Protein AF-A0A8I2K7E6-F1 (afdb_monomer_lite)

Structure (mmCIF, N/CA/C/O backbone):
data_AF-A0A8I2K7E6-F1
#
_entry.id   AF-A0A8I2K7E6-F1
#
loop_
_atom_site.group_PDB
_atom_site.id
_atom_site.type_symbol
_atom_site.label_atom_id
_atom_site.label_alt_id
_atom_site.label_comp_id
_atom_site.label_asym_id
_atom_site.label_entity_id
_atom_site.label_seq_id
_atom_site.pdbx_PDB_ins_code
_atom_site.Cartn_x
_atom_site.Cartn_y
_atom_site.Cartn_z
_atom_site.occupancy
_atom_site.B_iso_or_equiv
_atom_site.auth_seq_id
_atom_site.auth_comp_id
_atom_site.auth_asym_id
_atom_site.auth_atom_id
_atom_site.pdbx_PDB_model_num
ATOM 1 N N . MET A 1 1 ? -34.013 30.165 -33.288 1.00 30.70 1 MET A N 1
ATOM 2 C CA . MET A 1 1 ? -35.162 31.097 -33.348 1.00 30.70 1 MET A CA 1
ATOM 3 C C . MET A 1 1 ? -34.981 32.180 -32.284 1.00 30.70 1 MET A C 1
ATOM 5 O O . MET A 1 1 ? -34.385 31.911 -31.253 1.00 30.70 1 MET A O 1
ATOM 9 N N . ARG A 1 2 ? -35.395 33.404 -32.614 1.00 27.66 2 ARG A N 1
ATOM 10 C CA . ARG A 1 2 ? -35.087 34.713 -32.007 1.00 27.66 2 ARG A CA 1
ATOM 11 C C . ARG A 1 2 ? -35.423 34.908 -30.507 1.00 27.66 2 ARG A C 1
ATOM 13 O O . ARG A 1 2 ? -36.495 34.528 -30.070 1.00 27.66 2 ARG A O 1
ATOM 20 N N . ILE A 1 3 ? -34.523 35.628 -29.815 1.00 26.61 3 ILE A N 1
ATOM 21 C CA . ILE A 1 3 ? -34.698 36.870 -29.009 1.00 26.61 3 ILE A CA 1
ATOM 22 C C . ILE A 1 3 ? -35.966 37.030 -28.124 1.00 26.61 3 ILE A C 1
ATOM 24 O O . ILE A 1 3 ? -37.060 37.149 -28.662 1.00 26.61 3 ILE A O 1
ATOM 28 N N . LYS A 1 4 ? -35.770 37.262 -26.804 1.00 27.77 4 LYS A N 1
ATOM 29 C CA . LYS A 1 4 ? -36.195 38.439 -25.966 1.00 27.77 4 LYS A CA 1
ATOM 30 C C . LYS A 1 4 ? -36.322 38.024 -24.479 1.00 27.77 4 LYS A C 1
ATOM 32 O O . LYS A 1 4 ? -37.089 37.129 -24.171 1.00 27.77 4 LYS A O 1
ATOM 37 N N . LYS A 1 5 ? -35.453 38.476 -23.556 1.00 31.06 5 LYS A N 1
ATOM 38 C CA . LYS A 1 5 ? -35.364 39.779 -22.830 1.00 31.06 5 LYS A CA 1
ATOM 39 C C . LYS A 1 5 ? -36.512 40.072 -21.840 1.00 31.06 5 LYS A C 1
ATOM 41 O O . LYS A 1 5 ? -37.597 40.410 -22.298 1.00 31.06 5 LYS A O 1
ATOM 46 N N . ARG A 1 6 ? -36.177 40.124 -20.534 1.00 26.81 6 ARG A N 1
ATOM 47 C CA . ARG A 1 6 ? -36.349 41.236 -19.540 1.00 26.81 6 ARG A CA 1
ATOM 48 C C . ARG A 1 6 ? -36.473 40.654 -18.115 1.00 26.81 6 ARG A C 1
ATOM 50 O O . ARG A 1 6 ? -37.349 39.835 -17.893 1.00 26.81 6 ARG A O 1
ATOM 57 N N . ASN A 1 7 ? -35.509 40.839 -17.206 1.00 28.03 7 ASN A N 1
ATOM 58 C CA . ASN A 1 7 ? -35.075 42.034 -16.439 1.00 28.03 7 ASN A CA 1
ATOM 59 C C . ASN A 1 7 ? -36.027 42.461 -15.307 1.00 28.03 7 ASN A C 1
ATOM 61 O O . ASN A 1 7 ? -37.068 43.036 -15.600 1.00 28.03 7 ASN A O 1
ATOM 65 N N . MET A 1 8 ? -35.576 42.301 -14.053 1.00 23.89 8 MET A N 1
ATOM 66 C CA . MET A 1 8 ? -35.419 43.341 -13.003 1.00 23.89 8 MET A CA 1
ATOM 67 C C . MET A 1 8 ? -34.816 42.672 -11.744 1.00 23.89 8 MET A C 1
ATOM 69 O O . MET A 1 8 ? -35.326 41.641 -11.325 1.00 23.89 8 MET A O 1
ATOM 73 N N . LEU A 1 9 ? -33.587 43.026 -11.319 1.00 25.77 9 LEU A N 1
ATOM 74 C CA . LEU A 1 9 ? -33.227 44.086 -10.336 1.00 25.77 9 LEU A CA 1
ATOM 75 C C . LEU A 1 9 ? -33.837 43.797 -8.943 1.00 25.77 9 LEU A C 1
ATOM 77 O O . LEU A 1 9 ? -35.037 43.601 -8.866 1.00 25.77 9 LEU A O 1
ATOM 81 N N . LEU A 1 10 ? -33.145 43.814 -7.795 1.00 24.84 10 LEU A N 1
ATOM 82 C CA . LEU A 1 10 ? -31.853 44.389 -7.386 1.00 24.84 10 LEU A CA 1
ATOM 83 C C . LEU A 1 10 ? -31.610 43.958 -5.917 1.00 24.84 10 LEU A C 1
ATOM 85 O O . LEU A 1 10 ? -32.532 44.133 -5.130 1.00 24.84 10 LEU A O 1
ATOM 89 N N . LEU A 1 11 ? -30.428 43.439 -5.546 1.00 25.69 11 LEU A N 1
ATOM 90 C CA . LEU A 1 11 ? -29.626 43.850 -4.366 1.00 25.69 11 LEU A CA 1
ATOM 91 C C . LEU A 1 11 ? -28.432 42.900 -4.153 1.00 25.69 11 LEU A C 1
ATOM 93 O O . LEU A 1 11 ? -28.615 41.691 -4.046 1.00 25.69 11 LEU A O 1
ATOM 97 N N . GLY A 1 12 ? -27.225 43.466 -4.038 1.00 24.61 12 GLY A N 1
ATOM 98 C CA . GLY A 1 12 ? -26.025 42.760 -3.569 1.00 24.61 12 GLY A CA 1
ATOM 99 C C . GLY A 1 12 ? -24.781 42.953 -4.439 1.00 24.61 12 GLY A C 1
ATOM 100 O O . GLY A 1 12 ? -24.251 41.990 -4.980 1.00 24.61 12 GLY A O 1
ATOM 101 N N . VAL A 1 13 ? -24.311 44.193 -4.587 1.00 26.05 13 VAL A N 1
ATOM 102 C CA . VAL A 1 13 ? -22.968 44.504 -5.103 1.00 26.05 13 VAL A CA 1
ATOM 103 C C . VAL A 1 13 ? -21.968 44.316 -3.959 1.00 26.05 13 VAL A C 1
ATOM 105 O O . VAL A 1 13 ? -22.091 45.037 -2.975 1.00 26.05 13 VAL A O 1
ATOM 108 N N . MET A 1 14 ? -21.001 43.394 -4.079 1.00 23.30 14 MET A N 1
ATOM 109 C CA . MET A 1 14 ? -19.565 43.659 -3.845 1.00 23.30 14 MET A CA 1
ATOM 110 C C . MET A 1 14 ? -18.670 42.398 -3.904 1.00 23.30 14 MET A C 1
ATOM 112 O O . MET A 1 14 ? -18.929 41.396 -3.248 1.00 23.30 14 MET A O 1
ATOM 116 N N . ILE A 1 15 ? -17.554 42.566 -4.631 1.00 25.50 15 ILE A N 1
ATOM 117 C CA . ILE A 1 15 ? -16.279 41.816 -4.636 1.00 25.50 15 ILE A CA 1
ATOM 118 C C . ILE A 1 15 ? -16.188 40.594 -5.570 1.00 25.50 15 ILE A C 1
ATOM 120 O O . ILE A 1 15 ? -16.160 39.432 -5.176 1.00 25.50 15 ILE A O 1
ATOM 124 N N . SER A 1 16 ? -15.990 40.908 -6.849 1.00 26.14 16 SER A N 1
ATOM 125 C CA . SER A 1 16 ? -14.933 40.307 -7.668 1.00 26.14 16 SER A CA 1
ATOM 126 C C . SER A 1 16 ? -13.651 41.144 -7.513 1.00 26.14 16 SER A C 1
ATOM 128 O O . SER A 1 16 ? -13.741 42.368 -7.534 1.00 26.14 16 SER A O 1
ATOM 130 N N . ALA A 1 17 ? -12.495 40.472 -7.430 1.00 25.69 17 ALA A N 1
ATOM 131 C CA . ALA A 1 17 ? -11.117 40.992 -7.333 1.00 25.69 17 ALA A CA 1
ATOM 132 C C . ALA A 1 17 ? -10.557 41.254 -5.915 1.00 25.69 17 ALA A C 1
ATOM 134 O O . ALA A 1 17 ? -10.559 42.373 -5.415 1.00 25.69 17 ALA A O 1
ATOM 135 N N . ALA A 1 18 ? -9.977 40.200 -5.325 1.00 24.80 18 ALA A N 1
ATOM 136 C CA . ALA A 1 18 ? -8.828 40.272 -4.417 1.00 24.80 18 ALA A CA 1
ATOM 137 C C . ALA A 1 18 ? -8.108 38.905 -4.370 1.00 24.80 18 ALA A C 1
ATOM 139 O O . ALA A 1 18 ? -8.234 38.148 -3.416 1.00 24.80 18 ALA A O 1
ATOM 140 N N . PHE A 1 19 ? -7.344 38.576 -5.411 1.00 27.03 19 PHE A N 1
ATOM 141 C CA . PHE A 1 19 ? -6.052 37.922 -5.193 1.00 27.03 19 PHE A CA 1
ATOM 142 C C . PHE A 1 19 ? -5.021 38.911 -5.713 1.00 27.03 19 PHE A C 1
ATOM 144 O O . PHE A 1 19 ? -4.771 39.019 -6.911 1.00 27.03 19 PHE A O 1
ATOM 151 N N . ILE A 1 20 ? -4.532 39.731 -4.786 1.00 26.78 20 ILE A N 1
ATOM 152 C CA . ILE A 1 20 ? -3.414 40.632 -5.010 1.00 26.78 20 ILE A CA 1
ATOM 153 C C . ILE A 1 20 ? -2.214 39.737 -5.318 1.00 26.78 20 ILE A C 1
ATOM 155 O O . ILE A 1 20 ? -1.603 39.149 -4.430 1.00 26.78 20 ILE A O 1
ATOM 159 N N . PHE A 1 21 ? -1.905 39.638 -6.611 1.00 26.70 21 PHE A N 1
ATOM 160 C CA . PHE A 1 21 ? -0.532 39.706 -7.076 1.00 26.70 21 PHE A CA 1
ATOM 161 C C . PHE A 1 21 ? 0.104 40.907 -6.379 1.00 26.70 21 PHE A C 1
ATOM 163 O O . PHE A 1 21 ? -0.178 42.058 -6.713 1.00 26.70 21 PHE A O 1
ATOM 170 N N . THR A 1 22 ? 0.941 40.656 -5.380 1.00 25.19 22 THR A N 1
ATOM 171 C CA . THR A 1 22 ? 1.956 41.639 -5.024 1.00 25.19 22 THR A CA 1
ATOM 172 C C . THR A 1 22 ? 2.833 41.800 -6.256 1.00 25.19 22 THR A C 1
ATOM 174 O O . THR A 1 22 ? 3.435 40.825 -6.707 1.00 25.19 22 THR A O 1
ATOM 177 N N . LEU A 1 23 ? 2.832 43.009 -6.816 1.00 31.50 23 LEU A N 1
ATOM 178 C CA . LEU A 1 23 ? 3.746 43.476 -7.849 1.00 31.50 23 LEU A CA 1
ATOM 179 C C . LEU A 1 23 ? 5.189 43.105 -7.476 1.00 31.50 23 LEU A C 1
ATOM 181 O O . LEU A 1 23 ? 5.859 43.802 -6.724 1.00 31.50 23 LEU A O 1
ATOM 185 N N . PHE A 1 24 ? 5.636 41.987 -8.029 1.00 27.14 24 PHE A N 1
ATOM 186 C CA . PHE A 1 24 ? 7.023 41.634 -8.281 1.00 27.14 24 PHE A CA 1
ATOM 187 C C . PHE A 1 24 ? 7.072 41.208 -9.754 1.00 27.14 24 PHE A C 1
ATOM 189 O O . PHE A 1 24 ? 6.077 40.674 -10.254 1.00 27.14 24 PHE A O 1
ATOM 196 N N . PRO A 1 25 ? 8.157 41.498 -10.484 1.00 27.30 25 PRO A N 1
ATOM 197 C CA . PRO A 1 25 ? 8.184 41.354 -11.935 1.00 27.30 25 PRO A CA 1
ATOM 198 C C . PRO A 1 25 ? 7.812 39.923 -12.359 1.00 27.30 25 PRO A C 1
ATOM 200 O O . PRO A 1 25 ? 8.404 38.944 -11.899 1.00 27.30 25 PRO A O 1
ATOM 203 N N . MET A 1 26 ? 6.792 39.816 -13.219 1.00 30.50 26 MET A N 1
ATOM 204 C CA . MET A 1 26 ? 6.396 38.579 -13.890 1.00 30.50 26 MET A CA 1
ATOM 205 C C . MET A 1 26 ? 7.488 38.188 -14.887 1.00 30.50 26 MET A C 1
ATOM 207 O O . MET A 1 26 ? 7.491 38.651 -16.019 1.00 30.50 26 MET A O 1
ATOM 211 N N . ASP A 1 27 ? 8.412 37.349 -14.432 1.00 35.81 27 ASP A N 1
ATOM 212 C CA . ASP A 1 27 ? 9.318 36.569 -15.292 1.00 35.81 27 ASP A CA 1
ATOM 213 C C . ASP A 1 27 ? 9.539 35.138 -14.732 1.00 35.81 27 ASP A C 1
ATOM 215 O O . ASP A 1 27 ? 9.990 34.223 -15.414 1.00 35.81 27 ASP A O 1
ATOM 219 N N . ASN A 1 28 ? 9.149 34.889 -13.471 1.00 36.22 28 ASN A N 1
ATOM 220 C CA . ASN A 1 28 ? 9.444 33.630 -12.770 1.00 36.22 28 ASN A CA 1
ATOM 221 C C . ASN A 1 28 ? 8.414 32.499 -12.983 1.00 36.22 28 ASN A C 1
ATOM 223 O O . ASN A 1 28 ? 8.749 31.339 -12.751 1.00 36.22 28 ASN A O 1
ATOM 227 N N . GLY A 1 29 ? 7.180 32.797 -13.414 1.00 38.22 29 GLY A N 1
ATOM 228 C CA . GLY A 1 29 ? 6.112 31.790 -13.566 1.00 38.22 29 GLY A CA 1
ATOM 229 C C . GLY A 1 29 ? 6.334 30.820 -14.734 1.00 38.22 29 GLY A C 1
ATOM 230 O O . GLY A 1 29 ? 6.214 29.606 -14.566 1.00 38.22 29 GLY A O 1
ATOM 231 N N . ASP A 1 30 ? 6.741 31.343 -15.892 1.00 55.00 30 ASP A N 1
ATOM 232 C CA . ASP A 1 30 ? 7.066 30.533 -17.075 1.00 55.00 30 ASP A CA 1
ATOM 233 C C . ASP A 1 30 ? 8.397 29.787 -16.907 1.00 55.00 30 ASP A C 1
ATOM 235 O O . ASP A 1 30 ? 8.540 28.640 -17.341 1.00 55.00 30 ASP A O 1
ATOM 239 N N . LYS A 1 31 ? 9.355 30.400 -16.199 1.00 57.41 31 LYS A N 1
ATOM 240 C CA . LYS A 1 31 ? 10.655 29.796 -15.897 1.00 57.41 31 LYS A CA 1
ATOM 241 C C . LYS A 1 31 ? 10.534 28.582 -14.970 1.00 57.41 31 LYS A C 1
ATOM 243 O O . LYS A 1 31 ? 11.069 27.528 -15.304 1.00 57.41 31 LYS A O 1
ATOM 248 N N . ALA A 1 32 ? 9.784 28.691 -13.868 1.00 61.00 32 ALA A N 1
ATOM 249 C CA . ALA A 1 32 ? 9.568 27.573 -12.943 1.00 61.00 32 ALA A CA 1
ATOM 250 C C . ALA A 1 32 ? 8.847 26.390 -13.622 1.00 61.00 32 ALA A C 1
ATOM 252 O O . ALA A 1 32 ? 9.181 25.230 -13.386 1.00 61.00 32 ALA A O 1
ATOM 253 N N . SER A 1 33 ? 7.912 26.672 -14.539 1.00 81.69 33 SER A N 1
ATOM 254 C CA . SER A 1 33 ? 7.257 25.647 -15.366 1.00 81.69 33 SER A CA 1
ATOM 255 C C . SER A 1 33 ? 8.248 24.931 -16.300 1.00 81.69 33 SER A C 1
ATOM 257 O O . SER A 1 33 ? 8.209 23.703 -16.425 1.00 81.69 33 SER A O 1
ATOM 259 N N . ARG A 1 34 ? 9.192 25.662 -16.913 1.00 92.94 34 ARG A N 1
ATOM 260 C CA . ARG A 1 34 ? 10.230 25.081 -17.783 1.00 92.94 34 ARG A CA 1
ATOM 261 C C . ARG A 1 34 ? 11.241 24.231 -17.007 1.00 92.94 34 ARG A C 1
ATOM 263 O O . ARG A 1 34 ? 11.540 23.125 -17.452 1.00 92.94 34 ARG A O 1
ATOM 270 N N . GLU A 1 35 ? 11.730 24.694 -15.856 1.00 96.12 35 GLU A N 1
ATOM 271 C CA . GLU A 1 35 ? 12.685 23.939 -15.023 1.00 96.12 35 GLU A CA 1
ATOM 272 C C . GLU A 1 35 ? 12.112 22.572 -14.616 1.00 96.12 35 GLU A C 1
ATOM 274 O O . GLU A 1 35 ? 12.775 21.543 -14.767 1.00 96.12 35 GLU A O 1
ATOM 279 N N . VAL A 1 36 ? 10.846 22.538 -14.184 1.00 96.88 36 VAL A N 1
ATOM 280 C CA . VAL A 1 36 ? 10.147 21.295 -13.820 1.00 96.88 36 VAL A CA 1
ATOM 281 C C . VAL A 1 36 ? 10.002 20.355 -15.018 1.00 96.88 36 VAL A C 1
ATOM 283 O O . VAL A 1 36 ? 10.217 19.149 -14.873 1.00 96.88 36 VAL A O 1
ATOM 286 N N . GLN A 1 37 ? 9.680 20.871 -16.210 1.00 96.12 37 GLN A N 1
ATOM 287 C CA . GLN A 1 37 ? 9.601 20.059 -17.432 1.00 96.12 37 GLN A CA 1
ATOM 288 C C . GLN A 1 37 ? 10.957 19.446 -17.800 1.00 96.12 37 GLN A C 1
ATOM 290 O O . GLN A 1 37 ? 11.024 18.249 -18.083 1.00 96.12 37 GLN A O 1
ATOM 295 N N . ASN A 1 38 ? 12.029 20.240 -17.750 1.00 98.06 38 ASN A N 1
ATOM 296 C CA . ASN A 1 38 ? 13.388 19.794 -18.056 1.00 98.06 38 ASN A CA 1
ATOM 297 C C . ASN A 1 38 ? 13.840 18.680 -17.102 1.00 98.06 38 ASN A C 1
ATOM 299 O O . ASN A 1 38 ? 14.302 17.623 -17.534 1.00 98.06 38 ASN A O 1
ATOM 303 N N . LEU A 1 39 ? 13.654 18.902 -15.797 1.00 98.44 39 LEU A N 1
ATOM 304 C CA . LEU A 1 39 ? 13.997 17.936 -14.755 1.00 98.44 39 LEU A CA 1
ATOM 305 C C . LEU A 1 39 ? 13.148 16.663 -14.858 1.00 98.44 39 LEU A C 1
ATOM 307 O O . LEU A 1 39 ? 13.677 15.570 -14.676 1.00 98.44 39 LEU A O 1
ATOM 311 N N . SER A 1 40 ? 11.862 16.779 -15.205 1.00 98.19 40 SER A N 1
ATOM 312 C CA . SER A 1 40 ? 10.981 15.620 -15.408 1.00 98.19 40 SER A CA 1
ATOM 313 C C . SER A 1 40 ? 11.417 14.771 -16.605 1.00 98.19 40 SER A C 1
ATOM 315 O O . SER A 1 40 ? 11.453 13.544 -16.504 1.00 98.19 40 SER A O 1
ATOM 317 N N . ALA A 1 41 ? 11.787 15.407 -17.723 1.00 98.31 41 ALA A N 1
ATOM 318 C CA . ALA A 1 41 ? 12.285 14.710 -18.908 1.00 98.31 41 ALA A CA 1
ATOM 319 C C . ALA A 1 41 ? 13.601 13.974 -18.628 1.00 98.31 41 ALA A C 1
ATOM 321 O O . ALA A 1 41 ? 13.734 12.796 -18.965 1.00 98.31 41 ALA A O 1
ATOM 322 N N . PHE A 1 42 ? 14.535 14.635 -17.936 1.00 98.81 42 PHE A N 1
ATOM 323 C CA . PHE A 1 42 ? 15.768 14.005 -17.469 1.00 98.81 42 PHE A CA 1
ATOM 324 C C . PHE A 1 42 ? 15.490 12.828 -16.531 1.00 98.81 42 PHE A C 1
ATOM 326 O O . PHE A 1 42 ? 16.058 11.756 -16.719 1.00 98.81 42 PHE A O 1
ATOM 333 N N . ALA A 1 43 ? 14.599 13.000 -15.551 1.00 98.69 43 ALA A N 1
ATOM 334 C CA . ALA A 1 43 ? 14.277 11.963 -14.580 1.00 98.69 43 ALA A CA 1
ATOM 335 C C . ALA A 1 43 ? 13.709 10.703 -15.243 1.00 98.69 43 ALA A C 1
ATOM 337 O O . ALA A 1 43 ? 14.117 9.602 -14.887 1.00 98.69 43 ALA A O 1
ATOM 338 N N . ARG A 1 44 ? 12.808 10.846 -16.222 1.00 98.62 44 ARG A N 1
ATOM 339 C CA . ARG A 1 44 ? 12.241 9.700 -16.949 1.00 98.62 44 ARG A CA 1
ATOM 340 C C . ARG A 1 44 ? 13.303 8.971 -17.768 1.00 98.62 44 ARG A C 1
ATOM 342 O O . ARG A 1 44 ? 13.433 7.755 -17.650 1.00 98.62 44 ARG A O 1
ATOM 349 N N . LEU A 1 45 ? 14.109 9.709 -18.538 1.00 98.75 45 LEU A N 1
ATOM 350 C CA . LEU A 1 45 ? 15.180 9.103 -19.331 1.00 98.75 45 LEU A CA 1
ATOM 351 C C . LEU A 1 45 ? 16.222 8.419 -18.432 1.00 98.75 45 LEU A C 1
ATOM 353 O O . LEU A 1 45 ? 16.646 7.305 -18.726 1.00 98.75 45 LEU A O 1
ATOM 357 N N . TYR A 1 46 ? 16.560 9.031 -17.294 1.00 98.75 46 TYR A N 1
ATOM 358 C CA . TYR A 1 46 ? 17.433 8.446 -16.279 1.00 98.75 46 TYR A CA 1
ATOM 359 C C . TYR A 1 46 ? 16.972 7.045 -15.858 1.00 98.75 46 TYR A C 1
ATOM 361 O O . TYR A 1 46 ? 17.784 6.123 -15.858 1.00 98.75 46 TYR A O 1
ATOM 369 N N . GLY A 1 47 ? 15.686 6.860 -15.534 1.00 98.31 47 GLY A N 1
ATOM 370 C CA . GLY A 1 47 ? 15.147 5.560 -15.122 1.00 98.31 47 GLY A CA 1
ATOM 371 C C . GLY A 1 47 ? 15.220 4.507 -16.220 1.00 98.31 47 GLY A C 1
ATOM 372 O O . GLY A 1 47 ? 15.688 3.391 -15.980 1.00 98.31 47 GLY A O 1
ATOM 373 N N . TYR A 1 48 ? 14.835 4.884 -17.441 1.00 98.69 48 TYR A N 1
ATOM 374 C CA . TYR A 1 48 ? 14.883 3.991 -18.598 1.00 98.69 48 TYR A CA 1
ATOM 375 C C . TYR A 1 48 ? 16.303 3.504 -18.887 1.00 98.69 48 TYR A C 1
ATOM 377 O O . TYR A 1 48 ? 16.504 2.314 -19.121 1.00 98.69 48 TYR A O 1
ATOM 385 N N . ILE A 1 49 ? 17.300 4.390 -18.817 1.00 98.50 49 ILE A N 1
ATOM 386 C CA . ILE A 1 49 ? 18.681 4.001 -19.110 1.00 98.50 49 ILE A CA 1
ATOM 387 C C . ILE A 1 49 ? 19.316 3.245 -17.946 1.00 98.50 49 ILE A C 1
ATOM 389 O O . ILE A 1 49 ? 19.893 2.184 -18.168 1.00 98.50 49 ILE A O 1
ATOM 393 N N . ARG A 1 50 ? 19.176 3.740 -16.712 1.00 97.62 50 ARG A N 1
ATOM 394 C CA . ARG A 1 50 ? 19.809 3.139 -15.530 1.00 97.62 50 ARG A CA 1
ATOM 395 C C . ARG A 1 50 ? 19.416 1.688 -15.313 1.00 97.62 50 ARG A C 1
ATOM 397 O O . ARG A 1 50 ? 20.262 0.884 -14.932 1.00 97.62 50 ARG A O 1
ATOM 404 N N . PHE A 1 51 ? 18.132 1.391 -15.469 1.00 97.75 51 PHE A N 1
ATOM 405 C CA . PHE A 1 51 ? 17.598 0.088 -15.099 1.00 97.75 51 PHE A CA 1
ATOM 406 C C . PHE A 1 51 ? 17.398 -0.833 -16.301 1.00 97.75 51 PHE A C 1
ATOM 408 O O . PHE A 1 51 ? 17.454 -2.040 -16.127 1.00 97.75 51 PHE A O 1
ATOM 415 N N . PHE A 1 52 ? 17.200 -0.309 -17.514 1.00 97.94 52 PHE A N 1
ATOM 416 C CA . PHE A 1 52 ? 16.754 -1.151 -18.630 1.00 97.94 52 PHE A CA 1
ATOM 417 C C . PHE A 1 52 ? 17.659 -1.122 -19.859 1.00 97.94 52 PHE A C 1
ATOM 419 O O . PHE A 1 52 ? 17.621 -2.070 -20.641 1.00 97.94 52 PHE A O 1
ATOM 426 N N . HIS A 1 53 ? 18.511 -0.108 -20.034 1.00 97.19 53 HIS A N 1
ATOM 427 C CA . HIS A 1 53 ? 19.455 -0.114 -21.149 1.00 97.19 53 HIS A CA 1
ATOM 428 C C . HIS A 1 53 ? 20.665 -1.015 -20.829 1.00 97.19 53 HIS A C 1
ATOM 430 O O . HIS A 1 53 ? 21.282 -0.865 -19.770 1.00 97.19 53 HIS A O 1
ATOM 436 N N . PRO A 1 54 ? 21.041 -1.956 -21.713 1.00 93.88 54 PRO A N 1
ATOM 437 C CA . PRO A 1 54 ? 21.985 -3.018 -21.352 1.00 93.88 54 PRO A CA 1
ATOM 438 C C . PRO A 1 54 ? 23.463 -2.719 -21.653 1.00 93.88 54 PRO A C 1
ATOM 440 O O . PRO A 1 54 ? 24.314 -3.572 -21.390 1.00 93.88 54 PRO A O 1
ATOM 443 N N . SER A 1 55 ? 23.781 -1.540 -22.197 1.00 93.06 55 SER A N 1
ATOM 444 C CA . SER A 1 55 ? 25.149 -1.150 -22.576 1.00 93.06 55 SER A CA 1
ATOM 445 C C . SER A 1 55 ? 26.165 -1.289 -21.436 1.00 93.06 55 SER A C 1
ATOM 447 O O . SER A 1 55 ? 25.864 -1.083 -20.256 1.00 93.06 55 SER A O 1
ATOM 449 N N . ASP A 1 56 ? 27.408 -1.618 -21.790 1.00 90.25 56 ASP A N 1
ATOM 450 C CA . ASP A 1 56 ? 28.513 -1.684 -20.825 1.00 90.25 56 ASP A CA 1
ATOM 451 C C . ASP A 1 56 ? 28.904 -0.325 -20.267 1.00 90.25 56 ASP A C 1
ATOM 453 O O . ASP A 1 56 ? 29.395 -0.232 -19.143 1.00 90.25 56 ASP A O 1
ATOM 457 N N . GLU A 1 57 ? 28.704 0.734 -21.039 1.00 91.94 57 GLU A N 1
ATOM 458 C CA . GLU A 1 57 ? 28.908 2.104 -20.601 1.00 91.94 57 GLU A CA 1
ATOM 459 C C . GLU A 1 57 ? 27.920 2.456 -19.475 1.00 91.94 57 GLU A C 1
ATOM 461 O O . GLU A 1 57 ? 28.355 2.849 -18.394 1.00 91.94 57 GLU A O 1
ATOM 466 N N . ALA A 1 58 ? 26.617 2.200 -19.653 1.00 94.31 58 ALA A N 1
ATOM 467 C CA . ALA A 1 58 ? 25.595 2.434 -18.626 1.00 94.31 58 ALA A CA 1
ATOM 468 C C . ALA A 1 58 ? 25.851 1.639 -17.333 1.00 94.31 58 ALA A C 1
ATOM 470 O O . ALA A 1 58 ? 25.644 2.156 -16.234 1.00 94.31 58 ALA A O 1
ATOM 471 N N . ALA A 1 59 ? 26.342 0.401 -17.441 1.00 90.38 59 ALA A N 1
ATOM 472 C CA . ALA A 1 59 ? 26.645 -0.437 -16.280 1.00 90.38 59 ALA A CA 1
ATOM 473 C C . ALA A 1 59 ? 27.862 0.041 -15.460 1.00 90.38 59 ALA A C 1
ATOM 475 O O . ALA A 1 59 ? 27.964 -0.294 -14.280 1.00 90.38 59 ALA A O 1
ATOM 476 N N . ARG A 1 60 ? 28.779 0.816 -16.060 1.00 89.75 60 ARG A N 1
ATOM 477 C CA . ARG A 1 60 ? 29.998 1.335 -15.404 1.00 89.75 60 ARG A CA 1
ATOM 478 C C . ARG A 1 60 ? 29.818 2.718 -14.769 1.00 89.75 60 ARG A C 1
ATOM 480 O O . ARG A 1 60 ? 30.666 3.147 -13.989 1.00 89.75 60 ARG A O 1
ATOM 487 N N . VAL A 1 61 ? 28.737 3.423 -15.093 1.00 92.69 61 VAL A N 1
ATOM 488 C CA . VAL A 1 61 ? 28.485 4.795 -14.630 1.00 92.69 61 VAL A CA 1
ATOM 489 C C . VAL A 1 61 ? 28.134 4.833 -13.143 1.00 92.69 61 VAL A C 1
ATOM 491 O O . VAL A 1 61 ? 27.329 4.046 -12.644 1.00 92.69 61 VAL A O 1
ATOM 494 N N . ASN A 1 62 ? 28.677 5.824 -12.430 1.00 95.31 62 ASN A N 1
ATOM 495 C CA . ASN A 1 62 ? 28.192 6.169 -11.098 1.00 95.31 62 ASN A CA 1
ATOM 496 C C . ASN A 1 62 ? 26.864 6.936 -11.215 1.00 95.31 62 ASN A C 1
ATOM 498 O O . ASN A 1 62 ? 26.836 8.147 -11.444 1.00 95.31 62 ASN A O 1
ATOM 502 N N . TRP A 1 63 ? 25.763 6.208 -11.056 1.00 97.25 63 TRP A N 1
ATOM 503 C CA . TRP A 1 63 ? 24.406 6.716 -11.251 1.00 97.25 63 TRP A CA 1
ATOM 504 C C . TRP A 1 63 ? 23.966 7.790 -10.250 1.00 97.25 63 TRP A C 1
ATOM 506 O O . TRP A 1 63 ? 23.083 8.586 -10.582 1.00 97.25 63 TRP A O 1
ATOM 516 N N . ASP A 1 64 ? 24.578 7.854 -9.068 1.00 97.19 64 ASP A N 1
ATOM 517 C CA . ASP A 1 64 ? 24.276 8.886 -8.073 1.00 97.19 64 ASP A CA 1
ATOM 518 C C . ASP A 1 64 ? 24.929 10.213 -8.474 1.00 97.19 64 ASP A C 1
ATOM 520 O O . ASP A 1 64 ? 24.262 11.247 -8.544 1.00 97.19 64 ASP A O 1
ATOM 524 N N . LYS A 1 65 ? 26.215 10.174 -8.856 1.00 98.38 65 LYS A N 1
ATOM 525 C CA . LYS A 1 65 ? 26.921 11.335 -9.422 1.00 98.38 65 LYS A CA 1
ATOM 526 C C . LYS A 1 65 ? 26.246 11.819 -10.701 1.00 98.38 65 LYS A C 1
ATOM 528 O O . LYS A 1 65 ? 26.083 13.022 -10.886 1.00 98.38 65 LYS A O 1
ATOM 533 N N . PHE A 1 66 ? 25.815 10.893 -11.558 1.00 98.69 66 PHE A N 1
ATOM 534 C CA . PHE A 1 66 ? 25.124 11.215 -12.805 1.00 98.69 66 PHE A CA 1
ATOM 535 C C . PHE A 1 66 ? 23.784 11.924 -12.565 1.00 98.69 66 PHE A C 1
ATOM 537 O O . PHE A 1 66 ? 23.479 12.888 -13.262 1.00 98.69 66 PHE A O 1
ATOM 544 N N . ALA A 1 67 ? 23.006 11.519 -11.552 1.00 98.62 67 ALA A N 1
ATOM 545 C CA . ALA A 1 67 ? 21.765 12.211 -11.191 1.00 98.62 67 ALA A CA 1
ATOM 546 C C . ALA A 1 67 ? 22.027 13.658 -10.732 1.00 98.62 67 ALA A C 1
ATOM 548 O O . ALA A 1 67 ? 21.360 14.590 -11.187 1.00 98.62 67 ALA A O 1
ATOM 549 N N . VAL A 1 68 ? 23.024 13.860 -9.865 1.00 98.50 68 VAL A N 1
ATOM 550 C CA . VAL A 1 68 ? 23.407 15.192 -9.365 1.00 98.50 68 VAL A CA 1
ATOM 551 C C . VAL A 1 68 ? 23.934 16.083 -10.494 1.00 98.50 68 VAL A C 1
ATOM 553 O O . VAL A 1 68 ? 23.496 17.222 -10.646 1.00 98.50 68 VAL A O 1
ATOM 556 N N . TYR A 1 69 ? 24.834 15.562 -11.327 1.00 98.56 69 TYR A N 1
ATOM 557 C CA . TYR A 1 69 ? 25.394 16.295 -12.463 1.00 98.56 69 TYR A CA 1
ATOM 558 C C . TYR A 1 69 ? 24.334 16.642 -13.513 1.00 98.56 69 TYR A C 1
ATOM 560 O O . TYR A 1 69 ? 24.221 17.789 -13.950 1.00 98.56 69 TYR A O 1
ATOM 568 N N . GLY A 1 70 ? 23.534 15.651 -13.908 1.00 98.38 70 GLY A N 1
ATOM 569 C CA . GLY A 1 70 ? 22.546 15.796 -14.967 1.00 98.38 70 GLY A CA 1
ATOM 570 C C . GLY A 1 70 ? 21.433 16.771 -14.597 1.00 98.38 70 GLY A C 1
ATOM 571 O O . GLY A 1 70 ? 21.086 17.620 -15.414 1.00 98.38 70 GLY A O 1
ATOM 572 N N . THR A 1 71 ? 20.940 16.741 -13.351 1.00 98.25 71 THR A N 1
ATOM 573 C CA . THR A 1 71 ? 19.944 17.725 -12.883 1.00 98.25 71 THR A CA 1
ATOM 574 C C . THR A 1 71 ? 20.476 19.157 -12.943 1.00 98.25 71 THR A C 1
ATOM 576 O O . THR A 1 71 ? 19.763 20.042 -13.415 1.00 98.25 71 THR A O 1
ATOM 579 N N . ALA A 1 72 ? 21.739 19.390 -12.566 1.00 97.75 72 ALA A N 1
ATOM 580 C CA . ALA A 1 72 ? 22.372 20.706 -12.683 1.00 97.75 72 ALA A CA 1
ATOM 581 C C . ALA A 1 72 ? 22.495 21.183 -14.143 1.00 97.75 72 ALA A C 1
ATOM 583 O O . ALA A 1 72 ? 22.300 22.368 -14.421 1.00 97.75 72 ALA A O 1
ATOM 584 N N . LYS A 1 73 ? 22.782 20.268 -15.079 1.00 98.06 73 LYS A N 1
ATOM 585 C CA . LYS A 1 73 ? 22.919 20.559 -16.515 1.00 98.06 73 LYS A CA 1
ATOM 586 C C . LYS A 1 73 ? 21.587 20.883 -17.193 1.00 98.06 73 LYS A C 1
ATOM 588 O O . LYS A 1 73 ? 21.500 21.865 -17.922 1.00 98.06 73 LYS A O 1
ATOM 593 N N . VAL A 1 74 ? 20.548 20.079 -16.961 1.00 98.00 74 VAL A N 1
ATOM 594 C CA . VAL A 1 74 ? 19.274 20.196 -17.699 1.00 98.00 74 VAL A CA 1
ATOM 595 C C . VAL A 1 74 ? 18.374 21.314 -17.187 1.00 98.00 74 VAL A C 1
ATOM 597 O O . VAL A 1 74 ? 17.574 21.838 -17.960 1.00 98.00 74 VAL A O 1
ATOM 600 N N . LYS A 1 75 ? 18.479 21.687 -15.900 1.00 96.06 75 LYS A N 1
ATOM 601 C CA . LYS A 1 75 ? 17.524 22.592 -15.236 1.00 96.06 75 LYS A CA 1
ATOM 602 C C . LYS A 1 75 ? 17.278 23.868 -16.044 1.00 96.06 75 LYS A C 1
ATOM 604 O O . LYS A 1 75 ? 16.131 24.211 -16.312 1.00 96.06 75 LYS A O 1
ATOM 609 N N . ASN A 1 76 ? 18.357 24.511 -16.490 1.00 94.88 76 ASN A N 1
ATOM 610 C CA . ASN A 1 76 ? 18.321 25.837 -17.109 1.00 94.88 76 ASN A CA 1
ATOM 611 C C . ASN A 1 76 ? 18.141 25.829 -18.639 1.00 94.88 76 ASN A C 1
ATOM 613 O O . ASN A 1 76 ? 18.258 26.891 -19.252 1.00 94.88 76 ASN A O 1
ATOM 617 N N . ALA A 1 77 ? 17.867 24.677 -19.266 1.00 96.12 77 ALA A N 1
ATOM 618 C CA . ALA A 1 77 ? 17.612 24.619 -20.704 1.00 96.12 77 ALA A CA 1
ATOM 619 C C . ALA A 1 77 ? 16.400 25.497 -21.074 1.00 96.12 77 ALA A C 1
ATOM 621 O O . ALA A 1 77 ? 15.313 25.360 -20.503 1.00 96.12 77 ALA A O 1
ATOM 622 N N . LYS A 1 78 ? 16.565 26.412 -22.032 1.00 94.44 78 LYS A N 1
ATOM 623 C CA . LYS A 1 78 ? 15.565 27.450 -22.336 1.00 94.44 78 LYS A CA 1
ATOM 624 C C . LYS A 1 78 ? 14.394 26.896 -23.144 1.00 94.44 78 LYS A C 1
ATOM 626 O O . LYS A 1 78 ? 13.265 27.379 -23.041 1.00 94.44 78 LYS A O 1
ATOM 631 N N . ASN A 1 79 ? 14.650 25.880 -23.963 1.00 93.81 79 ASN A N 1
ATOM 632 C CA . ASN A 1 79 ? 13.659 25.267 -24.842 1.00 93.81 79 ASN A CA 1
ATOM 633 C C . ASN A 1 79 ? 13.907 23.764 -25.053 1.00 93.81 79 ASN A C 1
ATOM 635 O O . ASN A 1 79 ? 14.919 23.222 -24.613 1.00 93.81 79 ASN A O 1
ATOM 639 N N . SER A 1 80 ? 12.962 23.090 -25.718 1.00 93.44 80 SER A N 1
ATOM 640 C CA . SER A 1 80 ? 13.017 21.643 -25.967 1.00 93.44 80 SER A CA 1
ATOM 641 C C . SER A 1 80 ? 14.231 21.224 -26.798 1.00 93.44 80 SER A C 1
ATOM 643 O O . SER A 1 80 ? 14.779 20.154 -26.560 1.00 93.44 80 SER A O 1
ATOM 645 N N . GLN A 1 81 ? 14.691 22.068 -27.726 1.00 96.38 81 GLN A N 1
ATOM 646 C CA . GLN A 1 81 ? 15.844 21.771 -28.575 1.00 96.38 81 GLN A CA 1
ATOM 647 C C . GLN A 1 81 ? 17.165 21.848 -27.798 1.00 96.38 81 GLN A C 1
ATOM 649 O O . GLN A 1 81 ? 18.022 20.981 -27.952 1.00 96.38 81 GLN A O 1
ATOM 654 N N . GLU A 1 82 ? 17.318 22.855 -26.935 1.00 97.81 82 GLU A N 1
ATOM 655 C CA . GLU A 1 82 ? 18.459 22.952 -26.019 1.00 97.81 82 GLU A CA 1
ATOM 656 C C . GLU A 1 82 ? 18.455 21.791 -25.016 1.00 97.81 82 GLU A C 1
ATOM 658 O O . GLU A 1 82 ? 19.481 21.144 -24.822 1.00 97.81 82 GLU A O 1
ATOM 663 N N . LEU A 1 83 ? 17.287 21.462 -24.446 1.00 98.00 83 LEU A N 1
ATOM 664 C CA . LEU A 1 83 ? 17.133 20.305 -23.562 1.00 98.00 83 LEU A CA 1
ATOM 665 C C . LEU A 1 83 ? 17.533 19.010 -24.273 1.00 98.00 83 LEU A C 1
ATOM 667 O O . LEU A 1 83 ? 18.288 18.222 -23.713 1.00 98.00 83 LEU A O 1
ATOM 671 N N . LYS A 1 84 ? 17.064 18.799 -25.508 1.00 98.19 84 LYS A N 1
ATOM 672 C CA . LYS A 1 84 ? 17.428 17.638 -26.322 1.00 98.19 84 LYS A CA 1
ATOM 673 C C . LYS A 1 84 ? 18.942 17.535 -26.496 1.00 98.19 84 LYS A C 1
ATOM 675 O O . LYS A 1 84 ? 19.484 16.469 -26.234 1.00 98.19 84 LYS A O 1
ATOM 680 N N . GLY A 1 85 ? 19.612 18.627 -26.868 1.00 98.00 85 GLY A N 1
ATOM 681 C CA . GLY A 1 85 ? 21.070 18.645 -27.028 1.00 98.00 85 GLY A CA 1
ATOM 682 C C . GLY A 1 85 ? 21.813 18.281 -25.739 1.00 98.00 85 GLY A C 1
ATOM 683 O O . GLY A 1 85 ? 22.737 17.472 -25.772 1.00 98.00 85 GLY A O 1
ATOM 684 N N . ILE A 1 86 ? 21.366 18.797 -24.589 1.00 98.25 86 ILE A N 1
ATOM 685 C CA . ILE A 1 86 ? 21.953 18.460 -23.281 1.00 98.25 86 ILE A CA 1
ATOM 686 C C . ILE A 1 86 ? 21.687 16.991 -22.916 1.00 98.25 86 ILE A C 1
ATOM 688 O O . ILE A 1 86 ? 22.569 16.312 -22.395 1.00 98.25 86 ILE A O 1
ATOM 692 N N . LEU A 1 87 ? 20.486 16.467 -23.182 1.00 98.50 87 LEU A N 1
ATOM 693 C CA . LEU A 1 87 ? 20.186 15.053 -22.945 1.00 98.50 87 LEU A CA 1
ATOM 694 C C . LEU A 1 87 ? 21.022 14.144 -23.860 1.00 98.50 87 LEU A C 1
ATOM 696 O O . LEU A 1 87 ? 21.497 13.109 -23.404 1.00 98.50 87 LEU A O 1
ATOM 700 N N . GLU A 1 88 ? 21.251 14.526 -25.115 1.00 97.62 88 GLU A N 1
ATOM 701 C CA . GLU A 1 88 ? 22.143 13.805 -26.029 1.00 97.62 88 GLU A CA 1
ATOM 702 C C . GLU A 1 88 ? 23.601 13.828 -25.530 1.00 97.62 88 GLU A C 1
ATOM 704 O O . GLU A 1 88 ? 24.234 12.773 -25.489 1.00 97.62 88 GLU A O 1
ATOM 709 N N . GLU A 1 89 ? 24.107 14.978 -25.056 1.00 96.94 89 GLU A N 1
ATOM 710 C CA . GLU A 1 89 ? 25.435 15.110 -24.419 1.00 96.94 89 GLU A CA 1
ATOM 711 C C . GLU A 1 89 ? 25.585 14.176 -23.208 1.00 96.94 89 GLU A C 1
ATOM 713 O O . GLU A 1 89 ? 26.629 13.551 -23.032 1.00 96.94 89 GLU A O 1
ATOM 718 N N . LEU A 1 90 ? 24.542 14.058 -22.383 1.00 98.12 90 LEU A N 1
ATOM 719 C CA . LEU A 1 90 ? 24.568 13.252 -21.163 1.00 98.12 90 LEU A CA 1
ATOM 720 C C . LEU A 1 90 ? 24.390 11.750 -21.423 1.00 98.12 90 LEU A C 1
ATOM 722 O O . LEU A 1 90 ? 25.051 10.939 -20.776 1.00 98.12 90 LEU A O 1
ATOM 726 N N . PHE A 1 91 ? 23.475 11.364 -22.317 1.00 98.25 91 PHE A N 1
ATOM 727 C CA . PHE A 1 91 ? 23.026 9.974 -22.433 1.00 98.25 91 PHE A CA 1
ATOM 728 C C . PHE A 1 91 ? 23.645 9.196 -23.596 1.00 98.25 91 PHE A C 1
ATOM 730 O O . PHE A 1 91 ? 23.824 7.989 -23.452 1.00 98.25 91 PHE A O 1
ATOM 737 N N . LEU A 1 92 ? 24.022 9.827 -24.713 1.00 96.88 92 LEU A N 1
ATOM 738 C CA . LEU A 1 92 ? 24.674 9.102 -25.815 1.00 96.88 92 LEU A CA 1
ATOM 739 C C . LEU A 1 92 ? 26.032 8.482 -25.433 1.00 96.88 92 LEU A C 1
ATOM 741 O O . LEU A 1 92 ? 26.301 7.383 -25.917 1.00 96.88 92 LEU A O 1
ATOM 745 N N . PRO A 1 93 ? 26.848 9.073 -24.531 1.00 96.44 93 PRO A N 1
ATOM 746 C CA . PRO A 1 93 ? 28.064 8.414 -24.051 1.00 96.44 93 PRO A CA 1
ATOM 747 C C . PRO A 1 93 ? 27.836 7.115 -23.275 1.00 96.44 93 PRO A C 1
ATOM 749 O O . PRO A 1 93 ? 28.726 6.272 -23.205 1.00 96.44 93 PRO A O 1
ATOM 752 N N . ILE A 1 94 ? 26.661 6.955 -22.659 1.00 96.44 94 ILE A N 1
ATOM 753 C CA . ILE A 1 94 ? 26.356 5.815 -21.780 1.00 96.44 94 ILE A CA 1
ATOM 754 C C . ILE A 1 94 ? 25.375 4.830 -22.415 1.00 96.44 94 ILE A C 1
ATOM 756 O O . ILE A 1 94 ? 25.363 3.651 -22.072 1.00 96.44 94 ILE A O 1
ATOM 760 N N . ALA A 1 95 ? 24.559 5.296 -23.353 1.00 95.81 95 ALA A N 1
ATOM 761 C CA . ALA A 1 95 ? 23.543 4.535 -24.058 1.00 95.81 95 ALA A CA 1
ATOM 762 C C . ALA A 1 95 ? 23.546 4.940 -25.542 1.00 95.81 95 ALA A C 1
ATOM 764 O O . ALA A 1 95 ? 22.623 5.601 -26.014 1.00 95.81 95 ALA A O 1
ATOM 765 N N . PRO A 1 96 ? 24.592 4.566 -26.297 1.00 91.94 96 PRO A N 1
ATOM 766 C CA . PRO A 1 96 ? 24.847 5.098 -27.641 1.00 91.94 96 PRO A CA 1
ATOM 767 C C . PRO A 1 96 ? 23.781 4.726 -28.680 1.00 91.94 96 PRO A C 1
ATOM 769 O O . PRO A 1 96 ? 23.681 5.364 -29.726 1.00 91.94 96 PRO A O 1
ATOM 772 N N . THR A 1 97 ? 22.969 3.712 -28.385 1.00 92.69 97 THR A N 1
ATOM 773 C CA . THR A 1 97 ? 21.932 3.160 -29.263 1.00 92.69 97 THR A CA 1
ATOM 774 C C . THR A 1 97 ? 20.544 3.777 -29.071 1.00 92.69 97 THR A C 1
ATOM 776 O O . THR A 1 97 ? 19.601 3.365 -29.749 1.00 92.69 97 THR A O 1
ATOM 779 N N . ILE A 1 98 ? 20.379 4.738 -28.157 1.00 95.06 98 ILE A N 1
ATOM 780 C CA . ILE A 1 98 ? 19.089 5.414 -27.955 1.00 95.06 98 ILE A CA 1
ATOM 781 C C . ILE A 1 98 ? 18.847 6.484 -29.019 1.00 95.06 98 ILE A C 1
ATOM 783 O O . ILE A 1 98 ? 19.771 6.981 -29.661 1.00 95.06 98 ILE A O 1
ATOM 787 N N . GLN A 1 99 ? 17.591 6.900 -29.159 1.00 95.12 99 GLN A N 1
ATOM 788 C CA . GLN A 1 99 ? 17.237 8.100 -29.917 1.00 95.12 99 GLN A CA 1
ATOM 789 C C . GLN A 1 99 ? 16.385 9.026 -29.058 1.00 95.12 99 GLN A C 1
ATOM 791 O O . GLN A 1 99 ? 15.450 8.566 -28.403 1.00 95.12 99 GLN A O 1
ATOM 796 N N . ILE A 1 100 ? 16.664 10.327 -29.114 1.00 96.94 100 ILE A N 1
ATOM 797 C CA . ILE A 1 100 ? 15.840 11.380 -28.513 1.00 96.94 100 ILE A CA 1
ATOM 798 C C . ILE A 1 100 ? 15.270 12.225 -29.655 1.00 96.94 100 ILE A C 1
ATOM 800 O O . ILE A 1 100 ? 15.982 12.612 -30.584 1.00 96.94 100 ILE A O 1
ATOM 804 N N . TYR A 1 101 ? 13.966 12.476 -29.639 1.00 96.44 101 TYR A N 1
ATOM 805 C CA . TYR A 1 101 ? 13.265 13.134 -30.741 1.00 96.44 101 TYR A CA 1
ATOM 806 C C . TYR A 1 101 ? 12.069 13.946 -30.246 1.00 96.44 101 TYR A C 1
ATOM 808 O O . TYR A 1 101 ? 11.608 13.772 -29.118 1.00 96.44 101 TYR A O 1
ATOM 816 N N . ASP A 1 102 ? 11.578 14.852 -31.090 1.00 95.19 102 ASP A N 1
ATOM 817 C CA . ASP A 1 102 ? 10.402 15.656 -30.770 1.00 95.19 102 ASP A CA 1
ATOM 818 C C . ASP A 1 102 ? 9.143 14.787 -30.744 1.00 95.19 102 ASP A C 1
ATOM 820 O O . ASP A 1 102 ? 8.925 13.922 -31.594 1.00 95.19 102 ASP A O 1
ATOM 824 N N . THR A 1 103 ? 8.290 15.022 -29.757 1.00 92.50 103 THR A N 1
ATOM 825 C CA . THR A 1 103 ? 7.059 14.253 -29.568 1.00 92.50 103 THR A CA 1
ATOM 826 C C . THR A 1 103 ? 6.137 14.437 -30.769 1.00 92.50 103 THR A C 1
ATOM 828 O O . THR A 1 103 ? 5.896 15.553 -31.223 1.00 92.50 103 THR A O 1
ATOM 831 N N . GLY A 1 104 ? 5.628 13.325 -31.299 1.00 89.00 104 GLY A N 1
ATOM 832 C CA . GLY A 1 104 ? 4.844 13.302 -32.537 1.00 89.00 104 GLY A CA 1
ATOM 833 C C . GLY A 1 104 ? 5.675 13.091 -33.808 1.00 89.00 104 GLY A C 1
ATOM 834 O O . GLY A 1 104 ? 5.099 12.804 -34.856 1.00 89.00 104 GLY A O 1
ATOM 835 N N . VAL A 1 105 ? 7.010 13.149 -33.734 1.00 91.81 105 VAL A N 1
ATOM 836 C CA . VAL A 1 105 ? 7.891 12.753 -34.841 1.00 91.81 105 VAL A CA 1
ATOM 837 C C . VAL A 1 105 ? 8.154 11.249 -34.780 1.00 91.81 105 VAL A C 1
ATOM 839 O O . VAL A 1 105 ? 8.410 10.689 -33.717 1.00 91.81 105 VAL A O 1
ATOM 842 N N . LYS A 1 106 ? 8.101 10.567 -35.931 1.00 86.06 106 LYS A N 1
ATOM 843 C CA . LYS A 1 106 ? 8.434 9.140 -36.007 1.00 86.06 106 LYS A CA 1
ATOM 844 C C . LYS A 1 106 ? 9.956 8.961 -35.855 1.00 86.06 106 LYS A C 1
ATOM 846 O O . LYS A 1 106 ? 10.690 9.533 -36.663 1.00 86.06 106 LYS A O 1
ATOM 851 N N . PRO A 1 107 ? 10.444 8.172 -34.878 1.00 88.12 107 PRO A N 1
ATOM 852 C CA . PRO A 1 107 ? 11.875 7.918 -34.737 1.00 88.12 107 PRO A CA 1
ATOM 853 C C . PRO A 1 107 ? 12.414 7.136 -35.934 1.00 88.12 107 PRO A C 1
ATOM 855 O O . PRO A 1 107 ? 11.664 6.448 -36.638 1.00 88.12 107 PRO A O 1
ATOM 858 N N . LYS A 1 108 ? 13.732 7.203 -36.151 1.00 84.25 108 LYS A N 1
ATOM 859 C CA . LYS A 1 108 ? 14.375 6.340 -37.145 1.00 84.25 108 LYS A CA 1
ATOM 860 C C . LYS A 1 108 ? 14.213 4.889 -36.705 1.00 84.25 108 LYS A C 1
ATOM 862 O O . LYS A 1 108 ? 14.217 4.595 -35.509 1.00 84.25 108 LYS A O 1
ATOM 867 N N . THR A 1 109 ? 14.074 3.984 -37.668 1.00 79.75 109 THR A N 1
ATOM 868 C CA . THR A 1 109 ? 14.031 2.550 -37.379 1.00 79.75 109 THR A CA 1
ATOM 869 C C . THR A 1 109 ? 15.306 2.158 -36.642 1.00 79.75 109 THR A C 1
ATOM 871 O O . THR A 1 109 ? 16.400 2.422 -37.139 1.00 79.75 109 THR A O 1
ATOM 874 N N . PHE A 1 110 ? 15.164 1.553 -35.463 1.00 76.19 110 PHE A N 1
ATOM 875 C CA . PHE A 1 110 ? 16.289 0.925 -34.786 1.00 76.19 110 PHE A CA 1
ATOM 876 C C . PHE A 1 110 ? 16.801 -0.217 -35.664 1.00 76.19 110 PHE A C 1
ATOM 878 O O . PHE A 1 110 ? 16.052 -1.152 -35.957 1.00 76.19 110 PHE A O 1
ATOM 885 N N . ASP A 1 111 ? 18.045 -0.119 -36.127 1.00 68.62 111 ASP A N 1
ATOM 886 C CA . ASP A 1 111 ? 18.646 -1.191 -36.907 1.00 68.62 111 ASP A CA 1
ATOM 887 C C . ASP A 1 111 ? 19.119 -2.297 -35.962 1.00 68.62 111 ASP A C 1
ATOM 889 O O . ASP A 1 111 ? 20.192 -2.225 -35.368 1.00 68.62 111 ASP A O 1
ATOM 893 N N . SER A 1 112 ? 18.287 -3.324 -35.801 1.00 57.41 112 SER A N 1
ATOM 894 C CA . SER A 1 112 ? 18.648 -4.524 -35.047 1.00 57.41 112 SER A CA 1
ATOM 895 C C . SER A 1 112 ? 19.621 -5.436 -35.806 1.00 57.41 112 SER A C 1
ATOM 897 O O . SER A 1 112 ? 20.062 -6.441 -35.243 1.00 57.41 112 SER A O 1
ATOM 899 N N . LYS A 1 113 ? 19.967 -5.128 -37.071 1.00 55.94 113 LYS A N 1
ATOM 900 C CA . LYS A 1 113 ? 20.865 -5.942 -37.902 1.00 55.94 113 LYS A CA 1
ATOM 901 C C . LYS A 1 113 ? 22.331 -5.656 -37.576 1.00 55.94 113 LYS A C 1
ATOM 903 O O . LYS A 1 113 ? 23.043 -4.978 -38.307 1.00 55.94 113 LYS A O 1
ATOM 908 N N . LEU A 1 114 ? 22.804 -6.276 -36.508 1.00 58.31 114 LEU A N 1
ATOM 909 C CA . LEU A 1 114 ? 24.222 -6.514 -36.245 1.00 58.31 114 LEU A CA 1
ATOM 910 C C . LEU A 1 114 ? 24.403 -8.021 -36.018 1.00 58.31 114 LEU A C 1
ATOM 912 O O . LEU A 1 114 ? 23.594 -8.592 -35.287 1.00 58.31 114 LEU A O 1
ATOM 916 N N . PRO A 1 115 ? 25.527 -8.633 -36.433 1.00 55.75 115 PRO A N 1
ATOM 917 C CA . PRO A 1 115 ? 26.116 -8.912 -37.753 1.00 55.75 115 PRO A CA 1
ATOM 918 C C . PRO A 1 115 ? 25.509 -10.174 -38.423 1.00 55.75 115 PRO A C 1
ATOM 920 O O . PRO A 1 115 ? 24.639 -10.834 -37.868 1.00 55.75 115 PRO A O 1
ATOM 923 N N . LYS A 1 116 ? 25.981 -10.542 -39.629 1.00 53.81 116 LYS A N 1
ATOM 924 C CA . LYS A 1 116 ? 25.522 -11.740 -40.379 1.00 53.81 116 LYS A CA 1
ATOM 925 C C . LYS A 1 116 ? 25.885 -13.082 -39.723 1.00 53.81 116 LYS A C 1
ATOM 927 O O . LYS A 1 116 ? 25.291 -14.089 -40.091 1.00 53.81 116 LYS A O 1
ATOM 932 N N . ASN A 1 117 ? 26.856 -13.088 -38.808 1.00 57.19 117 ASN A N 1
ATOM 933 C CA . ASN A 1 117 ? 27.297 -14.268 -38.075 1.00 57.19 117 ASN A CA 1
ATOM 934 C C . ASN A 1 117 ? 27.183 -13.985 -36.568 1.00 57.19 117 ASN A C 1
ATOM 936 O O . ASN A 1 117 ? 27.787 -13.028 -36.083 1.00 57.19 117 ASN A O 1
ATOM 940 N N . VAL A 1 118 ? 26.350 -14.758 -35.869 1.00 60.78 118 VAL A N 1
ATOM 941 C CA . VAL A 1 118 ? 26.000 -14.568 -34.446 1.00 60.78 118 VAL A CA 1
ATOM 942 C C . VAL A 1 118 ? 26.630 -15.627 -33.536 1.00 60.78 118 VAL A C 1
ATOM 944 O O . VAL A 1 118 ? 26.387 -15.594 -32.337 1.00 60.78 118 VAL A O 1
ATOM 947 N N . GLU A 1 119 ? 27.431 -16.547 -34.086 1.00 60.53 119 GLU A N 1
ATOM 948 C CA . GLU A 1 119 ? 28.025 -17.668 -33.336 1.00 60.53 119 GLU A CA 1
ATOM 949 C C . GLU A 1 119 ? 28.905 -17.206 -32.158 1.00 60.53 119 GLU A C 1
ATOM 951 O O . GLU A 1 119 ? 28.865 -17.825 -31.100 1.00 60.53 119 GLU A O 1
ATOM 956 N N . ASP A 1 120 ? 29.598 -16.068 -32.295 1.00 67.56 120 ASP A N 1
ATOM 957 C CA . ASP A 1 120 ? 30.471 -15.492 -31.255 1.00 67.56 120 ASP A CA 1
ATOM 958 C C . ASP A 1 120 ? 29.816 -14.353 -30.444 1.00 67.56 120 ASP A C 1
ATOM 960 O O . ASP A 1 120 ? 30.501 -13.622 -29.721 1.00 67.56 120 ASP A O 1
ATOM 964 N N . LEU A 1 121 ? 28.503 -14.142 -30.591 1.00 75.75 121 LEU A N 1
ATOM 965 C CA . LEU A 1 121 ? 27.788 -13.052 -29.926 1.00 75.75 121 LEU A CA 1
ATOM 966 C C . LEU A 1 121 ? 26.832 -13.559 -28.865 1.00 75.75 121 LEU A C 1
ATOM 968 O O . LEU A 1 121 ? 26.101 -14.529 -29.051 1.00 75.75 121 LEU A O 1
ATOM 972 N N . HIS A 1 122 ? 26.746 -12.808 -27.775 1.00 79.19 122 HIS A N 1
ATOM 973 C CA . HIS A 1 122 ? 25.793 -13.081 -26.711 1.00 79.19 122 HIS A CA 1
ATOM 974 C C . HIS A 1 122 ? 24.873 -11.888 -26.461 1.00 79.19 122 HIS A C 1
ATOM 976 O O . HIS A 1 122 ? 25.234 -10.722 -26.640 1.00 79.19 122 HIS A O 1
ATOM 982 N N . LEU A 1 123 ? 23.644 -12.202 -26.056 1.00 86.25 123 LEU A N 1
ATOM 983 C CA . LEU A 1 123 ? 22.618 -11.225 -25.714 1.00 86.25 123 LEU A CA 1
ATOM 984 C C . LEU A 1 123 ? 22.914 -10.607 -24.347 1.00 86.25 123 LEU A C 1
ATOM 986 O O . LEU A 1 123 ? 23.191 -11.321 -23.385 1.00 86.25 123 LEU A O 1
ATOM 990 N N . VAL A 1 124 ? 22.776 -9.286 -24.255 1.00 88.50 124 VAL A N 1
ATOM 991 C CA . VAL A 1 124 ? 22.863 -8.530 -23.003 1.00 88.50 124 VAL A CA 1
ATOM 992 C C . VAL A 1 124 ? 21.546 -7.801 -22.766 1.00 88.50 124 VAL A C 1
ATOM 994 O O . VAL A 1 124 ? 21.099 -7.035 -23.619 1.00 88.50 124 VAL A O 1
ATOM 997 N N . ALA A 1 125 ? 20.927 -8.047 -21.612 1.00 93.44 125 ALA A N 1
ATOM 998 C CA . ALA A 1 125 ? 19.667 -7.440 -21.176 1.00 93.44 125 ALA A CA 1
ATOM 999 C C . ALA A 1 125 ? 19.561 -7.461 -19.642 1.00 93.44 125 ALA A C 1
ATOM 1001 O O . ALA A 1 125 ? 20.238 -8.258 -18.989 1.00 93.44 125 ALA A O 1
ATOM 1002 N N . TRP A 1 126 ? 18.714 -6.611 -19.061 1.00 94.31 126 TRP A N 1
ATOM 1003 C CA . TRP A 1 126 ? 18.486 -6.569 -17.612 1.00 94.31 126 TRP A CA 1
ATOM 1004 C C . TRP A 1 126 ? 17.317 -7.456 -17.166 1.00 94.31 126 TRP A C 1
ATOM 1006 O O . TRP A 1 126 ? 16.278 -7.527 -17.821 1.00 94.31 126 TRP A O 1
ATOM 1016 N N . GLN A 1 127 ? 17.485 -8.096 -16.007 1.00 92.94 127 GLN A N 1
ATOM 1017 C CA . GLN A 1 127 ? 16.444 -8.772 -15.239 1.00 92.94 127 GLN A CA 1
ATOM 1018 C C . GLN A 1 127 ? 16.463 -8.294 -13.791 1.00 92.94 127 GLN A C 1
ATOM 1020 O O . GLN A 1 127 ? 17.514 -8.223 -13.157 1.00 92.94 127 GLN A O 1
ATOM 1025 N N . HIS A 1 128 ? 15.285 -8.028 -13.243 1.00 95.25 128 HIS A N 1
ATOM 1026 C CA . HIS A 1 128 ? 15.121 -7.555 -11.874 1.00 95.25 128 HIS A CA 1
ATOM 1027 C C . HIS A 1 128 ? 14.137 -8.460 -11.126 1.00 95.25 128 HIS A C 1
ATOM 1029 O O . HIS A 1 128 ? 12.937 -8.450 -11.397 1.00 95.25 128 HIS A O 1
ATOM 1035 N N . TYR A 1 129 ? 14.648 -9.269 -10.199 1.00 90.81 129 TYR A N 1
ATOM 1036 C CA . TYR A 1 129 ? 13.875 -10.021 -9.211 1.00 90.81 129 TYR A CA 1
ATOM 1037 C C . TYR A 1 129 ? 13.653 -9.132 -7.982 1.00 90.81 129 TYR A C 1
ATOM 1039 O O . TYR A 1 129 ? 14.452 -9.109 -7.041 1.00 90.81 129 TYR A O 1
ATOM 1047 N N . GLY A 1 130 ? 12.626 -8.286 -8.047 1.00 93.50 130 GLY A N 1
ATOM 1048 C CA . GLY A 1 130 ? 12.663 -6.986 -7.379 1.00 93.50 130 GLY A CA 1
ATOM 1049 C C . GLY A 1 130 ? 13.904 -6.200 -7.806 1.00 93.50 130 GLY A C 1
ATOM 1050 O O . GLY A 1 130 ? 14.497 -6.491 -8.835 1.00 93.50 130 GLY A O 1
ATOM 1051 N N . VAL A 1 131 ? 14.328 -5.207 -7.029 1.00 95.19 131 VAL A N 1
ATOM 1052 C CA . VAL A 1 131 ? 15.512 -4.406 -7.379 1.00 95.19 131 VAL A CA 1
ATOM 1053 C C . VAL A 1 131 ? 16.589 -4.521 -6.315 1.00 95.19 131 VAL A C 1
ATOM 1055 O O . VAL A 1 131 ? 16.341 -4.246 -5.142 1.00 95.19 131 VAL A O 1
ATOM 1058 N N . ASP A 1 132 ? 17.796 -4.906 -6.720 1.00 91.44 132 ASP A N 1
ATOM 1059 C CA . ASP A 1 132 ? 18.972 -4.802 -5.862 1.00 91.44 132 ASP A CA 1
ATOM 1060 C C . ASP A 1 132 ? 19.616 -3.416 -5.988 1.00 91.44 132 ASP A C 1
ATOM 1062 O O . ASP A 1 132 ? 19.937 -2.956 -7.086 1.00 91.44 132 ASP A O 1
ATOM 1066 N N . LEU A 1 133 ? 19.796 -2.758 -4.843 1.00 90.19 133 LEU A N 1
ATOM 1067 C CA . LEU A 1 133 ? 20.401 -1.431 -4.703 1.00 90.19 133 LEU A CA 1
ATOM 1068 C C . LEU A 1 133 ? 21.702 -1.471 -3.881 1.00 90.19 133 LEU A C 1
ATOM 1070 O O . LEU A 1 133 ? 22.171 -0.427 -3.431 1.00 90.19 133 LEU A O 1
ATOM 1074 N N . LYS A 1 134 ? 22.282 -2.666 -3.675 1.00 80.19 134 LYS A N 1
ATOM 1075 C CA . LYS A 1 134 ? 23.620 -2.892 -3.092 1.00 80.19 134 LYS A CA 1
ATOM 1076 C C . LYS A 1 134 ? 23.851 -2.258 -1.709 1.00 80.19 134 LYS A C 1
ATOM 1078 O O . LYS A 1 134 ? 24.973 -1.916 -1.358 1.00 80.19 134 LYS A O 1
ATOM 1083 N N . TYR A 1 135 ? 22.798 -2.103 -0.904 1.00 70.69 135 TYR A N 1
ATOM 1084 C CA . TYR A 1 135 ? 22.908 -1.489 0.427 1.00 70.69 135 TYR A CA 1
ATOM 1085 C C . TYR A 1 135 ? 23.263 -2.488 1.540 1.00 70.69 135 TYR A C 1
ATOM 1087 O O . TYR A 1 135 ? 24.022 -2.182 2.454 1.00 70.69 135 TYR A O 1
ATOM 1095 N N . ARG A 1 136 ? 22.661 -3.680 1.492 1.00 69.88 136 ARG A N 1
ATOM 1096 C CA . ARG A 1 136 ? 22.839 -4.774 2.458 1.00 69.88 136 ARG A CA 1
ATOM 1097 C C . ARG A 1 136 ? 22.407 -6.088 1.820 1.00 69.88 136 ARG A C 1
ATOM 1099 O O . ARG A 1 136 ? 21.646 -6.052 0.847 1.00 69.88 136 ARG A O 1
ATOM 1106 N N . SER A 1 137 ? 22.811 -7.217 2.407 1.00 63.88 137 SER A N 1
ATOM 1107 C CA . SER A 1 137 ? 22.278 -8.526 2.013 1.00 63.88 137 SER A CA 1
ATOM 1108 C C . SER A 1 137 ? 20.750 -8.480 2.029 1.00 63.88 137 SER A C 1
ATOM 1110 O O . SER A 1 137 ? 20.121 -8.099 3.022 1.00 63.88 137 SER A O 1
ATOM 1112 N N . ASN A 1 138 ? 20.159 -8.765 0.877 1.00 78.19 138 ASN A N 1
ATOM 1113 C CA . ASN A 1 138 ? 18.729 -8.719 0.662 1.00 78.19 138 ASN A CA 1
ATOM 1114 C C . ASN A 1 138 ? 18.335 -9.806 -0.349 1.00 78.19 138 ASN A C 1
ATOM 1116 O O . ASN A 1 138 ? 19.183 -10.392 -1.025 1.00 78.19 138 ASN A O 1
ATOM 1120 N N . ILE A 1 139 ? 17.039 -10.104 -0.402 1.00 82.50 139 ILE A N 1
ATOM 1121 C CA . ILE A 1 139 ? 16.487 -11.171 -1.247 1.00 82.50 139 ILE A CA 1
ATOM 1122 C C . ILE A 1 139 ? 16.252 -10.737 -2.699 1.00 82.50 139 ILE A C 1
ATOM 1124 O O . ILE A 1 139 ? 15.943 -11.580 -3.535 1.00 82.50 139 ILE A O 1
ATOM 1128 N N . TYR A 1 140 ? 16.334 -9.437 -2.984 1.00 88.88 140 TYR A N 1
ATOM 1129 C CA . TYR A 1 140 ? 16.142 -8.884 -4.317 1.00 88.88 140 TYR A CA 1
ATOM 1130 C C . TYR A 1 140 ? 17.444 -8.974 -5.106 1.00 88.88 140 TYR A C 1
ATOM 1132 O O . TYR A 1 140 ? 18.537 -8.919 -4.541 1.00 88.88 140 TYR A O 1
ATOM 1140 N N . LYS A 1 141 ? 17.331 -9.147 -6.421 1.00 86.44 141 LYS A N 1
ATOM 1141 C CA . LYS A 1 141 ? 18.479 -9.316 -7.314 1.00 86.44 141 LYS A CA 1
ATOM 1142 C C . LYS A 1 141 ? 18.237 -8.549 -8.606 1.00 86.44 141 LYS A C 1
ATOM 1144 O O . LYS A 1 141 ? 17.171 -8.665 -9.198 1.00 86.44 141 LYS A O 1
ATOM 1149 N N . SER A 1 142 ? 19.237 -7.797 -9.049 1.00 88.94 142 SER A N 1
ATOM 1150 C CA . SER A 1 142 ? 19.290 -7.205 -10.387 1.00 88.94 142 SER A CA 1
ATOM 1151 C C . SER A 1 142 ? 20.438 -7.869 -11.132 1.00 88.94 142 SER A C 1
ATOM 1153 O O . SER A 1 142 ? 21.559 -7.873 -10.629 1.00 88.94 142 SER A O 1
ATOM 1155 N N . PHE A 1 143 ? 20.166 -8.435 -12.300 1.00 86.31 143 PHE A N 1
ATOM 1156 C CA . PHE A 1 143 ? 21.133 -9.204 -13.069 1.00 86.31 143 PHE A CA 1
ATOM 1157 C C . PHE A 1 143 ? 21.165 -8.760 -14.526 1.00 86.31 143 PHE A C 1
ATOM 1159 O O . PHE A 1 143 ? 20.129 -8.436 -15.106 1.00 86.31 143 PHE A O 1
ATOM 1166 N N . ARG A 1 144 ? 22.358 -8.776 -15.125 1.00 87.88 144 ARG A N 1
ATOM 1167 C CA . ARG A 1 144 ? 22.566 -8.435 -16.530 1.00 87.88 144 ARG A CA 1
ATOM 1168 C C . ARG A 1 144 ? 23.005 -9.677 -17.300 1.00 87.88 144 ARG A C 1
ATOM 1170 O O . ARG A 1 144 ? 24.108 -10.175 -17.098 1.00 87.88 144 ARG A O 1
ATOM 1177 N N . LEU A 1 145 ? 22.131 -10.161 -18.177 1.00 83.69 145 LEU A N 1
ATOM 1178 C CA . LEU A 1 145 ? 22.347 -11.354 -18.995 1.00 83.69 145 LEU A CA 1
ATOM 1179 C C . LEU A 1 145 ? 23.598 -11.223 -19.875 1.00 83.69 145 LEU A C 1
ATOM 1181 O O . LEU A 1 145 ? 23.996 -10.116 -20.238 1.00 83.69 145 LEU A O 1
ATOM 1185 N N . GLY A 1 146 ? 24.228 -12.356 -20.200 1.00 73.44 146 GLY A N 1
ATOM 1186 C CA . GLY A 1 146 ? 25.402 -12.399 -21.084 1.00 73.44 146 GLY A CA 1
ATOM 1187 C C . GLY A 1 146 ? 26.674 -11.779 -20.493 1.00 73.44 146 GLY A C 1
ATOM 1188 O O . GLY A 1 146 ? 27.644 -11.523 -21.203 1.00 73.44 146 GLY A O 1
ATOM 1189 N N . ARG A 1 147 ? 26.699 -11.502 -19.188 1.00 70.19 147 ARG A N 1
ATOM 1190 C CA . ARG A 1 147 ? 27.881 -11.008 -18.478 1.00 70.19 147 ARG A CA 1
ATOM 1191 C C . ARG A 1 147 ? 28.219 -12.021 -17.395 1.00 70.19 147 ARG A C 1
ATOM 1193 O O . ARG A 1 147 ? 27.400 -12.286 -16.526 1.00 70.19 147 ARG A O 1
ATOM 1200 N N . PHE A 1 148 ? 29.409 -12.615 -17.486 1.00 54.53 148 PHE A N 1
ATOM 1201 C CA . PHE A 1 148 ? 29.889 -13.717 -16.639 1.00 54.53 148 PHE A CA 1
ATOM 1202 C C . PHE A 1 148 ? 30.218 -13.286 -15.194 1.00 54.53 148 PHE A C 1
ATOM 1204 O O . PHE A 1 148 ? 31.246 -13.660 -14.630 1.00 54.53 148 PHE A O 1
ATOM 1211 N N . GLU A 1 149 ? 29.353 -12.488 -14.573 1.00 44.59 149 GLU A N 1
ATOM 1212 C CA . GLU A 1 149 ? 29.304 -12.377 -13.122 1.00 44.59 149 GLU A CA 1
ATOM 1213 C C . GLU A 1 149 ? 28.425 -13.521 -12.626 1.00 44.59 149 GLU A C 1
ATOM 1215 O O . GLU A 1 149 ? 27.205 -13.449 -12.687 1.00 44.59 149 GLU A O 1
ATOM 1220 N N . ILE A 1 150 ? 29.035 -14.619 -12.179 1.00 40.47 150 ILE A N 1
ATOM 1221 C CA . ILE A 1 150 ? 28.298 -15.653 -11.449 1.00 40.47 150 ILE A CA 1
ATOM 1222 C C . ILE A 1 150 ? 27.786 -14.980 -10.168 1.00 40.47 150 ILE A C 1
ATOM 1224 O O . ILE A 1 150 ? 28.611 -14.480 -9.396 1.00 40.47 150 ILE A O 1
ATOM 1228 N N . PRO A 1 151 ? 26.463 -14.919 -9.920 1.00 38.69 151 PRO A N 1
ATOM 1229 C CA . PRO A 1 151 ? 25.970 -14.505 -8.621 1.00 38.69 151 PRO A CA 1
ATOM 1230 C C . PRO A 1 151 ? 26.585 -15.426 -7.570 1.00 38.69 151 PRO A C 1
ATOM 1232 O O . PRO A 1 151 ? 26.506 -16.642 -7.703 1.00 38.69 151 PRO A O 1
ATOM 1235 N N . GLU A 1 152 ? 27.113 -14.859 -6.491 1.00 36.06 152 GLU A N 1
ATOM 1236 C CA . GLU A 1 152 ? 27.610 -15.587 -5.309 1.00 36.06 152 GLU A CA 1
ATOM 1237 C C . GLU A 1 152 ? 26.570 -16.584 -4.732 1.00 36.06 152 GLU A C 1
ATOM 1239 O O . GLU A 1 152 ? 26.888 -17.456 -3.933 1.00 36.06 152 GLU A O 1
ATOM 1244 N N . SER A 1 153 ? 25.306 -16.451 -5.160 1.00 38.31 153 SER A N 1
ATOM 1245 C CA . SER A 1 153 ? 24.136 -17.245 -4.790 1.00 38.31 153 SER A CA 1
ATOM 1246 C C . SER A 1 153 ? 23.554 -18.129 -5.905 1.00 38.31 153 SER A C 1
ATOM 1248 O O . SER A 1 153 ? 22.444 -18.634 -5.728 1.00 38.31 153 SER A O 1
ATOM 1250 N N . ALA A 1 154 ? 24.197 -18.269 -7.069 1.00 41.03 154 ALA A N 1
ATOM 1251 C CA . ALA A 1 154 ? 23.733 -19.234 -8.066 1.00 41.03 154 ALA A CA 1
ATOM 1252 C C . ALA A 1 154 ? 23.910 -20.640 -7.482 1.00 41.03 154 ALA A C 1
ATOM 1254 O O . ALA A 1 154 ? 25.018 -21.057 -7.165 1.00 41.03 154 ALA A O 1
ATOM 1255 N N . LEU A 1 155 ? 22.795 -21.332 -7.251 1.00 49.59 155 LEU A N 1
ATOM 1256 C CA . LEU A 1 155 ? 22.801 -22.677 -6.689 1.00 49.59 155 LEU A CA 1
ATOM 1257 C C . LEU A 1 155 ? 23.540 -23.614 -7.647 1.00 49.59 155 LEU A C 1
ATOM 1259 O O . LEU A 1 155 ? 23.196 -23.678 -8.822 1.00 49.59 155 LEU A O 1
ATOM 1263 N N . ASN A 1 156 ? 24.535 -24.332 -7.138 1.00 55.38 156 ASN A N 1
ATOM 1264 C CA . ASN A 1 156 ? 25.380 -25.217 -7.930 1.00 55.38 156 ASN A CA 1
ATOM 1265 C C . ASN A 1 156 ? 24.643 -26.499 -8.343 1.00 55.38 156 ASN A C 1
ATOM 1267 O O . ASN A 1 156 ? 23.686 -26.936 -7.686 1.00 55.38 156 ASN A O 1
ATOM 1271 N N . GLY A 1 157 ? 25.097 -27.118 -9.432 1.00 52.62 157 GLY A N 1
ATOM 1272 C CA . GLY A 1 157 ? 24.565 -28.386 -9.909 1.00 52.62 157 GLY A CA 1
ATOM 1273 C C . GLY A 1 157 ? 25.028 -29.522 -9.007 1.00 52.62 157 GLY A C 1
ATOM 1274 O O . GLY A 1 157 ? 26.091 -30.066 -9.244 1.00 52.62 157 GLY A O 1
ATOM 1275 N N . ILE A 1 158 ? 24.254 -29.857 -7.971 1.00 66.56 158 ILE A N 1
ATOM 1276 C CA . ILE A 1 158 ? 24.620 -30.858 -6.953 1.00 66.56 158 ILE A CA 1
ATOM 1277 C C . ILE A 1 158 ? 23.888 -32.200 -7.140 1.00 66.56 158 ILE A C 1
ATOM 1279 O O . ILE A 1 158 ? 22.659 -32.200 -7.247 1.00 66.56 158 ILE A O 1
ATOM 1283 N N . CYS A 1 159 ? 24.630 -33.313 -7.083 1.00 59.59 159 CYS A N 1
ATOM 1284 C CA . CYS A 1 159 ? 24.114 -34.682 -6.948 1.00 59.59 159 CYS A CA 1
ATOM 1285 C C . CYS A 1 159 ? 24.738 -35.358 -5.708 1.00 59.59 159 CYS A C 1
ATOM 1287 O O . CYS A 1 159 ? 25.948 -35.260 -5.523 1.00 59.59 159 CYS A O 1
ATOM 1289 N N . LEU A 1 160 ? 23.931 -35.992 -4.851 1.00 75.56 160 LEU A N 1
ATOM 1290 C CA . LEU A 1 160 ? 24.275 -36.370 -3.471 1.00 75.56 160 LEU A CA 1
ATOM 1291 C C . LEU A 1 160 ? 23.777 -37.756 -3.057 1.00 75.56 160 LEU A C 1
ATOM 1293 O O . LEU A 1 160 ? 22.693 -38.167 -3.470 1.00 75.56 160 LEU A O 1
ATOM 1297 N N . SER A 1 161 ? 24.503 -38.389 -2.135 1.00 61.12 161 SER A N 1
ATOM 1298 C CA . SER A 1 161 ? 24.043 -39.532 -1.332 1.00 61.12 161 SER A CA 1
ATOM 1299 C C . SER A 1 161 ? 24.080 -39.200 0.173 1.00 61.12 161 SER A C 1
ATOM 1301 O O . SER A 1 161 ? 24.887 -38.366 0.589 1.00 61.12 161 SER A O 1
ATOM 1303 N N . PHE A 1 162 ? 23.185 -39.799 0.974 1.00 57.31 162 PHE A N 1
ATOM 1304 C CA . PHE A 1 162 ? 22.991 -39.514 2.408 1.00 57.31 162 PHE A CA 1
ATOM 1305 C C . PHE A 1 162 ? 23.290 -40.734 3.281 1.00 57.31 162 PHE A C 1
ATOM 1307 O O . PHE A 1 162 ? 22.875 -41.843 2.951 1.00 57.31 162 PHE A O 1
ATOM 1314 N N . PHE A 1 163 ? 23.925 -40.510 4.437 1.00 62.59 163 PHE A N 1
ATOM 1315 C CA . PHE A 1 163 ? 24.247 -41.563 5.404 1.00 62.59 163 PHE A CA 1
ATOM 1316 C C . PHE A 1 163 ? 23.897 -41.147 6.842 1.00 62.59 163 PHE A C 1
ATOM 1318 O O . PHE A 1 163 ? 24.323 -40.084 7.300 1.00 62.59 163 PHE A O 1
ATOM 1325 N N . ASP A 1 164 ? 23.180 -42.021 7.556 1.00 55.47 164 ASP A N 1
ATOM 1326 C CA . ASP A 1 164 ? 22.939 -41.947 9.005 1.00 55.47 164 ASP A CA 1
ATOM 1327 C C . ASP A 1 164 ? 23.933 -42.859 9.728 1.00 55.47 164 ASP A C 1
ATOM 1329 O O . ASP A 1 164 ? 23.771 -44.082 9.708 1.00 55.47 164 ASP A O 1
ATOM 1333 N N . VAL A 1 165 ? 24.998 -42.314 10.333 1.00 62.62 165 VAL A N 1
ATOM 1334 C CA . VAL A 1 165 ? 26.028 -43.180 10.937 1.00 62.62 165 VAL A CA 1
ATOM 1335 C C . VAL A 1 165 ? 26.843 -42.537 12.056 1.00 62.62 165 VAL A C 1
ATOM 1337 O O . VAL A 1 165 ? 27.110 -41.340 12.061 1.00 62.62 165 VAL A O 1
ATOM 1340 N N . LYS A 1 166 ? 27.262 -43.381 13.008 1.00 69.69 166 LYS A N 1
ATOM 1341 C CA . LYS A 1 166 ? 28.139 -43.040 14.137 1.00 69.69 166 LYS A CA 1
ATOM 1342 C C . LYS A 1 166 ? 29.584 -43.396 13.790 1.00 69.69 166 LYS A C 1
ATOM 1344 O O . LYS A 1 166 ? 29.971 -44.559 13.894 1.00 69.69 166 LYS A O 1
ATOM 1349 N N . TYR A 1 167 ? 30.356 -42.414 13.335 1.00 76.69 167 TYR A N 1
ATOM 1350 C CA . TYR A 1 167 ? 31.725 -42.606 12.843 1.00 76.69 167 TYR A CA 1
ATOM 1351 C C . TYR A 1 167 ? 32.794 -41.877 13.653 1.00 76.69 167 TYR A C 1
ATOM 1353 O O . TYR A 1 167 ? 33.931 -41.772 13.196 1.00 76.69 167 TYR A O 1
ATOM 1361 N N . LYS A 1 168 ? 32.478 -41.388 14.856 1.00 79.81 168 LYS A N 1
ATOM 1362 C CA . LYS A 1 168 ? 33.463 -40.726 15.713 1.00 79.81 168 LYS A CA 1
ATOM 1363 C C . LYS A 1 168 ? 34.724 -41.585 15.893 1.00 79.81 168 LYS A C 1
ATOM 1365 O O . LYS A 1 168 ? 34.649 -42.727 16.339 1.00 79.81 168 LYS A O 1
ATOM 1370 N N . GLY A 1 169 ? 35.883 -41.005 15.585 1.00 81.81 169 GLY A N 1
ATOM 1371 C CA . GLY A 1 169 ? 37.201 -41.639 15.674 1.00 81.81 169 GLY A CA 1
ATOM 1372 C C . GLY A 1 169 ? 37.608 -42.485 14.460 1.00 81.81 169 GLY A C 1
ATOM 1373 O O . GLY A 1 169 ? 38.701 -43.049 14.469 1.00 81.81 169 GLY A O 1
ATOM 1374 N N . LYS A 1 170 ? 36.768 -42.584 13.419 1.00 88.62 170 LYS A N 1
ATOM 1375 C CA . LYS A 1 170 ? 37.116 -43.237 12.146 1.00 88.62 170 LYS A CA 1
ATOM 1376 C C . LYS A 1 170 ? 37.822 -42.250 11.213 1.00 88.62 170 LYS A C 1
ATOM 1378 O O . LYS A 1 170 ? 37.430 -41.083 11.108 1.00 88.62 170 LYS A O 1
ATOM 1383 N N . ARG A 1 171 ? 38.803 -42.749 10.462 1.00 92.38 171 ARG A N 1
ATOM 1384 C CA . ARG A 1 171 ? 39.326 -42.098 9.254 1.00 92.38 171 ARG A CA 1
ATOM 1385 C C . ARG A 1 171 ? 38.425 -42.434 8.072 1.00 92.38 171 ARG A C 1
ATOM 1387 O O . ARG A 1 171 ? 37.889 -43.538 8.008 1.00 92.38 171 ARG A O 1
ATOM 1394 N N . PHE A 1 172 ? 38.289 -41.509 7.130 1.00 92.12 172 PHE A N 1
ATOM 1395 C CA . PHE A 1 172 ? 37.544 -41.719 5.893 1.00 92.12 172 PHE A CA 1
ATOM 1396 C C . PHE A 1 172 ? 38.403 -41.431 4.663 1.00 92.12 172 PHE A C 1
ATOM 1398 O O . PHE A 1 172 ? 39.337 -40.626 4.714 1.00 92.12 172 PHE A O 1
ATOM 1405 N N . LYS A 1 173 ? 38.041 -42.065 3.548 1.00 94.00 173 LYS A N 1
ATOM 1406 C CA . LYS A 1 173 ? 38.577 -41.792 2.214 1.00 94.00 173 LYS A CA 1
ATOM 1407 C C . LYS A 1 173 ? 37.447 -41.883 1.193 1.00 94.00 173 LYS A C 1
ATOM 1409 O O . LYS A 1 173 ? 36.857 -42.941 1.029 1.00 94.00 173 LYS A O 1
ATOM 1414 N N . LEU A 1 174 ? 37.156 -40.788 0.506 1.00 93.69 174 LEU A N 1
ATOM 1415 C CA . LEU A 1 174 ? 36.221 -40.725 -0.614 1.00 93.69 174 LEU A CA 1
ATOM 1416 C C . LEU A 1 174 ? 37.023 -40.667 -1.911 1.00 93.69 174 LEU A C 1
ATOM 1418 O O . LEU A 1 174 ? 37.881 -39.796 -2.048 1.00 93.69 174 LEU A O 1
ATOM 1422 N N . THR A 1 175 ? 36.726 -41.542 -2.869 1.00 95.75 175 THR A N 1
ATOM 1423 C CA . THR A 1 175 ? 37.296 -41.459 -4.218 1.00 95.75 175 THR A CA 1
ATOM 1424 C C . THR A 1 175 ? 36.216 -41.428 -5.281 1.00 95.75 175 THR A C 1
ATOM 1426 O O . THR A 1 175 ? 35.199 -42.090 -5.121 1.00 95.75 175 THR A O 1
ATOM 1429 N N . ALA A 1 176 ? 36.451 -40.693 -6.364 1.00 95.75 176 ALA A N 1
ATOM 1430 C CA . ALA A 1 176 ? 35.601 -40.698 -7.552 1.00 95.75 176 ALA A CA 1
ATOM 1431 C C . ALA A 1 176 ? 36.431 -40.369 -8.793 1.00 95.75 176 ALA A C 1
ATOM 1433 O O . ALA A 1 176 ? 37.438 -39.657 -8.701 1.00 95.75 176 ALA A O 1
ATOM 1434 N N . GLN A 1 177 ? 36.009 -40.846 -9.957 1.00 96.75 177 GLN A N 1
ATOM 1435 C CA . GLN A 1 177 ? 36.530 -40.370 -11.230 1.00 96.75 177 GLN A CA 1
ATOM 1436 C C . GLN A 1 177 ? 35.694 -39.186 -11.708 1.00 96.75 177 GLN A C 1
ATOM 1438 O O . GLN A 1 177 ? 34.475 -39.171 -11.549 1.00 96.75 177 GLN A O 1
ATOM 1443 N N . ALA A 1 178 ? 36.336 -38.170 -12.282 1.00 96.81 178 ALA A N 1
ATOM 1444 C CA . ALA A 1 178 ? 35.624 -37.036 -12.861 1.00 96.81 178 ALA A CA 1
ATOM 1445 C C . ALA A 1 178 ? 36.404 -36.357 -13.993 1.00 96.81 178 ALA A C 1
ATOM 1447 O O . ALA A 1 178 ? 37.632 -36.434 -14.060 1.00 96.81 178 ALA A O 1
ATOM 1448 N N . LYS A 1 179 ? 35.667 -35.663 -14.865 1.00 96.25 179 LYS A N 1
ATOM 1449 C CA . LYS A 1 179 ? 36.183 -34.742 -15.891 1.00 96.25 179 LYS A CA 1
ATOM 1450 C C . LYS A 1 179 ? 35.192 -33.602 -16.126 1.00 96.25 179 LYS A C 1
ATOM 1452 O O . LYS A 1 179 ? 34.022 -33.696 -15.756 1.00 96.25 179 LYS A O 1
ATOM 1457 N N . THR A 1 180 ? 35.632 -32.521 -16.761 1.00 94.19 180 THR A N 1
ATOM 1458 C CA . THR A 1 180 ? 34.791 -31.339 -17.010 1.00 94.19 180 THR A CA 1
ATOM 1459 C C . THR A 1 180 ? 35.059 -30.692 -18.357 1.00 94.19 180 THR A C 1
ATOM 1461 O O . THR A 1 180 ? 36.198 -30.645 -18.811 1.00 94.19 180 THR A O 1
ATOM 1464 N N . GLU A 1 181 ? 34.034 -30.065 -18.916 1.00 90.88 181 GLU A N 1
ATOM 1465 C CA . GLU A 1 181 ? 34.116 -29.139 -20.042 1.00 90.88 181 GLU A CA 1
ATOM 1466 C C . GLU A 1 181 ? 33.564 -27.786 -19.576 1.00 90.88 181 GLU A C 1
ATOM 1468 O O . GLU A 1 181 ? 32.352 -27.585 -19.532 1.00 90.88 181 GLU A O 1
ATOM 1473 N N . VAL A 1 182 ? 34.441 -26.876 -19.146 1.00 79.44 182 VAL A N 1
ATOM 1474 C CA . VAL A 1 182 ? 34.076 -25.572 -18.562 1.00 79.44 182 VAL A CA 1
ATOM 1475 C C . VAL A 1 182 ? 34.966 -24.460 -19.117 1.00 79.44 182 VAL A C 1
ATOM 1477 O O . VAL A 1 182 ? 36.147 -24.679 -19.373 1.00 79.44 182 VAL A O 1
ATOM 1480 N N . ASN A 1 183 ? 34.419 -23.250 -19.262 1.00 64.06 183 ASN A N 1
ATOM 1481 C CA . ASN A 1 183 ? 35.155 -22.082 -19.766 1.00 64.06 183 ASN A CA 1
ATOM 1482 C C . ASN A 1 183 ? 35.326 -21.009 -18.686 1.00 64.06 183 ASN A C 1
ATOM 1484 O O . ASN A 1 183 ? 34.341 -20.573 -18.104 1.00 64.06 183 ASN A O 1
ATOM 1488 N N . GLY A 1 184 ? 36.544 -20.509 -18.478 1.00 60.41 184 GLY A N 1
ATOM 1489 C CA . GLY A 1 184 ? 36.830 -19.410 -17.547 1.00 60.41 184 GLY A CA 1
ATOM 1490 C C . GLY A 1 184 ? 37.170 -19.855 -16.119 1.00 60.41 184 GLY A C 1
ATOM 1491 O O . GLY A 1 184 ? 36.711 -20.880 -15.625 1.00 60.41 184 GLY A O 1
ATOM 1492 N N . GLU A 1 185 ? 37.985 -19.051 -15.433 1.00 66.00 185 GLU A N 1
ATOM 1493 C CA . GLU A 1 185 ? 38.618 -19.425 -14.157 1.00 66.00 185 GLU A CA 1
ATOM 1494 C C . GLU A 1 185 ? 37.643 -19.570 -12.980 1.00 66.00 185 GLU A C 1
ATOM 1496 O O . GLU A 1 185 ? 37.965 -20.212 -11.985 1.00 66.00 185 GLU A O 1
ATOM 1501 N N . LYS A 1 186 ? 36.437 -19.005 -13.072 1.00 65.31 186 LYS A N 1
ATOM 1502 C CA . LYS A 1 186 ? 35.418 -19.101 -12.012 1.00 65.31 186 LYS A CA 1
ATOM 1503 C C . LYS A 1 186 ? 34.529 -20.347 -12.119 1.00 65.31 186 LYS A C 1
ATOM 1505 O O . LYS A 1 186 ? 33.722 -20.570 -11.223 1.00 65.31 186 LYS A O 1
ATOM 1510 N N . ASN A 1 187 ? 34.677 -21.135 -13.187 1.00 75.38 187 ASN A N 1
ATOM 1511 C CA . ASN A 1 187 ? 33.912 -22.357 -13.419 1.00 75.38 187 ASN A CA 1
ATOM 1512 C C . ASN A 1 187 ? 34.750 -23.594 -13.060 1.00 75.38 187 ASN A C 1
ATOM 1514 O O . ASN A 1 187 ? 35.984 -23.576 -13.156 1.00 75.38 187 ASN A O 1
ATOM 1518 N N . GLY A 1 188 ? 34.081 -24.670 -12.654 1.00 86.44 188 GLY A N 1
ATOM 1519 C CA . GLY A 1 188 ? 34.744 -25.919 -12.291 1.00 86.44 188 GLY A CA 1
ATOM 1520 C C . GLY A 1 188 ? 33.774 -27.013 -11.865 1.00 86.44 188 GLY A C 1
ATOM 1521 O O . GLY A 1 188 ? 32.645 -26.737 -11.460 1.00 86.44 188 GLY A O 1
ATOM 1522 N N . GLY A 1 189 ? 34.235 -28.254 -11.963 1.00 91.12 189 GLY A N 1
ATOM 1523 C CA . GLY A 1 189 ? 33.629 -29.410 -11.312 1.00 91.12 189 GLY A CA 1
ATOM 1524 C C . GLY A 1 189 ? 34.322 -29.711 -9.987 1.00 91.12 189 GLY A C 1
ATOM 1525 O O . GLY A 1 189 ? 35.502 -29.399 -9.808 1.00 91.12 189 GLY A O 1
ATOM 1526 N N . TYR A 1 190 ? 33.597 -30.316 -9.058 1.00 92.50 190 TYR A N 1
ATOM 1527 C CA . TYR A 1 190 ? 34.074 -30.610 -7.711 1.00 92.50 190 TYR A CA 1
ATOM 1528 C C . TYR A 1 190 ? 33.535 -31.961 -7.259 1.00 92.50 190 TYR A C 1
ATOM 1530 O O . TYR A 1 190 ? 32.365 -32.269 -7.480 1.00 92.50 190 TYR A O 1
ATOM 1538 N N . ILE A 1 191 ? 34.379 -32.740 -6.590 1.00 93.50 191 ILE A N 1
ATOM 1539 C CA . ILE A 1 191 ? 33.932 -33.799 -5.685 1.00 93.50 191 ILE A CA 1
ATOM 1540 C C . ILE A 1 191 ? 33.940 -33.194 -4.284 1.00 93.50 191 ILE A C 1
ATOM 1542 O O . ILE A 1 191 ? 34.796 -32.366 -3.977 1.00 93.50 191 ILE A O 1
ATOM 1546 N N . TYR A 1 192 ? 32.974 -33.539 -3.443 1.00 90.44 192 TYR A N 1
ATOM 1547 C CA . TYR A 1 192 ? 32.907 -32.948 -2.111 1.00 90.44 192 TYR A CA 1
ATOM 1548 C C . TYR A 1 192 ? 32.347 -33.892 -1.065 1.00 90.44 192 TYR A C 1
ATOM 1550 O O . TYR A 1 192 ? 31.641 -34.847 -1.388 1.00 90.44 192 TYR A O 1
ATOM 1558 N N . ILE A 1 193 ? 32.621 -33.560 0.195 1.00 89.81 193 ILE A N 1
ATOM 1559 C CA . ILE A 1 193 ? 32.080 -34.218 1.379 1.00 89.81 193 ILE A CA 1
ATOM 1560 C C . ILE A 1 193 ? 31.766 -33.180 2.460 1.00 89.81 193 ILE A C 1
ATOM 1562 O O . ILE A 1 193 ? 32.565 -32.289 2.752 1.00 89.81 193 ILE A O 1
ATOM 1566 N N . ASN A 1 194 ? 30.581 -33.292 3.056 1.00 88.19 194 ASN A N 1
ATOM 1567 C CA . ASN A 1 194 ? 30.108 -32.421 4.122 1.00 88.19 194 ASN A CA 1
ATOM 1568 C C . ASN A 1 194 ? 29.437 -33.255 5.223 1.00 88.19 194 ASN A C 1
ATOM 1570 O O . ASN A 1 194 ? 28.537 -34.051 4.954 1.00 88.19 194 ASN A O 1
ATOM 1574 N N . ALA A 1 195 ? 29.874 -33.061 6.464 1.00 85.50 195 ALA A N 1
ATOM 1575 C CA . ALA A 1 195 ? 29.355 -33.739 7.646 1.00 85.50 195 ALA A CA 1
ATOM 1576 C C . ALA A 1 195 ? 29.056 -32.708 8.735 1.00 85.50 195 ALA A C 1
ATOM 1578 O O . ALA A 1 195 ? 29.897 -31.852 9.014 1.00 85.50 195 ALA A O 1
ATOM 1579 N N . VAL A 1 196 ? 27.886 -32.782 9.369 1.00 81.38 196 VAL A N 1
ATOM 1580 C CA . VAL A 1 196 ? 27.429 -31.772 10.342 1.00 81.38 196 VAL A CA 1
ATOM 1581 C C . VAL A 1 196 ? 27.041 -32.432 11.658 1.00 81.38 196 VAL A C 1
ATOM 1583 O O . VAL A 1 196 ? 26.374 -33.460 11.663 1.00 81.38 196 VAL A O 1
ATOM 1586 N N . ALA A 1 197 ? 27.442 -31.841 12.783 1.00 81.56 197 ALA A N 1
ATOM 1587 C CA . ALA A 1 197 ? 27.107 -32.305 14.128 1.00 81.56 197 ALA A CA 1
ATOM 1588 C C . ALA A 1 197 ? 25.641 -32.000 14.497 1.00 81.56 197 ALA A C 1
ATOM 1590 O O . ALA A 1 197 ? 25.057 -31.062 13.949 1.00 81.56 197 ALA A O 1
ATOM 1591 N N . PRO A 1 198 ? 25.054 -32.666 15.514 1.00 74.31 198 PRO A N 1
ATOM 1592 C CA . PRO A 1 198 ? 23.701 -32.349 15.999 1.00 74.31 198 PRO A CA 1
ATOM 1593 C C . PRO A 1 198 ? 23.510 -30.888 16.442 1.00 74.31 198 PRO A C 1
ATOM 1595 O O . PRO A 1 198 ? 22.397 -30.370 16.446 1.00 74.31 198 PRO A O 1
ATOM 1598 N N . SER A 1 199 ? 24.601 -30.203 16.797 1.00 72.56 199 SER A N 1
ATOM 1599 C CA . SER A 1 199 ? 24.615 -28.775 17.141 1.00 72.56 199 SER A CA 1
ATOM 1600 C C . SER A 1 199 ? 24.480 -27.833 15.933 1.00 72.56 199 SER A C 1
ATOM 1602 O O . SER A 1 199 ? 24.340 -26.625 16.121 1.00 72.56 199 SER A O 1
ATOM 1604 N N . GLY A 1 200 ? 24.554 -28.359 14.706 1.00 70.81 200 GLY A N 1
ATOM 1605 C CA . GLY A 1 200 ? 24.582 -27.592 13.459 1.00 70.81 200 GLY A CA 1
ATOM 1606 C C . GLY A 1 200 ? 25.975 -27.111 13.035 1.00 70.81 200 GLY A C 1
ATOM 1607 O O . GLY A 1 200 ? 26.087 -26.401 12.038 1.00 70.81 200 GLY A O 1
ATOM 1608 N N . LYS A 1 201 ? 27.040 -27.467 13.768 1.00 76.19 201 LYS A N 1
ATOM 1609 C CA . LYS A 1 201 ? 28.427 -27.134 13.397 1.00 76.19 201 LYS A CA 1
ATOM 1610 C C . LYS A 1 201 ? 28.996 -28.132 12.373 1.00 76.19 201 LYS A C 1
ATOM 1612 O O . LYS A 1 201 ? 28.747 -29.328 12.527 1.00 76.19 201 LYS A O 1
ATOM 1617 N N . PRO A 1 202 ? 29.777 -27.684 11.373 1.00 79.00 202 PRO A N 1
ATOM 1618 C CA . PRO A 1 202 ? 30.449 -28.588 10.442 1.00 79.00 202 PRO A CA 1
ATOM 1619 C C . PRO A 1 202 ? 31.543 -29.400 11.155 1.00 79.00 202 PRO A C 1
ATOM 1621 O O . PRO A 1 202 ? 32.335 -28.843 11.913 1.00 79.00 202 PRO A O 1
ATOM 1624 N N . ILE A 1 203 ? 31.567 -30.712 10.906 1.00 84.50 203 ILE A N 1
ATOM 1625 C CA . ILE A 1 203 ? 32.605 -31.664 11.343 1.00 84.50 203 ILE A CA 1
ATOM 1626 C C . ILE A 1 203 ? 33.628 -31.854 10.218 1.00 84.50 203 ILE A C 1
ATOM 1628 O O . ILE A 1 203 ? 34.830 -31.839 10.464 1.00 84.50 203 ILE A O 1
ATOM 1632 N N . VAL A 1 204 ? 33.140 -32.002 8.984 1.00 86.81 204 VAL A N 1
ATOM 1633 C CA . VAL A 1 204 ? 33.934 -32.085 7.751 1.00 86.81 204 VAL A CA 1
ATOM 1634 C C . VAL A 1 204 ? 33.280 -31.166 6.728 1.00 86.81 204 VAL A C 1
ATOM 1636 O O . VAL A 1 204 ? 32.061 -31.216 6.564 1.00 86.81 204 VAL A O 1
ATOM 1639 N N . ASP A 1 205 ? 34.069 -30.333 6.055 1.00 85.69 205 ASP A N 1
ATOM 1640 C CA . ASP A 1 205 ? 33.581 -29.430 5.008 1.00 85.69 205 ASP A CA 1
ATOM 1641 C C . ASP A 1 205 ? 34.648 -29.244 3.923 1.00 85.69 205 ASP A C 1
ATOM 1643 O O . ASP A 1 205 ? 35.310 -28.209 3.840 1.00 85.69 205 ASP A O 1
ATOM 1647 N N . ASP A 1 206 ? 34.869 -30.291 3.124 1.00 89.12 206 ASP A N 1
ATOM 1648 C CA . ASP A 1 206 ? 35.805 -30.240 2.002 1.00 89.12 206 ASP A CA 1
ATOM 1649 C C . ASP A 1 206 ? 35.040 -30.236 0.680 1.00 89.12 206 ASP A C 1
ATOM 1651 O O . ASP A 1 206 ? 34.470 -31.240 0.247 1.00 89.12 206 ASP A O 1
ATOM 1655 N N . LEU A 1 207 ? 35.025 -29.060 0.058 1.00 86.75 207 LEU A N 1
ATOM 1656 C CA . LEU A 1 207 ? 34.289 -28.760 -1.166 1.00 86.75 207 LEU A CA 1
ATOM 1657 C C . LEU A 1 207 ? 35.199 -28.660 -2.404 1.00 86.75 207 LEU A C 1
ATOM 1659 O O . LEU A 1 207 ? 34.771 -28.129 -3.433 1.00 86.75 207 LEU A O 1
ATOM 1663 N N . MET A 1 208 ? 36.476 -29.060 -2.288 1.00 90.31 208 MET A N 1
ATOM 1664 C CA . MET A 1 208 ? 37.512 -28.927 -3.329 1.00 90.31 208 MET A CA 1
ATOM 1665 C C . MET A 1 208 ? 37.643 -27.512 -3.938 1.00 90.31 208 MET A C 1
ATOM 1667 O O . MET A 1 208 ? 38.106 -27.349 -5.069 1.00 90.31 208 MET A O 1
ATOM 1671 N N . ARG A 1 209 ? 37.228 -26.453 -3.227 1.00 83.62 209 ARG A N 1
ATOM 1672 C CA . ARG A 1 209 ? 37.154 -25.082 -3.783 1.00 83.62 209 ARG A CA 1
ATOM 1673 C C . ARG A 1 209 ? 38.510 -24.519 -4.204 1.00 83.62 209 ARG A C 1
ATOM 1675 O O . ARG A 1 209 ? 38.573 -23.727 -5.139 1.00 83.62 209 ARG A O 1
ATOM 1682 N N . ASP A 1 210 ? 39.570 -24.945 -3.536 1.00 85.81 210 ASP A N 1
ATOM 1683 C CA . ASP A 1 210 ? 40.969 -24.616 -3.807 1.00 85.81 210 ASP A CA 1
ATOM 1684 C C . ASP A 1 210 ? 41.584 -25.439 -4.955 1.00 85.81 210 ASP A C 1
ATOM 1686 O O . ASP A 1 210 ? 42.611 -25.051 -5.511 1.00 85.81 210 ASP A O 1
ATOM 1690 N N . ARG A 1 211 ? 40.944 -26.546 -5.350 1.00 92.06 211 ARG A N 1
ATOM 1691 C CA . ARG A 1 211 ? 41.442 -27.508 -6.348 1.00 92.06 211 ARG A CA 1
ATOM 1692 C C . ARG A 1 211 ? 40.355 -27.980 -7.333 1.00 92.06 211 ARG A C 1
ATOM 1694 O O . ARG A 1 211 ? 40.078 -29.174 -7.434 1.00 92.06 211 ARG A O 1
ATOM 1701 N N . PRO A 1 212 ? 39.733 -27.053 -8.083 1.00 91.00 212 PRO A N 1
ATOM 1702 C CA . PRO A 1 212 ? 38.651 -27.361 -9.017 1.00 91.00 212 PRO A CA 1
ATOM 1703 C C . PRO A 1 212 ? 39.096 -28.238 -10.190 1.00 91.00 212 PRO A C 1
ATOM 1705 O O . PRO A 1 212 ? 40.184 -28.075 -10.749 1.00 91.00 212 PRO A O 1
ATOM 1708 N N . ILE A 1 213 ? 38.185 -29.096 -10.639 1.00 94.56 213 ILE A N 1
ATOM 1709 C CA . ILE A 1 213 ? 38.320 -29.913 -11.843 1.00 94.56 213 ILE A CA 1
ATOM 1710 C C . ILE A 1 213 ? 37.967 -29.030 -13.042 1.00 94.56 213 ILE A C 1
ATOM 1712 O O . ILE A 1 213 ? 36.864 -28.490 -13.116 1.00 94.56 213 ILE A O 1
ATOM 1716 N N . ARG A 1 214 ? 38.925 -28.828 -13.953 1.00 91.12 214 ARG A N 1
ATOM 1717 C CA . ARG A 1 214 ? 38.748 -27.989 -15.158 1.00 91.12 214 ARG A CA 1
ATOM 1718 C C . ARG A 1 214 ? 39.208 -28.658 -16.452 1.00 91.12 214 ARG A C 1
ATOM 1720 O O . ARG A 1 214 ? 39.241 -28.022 -17.498 1.00 91.12 214 ARG A O 1
ATOM 1727 N N . GLN A 1 215 ? 39.618 -29.919 -16.376 1.00 91.75 215 GLN A N 1
ATOM 1728 C CA . GLN A 1 215 ? 40.185 -30.651 -17.503 1.00 91.75 215 GLN A CA 1
ATOM 1729 C C . GLN A 1 215 ? 39.163 -31.649 -18.037 1.00 91.75 215 GLN A C 1
ATOM 1731 O O . GLN A 1 215 ? 38.460 -32.297 -17.260 1.00 91.75 215 GLN A O 1
ATOM 1736 N N . ASN A 1 216 ? 39.110 -31.795 -19.359 1.00 94.00 216 ASN A N 1
ATOM 1737 C CA . ASN A 1 216 ? 38.256 -32.775 -20.027 1.00 94.00 216 ASN A CA 1
ATOM 1738 C C . ASN A 1 216 ? 38.983 -34.123 -20.183 1.00 94.00 216 ASN A C 1
ATOM 1740 O O . ASN A 1 216 ? 39.072 -34.681 -21.271 1.00 94.00 216 ASN A O 1
ATOM 1744 N N . GLU A 1 217 ? 39.562 -34.611 -19.087 1.00 94.25 217 GLU A N 1
ATOM 1745 C CA . GLU A 1 217 ? 40.285 -35.881 -19.000 1.00 94.25 217 GLU A CA 1
ATOM 1746 C C . GLU A 1 217 ? 39.833 -36.601 -17.733 1.00 94.25 217 GLU A C 1
ATOM 1748 O O . GLU A 1 217 ? 39.814 -35.987 -16.665 1.00 94.25 217 GLU A O 1
ATOM 1753 N N . TRP A 1 218 ? 39.482 -37.886 -17.833 1.00 95.88 218 TRP A N 1
ATOM 1754 C CA . TRP A 1 218 ? 39.124 -38.680 -16.657 1.00 95.88 218 TRP A CA 1
ATOM 1755 C C . TRP A 1 218 ? 40.314 -38.810 -15.716 1.00 95.88 218 TRP A C 1
ATOM 1757 O O . TRP A 1 218 ? 41.370 -39.325 -16.091 1.00 95.88 218 TRP A O 1
ATOM 1767 N N . LYS A 1 219 ? 40.133 -38.342 -14.482 1.00 96.38 219 LYS A N 1
ATOM 1768 C CA . LYS A 1 219 ? 41.108 -38.484 -13.400 1.00 96.38 219 LYS A CA 1
ATOM 1769 C C . LYS A 1 219 ? 40.408 -38.950 -12.140 1.00 96.38 219 LYS A C 1
ATOM 1771 O O . LYS A 1 219 ? 39.259 -38.593 -11.892 1.00 96.38 219 LYS A O 1
ATOM 1776 N N . LYS A 1 220 ? 41.124 -39.744 -11.346 1.00 96.25 220 LYS A N 1
ATOM 1777 C CA . LYS A 1 220 ? 40.689 -40.148 -10.012 1.00 96.25 220 LYS A CA 1
ATOM 1778 C C . LYS A 1 220 ? 41.013 -39.033 -9.020 1.00 96.25 220 LYS A C 1
ATOM 1780 O O . LYS A 1 220 ? 42.150 -38.570 -8.957 1.00 96.25 220 LYS A O 1
ATOM 1785 N N . TYR A 1 221 ? 40.011 -38.630 -8.255 1.00 95.25 221 TYR A N 1
ATOM 1786 C CA . TYR A 1 221 ? 40.101 -37.647 -7.183 1.00 95.25 221 TYR A CA 1
ATOM 1787 C C . TYR A 1 221 ? 39.882 -38.333 -5.841 1.00 95.25 221 TYR A C 1
ATOM 1789 O O . TYR A 1 221 ? 39.132 -39.304 -5.752 1.00 95.25 221 TYR A O 1
ATOM 1797 N N . GLU A 1 222 ? 40.549 -37.825 -4.809 1.00 95.06 222 GLU A N 1
ATOM 1798 C CA . GLU A 1 222 ? 40.530 -38.390 -3.463 1.00 95.06 222 GLU A CA 1
ATOM 1799 C C . GLU A 1 222 ? 40.366 -37.280 -2.415 1.00 95.06 222 GLU A C 1
ATOM 1801 O O . GLU A 1 222 ? 40.995 -36.222 -2.510 1.00 95.06 222 GLU A O 1
ATOM 1806 N N . ILE A 1 223 ? 39.520 -37.532 -1.414 1.00 93.88 223 ILE A N 1
ATOM 1807 C CA . ILE A 1 223 ? 39.369 -36.708 -0.211 1.00 93.88 223 ILE A CA 1
ATOM 1808 C C . ILE A 1 223 ? 39.501 -37.616 1.010 1.00 93.88 223 ILE A C 1
ATOM 1810 O O . ILE A 1 223 ? 38.752 -38.581 1.149 1.00 93.88 223 ILE A O 1
ATOM 1814 N N . THR A 1 224 ? 40.418 -37.292 1.918 1.00 93.38 224 THR A N 1
ATOM 1815 C CA . THR A 1 224 ? 40.651 -38.048 3.159 1.00 93.38 224 THR A CA 1
ATOM 1816 C C . THR A 1 224 ? 40.499 -37.164 4.387 1.00 93.38 224 THR A C 1
ATOM 1818 O O . THR A 1 224 ? 40.873 -35.993 4.349 1.00 93.38 224 THR A O 1
ATOM 1821 N N . GLY A 1 225 ? 40.048 -37.731 5.501 1.00 91.44 225 GLY A N 1
ATOM 1822 C CA . GLY A 1 225 ? 39.991 -37.022 6.779 1.00 91.44 225 GLY A CA 1
ATOM 1823 C C . GLY A 1 225 ? 39.633 -37.933 7.949 1.00 91.44 225 GLY A C 1
ATOM 1824 O O . GLY A 1 225 ? 39.700 -39.155 7.840 1.00 91.44 225 GLY A O 1
ATOM 1825 N N . GLU A 1 226 ? 39.256 -37.333 9.076 1.00 90.81 226 GLU A N 1
ATOM 1826 C CA . GLU A 1 226 ? 38.861 -38.029 10.307 1.00 90.81 226 GLU A CA 1
ATOM 1827 C C . GLU A 1 226 ? 37.601 -37.383 10.898 1.00 90.81 226 GLU A C 1
ATOM 1829 O O . GLU A 1 226 ? 37.434 -36.162 10.848 1.00 90.81 226 GLU A O 1
ATOM 1834 N N . PHE A 1 227 ? 36.707 -38.196 11.463 1.00 88.12 227 PHE A N 1
ATOM 1835 C CA . PHE A 1 227 ? 35.514 -37.712 12.155 1.00 88.12 227 PHE A CA 1
ATOM 1836 C C . PHE A 1 227 ? 35.793 -37.506 13.648 1.00 88.12 227 PHE A C 1
ATOM 1838 O O . PHE A 1 227 ? 35.820 -38.454 14.430 1.00 88.12 227 PHE A O 1
ATOM 1845 N N . ASN A 1 228 ? 35.942 -36.252 14.075 1.00 84.94 228 ASN A N 1
ATOM 1846 C CA . ASN A 1 228 ? 36.205 -35.920 15.485 1.00 84.94 228 ASN A CA 1
ATOM 1847 C C . ASN A 1 228 ? 34.968 -36.078 16.397 1.00 84.94 228 ASN A C 1
ATOM 1849 O O . ASN A 1 228 ? 35.082 -36.195 17.621 1.00 84.94 228 ASN A O 1
ATOM 1853 N N . GLU A 1 229 ? 33.777 -36.090 15.804 1.00 84.69 229 GLU A N 1
ATOM 1854 C CA . GLU A 1 229 ? 32.478 -36.232 16.461 1.00 84.69 229 GLU A CA 1
ATOM 1855 C C . GLU A 1 229 ? 31.553 -37.081 15.577 1.00 84.69 229 GLU A C 1
ATOM 1857 O O . GLU A 1 229 ? 31.819 -37.245 14.385 1.00 84.69 229 GLU A O 1
ATOM 1862 N N . ASP A 1 230 ? 30.465 -37.612 16.141 1.00 83.88 230 ASP A N 1
ATOM 1863 C CA . ASP A 1 230 ? 29.465 -38.332 15.347 1.00 83.88 230 ASP A CA 1
ATOM 1864 C C . ASP A 1 230 ? 28.641 -37.339 14.508 1.00 83.88 230 ASP A C 1
ATOM 1866 O O . ASP A 1 230 ? 28.060 -36.401 15.075 1.00 83.88 230 ASP A O 1
ATOM 1870 N N . PRO A 1 231 ? 28.557 -37.520 13.177 1.00 81.06 231 PRO A N 1
ATOM 1871 C CA . PRO A 1 231 ? 27.717 -36.675 12.346 1.00 81.06 231 PRO A CA 1
ATOM 1872 C C . PRO A 1 231 ? 26.229 -36.936 12.603 1.00 81.06 231 PRO A C 1
ATOM 1874 O O . PRO A 1 231 ? 25.788 -38.070 12.753 1.00 81.06 231 PRO A O 1
ATOM 1877 N N . TYR A 1 232 ? 25.446 -35.857 12.629 1.00 76.81 232 TYR A N 1
ATOM 1878 C CA . TYR A 1 232 ? 23.986 -35.904 12.548 1.00 76.81 232 TYR A CA 1
ATOM 1879 C C . TYR A 1 232 ? 23.520 -36.256 11.133 1.00 76.81 232 TYR A C 1
ATOM 1881 O O . TYR A 1 232 ? 22.527 -36.951 10.984 1.00 76.81 232 TYR A O 1
ATOM 1889 N N . TYR A 1 233 ? 24.247 -35.797 10.110 1.00 76.25 233 TYR A N 1
ATOM 1890 C CA . TYR A 1 233 ? 24.152 -36.316 8.746 1.00 76.25 233 TYR A CA 1
ATOM 1891 C C . TYR A 1 233 ? 25.495 -36.159 8.022 1.00 76.25 233 TYR A C 1
ATOM 1893 O O . TYR A 1 233 ? 26.279 -35.248 8.322 1.00 76.25 233 TYR A O 1
ATOM 1901 N N . LEU A 1 234 ? 25.733 -37.040 7.051 1.00 82.62 234 LEU A N 1
ATOM 1902 C CA . LEU A 1 234 ? 26.864 -37.014 6.125 1.00 82.62 234 LEU A CA 1
ATOM 1903 C C . LEU A 1 234 ? 26.338 -37.011 4.686 1.00 82.62 234 LEU A C 1
ATOM 1905 O O . LEU A 1 234 ? 25.445 -37.791 4.352 1.00 82.62 234 LEU A O 1
ATOM 1909 N N . GLN A 1 235 ? 26.910 -36.154 3.842 1.00 86.19 235 GLN A N 1
ATOM 1910 C CA . GLN A 1 235 ? 26.609 -36.095 2.415 1.00 86.19 235 GLN A CA 1
ATOM 1911 C C . GLN A 1 235 ? 27.890 -35.939 1.587 1.00 86.19 235 GLN A C 1
ATOM 1913 O O . GLN A 1 235 ? 28.818 -35.236 1.991 1.00 86.19 235 GLN A O 1
ATOM 1918 N N . PHE A 1 236 ? 27.934 -36.564 0.414 1.00 89.69 236 PHE A N 1
ATOM 1919 C CA . PHE A 1 236 ? 29.004 -36.379 -0.568 1.00 89.69 236 PHE A CA 1
ATOM 1920 C C . PHE A 1 236 ? 28.480 -36.542 -1.994 1.00 89.69 236 PHE A C 1
ATOM 1922 O O . PHE A 1 236 ? 27.401 -37.102 -2.209 1.00 89.69 236 PHE A O 1
ATOM 1929 N N . GLY A 1 237 ? 29.254 -36.069 -2.969 1.00 91.69 237 GLY A N 1
ATOM 1930 C CA . GLY A 1 237 ? 28.949 -36.289 -4.378 1.00 91.69 237 GLY A CA 1
ATOM 1931 C C . GLY A 1 237 ? 29.702 -35.364 -5.323 1.00 91.69 237 GLY A C 1
ATOM 1932 O O . GLY A 1 237 ? 30.807 -34.916 -5.015 1.00 91.69 237 GLY A O 1
ATOM 1933 N N . ALA A 1 238 ? 29.092 -35.099 -6.478 1.00 92.38 238 ALA A N 1
ATOM 1934 C CA . ALA A 1 238 ? 29.631 -34.231 -7.520 1.00 92.38 238 ALA A CA 1
ATOM 1935 C C . ALA A 1 238 ? 28.873 -32.903 -7.596 1.00 92.38 238 ALA A C 1
ATOM 1937 O O . ALA A 1 238 ? 27.658 -32.829 -7.375 1.00 92.38 238 ALA A O 1
ATOM 1938 N N . GLU A 1 239 ? 29.605 -31.852 -7.948 1.00 90.25 239 GLU A N 1
ATOM 1939 C CA . GLU A 1 239 ? 29.084 -30.503 -8.076 1.00 90.25 239 GLU A CA 1
ATOM 1940 C C . GLU A 1 239 ? 29.683 -29.780 -9.283 1.00 90.25 239 GLU A C 1
ATOM 1942 O O . GLU A 1 239 ? 30.899 -29.686 -9.417 1.00 90.25 239 GLU A O 1
ATOM 1947 N N . LEU A 1 240 ? 28.829 -29.205 -10.131 1.00 88.00 240 LEU A N 1
ATOM 1948 C CA . LEU A 1 240 ? 29.239 -28.264 -11.174 1.00 88.00 240 LEU A CA 1
ATOM 1949 C C . LEU A 1 240 ? 28.941 -26.827 -10.726 1.00 88.00 240 LEU A C 1
ATOM 1951 O O . LEU A 1 240 ? 27.791 -26.487 -10.430 1.00 88.00 240 LEU A O 1
ATOM 1955 N N . VAL A 1 241 ? 29.969 -25.977 -10.721 1.00 79.44 241 VAL A N 1
ATOM 1956 C CA . VAL A 1 241 ? 29.848 -24.529 -10.500 1.00 79.44 241 VAL A CA 1
ATOM 1957 C C . VAL A 1 241 ? 30.078 -23.805 -11.820 1.00 79.44 241 VAL A C 1
ATOM 1959 O O . VAL A 1 241 ? 31.142 -23.916 -12.436 1.00 79.44 241 VAL A O 1
ATOM 1962 N N . GLY A 1 242 ? 29.087 -23.013 -12.226 1.00 69.44 242 GLY A N 1
ATOM 1963 C CA . GLY A 1 242 ? 29.184 -22.118 -13.370 1.00 69.44 242 GLY A CA 1
ATOM 1964 C C . GLY A 1 242 ? 28.642 -22.706 -14.671 1.00 69.44 242 GLY A C 1
ATOM 1965 O O . GLY A 1 242 ? 27.560 -23.291 -14.700 1.00 69.44 242 GLY A O 1
ATOM 1966 N N . VAL A 1 243 ? 29.344 -22.461 -15.780 1.00 69.88 243 VAL A N 1
ATOM 1967 C CA . VAL A 1 243 ? 28.879 -22.829 -17.126 1.00 69.88 243 VAL A CA 1
ATOM 1968 C C . VAL A 1 243 ? 29.727 -23.952 -17.697 1.00 69.88 243 VAL A C 1
ATOM 1970 O O . VAL A 1 243 ? 30.948 -23.812 -17.793 1.00 69.88 243 VAL A O 1
ATOM 1973 N N . GLY A 1 244 ? 29.069 -25.026 -18.120 1.00 78.62 244 GLY A N 1
ATOM 1974 C CA . GLY A 1 244 ? 29.704 -26.152 -18.779 1.00 78.62 244 GLY A CA 1
ATOM 1975 C C . GLY A 1 244 ? 29.051 -27.484 -18.440 1.00 78.62 244 GLY A C 1
ATOM 1976 O O . GLY A 1 244 ? 27.847 -27.567 -18.177 1.00 78.62 244 GLY A O 1
ATOM 1977 N N . LYS A 1 245 ? 29.876 -28.527 -18.465 1.00 90.94 245 LYS A N 1
ATOM 1978 C CA . LYS A 1 245 ? 29.500 -29.904 -18.159 1.00 90.94 245 LYS A CA 1
ATOM 1979 C C . LYS A 1 245 ? 30.512 -30.516 -17.203 1.00 90.94 245 LYS A C 1
ATOM 1981 O O . LYS A 1 245 ? 31.711 -30.262 -17.308 1.00 90.94 245 LYS A O 1
ATOM 1986 N N . MET A 1 246 ? 30.028 -31.346 -16.297 1.00 94.31 246 MET A N 1
ATOM 1987 C CA . MET A 1 246 ? 30.836 -32.237 -15.480 1.00 94.31 246 MET A CA 1
ATOM 1988 C C . MET A 1 246 ? 30.355 -33.660 -15.707 1.00 94.31 246 MET A C 1
ATOM 1990 O O . MET A 1 246 ? 29.149 -33.895 -15.773 1.00 94.31 246 MET A O 1
ATOM 1994 N N . TRP A 1 247 ? 31.301 -34.588 -15.780 1.00 96.69 247 TRP A N 1
ATOM 1995 C CA . TRP A 1 247 ? 31.034 -36.012 -15.693 1.00 96.69 247 TRP A CA 1
ATOM 1996 C C . TRP A 1 247 ? 31.693 -36.577 -14.442 1.00 96.69 247 TRP A C 1
ATOM 1998 O O . TRP A 1 247 ? 32.802 -36.161 -14.098 1.00 96.69 247 TRP A O 1
ATOM 2008 N N . ALA A 1 248 ? 31.008 -37.494 -13.768 1.00 96.06 248 ALA A N 1
ATOM 2009 C CA . ALA A 1 248 ? 31.521 -38.197 -12.602 1.00 96.06 248 ALA A CA 1
ATOM 2010 C C . ALA A 1 248 ? 31.081 -39.665 -12.618 1.00 96.06 248 ALA A C 1
ATOM 2012 O O . ALA A 1 248 ? 29.994 -39.981 -13.104 1.00 96.06 248 ALA A O 1
ATOM 2013 N N . ASP A 1 249 ? 31.934 -40.537 -12.096 1.00 94.81 249 ASP A N 1
ATOM 2014 C CA . ASP A 1 249 ? 31.737 -41.985 -12.077 1.00 94.81 249 ASP A CA 1
ATOM 2015 C C . ASP A 1 249 ? 32.587 -42.631 -10.962 1.00 94.81 249 ASP A C 1
ATOM 2017 O O . ASP A 1 249 ? 33.439 -41.964 -10.367 1.00 94.81 249 ASP A O 1
ATOM 2021 N N . ASP A 1 250 ? 32.379 -43.922 -10.698 1.00 93.81 250 ASP A N 1
ATOM 2022 C CA . ASP A 1 250 ? 33.244 -44.771 -9.865 1.00 93.81 250 ASP A CA 1
ATOM 2023 C C . ASP A 1 250 ? 33.450 -44.224 -8.435 1.00 93.81 250 ASP A C 1
ATOM 2025 O O . ASP A 1 250 ? 34.577 -44.051 -7.957 1.00 93.81 250 ASP A O 1
ATOM 2029 N N . PHE A 1 251 ? 32.345 -43.891 -7.753 1.00 94.31 251 PHE A N 1
ATOM 2030 C CA . PHE A 1 251 ? 32.378 -43.419 -6.365 1.00 94.31 251 PHE A CA 1
ATOM 2031 C C . PHE A 1 251 ? 32.663 -44.565 -5.384 1.00 94.31 251 PHE A C 1
ATOM 2033 O O . PHE A 1 251 ? 31.940 -45.553 -5.357 1.00 94.31 251 PHE A O 1
ATOM 2040 N N . HIS A 1 252 ? 33.639 -44.383 -4.495 1.00 93.25 252 HIS A N 1
ATOM 2041 C CA . HIS A 1 252 ? 33.927 -45.305 -3.388 1.00 93.25 252 HIS A CA 1
ATOM 2042 C C . HIS A 1 252 ? 34.137 -44.540 -2.090 1.00 93.25 252 HIS A C 1
ATOM 2044 O O . HIS A 1 252 ? 34.800 -43.498 -2.082 1.00 93.25 252 HIS A O 1
ATOM 2050 N N . PHE A 1 253 ? 33.605 -45.062 -0.987 1.00 91.56 253 PHE A N 1
ATOM 2051 C CA . PHE A 1 253 ? 33.762 -44.468 0.336 1.00 91.56 253 PHE A CA 1
ATOM 2052 C C . PHE A 1 253 ? 34.333 -45.504 1.293 1.00 91.56 253 PHE A C 1
ATOM 2054 O O . PHE A 1 253 ? 33.695 -46.503 1.587 1.00 91.56 253 PHE A O 1
ATOM 2061 N N . TYR A 1 254 ? 35.528 -45.248 1.806 1.00 91.94 254 TYR A N 1
ATOM 2062 C CA . TYR A 1 254 ? 36.223 -46.151 2.709 1.00 91.94 254 TYR A CA 1
ATOM 2063 C C . TYR A 1 254 ? 36.270 -45.584 4.122 1.00 91.94 254 TYR A C 1
ATOM 2065 O O . TYR A 1 254 ? 36.456 -44.377 4.311 1.00 91.94 254 TYR A O 1
ATOM 2073 N N . LEU A 1 255 ? 36.199 -46.471 5.109 1.00 90.62 255 LEU A N 1
ATOM 2074 C CA . LEU A 1 255 ? 36.418 -46.165 6.517 1.00 90.62 255 LEU A CA 1
ATOM 2075 C C . LEU A 1 255 ? 37.568 -46.996 7.065 1.00 90.62 255 LEU A C 1
ATOM 2077 O O . LEU A 1 255 ? 37.775 -48.129 6.655 1.00 90.62 255 LEU A O 1
ATOM 2081 N N . ALA A 1 256 ? 38.312 -46.440 8.009 1.00 90.88 256 ALA A N 1
ATOM 2082 C CA . ALA A 1 256 ? 39.331 -47.177 8.738 1.00 90.88 256 ALA A CA 1
ATOM 2083 C C . ALA A 1 256 ? 39.350 -46.731 10.198 1.00 90.88 256 ALA A C 1
ATOM 2085 O O . ALA A 1 256 ? 39.153 -45.553 10.508 1.00 90.88 256 ALA A O 1
ATOM 2086 N N . ASP A 1 257 ? 39.648 -47.657 11.104 1.00 87.19 257 ASP A N 1
ATOM 2087 C CA . ASP A 1 257 ? 40.104 -47.276 12.438 1.00 87.19 257 ASP A CA 1
ATOM 2088 C C . ASP A 1 257 ? 41.479 -46.591 12.354 1.00 87.19 257 ASP A C 1
ATOM 2090 O O . ASP A 1 257 ? 42.167 -46.630 11.324 1.00 87.19 257 ASP A O 1
ATOM 2094 N N . LYS A 1 258 ? 41.883 -45.917 13.437 1.00 76.31 258 LYS A N 1
ATOM 2095 C CA . LYS A 1 258 ? 43.106 -45.098 13.490 1.00 76.31 258 LYS A CA 1
ATOM 2096 C C . LYS A 1 258 ? 44.351 -45.823 12.947 1.00 76.31 258 LYS A C 1
ATOM 2098 O O . LYS A 1 258 ? 45.101 -45.209 12.197 1.00 76.31 258 LYS A O 1
ATOM 2103 N N . ASP A 1 259 ? 44.462 -47.126 13.213 1.00 78.31 259 ASP A N 1
ATOM 2104 C CA . ASP A 1 259 ? 45.542 -48.014 12.749 1.00 78.31 259 ASP A CA 1
ATOM 2105 C C . ASP A 1 259 ? 45.025 -49.240 11.959 1.00 78.31 259 ASP A C 1
ATOM 2107 O O . ASP A 1 259 ? 45.739 -50.226 11.796 1.00 78.31 259 ASP A O 1
ATOM 2111 N N . GLY A 1 260 ? 43.767 -49.206 11.505 1.00 80.94 260 GLY A N 1
ATOM 2112 C CA . GLY A 1 260 ? 43.128 -50.300 10.765 1.00 80.94 260 GLY A CA 1
ATOM 2113 C C . GLY A 1 260 ? 43.275 -50.191 9.245 1.00 80.94 260 GLY A C 1
ATOM 2114 O O . GLY A 1 260 ? 43.621 -49.129 8.712 1.00 80.94 260 GLY A O 1
ATOM 2115 N N . ASP A 1 261 ? 42.964 -51.290 8.558 1.00 89.00 261 ASP A N 1
ATOM 2116 C CA . ASP A 1 261 ? 42.838 -51.336 7.100 1.00 89.00 261 ASP A CA 1
ATOM 2117 C C . ASP A 1 261 ? 41.602 -50.557 6.616 1.00 89.00 261 ASP A C 1
ATOM 2119 O O . ASP A 1 261 ? 40.661 -50.305 7.371 1.00 89.00 261 ASP A O 1
ATOM 2123 N N . TRP A 1 262 ? 41.618 -50.147 5.345 1.00 91.56 262 TRP A N 1
ATOM 2124 C CA . TRP A 1 262 ? 40.476 -49.489 4.710 1.00 91.56 262 TRP A CA 1
ATOM 2125 C C . TRP A 1 262 ? 39.377 -50.505 4.399 1.00 91.56 262 TRP A C 1
ATOM 2127 O O . TRP A 1 262 ? 39.570 -51.401 3.581 1.00 91.56 262 TRP A O 1
ATOM 2137 N N . GLU A 1 263 ? 38.209 -50.310 4.995 1.00 90.00 263 GLU A N 1
ATOM 2138 C CA . GLU A 1 263 ? 36.984 -51.043 4.701 1.00 90.00 263 GLU A CA 1
ATOM 2139 C C . GLU A 1 263 ? 36.136 -50.244 3.712 1.00 90.00 263 GLU A C 1
ATOM 2141 O O . GLU A 1 263 ? 35.865 -49.062 3.933 1.00 90.00 263 GLU A O 1
ATOM 2146 N N . ASP A 1 264 ? 35.729 -50.879 2.613 1.00 88.00 264 ASP A N 1
ATOM 2147 C CA . ASP A 1 264 ? 34.845 -50.272 1.618 1.00 88.00 264 ASP A CA 1
ATOM 2148 C C . ASP A 1 264 ? 33.399 -50.275 2.117 1.00 88.00 264 ASP A C 1
ATOM 2150 O O . ASP A 1 264 ? 32.831 -51.321 2.450 1.00 88.00 264 ASP A O 1
ATOM 2154 N N . VAL A 1 265 ? 32.802 -49.092 2.189 1.00 86.25 265 VAL A N 1
ATOM 2155 C CA . VAL A 1 265 ? 31.404 -48.917 2.556 1.00 86.25 265 VAL A CA 1
ATOM 2156 C C . VAL A 1 265 ? 30.577 -49.032 1.289 1.00 86.25 265 VAL A C 1
ATOM 2158 O O . VAL A 1 265 ? 30.633 -48.173 0.412 1.00 86.25 265 VAL A O 1
ATOM 2161 N N . SER A 1 266 ? 29.755 -50.079 1.222 1.00 83.25 266 SER A N 1
ATOM 2162 C CA . SER A 1 266 ? 28.887 -50.323 0.072 1.00 83.25 266 SER A CA 1
ATOM 2163 C C . SER A 1 266 ? 27.971 -49.123 -0.201 1.00 83.25 266 SER A C 1
ATOM 2165 O O . SER A 1 266 ? 27.127 -48.756 0.621 1.00 83.25 266 SER A O 1
ATOM 2167 N N . LEU A 1 267 ? 28.153 -48.516 -1.373 1.00 84.00 267 LEU A N 1
ATOM 2168 C CA . LEU A 1 267 ? 27.336 -47.419 -1.877 1.00 84.00 267 LEU A CA 1
ATOM 2169 C C . LEU A 1 267 ? 26.238 -47.959 -2.797 1.00 84.00 267 LEU A C 1
ATOM 2171 O O . LEU A 1 267 ? 26.450 -48.913 -3.541 1.00 84.00 267 LEU A O 1
ATOM 2175 N N . SER A 1 268 ? 25.065 -47.326 -2.776 1.00 84.69 268 SER A N 1
ATOM 2176 C CA . SER A 1 268 ? 24.006 -47.616 -3.749 1.00 84.69 268 SER A CA 1
ATOM 2177 C C . SER A 1 268 ? 24.311 -46.912 -5.071 1.00 84.69 268 SER A C 1
ATOM 2179 O O . SER A 1 268 ? 24.506 -45.698 -5.095 1.00 84.69 268 SER A O 1
ATOM 2181 N N . ASN A 1 269 ? 24.353 -47.679 -6.163 1.00 89.88 269 ASN A N 1
ATOM 2182 C CA . ASN A 1 269 ? 24.585 -47.194 -7.527 1.00 89.88 269 ASN A CA 1
ATOM 2183 C C . ASN A 1 269 ? 25.826 -46.267 -7.701 1.00 89.88 269 ASN A C 1
ATOM 2185 O O . ASN A 1 269 ? 25.683 -45.156 -8.217 1.00 89.88 269 ASN A O 1
ATOM 2189 N N . PRO A 1 270 ? 27.041 -46.665 -7.263 1.00 89.25 270 PRO A N 1
ATOM 2190 C CA . PRO A 1 270 ? 28.233 -45.802 -7.278 1.00 89.25 270 PRO A CA 1
ATOM 2191 C C . PRO A 1 270 ? 28.786 -45.492 -8.675 1.00 89.25 270 PRO A C 1
ATOM 2193 O O . PRO A 1 270 ? 29.474 -44.484 -8.838 1.00 89.25 270 PRO A O 1
ATOM 2196 N N . GLY A 1 271 ? 28.495 -46.362 -9.648 1.00 89.69 271 GLY A N 1
ATOM 2197 C CA . GLY A 1 271 ? 28.876 -46.217 -11.056 1.00 89.69 271 GLY A CA 1
ATOM 2198 C C . GLY A 1 271 ? 27.732 -45.766 -11.969 1.00 89.69 271 GLY A C 1
ATOM 2199 O O . GLY A 1 271 ? 27.844 -45.821 -13.182 1.00 89.69 271 GLY A O 1
ATOM 2200 N N . PHE A 1 272 ? 26.583 -45.372 -11.405 1.00 92.75 272 PHE A N 1
ATOM 2201 C CA . PHE A 1 272 ? 25.409 -44.920 -12.169 1.00 92.75 272 PHE A CA 1
ATOM 2202 C C . PHE A 1 272 ? 24.879 -45.909 -13.229 1.00 92.75 272 PHE A C 1
ATOM 2204 O O . PHE A 1 272 ? 24.182 -45.498 -14.158 1.00 92.75 272 PHE A O 1
ATOM 2211 N N . ASP A 1 273 ? 25.146 -47.207 -13.079 1.00 91.06 273 ASP A N 1
ATOM 2212 C CA . ASP A 1 273 ? 24.657 -48.253 -13.983 1.00 91.06 273 ASP A CA 1
ATOM 2213 C C . ASP A 1 273 ? 23.142 -48.470 -13.895 1.00 91.06 273 ASP A C 1
ATOM 2215 O O . ASP A 1 273 ? 22.505 -48.883 -14.868 1.00 91.06 273 ASP A O 1
ATOM 2219 N N . GLU A 1 274 ? 22.540 -48.150 -12.748 1.00 90.12 274 GLU A N 1
ATOM 2220 C CA . GLU A 1 274 ? 21.091 -48.131 -12.590 1.00 90.12 274 GLU A CA 1
ATOM 2221 C C . GLU A 1 274 ? 20.528 -46.750 -12.959 1.00 90.12 274 GLU A C 1
ATOM 2223 O O . GLU A 1 274 ? 20.842 -45.723 -12.343 1.00 90.12 274 GLU A O 1
ATOM 2228 N N . VAL A 1 275 ? 19.656 -46.718 -13.971 1.00 89.31 275 VAL A N 1
ATOM 2229 C CA . VAL A 1 275 ? 19.144 -45.479 -14.573 1.00 89.31 275 VAL A CA 1
ATOM 2230 C C . VAL A 1 275 ? 17.619 -45.431 -14.492 1.00 89.31 275 VAL A C 1
ATOM 2232 O O . VAL A 1 275 ? 16.929 -46.400 -14.810 1.00 89.31 275 VAL A O 1
ATOM 2235 N N . LYS A 1 276 ? 17.064 -44.284 -14.083 1.00 87.12 276 LYS A N 1
ATOM 2236 C CA . LYS A 1 276 ? 15.610 -44.059 -14.083 1.00 87.12 276 LYS A CA 1
ATOM 2237 C C . LYS A 1 276 ? 15.068 -43.971 -15.523 1.00 87.12 276 LYS A C 1
ATOM 2239 O O . LYS A 1 276 ? 15.808 -43.574 -16.420 1.00 87.12 276 LYS A O 1
ATOM 2244 N N . PRO A 1 277 ? 13.764 -44.222 -15.766 1.00 87.31 277 PRO A N 1
ATOM 2245 C CA . PRO A 1 277 ? 13.174 -44.133 -17.111 1.00 87.31 277 PRO A CA 1
ATOM 2246 C C . PRO A 1 277 ? 13.326 -42.773 -17.814 1.00 87.31 277 PRO A C 1
ATOM 2248 O O . PRO A 1 277 ? 13.199 -42.697 -19.031 1.00 87.31 277 PRO A O 1
ATOM 2251 N N . ASP A 1 278 ? 13.572 -41.695 -17.065 1.00 84.44 278 ASP A N 1
ATOM 2252 C CA . ASP A 1 278 ? 13.828 -40.345 -17.580 1.00 84.44 278 ASP A CA 1
ATOM 2253 C C . ASP A 1 278 ? 15.328 -40.033 -17.762 1.00 84.44 278 ASP A C 1
ATOM 2255 O O . ASP A 1 278 ? 15.707 -38.865 -17.845 1.00 84.44 278 ASP A O 1
ATOM 2259 N N . ASN A 1 279 ? 16.177 -41.066 -17.826 1.00 89.00 279 ASN A N 1
ATOM 2260 C CA . ASN A 1 279 ? 17.638 -40.990 -17.927 1.00 89.00 279 ASN A CA 1
ATOM 2261 C C . ASN A 1 279 ? 18.312 -40.250 -16.764 1.00 89.00 279 ASN A C 1
ATOM 2263 O O . ASN A 1 279 ? 19.403 -39.712 -16.922 1.00 89.00 279 ASN A O 1
ATOM 2267 N N . ARG A 1 280 ? 17.682 -40.191 -15.589 1.00 89.75 280 ARG A N 1
ATOM 2268 C CA . ARG A 1 280 ? 18.265 -39.571 -14.390 1.00 89.75 280 ARG A CA 1
ATOM 2269 C C . ARG A 1 280 ? 18.926 -40.607 -13.477 1.00 89.75 280 ARG A C 1
ATOM 2271 O O . ARG A 1 280 ? 18.513 -41.769 -13.505 1.00 89.75 280 ARG A O 1
ATOM 2278 N N . PRO A 1 281 ? 19.892 -40.209 -12.625 1.00 87.81 281 PRO A N 1
ATOM 2279 C CA . PRO A 1 281 ? 20.562 -41.163 -11.744 1.00 87.81 281 PRO A CA 1
ATOM 2280 C C . PRO A 1 281 ? 19.569 -41.769 -10.735 1.00 87.81 281 PRO A C 1
ATOM 2282 O O . PRO A 1 281 ? 18.795 -41.041 -10.097 1.00 87.81 281 PRO A O 1
ATOM 2285 N N . ALA A 1 282 ? 19.542 -43.104 -10.637 1.00 86.38 282 ALA A N 1
ATOM 2286 C CA . ALA A 1 282 ? 18.816 -43.846 -9.598 1.00 86.38 282 ALA A CA 1
ATOM 2287 C C . ALA A 1 282 ? 19.580 -43.786 -8.267 1.00 86.38 282 ALA A C 1
ATOM 2289 O O . ALA A 1 282 ? 20.793 -43.626 -8.292 1.00 86.38 282 ALA A O 1
ATOM 2290 N N . GLU A 1 283 ? 18.890 -43.869 -7.124 1.00 85.06 283 GLU A N 1
ATOM 2291 C CA . GLU A 1 283 ? 19.475 -43.857 -5.762 1.00 85.06 283 GLU A CA 1
ATOM 2292 C C . GLU A 1 283 ? 20.300 -42.621 -5.341 1.00 85.06 283 GLU A C 1
ATOM 2294 O O . GLU A 1 283 ? 20.694 -42.504 -4.183 1.00 85.06 283 GLU A O 1
ATOM 2299 N N . TRP A 1 284 ? 20.481 -41.637 -6.225 1.00 86.25 284 TRP A N 1
ATOM 2300 C CA . TRP A 1 284 ? 21.121 -40.360 -5.912 1.00 86.25 284 TRP A CA 1
ATOM 2301 C C . TRP A 1 284 ? 20.119 -39.200 -5.894 1.00 86.25 284 TRP A C 1
ATOM 2303 O O . TRP A 1 284 ? 19.146 -39.154 -6.656 1.00 86.25 284 TRP A O 1
ATOM 2313 N N . THR A 1 285 ? 20.373 -38.226 -5.021 1.00 82.81 285 THR A N 1
ATOM 2314 C CA . THR A 1 285 ? 19.553 -37.024 -4.847 1.00 82.81 285 THR A CA 1
ATOM 2315 C C . THR A 1 285 ? 20.127 -35.859 -5.636 1.00 82.81 285 THR A C 1
ATOM 2317 O O . THR A 1 285 ? 21.291 -35.513 -5.497 1.00 82.81 285 THR A O 1
ATOM 2320 N N . TYR A 1 286 ? 19.289 -35.180 -6.406 1.00 82.12 286 TYR A N 1
ATOM 2321 C CA . TYR A 1 286 ? 19.643 -33.985 -7.169 1.00 82.12 286 TYR A CA 1
ATOM 2322 C C . TYR A 1 286 ? 18.503 -32.974 -7.090 1.00 82.12 286 TYR A C 1
ATOM 2324 O O . TYR A 1 286 ? 17.355 -33.313 -6.786 1.00 82.12 286 TYR A O 1
ATOM 2332 N N . ARG A 1 287 ? 18.811 -31.705 -7.352 1.00 70.69 287 ARG A N 1
ATOM 2333 C CA . ARG A 1 287 ? 17.806 -30.635 -7.327 1.00 70.69 287 ARG A CA 1
ATOM 2334 C C . ARG A 1 287 ? 16.998 -30.618 -8.620 1.00 70.69 287 ARG A C 1
ATOM 2336 O O . ARG A 1 287 ? 17.453 -31.093 -9.659 1.00 70.69 287 ARG A O 1
ATOM 2343 N N . LYS A 1 288 ? 15.781 -30.070 -8.583 1.00 69.19 288 LYS A N 1
ATOM 2344 C CA . LYS A 1 288 ? 14.985 -29.956 -9.814 1.00 69.19 288 LYS A CA 1
ATOM 2345 C C . LYS A 1 288 ? 15.645 -28.947 -10.748 1.00 69.19 288 LYS A C 1
ATOM 2347 O O . LYS A 1 288 ? 16.052 -27.877 -10.309 1.00 69.19 288 LYS A O 1
ATOM 2352 N N . SER A 1 289 ? 15.654 -29.241 -12.047 1.00 62.31 289 SER A N 1
ATOM 2353 C CA . SER A 1 289 ? 16.199 -28.324 -13.058 1.00 62.31 289 SER A CA 1
ATOM 2354 C C . SER A 1 289 ? 15.566 -26.924 -12.994 1.00 62.31 289 SER A C 1
ATOM 2356 O O . SER A 1 289 ? 16.264 -25.924 -13.106 1.00 62.31 289 SER A O 1
ATOM 2358 N N . SER A 1 290 ? 14.274 -26.829 -12.658 1.00 55.78 290 SER A N 1
ATOM 2359 C CA . SER A 1 290 ? 13.571 -25.556 -12.427 1.00 55.78 290 SER A CA 1
ATOM 2360 C C . SER A 1 290 ? 14.075 -24.735 -11.229 1.00 55.78 290 SER A C 1
ATOM 2362 O O . SER A 1 290 ? 13.680 -23.584 -11.081 1.00 55.78 290 SER A O 1
ATOM 2364 N N . GLU A 1 291 ? 14.861 -25.332 -10.332 1.00 55.19 291 GLU A N 1
ATOM 2365 C CA . GLU A 1 291 ? 15.375 -24.703 -9.107 1.00 55.19 291 GLU A CA 1
ATOM 2366 C C . GLU A 1 291 ? 16.836 -24.259 -9.247 1.00 55.19 291 GLU A C 1
ATOM 2368 O O . GLU A 1 291 ? 17.242 -23.303 -8.587 1.00 55.19 291 GLU A O 1
ATOM 2373 N N . THR A 1 292 ? 17.629 -24.942 -10.078 1.00 60.75 292 THR A N 1
ATOM 2374 C CA . THR A 1 292 ? 19.079 -24.701 -10.199 1.00 60.75 292 THR A CA 1
ATOM 2375 C C . THR A 1 292 ? 19.541 -24.344 -11.608 1.00 60.75 292 THR A C 1
ATOM 2377 O O . THR A 1 292 ? 20.659 -23.868 -11.763 1.00 60.75 292 THR A O 1
ATOM 2380 N N . ASN A 1 293 ? 18.703 -24.537 -12.630 1.00 66.44 293 ASN A N 1
ATOM 2381 C CA . ASN A 1 293 ? 19.066 -24.455 -14.048 1.00 66.44 293 ASN A CA 1
ATOM 2382 C C . ASN A 1 293 ? 20.151 -25.461 -14.484 1.00 66.44 293 ASN A C 1
ATOM 2384 O O . ASN A 1 293 ? 20.789 -25.263 -15.519 1.00 66.44 293 ASN A O 1
ATOM 2388 N N . TYR A 1 294 ? 20.345 -26.545 -13.725 1.00 74.88 294 TYR A N 1
ATOM 2389 C CA . TYR A 1 294 ? 21.162 -27.689 -14.134 1.00 74.88 294 TYR A CA 1
ATOM 2390 C C . TYR A 1 294 ? 20.280 -28.888 -14.482 1.00 74.88 294 TYR A C 1
ATOM 2392 O O . TYR A 1 294 ? 19.208 -29.096 -13.910 1.00 74.88 294 TYR A O 1
ATOM 2400 N N . GLU A 1 295 ? 20.736 -29.679 -15.437 1.00 82.94 295 GLU A N 1
ATOM 2401 C CA . GLU A 1 295 ? 20.215 -30.996 -15.763 1.00 82.94 295 GLU A CA 1
ATOM 2402 C C . GLU A 1 295 ? 21.171 -32.058 -15.224 1.00 82.94 295 GLU A C 1
ATOM 2404 O O . GLU A 1 295 ? 22.391 -31.882 -15.228 1.00 82.94 295 GLU A O 1
ATOM 2409 N N . TYR A 1 296 ? 20.581 -33.153 -14.753 1.00 90.12 296 TYR A N 1
ATOM 2410 C CA . TYR A 1 296 ? 21.279 -34.298 -14.189 1.00 90.12 296 TYR A CA 1
ATOM 2411 C C . TYR A 1 296 ? 20.833 -35.512 -14.982 1.00 90.12 296 TYR A C 1
ATOM 2413 O O . TYR A 1 296 ? 19.655 -35.875 -14.929 1.00 90.12 296 TYR A O 1
ATOM 2421 N N . THR A 1 297 ? 21.745 -36.104 -15.735 1.00 92.19 297 THR A N 1
ATOM 2422 C CA . THR A 1 297 ? 21.445 -37.232 -16.615 1.00 92.19 297 THR A CA 1
ATOM 2423 C C . THR A 1 297 ? 22.522 -38.284 -16.483 1.00 92.19 297 THR A C 1
ATOM 2425 O O . THR A 1 297 ? 23.687 -37.951 -16.300 1.00 92.19 297 THR A O 1
ATOM 2428 N N . VAL A 1 298 ? 22.147 -39.548 -16.602 1.00 93.31 298 VAL A N 1
ATOM 2429 C CA . VAL A 1 298 ? 23.096 -40.621 -16.864 1.00 93.31 298 VAL A CA 1
ATOM 2430 C C . VAL A 1 298 ? 23.254 -40.734 -18.372 1.00 93.31 298 VAL A C 1
ATOM 2432 O O . VAL A 1 298 ? 22.268 -40.855 -19.103 1.00 93.31 298 VAL A O 1
ATOM 2435 N N . VAL A 1 299 ? 24.493 -40.637 -18.841 1.00 93.94 299 VAL A N 1
ATOM 2436 C CA . VAL A 1 299 ? 24.845 -40.718 -20.262 1.00 93.94 299 VAL A CA 1
ATOM 2437 C C . VAL A 1 299 ? 25.895 -41.798 -20.474 1.00 93.94 299 VAL A C 1
ATOM 2439 O O . VAL A 1 299 ? 26.604 -42.167 -19.543 1.00 93.94 299 VAL A O 1
ATOM 2442 N N . LYS A 1 300 ? 26.015 -42.289 -21.709 1.00 92.62 300 LYS A N 1
ATOM 2443 C CA . LYS A 1 300 ? 27.107 -43.187 -22.086 1.00 92.62 300 LYS A CA 1
ATOM 2444 C C . LYS A 1 300 ? 28.379 -42.402 -22.390 1.00 92.62 300 LYS A C 1
ATOM 2446 O O . LYS A 1 300 ? 28.338 -41.471 -23.193 1.00 92.62 300 LYS A O 1
ATOM 2451 N N . ASP A 1 301 ? 29.494 -42.826 -21.807 1.00 88.56 301 ASP A N 1
ATOM 2452 C CA . ASP A 1 301 ? 30.844 -42.400 -22.186 1.00 88.56 301 ASP A CA 1
ATOM 2453 C C . ASP A 1 301 ? 31.694 -43.654 -22.432 1.00 88.56 301 ASP A C 1
ATOM 2455 O O . ASP A 1 301 ? 32.132 -44.329 -21.502 1.00 88.56 301 ASP A O 1
ATOM 2459 N N . GLY A 1 302 ? 31.846 -44.029 -23.705 1.00 86.88 302 GLY A N 1
ATOM 2460 C CA . GLY A 1 302 ? 32.304 -45.371 -24.072 1.00 86.88 302 GLY A CA 1
ATOM 2461 C C . GLY A 1 302 ? 31.260 -46.437 -23.714 1.00 86.88 302 GLY A C 1
ATOM 2462 O O . GLY A 1 302 ? 30.083 -46.293 -24.055 1.00 86.88 302 GLY A O 1
ATOM 2463 N N . ASP A 1 303 ? 31.694 -47.500 -23.033 1.00 86.06 303 ASP A N 1
ATOM 2464 C CA . ASP A 1 303 ? 30.818 -48.597 -22.599 1.00 86.06 303 ASP A CA 1
ATOM 2465 C C . ASP A 1 303 ? 30.120 -48.329 -21.254 1.00 86.06 303 ASP A C 1
ATOM 2467 O O . ASP A 1 303 ? 29.077 -48.935 -20.986 1.00 86.06 303 ASP A O 1
ATOM 2471 N N . ASN A 1 304 ? 30.636 -47.378 -20.468 1.00 89.44 304 ASN A N 1
ATOM 2472 C CA . ASN A 1 304 ? 30.176 -47.074 -19.113 1.00 89.44 304 ASN A CA 1
ATOM 2473 C C . ASN A 1 304 ? 29.010 -46.079 -19.107 1.00 89.44 304 ASN A C 1
ATOM 2475 O O . ASN A 1 304 ? 28.909 -45.191 -19.965 1.00 89.44 304 ASN A O 1
ATOM 2479 N N . ASN A 1 305 ? 28.147 -46.212 -18.103 1.00 94.19 305 ASN A N 1
ATOM 2480 C CA . ASN A 1 305 ? 27.181 -45.186 -17.737 1.00 94.19 305 ASN A CA 1
ATOM 2481 C C . ASN A 1 305 ? 27.853 -44.208 -16.772 1.00 94.19 305 ASN A C 1
ATOM 2483 O O . ASN A 1 305 ? 28.528 -44.630 -15.850 1.00 94.19 305 ASN A O 1
ATOM 2487 N N . VAL A 1 306 ? 27.680 -42.904 -16.980 1.00 95.12 306 VAL A N 1
ATOM 2488 C CA . VAL A 1 306 ? 28.300 -41.882 -16.126 1.00 95.12 306 VAL A CA 1
ATOM 2489 C C . VAL A 1 306 ? 27.292 -40.800 -15.768 1.00 95.12 306 VAL A C 1
ATOM 2491 O O . VAL A 1 306 ? 26.427 -40.444 -16.578 1.00 95.12 306 VAL A O 1
ATOM 2494 N N . LEU A 1 307 ? 27.417 -40.221 -14.573 1.00 95.19 307 LEU A N 1
ATOM 2495 C CA . LEU A 1 307 ? 26.669 -39.020 -14.217 1.00 95.19 307 LEU A CA 1
ATOM 2496 C C . LEU A 1 307 ? 27.176 -37.856 -15.062 1.00 95.19 307 LEU A C 1
ATOM 2498 O O . LEU A 1 307 ? 28.359 -37.542 -15.032 1.00 95.19 307 LEU A O 1
ATOM 2502 N N . GLN A 1 308 ? 26.272 -37.163 -15.742 1.00 94.38 308 GLN A N 1
ATOM 2503 C CA . GLN A 1 308 ? 26.502 -35.860 -16.347 1.00 94.38 308 GLN A CA 1
ATOM 2504 C C . GLN A 1 308 ? 25.683 -34.798 -15.612 1.00 94.38 308 GLN A C 1
ATOM 2506 O O . GLN A 1 308 ? 24.464 -34.909 -15.464 1.00 94.38 308 GLN A O 1
ATOM 2511 N N . ILE A 1 309 ? 26.365 -33.735 -15.199 1.00 92.06 309 ILE A N 1
ATOM 2512 C CA . ILE A 1 309 ? 25.766 -32.496 -14.711 1.00 92.06 309 ILE A CA 1
ATOM 2513 C C . ILE A 1 309 ? 26.064 -31.431 -15.758 1.00 92.06 309 ILE A C 1
ATOM 2515 O O . ILE A 1 309 ? 27.225 -31.185 -16.075 1.00 92.06 309 ILE A O 1
ATOM 2519 N N . GLN A 1 310 ? 25.038 -30.793 -16.307 1.00 85.38 310 GLN A N 1
ATOM 2520 C CA . GLN A 1 310 ? 25.207 -29.715 -17.283 1.00 85.38 310 GLN A CA 1
ATOM 2521 C C . GLN A 1 310 ? 24.203 -28.598 -17.040 1.00 85.38 310 GLN A C 1
ATOM 2523 O O . GLN A 1 310 ? 23.205 -28.794 -16.351 1.00 85.38 310 GLN A O 1
ATOM 2528 N N . ASN A 1 311 ? 24.431 -27.419 -17.608 1.00 77.81 311 ASN A N 1
ATOM 2529 C CA . ASN A 1 311 ? 23.385 -26.400 -17.625 1.00 77.81 311 ASN A CA 1
ATOM 2530 C C . ASN A 1 311 ? 22.199 -26.844 -18.506 1.00 77.81 311 ASN A C 1
ATOM 2532 O O . ASN A 1 311 ? 22.403 -27.469 -19.545 1.00 77.81 311 ASN A O 1
ATOM 2536 N N . ALA A 1 312 ? 20.971 -26.502 -18.108 1.00 67.69 312 ALA A N 1
ATOM 2537 C CA . ALA A 1 312 ? 19.755 -26.869 -18.836 1.00 67.69 312 ALA A CA 1
ATOM 2538 C C . ALA A 1 312 ? 19.694 -26.261 -20.251 1.00 67.69 312 ALA A C 1
ATOM 2540 O O . ALA A 1 312 ? 20.234 -25.178 -20.501 1.00 67.69 312 ALA A O 1
ATOM 2541 N N . ALA A 1 313 ? 19.003 -26.922 -21.185 1.00 50.56 313 ALA A N 1
ATOM 2542 C CA . ALA A 1 313 ? 18.876 -26.421 -22.556 1.00 50.56 313 ALA A CA 1
ATOM 2543 C C . ALA A 1 313 ? 18.240 -25.010 -22.601 1.00 50.56 313 ALA A C 1
ATOM 2545 O O . ALA A 1 313 ? 17.171 -24.774 -22.040 1.00 50.56 313 ALA A O 1
ATOM 2546 N N . GLY A 1 314 ? 18.897 -24.058 -23.280 1.00 49.88 314 GLY A N 1
ATOM 2547 C CA . GLY A 1 314 ? 18.465 -22.651 -23.340 1.00 49.88 314 GLY A CA 1
ATOM 2548 C C . GLY A 1 314 ? 18.905 -21.783 -22.151 1.00 49.88 314 GLY A C 1
ATOM 2549 O O . GLY A 1 314 ? 18.509 -20.620 -22.066 1.00 49.88 314 GLY A O 1
ATOM 2550 N N . TYR A 1 315 ? 19.730 -22.315 -21.245 1.00 49.16 315 TYR A N 1
ATOM 2551 C CA . TYR A 1 315 ? 20.321 -21.556 -20.148 1.00 49.16 315 TYR A CA 1
ATOM 2552 C C . TYR A 1 315 ? 21.205 -20.411 -20.659 1.00 49.16 315 TYR A C 1
ATOM 2554 O O . TYR A 1 315 ? 22.228 -20.633 -21.307 1.00 49.16 315 TYR A O 1
ATOM 2562 N N . ILE A 1 316 ? 20.837 -19.176 -20.306 1.00 55.16 316 ILE A N 1
ATOM 2563 C CA . ILE A 1 316 ? 21.763 -18.041 -20.321 1.00 55.16 316 ILE A CA 1
ATOM 2564 C C . ILE A 1 316 ? 22.387 -17.971 -18.922 1.00 55.16 316 ILE A C 1
ATOM 2566 O O . ILE A 1 316 ? 21.645 -17.808 -17.947 1.00 55.16 316 ILE A O 1
ATOM 2570 N N . PRO A 1 317 ? 23.722 -18.072 -18.798 1.00 47.97 317 PRO A N 1
ATOM 2571 C CA . PRO A 1 317 ? 24.415 -17.962 -17.523 1.00 47.97 317 PRO A CA 1
ATOM 2572 C C . PRO A 1 317 ? 23.942 -16.784 -16.668 1.00 47.97 317 PRO A C 1
ATOM 2574 O O . PRO A 1 317 ? 23.936 -15.640 -17.123 1.00 47.97 317 PRO A O 1
ATOM 2577 N N . GLY A 1 318 ? 23.540 -17.087 -15.429 1.00 57.47 318 GLY A N 1
ATOM 2578 C CA . GLY A 1 318 ? 23.133 -16.099 -14.426 1.00 57.47 318 GLY A CA 1
ATOM 2579 C C . GLY A 1 318 ? 21.698 -15.556 -14.533 1.00 57.47 318 GLY A C 1
ATOM 2580 O O . GLY A 1 318 ? 21.351 -14.622 -13.819 1.00 57.47 318 GLY A O 1
ATOM 2581 N N . MET A 1 319 ? 20.833 -16.141 -15.365 1.00 71.31 319 MET A N 1
ATOM 2582 C CA . MET A 1 319 ? 19.418 -15.752 -15.460 1.00 71.31 319 MET A CA 1
ATOM 2583 C C . MET A 1 319 ? 18.659 -15.889 -14.118 1.00 71.31 319 MET A C 1
ATOM 2585 O O . MET A 1 319 ? 18.747 -16.916 -13.445 1.00 71.31 319 MET A O 1
ATOM 2589 N N . LEU A 1 320 ? 17.873 -14.868 -13.744 1.00 78.25 320 LEU A N 1
ATOM 2590 C CA . LEU A 1 320 ? 17.066 -14.849 -12.511 1.00 78.25 320 LEU A CA 1
ATOM 2591 C C . LEU A 1 320 ? 15.699 -15.533 -12.674 1.00 78.25 320 LEU A C 1
ATOM 2593 O O . LEU A 1 320 ? 15.180 -16.113 -11.722 1.00 78.25 320 LEU A O 1
ATOM 2597 N N . PHE A 1 321 ? 15.092 -15.424 -13.857 1.00 79.88 321 PHE A N 1
ATOM 2598 C CA . PHE A 1 321 ? 13.803 -16.031 -14.218 1.00 79.88 321 PHE A CA 1
ATOM 2599 C C . PHE A 1 321 ? 13.668 -16.148 -15.752 1.00 79.88 321 PHE A C 1
ATOM 2601 O O . PHE A 1 321 ? 14.376 -15.440 -16.460 1.00 79.88 321 PHE A O 1
ATOM 2608 N N . PRO A 1 322 ? 12.770 -16.993 -16.302 1.00 76.94 322 PRO A N 1
ATOM 2609 C CA . PRO A 1 322 ? 12.787 -17.348 -17.731 1.00 76.94 322 PRO A CA 1
ATOM 2610 C C . PRO A 1 322 ? 12.524 -16.208 -18.732 1.00 76.94 322 PRO A C 1
ATOM 2612 O O . PRO A 1 322 ? 12.855 -16.338 -19.906 1.00 76.94 322 PRO A O 1
ATOM 2615 N N . GLN A 1 323 ? 11.878 -15.114 -18.316 1.00 86.25 323 GLN A N 1
ATOM 2616 C CA . GLN A 1 323 ? 11.502 -14.005 -19.201 1.00 86.25 323 GLN A CA 1
ATOM 2617 C C . GLN A 1 323 ? 12.632 -12.982 -19.347 1.00 86.25 323 GLN A C 1
ATOM 2619 O O . GLN A 1 323 ? 13.149 -12.492 -18.347 1.00 86.25 323 GLN A O 1
ATOM 2624 N N . TYR A 1 324 ? 12.960 -12.581 -20.574 1.00 89.50 324 TYR A N 1
ATOM 2625 C CA . TYR A 1 324 ? 13.940 -11.529 -20.857 1.00 89.50 324 TYR A CA 1
ATOM 2626 C C . TYR A 1 324 ? 13.614 -10.792 -22.169 1.00 89.50 324 TYR A C 1
ATOM 2628 O O . TYR A 1 324 ? 13.001 -11.399 -23.052 1.00 89.50 324 TYR A O 1
ATOM 2636 N N . PRO A 1 325 ? 14.024 -9.516 -22.325 1.00 92.75 325 PRO A N 1
ATOM 2637 C CA . PRO A 1 325 ? 13.865 -8.787 -23.582 1.00 92.75 325 PRO A CA 1
ATOM 2638 C C . PRO A 1 325 ? 14.722 -9.405 -24.692 1.00 92.75 325 PRO A C 1
ATOM 2640 O O . PRO A 1 325 ? 15.894 -9.729 -24.478 1.00 92.75 325 PRO A O 1
ATOM 2643 N N . LYS A 1 326 ? 14.163 -9.555 -25.894 1.00 89.56 326 LYS A N 1
ATOM 2644 C CA . LYS A 1 326 ? 14.887 -10.055 -27.071 1.00 89.56 326 LYS A CA 1
ATOM 2645 C C . LYS A 1 326 ? 15.576 -8.920 -27.822 1.00 89.56 326 LYS A C 1
ATOM 2647 O O . LYS A 1 326 ? 15.108 -7.782 -27.823 1.00 89.56 326 LYS A O 1
ATOM 2652 N N . VAL A 1 327 ? 16.669 -9.228 -28.523 1.00 85.44 327 VAL A N 1
ATOM 2653 C CA . VAL A 1 327 ? 17.330 -8.240 -29.392 1.00 85.44 327 VAL A CA 1
ATOM 2654 C C . VAL A 1 327 ? 16.349 -7.738 -30.454 1.00 85.44 327 VAL A C 1
ATOM 2656 O O . VAL A 1 327 ? 15.651 -8.520 -31.097 1.00 85.44 327 VAL A O 1
ATOM 2659 N N . GLY A 1 328 ? 16.299 -6.415 -30.621 1.00 84.62 328 GLY A N 1
ATOM 2660 C CA . GLY A 1 328 ? 15.327 -5.728 -31.471 1.00 84.62 328 GLY A CA 1
ATOM 2661 C C . GLY A 1 328 ? 14.070 -5.259 -30.733 1.00 84.62 328 GLY A C 1
ATOM 2662 O O . GLY A 1 328 ? 13.340 -4.434 -31.281 1.00 84.62 328 GLY A O 1
ATOM 2663 N N . GLU A 1 329 ? 13.833 -5.705 -29.494 1.00 92.50 329 GLU A N 1
ATOM 2664 C CA . GLU A 1 329 ? 12.810 -5.097 -28.642 1.00 92.50 329 GLU A CA 1
ATOM 2665 C C . GLU A 1 329 ? 13.239 -3.691 -28.210 1.00 92.50 329 GLU A C 1
ATOM 2667 O O . GLU A 1 329 ? 14.322 -3.467 -27.658 1.00 92.50 329 GLU A O 1
ATOM 2672 N N . ILE A 1 330 ? 12.347 -2.739 -28.468 1.00 93.06 330 ILE A N 1
ATOM 2673 C CA . ILE A 1 330 ? 12.514 -1.322 -28.166 1.00 93.06 330 ILE A CA 1
ATOM 2674 C C . ILE A 1 330 ? 11.283 -0.813 -27.422 1.00 93.06 330 ILE A C 1
ATOM 2676 O O . ILE A 1 330 ? 10.162 -1.266 -27.657 1.00 93.06 330 ILE A O 1
ATOM 2680 N N . ILE A 1 331 ? 11.479 0.200 -26.589 1.00 95.38 331 ILE A N 1
ATOM 2681 C CA . ILE A 1 331 ? 10.388 1.008 -26.042 1.00 95.38 331 ILE A CA 1
ATOM 2682 C C . ILE A 1 331 ? 10.422 2.398 -26.656 1.00 95.38 331 ILE A C 1
ATOM 2684 O O . ILE A 1 331 ? 11.492 2.942 -26.922 1.00 95.38 331 ILE A O 1
ATOM 2688 N N . ASN A 1 332 ? 9.243 2.986 -26.842 1.00 95.62 332 ASN A N 1
ATOM 2689 C CA . ASN A 1 332 ? 9.091 4.402 -27.148 1.00 95.62 332 ASN A CA 1
ATOM 2690 C C . ASN A 1 332 ? 8.322 5.046 -25.995 1.00 95.62 332 ASN A C 1
ATOM 2692 O O . ASN A 1 332 ? 7.248 4.559 -25.632 1.00 95.62 332 ASN A O 1
ATOM 2696 N N . LYS A 1 333 ? 8.885 6.092 -25.388 1.00 95.75 333 LYS A N 1
ATOM 2697 C CA . LYS A 1 333 ? 8.323 6.735 -24.194 1.00 95.75 333 LYS A CA 1
ATOM 2698 C C . LYS A 1 333 ? 8.372 8.248 -24.331 1.00 95.75 333 LYS A C 1
ATOM 2700 O O . LYS A 1 333 ? 9.367 8.800 -24.796 1.00 95.75 333 LYS A O 1
ATOM 2705 N N . GLU A 1 334 ? 7.301 8.905 -23.907 1.00 95.25 334 GLU A N 1
ATOM 2706 C CA . GLU A 1 334 ? 7.278 10.358 -23.783 1.00 95.25 334 GLU A CA 1
ATOM 2707 C C . GLU A 1 334 ? 8.070 10.769 -22.535 1.00 95.25 334 GLU A C 1
ATOM 2709 O O . GLU A 1 334 ? 7.853 10.249 -21.440 1.00 95.25 334 GLU A O 1
ATOM 2714 N N . LEU A 1 335 ? 9.001 11.707 -22.697 1.00 94.88 335 LEU A N 1
ATOM 2715 C CA . LEU A 1 335 ? 9.780 12.268 -21.592 1.00 94.88 335 LEU A CA 1
ATOM 2716 C C . LEU A 1 335 ? 9.083 13.496 -20.986 1.00 94.88 335 LEU A C 1
ATOM 2718 O O . LEU A 1 335 ? 9.284 13.819 -19.814 1.00 94.88 335 LEU A O 1
ATOM 2722 N N . GLY A 1 336 ? 8.222 14.161 -21.756 1.00 88.88 336 GLY A N 1
ATOM 2723 C CA . GLY A 1 336 ? 7.674 15.479 -21.448 1.00 88.88 336 GLY A CA 1
ATOM 2724 C C . GLY A 1 336 ? 8.563 16.598 -21.998 1.00 88.88 336 GLY A C 1
ATOM 2725 O O . GLY A 1 336 ? 9.576 16.350 -22.652 1.00 88.88 336 GLY A O 1
ATOM 2726 N N . GLY A 1 337 ? 8.153 17.856 -21.803 1.00 83.06 337 GLY A N 1
ATOM 2727 C CA . GLY A 1 337 ? 8.880 19.014 -22.348 1.00 83.06 337 GLY A CA 1
ATOM 2728 C C . GLY A 1 337 ? 8.925 19.057 -23.884 1.00 83.06 337 GLY A C 1
ATOM 2729 O O . GLY A 1 337 ? 9.771 19.746 -24.447 1.00 83.06 337 GLY A O 1
ATOM 2730 N N . GLY A 1 338 ? 8.031 18.318 -24.554 1.00 90.19 338 GLY A N 1
ATOM 2731 C CA . GLY A 1 338 ? 8.000 18.162 -26.008 1.00 90.19 338 GLY A CA 1
ATOM 2732 C C . GLY A 1 338 ? 8.898 17.048 -26.549 1.00 90.19 338 GLY A C 1
ATOM 2733 O O . GLY A 1 338 ? 8.945 16.874 -27.761 1.00 90.19 338 GLY A O 1
ATOM 2734 N N . LEU A 1 339 ? 9.563 16.254 -25.703 1.00 97.12 339 LEU A N 1
ATOM 2735 C CA . LEU A 1 339 ? 10.510 15.218 -26.129 1.00 97.12 339 LEU A CA 1
ATOM 2736 C C . LEU A 1 339 ? 10.017 13.796 -25.840 1.00 97.12 339 LEU A C 1
ATOM 2738 O O . LEU A 1 339 ? 9.310 13.532 -24.867 1.00 97.12 339 LEU A O 1
ATOM 2742 N N . SER A 1 340 ? 10.449 12.871 -26.686 1.00 97.75 340 SER A N 1
ATOM 2743 C CA . SER A 1 340 ? 10.254 11.429 -26.567 1.00 97.75 340 SER A CA 1
ATOM 2744 C C . SER A 1 340 ? 11.585 10.705 -26.787 1.00 97.75 340 SER A C 1
ATOM 2746 O O . SER A 1 340 ? 12.519 11.259 -27.372 1.00 97.75 340 SER A O 1
ATOM 2748 N N . CYS A 1 341 ? 11.683 9.462 -26.321 1.00 97.62 341 CYS A N 1
ATOM 2749 C CA . CYS A 1 341 ? 12.850 8.616 -26.546 1.00 97.62 341 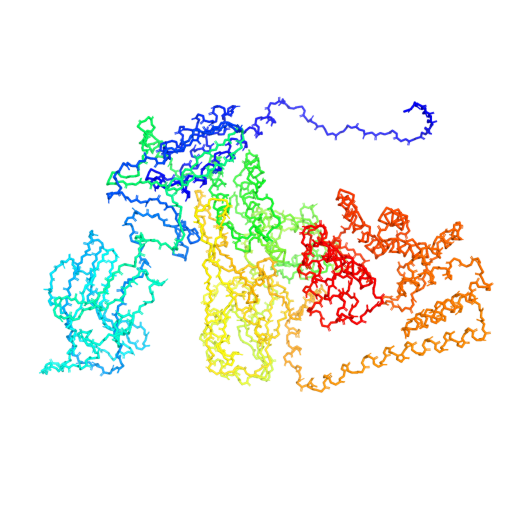CYS A CA 1
ATOM 2750 C C . CYS A 1 341 ? 12.485 7.244 -27.106 1.00 97.62 341 CYS A C 1
ATOM 2752 O O . CYS A 1 341 ? 11.398 6.722 -26.856 1.00 97.62 341 CYS A O 1
ATOM 2754 N N . GLN A 1 342 ? 13.436 6.647 -27.822 1.00 96.94 342 GLN A N 1
ATOM 2755 C CA . GLN A 1 342 ? 13.447 5.240 -28.196 1.00 96.94 342 GLN A CA 1
ATOM 2756 C C . GLN A 1 342 ? 14.629 4.561 -27.506 1.00 96.94 342 GLN A C 1
ATOM 2758 O O . GLN A 1 342 ? 15.762 5.026 -27.644 1.00 96.94 342 GLN A O 1
ATOM 2763 N N . VAL A 1 343 ? 14.366 3.482 -26.769 1.00 96.62 343 VAL A N 1
ATOM 2764 C CA . VAL A 1 343 ? 15.374 2.779 -25.961 1.00 96.62 343 VAL A CA 1
ATOM 2765 C C . VAL A 1 343 ? 15.351 1.286 -26.304 1.00 96.62 343 VAL A C 1
ATOM 2767 O O . VAL A 1 343 ? 14.324 0.638 -26.088 1.00 96.62 343 VAL A O 1
ATOM 2770 N N . PRO A 1 344 ? 16.446 0.724 -26.839 1.00 94.94 344 PRO A N 1
ATOM 2771 C CA . PRO A 1 344 ? 16.622 -0.722 -26.957 1.00 94.94 344 PRO A CA 1
ATOM 2772 C C . PRO A 1 344 ? 16.788 -1.380 -25.586 1.00 94.94 344 PRO A C 1
ATOM 2774 O O . PRO A 1 344 ? 17.517 -0.871 -24.736 1.00 94.94 344 PRO A O 1
ATOM 2777 N N . LEU A 1 345 ? 16.124 -2.519 -25.383 1.00 95.62 345 LEU A N 1
ATOM 2778 C CA . LEU A 1 345 ? 16.147 -3.252 -24.107 1.00 95.62 345 LEU A CA 1
ATOM 2779 C C . LEU A 1 345 ? 17.123 -4.433 -24.090 1.00 95.62 345 LEU A C 1
ATOM 2781 O O . LEU A 1 345 ? 17.474 -4.942 -23.026 1.00 95.62 345 LEU A O 1
ATOM 2785 N N . ALA A 1 346 ? 17.567 -4.861 -25.268 1.00 92.94 346 ALA A N 1
ATOM 2786 C CA . ALA A 1 346 ? 18.559 -5.907 -25.439 1.00 92.94 346 ALA A CA 1
ATOM 2787 C C . ALA A 1 346 ? 19.527 -5.530 -26.562 1.00 92.94 346 ALA A C 1
ATOM 2789 O O . ALA A 1 346 ? 19.111 -5.032 -27.612 1.00 92.94 346 ALA A O 1
ATOM 2790 N N . LEU A 1 347 ? 20.812 -5.795 -26.339 1.00 90.25 347 LEU A N 1
ATOM 2791 C CA . LEU A 1 347 ? 21.883 -5.568 -27.306 1.00 90.25 347 LEU A CA 1
ATOM 2792 C C . LEU A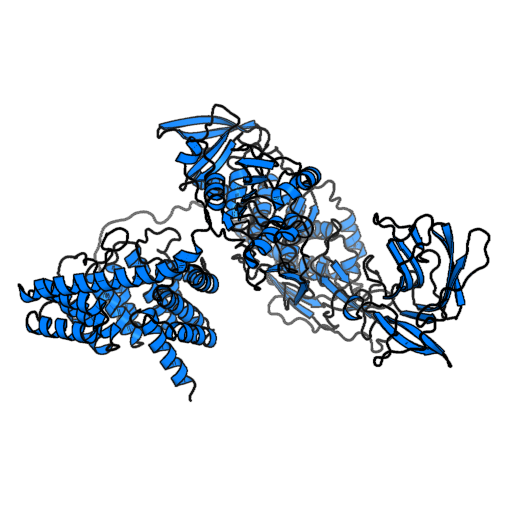 1 347 ? 22.687 -6.850 -27.511 1.00 90.25 347 LEU A C 1
ATOM 2794 O O . LEU A 1 347 ? 22.790 -7.686 -26.614 1.00 90.25 347 LEU A O 1
ATOM 2798 N N . TRP A 1 348 ? 23.291 -6.978 -28.688 1.00 86.94 348 TRP A N 1
ATOM 2799 C CA . TRP A 1 348 ? 24.364 -7.942 -28.905 1.00 86.94 348 TRP A CA 1
ATOM 2800 C C . TRP A 1 348 ? 25.657 -7.460 -28.252 1.00 86.94 348 TRP A C 1
ATOM 2802 O O . TRP A 1 348 ? 25.902 -6.257 -28.153 1.00 86.94 348 TRP A O 1
ATOM 2812 N N . SER A 1 349 ? 26.508 -8.396 -27.854 1.00 84.81 349 SER A N 1
ATOM 2813 C CA . SER A 1 349 ? 27.858 -8.122 -27.378 1.00 84.81 349 SER A CA 1
ATOM 2814 C C . SER A 1 349 ? 28.841 -9.127 -27.946 1.00 84.81 349 SER A C 1
ATOM 2816 O O . SER A 1 349 ? 28.522 -10.305 -28.061 1.00 84.81 349 SER A O 1
ATOM 2818 N N . ASP A 1 350 ? 30.051 -8.648 -28.223 1.00 80.69 350 ASP A N 1
ATOM 2819 C CA . ASP A 1 350 ? 31.220 -9.462 -28.547 1.00 80.69 350 ASP A CA 1
ATOM 2820 C C . ASP A 1 350 ? 32.239 -9.418 -27.387 1.00 80.69 350 ASP A C 1
ATOM 2822 O O . ASP A 1 350 ? 31.944 -8.919 -26.291 1.00 80.69 350 ASP A O 1
ATOM 2826 N N . LYS A 1 351 ? 33.460 -9.908 -27.639 1.00 76.06 351 LYS A N 1
ATOM 2827 C CA . LYS A 1 351 ? 34.601 -9.840 -26.707 1.00 76.06 351 LYS A CA 1
ATOM 2828 C C . LYS A 1 351 ? 35.038 -8.415 -26.324 1.00 76.06 351 LYS A C 1
ATOM 2830 O O . LYS A 1 351 ? 35.724 -8.246 -25.322 1.00 76.06 351 LYS A O 1
ATOM 2835 N N . ASN A 1 352 ? 34.662 -7.400 -27.103 1.00 76.94 352 ASN A N 1
ATOM 2836 C CA . ASN A 1 352 ? 34.997 -5.990 -26.890 1.00 76.94 352 ASN A CA 1
ATOM 2837 C C . ASN A 1 352 ? 33.863 -5.207 -26.194 1.00 76.94 352 ASN A C 1
ATOM 2839 O O . ASN A 1 352 ? 34.014 -4.004 -25.934 1.00 76.94 352 ASN A O 1
ATOM 2843 N N . GLY A 1 353 ? 32.737 -5.864 -25.900 1.00 81.62 353 GLY A N 1
ATOM 2844 C CA . GLY A 1 353 ? 31.591 -5.310 -25.180 1.00 81.62 353 GLY A CA 1
ATOM 2845 C C . GLY A 1 353 ? 30.315 -5.232 -26.019 1.00 81.62 353 GLY A C 1
ATOM 2846 O O . GLY A 1 353 ? 30.190 -5.860 -27.069 1.00 81.62 353 GLY A O 1
ATOM 2847 N N . THR A 1 354 ? 29.324 -4.487 -25.527 1.00 88.69 354 THR A N 1
ATOM 2848 C CA . THR A 1 354 ? 28.058 -4.271 -26.246 1.00 88.69 354 THR A CA 1
ATOM 2849 C C . THR A 1 354 ? 28.283 -3.577 -27.591 1.00 88.69 354 THR A C 1
ATOM 2851 O O . THR A 1 354 ? 29.019 -2.592 -27.676 1.00 88.69 354 THR A O 1
ATOM 2854 N N . LEU A 1 355 ? 27.627 -4.080 -28.639 1.00 86.38 355 LEU A N 1
ATOM 2855 C CA . LEU A 1 355 ? 27.656 -3.496 -29.978 1.00 86.38 355 LEU A CA 1
ATOM 2856 C C . LEU A 1 355 ? 26.825 -2.203 -30.034 1.00 86.38 355 LEU A C 1
ATOM 2858 O O . LEU A 1 355 ? 25.925 -1.988 -29.223 1.00 86.38 355 LEU A O 1
ATOM 2862 N N . GLY A 1 356 ? 27.114 -1.354 -31.025 1.00 80.50 356 GLY A N 1
ATOM 2863 C CA . GLY A 1 356 ? 26.447 -0.058 -31.196 1.00 80.50 356 GLY A CA 1
ATOM 2864 C C . GLY A 1 356 ? 27.140 1.110 -30.488 1.00 80.50 356 GLY A C 1
ATOM 2865 O O . GLY A 1 356 ? 26.489 2.113 -30.211 1.00 80.50 356 GLY A O 1
ATOM 2866 N N . LYS A 1 357 ? 28.446 0.991 -30.201 1.00 77.75 357 LYS A N 1
ATOM 2867 C CA . LYS A 1 357 ? 29.277 2.097 -29.697 1.00 77.75 357 LYS A CA 1
ATOM 2868 C C . LYS A 1 357 ? 29.226 3.299 -30.645 1.00 77.75 357 LYS A C 1
ATOM 2870 O O . LYS A 1 357 ? 29.132 3.139 -31.861 1.00 77.75 357 LYS A O 1
ATOM 2875 N N . ASN A 1 358 ? 29.291 4.499 -30.074 1.00 73.75 358 ASN A N 1
ATOM 2876 C CA . ASN A 1 358 ? 29.242 5.750 -30.819 1.00 73.75 358 ASN A CA 1
ATOM 2877 C C . ASN A 1 358 ? 30.513 6.566 -30.569 1.00 73.75 358 ASN A C 1
ATOM 2879 O O . ASN A 1 358 ? 30.602 7.296 -29.585 1.00 73.75 358 ASN A O 1
ATOM 2883 N N . ASP A 1 359 ? 31.466 6.490 -31.498 1.00 78.12 359 ASP A N 1
ATOM 2884 C CA . ASP A 1 359 ? 32.761 7.180 -31.387 1.00 78.12 359 ASP A CA 1
ATOM 2885 C C . ASP A 1 359 ? 32.635 8.714 -31.336 1.00 78.12 359 ASP A C 1
ATOM 2887 O O . ASP A 1 359 ? 33.566 9.403 -30.927 1.00 78.12 359 ASP A O 1
ATOM 2891 N N . LYS A 1 360 ? 31.477 9.277 -31.720 1.00 84.06 360 LYS A N 1
ATOM 2892 C CA . LYS A 1 360 ? 31.217 10.724 -31.618 1.00 84.06 360 LYS A CA 1
ATOM 2893 C C . LYS A 1 360 ? 30.932 11.182 -30.188 1.00 84.06 360 LYS A C 1
ATOM 2895 O O . LYS A 1 360 ? 31.047 12.371 -29.908 1.00 84.06 360 LYS A O 1
ATOM 2900 N N . HIS A 1 361 ? 30.547 10.264 -29.306 1.00 87.00 361 HIS A N 1
ATOM 2901 C CA . HIS A 1 361 ? 30.202 10.542 -27.915 1.00 87.00 361 HIS A CA 1
ATOM 2902 C C . HIS A 1 361 ? 30.929 9.544 -26.997 1.00 87.00 361 HIS A C 1
ATOM 2904 O O . HIS A 1 361 ? 30.297 8.633 -26.472 1.00 87.00 361 HIS A O 1
ATOM 2910 N N . PRO A 1 362 ? 32.257 9.669 -26.820 1.00 88.94 362 PRO A N 1
ATOM 2911 C CA . PRO A 1 362 ? 33.021 8.784 -25.941 1.00 88.94 362 PRO A CA 1
ATOM 2912 C C . PRO A 1 362 ? 32.610 8.941 -24.465 1.00 88.94 362 PRO A C 1
ATOM 2914 O O . PRO A 1 362 ? 32.180 10.015 -24.038 1.00 88.94 362 PRO A O 1
ATOM 2917 N N . LEU A 1 363 ? 32.766 7.875 -23.671 1.00 90.38 363 LEU A N 1
ATOM 2918 C CA . LEU A 1 363 ? 32.384 7.827 -22.250 1.00 90.38 363 LEU A CA 1
ATOM 2919 C C . LEU A 1 363 ? 33.365 8.594 -21.344 1.00 90.38 363 LEU A C 1
ATOM 2921 O O . LEU A 1 363 ? 32.996 9.085 -20.271 1.00 90.38 363 LEU A O 1
ATOM 2925 N N . GLU A 1 364 ? 34.628 8.672 -21.750 1.00 93.12 364 GLU A N 1
ATOM 2926 C CA . GLU A 1 364 ? 35.745 9.163 -20.946 1.00 93.12 364 GLU A CA 1
ATOM 2927 C C . GLU A 1 364 ? 35.566 10.627 -20.502 1.00 93.12 364 GLU A C 1
ATOM 2929 O O . GLU A 1 364 ? 35.728 10.886 -19.305 1.00 93.12 364 GLU A O 1
ATOM 2934 N N . PRO A 1 365 ? 35.163 11.586 -21.369 1.00 94.56 365 PRO A N 1
ATOM 2935 C CA . PRO A 1 365 ? 34.943 12.972 -20.951 1.00 94.56 365 PRO A CA 1
ATOM 2936 C C . PRO A 1 365 ? 33.841 13.109 -19.897 1.00 94.56 365 PRO A C 1
ATOM 2938 O O . PRO A 1 365 ? 34.025 13.797 -18.894 1.00 94.56 365 PRO A O 1
ATOM 2941 N N . LEU A 1 366 ? 32.717 12.406 -20.076 1.00 95.50 366 LEU A N 1
ATOM 2942 C CA . LEU A 1 366 ? 31.632 12.404 -19.094 1.00 95.50 366 LEU A CA 1
ATOM 2943 C C . LEU A 1 366 ? 32.111 11.819 -17.760 1.00 95.50 366 LEU A C 1
ATOM 2945 O O . LEU A 1 366 ? 31.854 12.389 -16.703 1.00 95.50 366 LEU A O 1
ATOM 2949 N N . THR A 1 367 ? 32.853 10.712 -17.801 1.00 95.38 367 THR A N 1
ATOM 2950 C CA . THR A 1 367 ? 33.415 10.080 -16.598 1.00 95.38 367 THR A CA 1
ATOM 2951 C C . THR A 1 367 ? 34.351 11.030 -15.851 1.00 95.38 367 THR A C 1
ATOM 2953 O O . THR A 1 367 ? 34.289 11.110 -14.622 1.00 95.38 367 THR A O 1
ATOM 2956 N N . ALA A 1 368 ? 35.176 11.796 -16.571 1.00 97.00 368 ALA A N 1
ATOM 2957 C CA . ALA A 1 368 ? 36.042 12.809 -15.977 1.00 97.00 368 ALA A CA 1
ATOM 2958 C C . ALA A 1 368 ? 35.239 13.908 -15.260 1.00 97.00 368 ALA A C 1
ATOM 2960 O O . ALA A 1 368 ? 35.596 14.277 -14.142 1.00 97.00 368 ALA A O 1
ATOM 2961 N N . GLU A 1 369 ? 34.134 14.388 -15.840 1.00 97.50 369 GLU A N 1
ATOM 2962 C CA . GLU A 1 369 ? 33.248 15.360 -15.181 1.00 97.50 369 GLU A CA 1
ATOM 2963 C C . GLU A 1 369 ? 32.575 14.783 -13.931 1.00 97.50 369 GLU A C 1
ATOM 2965 O O . GLU A 1 369 ? 32.580 15.422 -12.878 1.00 97.50 369 GLU A O 1
ATOM 2970 N N . LEU A 1 370 ? 32.058 13.552 -14.000 1.00 97.44 370 LEU A N 1
ATOM 2971 C CA . LEU A 1 370 ? 31.461 12.893 -12.835 1.00 97.44 370 LEU A CA 1
ATOM 2972 C C . LEU A 1 370 ? 32.490 12.702 -11.714 1.00 97.44 370 LEU A C 1
ATOM 2974 O O . LEU A 1 370 ? 32.176 12.897 -10.541 1.00 97.44 370 LEU A O 1
ATOM 2978 N N . ASN A 1 371 ? 33.738 12.365 -12.043 1.00 96.44 371 ASN A N 1
ATOM 2979 C CA . ASN A 1 371 ? 34.788 12.152 -11.048 1.00 96.44 371 ASN A CA 1
ATOM 2980 C C . ASN A 1 371 ? 35.147 13.410 -10.246 1.00 96.44 371 ASN A C 1
ATOM 2982 O O . ASN A 1 371 ? 35.579 13.266 -9.105 1.00 96.44 371 ASN A O 1
ATOM 2986 N N . LYS A 1 372 ? 34.884 14.613 -10.773 1.00 96.88 372 LYS A N 1
ATOM 2987 C CA . LYS A 1 372 ? 35.052 15.879 -10.035 1.00 96.88 372 LYS A CA 1
ATOM 2988 C C . LYS A 1 372 ? 34.035 16.058 -8.902 1.00 96.88 372 LYS A C 1
ATOM 2990 O O . LYS A 1 372 ? 34.256 16.879 -8.018 1.00 96.88 372 LYS A O 1
ATOM 2995 N N . ILE A 1 373 ? 32.922 15.322 -8.920 1.00 96.81 373 ILE A N 1
ATOM 2996 C CA . ILE A 1 373 ? 31.884 15.403 -7.888 1.00 96.81 373 ILE A CA 1
ATOM 2997 C C . ILE A 1 373 ? 32.260 14.500 -6.718 1.00 96.81 373 ILE A C 1
ATOM 2999 O O . ILE A 1 373 ? 32.319 13.273 -6.861 1.00 96.81 373 ILE A O 1
ATOM 3003 N N . ASP A 1 374 ? 32.437 15.100 -5.547 1.00 95.50 374 ASP A N 1
ATOM 3004 C CA . ASP A 1 374 ? 32.559 14.390 -4.279 1.00 95.50 374 ASP A CA 1
ATOM 3005 C C . ASP A 1 374 ? 31.221 14.401 -3.526 1.00 95.50 374 ASP A C 1
ATOM 3007 O O . ASP A 1 374 ? 30.850 15.378 -2.885 1.00 95.50 374 ASP A O 1
ATOM 3011 N N . LEU A 1 375 ? 30.484 13.289 -3.594 1.00 93.81 375 LEU A N 1
ATOM 3012 C CA . LEU A 1 375 ? 29.178 13.161 -2.939 1.00 93.81 375 LEU A CA 1
ATOM 3013 C C . LEU A 1 375 ? 29.266 13.167 -1.405 1.00 93.81 375 LEU A C 1
ATOM 3015 O O . LEU A 1 375 ? 28.256 13.427 -0.753 1.00 93.81 375 LEU A O 1
ATOM 3019 N N . ASN A 1 376 ? 30.436 12.876 -0.825 1.00 90.06 376 ASN A N 1
ATOM 3020 C CA . ASN A 1 376 ? 30.599 12.786 0.626 1.00 90.06 376 ASN A CA 1
ATOM 3021 C C . ASN A 1 376 ? 30.698 14.163 1.294 1.00 90.06 376 ASN A C 1
ATOM 3023 O O . ASN A 1 376 ? 30.316 14.298 2.456 1.00 90.06 376 ASN A O 1
ATOM 3027 N N . SER A 1 377 ? 31.180 15.181 0.577 1.00 91.88 377 SER A N 1
ATOM 3028 C CA . SER A 1 377 ? 31.217 16.568 1.061 1.00 91.88 377 SER A CA 1
ATOM 3029 C C . SER A 1 377 ? 29.915 17.335 0.815 1.00 91.88 377 SER A C 1
ATOM 3031 O O . SER A 1 377 ? 29.687 18.381 1.426 1.00 91.88 377 SER A O 1
ATOM 3033 N N . MET A 1 378 ? 29.028 16.823 -0.043 1.00 94.62 378 MET A N 1
ATOM 3034 C CA . MET A 1 378 ? 27.748 17.464 -0.332 1.00 94.62 378 MET A CA 1
ATOM 3035 C C . MET A 1 378 ? 26.710 17.204 0.768 1.00 94.62 378 MET A C 1
ATOM 3037 O O . MET A 1 378 ? 26.574 16.103 1.302 1.00 94.62 378 MET A O 1
ATOM 3041 N N . THR A 1 379 ? 25.908 18.223 1.066 1.00 93.06 379 THR A N 1
ATOM 3042 C CA . THR A 1 379 ? 24.805 18.157 2.035 1.00 93.06 379 THR A CA 1
ATOM 3043 C C . THR A 1 379 ? 23.482 18.549 1.377 1.00 93.06 379 THR A C 1
ATOM 3045 O O . THR A 1 379 ? 23.441 18.963 0.217 1.00 93.06 379 THR A O 1
ATOM 3048 N N . ALA A 1 380 ? 22.385 18.466 2.134 1.00 92.69 380 ALA A N 1
ATOM 3049 C CA . ALA A 1 380 ? 21.064 18.928 1.704 1.00 92.69 380 ALA A CA 1
ATOM 3050 C C . ALA A 1 380 ? 20.986 20.438 1.392 1.00 92.69 380 ALA A C 1
ATOM 3052 O O . ALA A 1 380 ? 19.970 20.873 0.856 1.00 92.69 380 ALA A O 1
ATOM 3053 N N . GLU A 1 381 ? 22.031 21.227 1.672 1.00 94.00 381 GLU A N 1
ATOM 3054 C CA . GLU A 1 381 ? 22.145 22.621 1.211 1.00 94.00 381 GLU A CA 1
ATOM 3055 C C . GLU A 1 381 ? 22.305 22.713 -0.315 1.00 94.00 381 GLU A C 1
ATOM 3057 O O . GLU A 1 381 ? 21.854 23.673 -0.941 1.00 94.00 381 GLU A O 1
ATOM 3062 N N . SER A 1 382 ? 22.894 21.689 -0.938 1.00 95.38 382 SER A N 1
ATOM 3063 C CA . SER A 1 382 ? 23.116 21.648 -2.381 1.00 95.38 382 SER A CA 1
ATOM 3064 C C . SER A 1 382 ? 21.832 21.302 -3.138 1.00 95.38 382 SER A C 1
ATOM 3066 O O . SER A 1 382 ? 21.323 20.184 -3.052 1.00 95.38 382 SER A O 1
ATOM 3068 N N . GLU A 1 383 ? 21.326 22.244 -3.934 1.00 95.69 383 GLU A N 1
ATOM 3069 C CA . GLU A 1 383 ? 20.142 22.029 -4.773 1.00 95.69 383 GLU A CA 1
ATOM 3070 C C . GLU A 1 383 ? 20.312 20.872 -5.785 1.00 95.69 383 GLU A C 1
ATOM 3072 O O . GLU A 1 383 ? 19.421 20.021 -5.831 1.00 95.69 383 GLU A O 1
ATOM 3077 N N . PRO A 1 384 ? 21.439 20.733 -6.520 1.00 96.50 384 PRO A N 1
ATOM 3078 C CA . PRO A 1 384 ? 21.670 19.560 -7.369 1.00 96.50 384 PRO A CA 1
ATOM 3079 C C . PRO A 1 384 ? 21.602 18.222 -6.621 1.00 96.50 384 PRO A C 1
ATOM 3081 O O . PRO A 1 384 ? 21.078 17.247 -7.157 1.00 96.50 384 PRO A O 1
ATOM 3084 N N . LEU A 1 385 ? 22.080 18.162 -5.370 1.00 97.38 385 LEU A N 1
ATOM 3085 C CA . LEU A 1 385 ? 21.954 16.956 -4.543 1.00 97.38 385 LEU A CA 1
ATOM 3086 C C . LEU A 1 385 ? 20.491 16.655 -4.216 1.00 97.38 385 LEU A C 1
ATOM 3088 O O . LEU A 1 385 ? 20.060 15.509 -4.343 1.00 97.38 385 LEU A O 1
ATOM 3092 N N . ARG A 1 386 ? 19.715 17.678 -3.831 1.00 97.81 386 ARG A N 1
ATOM 3093 C CA . ARG A 1 386 ? 18.277 17.533 -3.557 1.00 97.81 386 ARG A CA 1
ATOM 3094 C C . ARG A 1 386 ? 17.531 17.000 -4.778 1.00 97.81 386 ARG A C 1
ATOM 3096 O O . ARG A 1 386 ? 16.811 16.011 -4.673 1.00 97.81 386 ARG A O 1
ATOM 3103 N N . LEU A 1 387 ? 17.740 17.612 -5.943 1.00 98.31 387 LEU A N 1
ATOM 3104 C CA . LEU A 1 387 ? 17.092 17.204 -7.1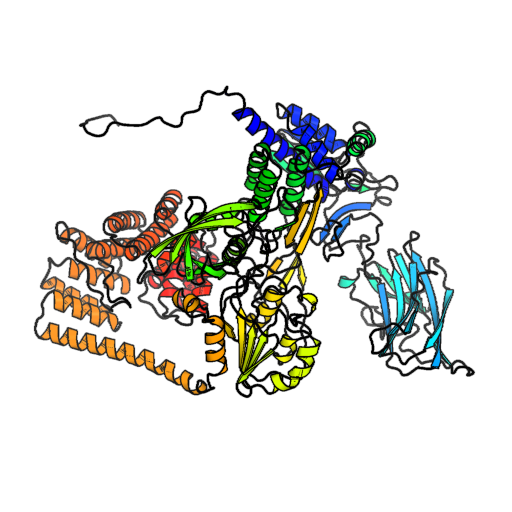92 1.00 98.31 387 LEU A CA 1
ATOM 3105 C C . LEU A 1 387 ? 17.529 15.798 -7.625 1.00 98.31 387 LEU A C 1
ATOM 3107 O O . LEU A 1 387 ? 16.678 14.972 -7.954 1.00 98.31 387 LEU A O 1
ATOM 3111 N N . GLY A 1 388 ? 18.829 15.490 -7.562 1.00 98.50 388 GLY A N 1
ATOM 3112 C CA . GLY A 1 388 ? 19.359 14.160 -7.870 1.00 98.50 388 GLY A CA 1
ATOM 3113 C C . GLY A 1 388 ? 18.751 13.063 -6.991 1.00 98.50 388 GLY A C 1
ATOM 3114 O O . GLY A 1 388 ? 18.343 12.019 -7.499 1.00 98.50 388 GLY A O 1
ATOM 3115 N N . ASN A 1 389 ? 18.591 13.323 -5.691 1.00 98.50 389 ASN A N 1
ATOM 3116 C CA . ASN A 1 389 ? 17.949 12.394 -4.760 1.00 98.50 389 ASN A CA 1
ATOM 3117 C C . ASN A 1 389 ? 16.476 12.123 -5.112 1.00 98.50 389 ASN A C 1
ATOM 3119 O O . ASN A 1 389 ? 16.048 10.966 -5.057 1.00 98.50 389 ASN A O 1
ATOM 3123 N N . ILE A 1 390 ? 15.713 13.147 -5.522 1.00 98.56 390 ILE A N 1
ATOM 3124 C CA . ILE A 1 390 ? 14.333 12.965 -6.005 1.00 98.56 390 ILE A CA 1
ATOM 3125 C C . ILE A 1 390 ? 14.304 12.118 -7.278 1.00 98.56 390 ILE A C 1
ATOM 3127 O O . ILE A 1 390 ? 13.500 11.190 -7.362 1.00 98.56 390 ILE A O 1
ATOM 3131 N N . VAL A 1 391 ? 15.202 12.378 -8.237 1.00 98.69 391 VAL A N 1
ATOM 3132 C CA . VAL A 1 391 ? 15.309 11.585 -9.474 1.00 98.69 391 VAL A CA 1
ATOM 3133 C C . VAL A 1 391 ? 15.576 10.113 -9.160 1.00 98.69 391 VAL A C 1
ATOM 3135 O O . VAL A 1 391 ? 14.893 9.239 -9.694 1.00 98.69 391 VAL A O 1
ATOM 3138 N N . ILE A 1 392 ? 16.531 9.822 -8.273 1.00 98.62 392 ILE A N 1
ATOM 3139 C CA . ILE A 1 392 ? 16.870 8.446 -7.894 1.00 98.62 392 ILE A CA 1
ATOM 3140 C C . ILE A 1 392 ? 15.676 7.762 -7.221 1.00 98.62 392 ILE A C 1
ATOM 3142 O O . ILE A 1 392 ? 15.262 6.683 -7.650 1.00 98.62 392 ILE A O 1
ATOM 3146 N N . ALA A 1 393 ? 15.113 8.383 -6.181 1.00 98.38 393 ALA A N 1
ATOM 3147 C CA . ALA A 1 393 ? 14.039 7.783 -5.398 1.00 98.38 393 ALA A CA 1
ATOM 3148 C C . ALA A 1 393 ? 12.774 7.564 -6.238 1.00 98.38 393 ALA A C 1
ATOM 3150 O O . ALA A 1 393 ? 12.211 6.469 -6.221 1.00 98.38 393 ALA A O 1
ATOM 3151 N N . TRP A 1 394 ? 12.357 8.568 -7.019 1.00 98.44 394 TRP A N 1
ATOM 3152 C CA . TRP A 1 394 ? 11.165 8.464 -7.857 1.00 98.44 394 TRP A CA 1
ATOM 3153 C C . TRP A 1 394 ? 11.286 7.339 -8.888 1.00 98.44 394 TRP A C 1
ATOM 3155 O O . TRP A 1 394 ? 10.340 6.570 -9.035 1.00 98.44 394 TRP A O 1
ATOM 3165 N N . ASN A 1 395 ? 12.444 7.176 -9.540 1.00 98.50 395 ASN A N 1
ATOM 3166 C CA . ASN A 1 395 ? 12.636 6.110 -10.530 1.00 98.50 395 ASN A CA 1
ATOM 3167 C C . ASN A 1 395 ? 12.654 4.709 -9.910 1.00 98.50 395 ASN A C 1
ATOM 3169 O O . ASN A 1 395 ? 12.106 3.775 -10.497 1.00 98.50 395 ASN A O 1
ATOM 3173 N N . VAL A 1 396 ? 13.232 4.549 -8.713 1.00 98.38 396 VAL A N 1
ATOM 3174 C CA . VAL A 1 396 ? 13.140 3.270 -7.992 1.00 98.38 396 VAL A CA 1
ATOM 3175 C C . VAL A 1 396 ? 11.674 2.914 -7.743 1.00 98.38 396 VAL A C 1
ATOM 3177 O O . VAL A 1 396 ? 11.254 1.791 -8.012 1.00 98.38 396 VAL A O 1
ATOM 3180 N N . PHE A 1 397 ? 10.863 3.866 -7.281 1.00 98.19 397 PHE A N 1
ATOM 3181 C CA . PHE A 1 397 ? 9.447 3.598 -7.052 1.00 98.19 397 PHE A CA 1
ATOM 3182 C C . PHE A 1 397 ? 8.689 3.358 -8.358 1.00 98.19 397 PHE A C 1
ATOM 3184 O O . PHE A 1 397 ? 8.019 2.335 -8.469 1.00 98.19 397 PHE A O 1
ATOM 3191 N N . GLN A 1 398 ? 8.849 4.226 -9.360 1.00 97.69 398 GLN A N 1
ATOM 3192 C CA . GLN A 1 398 ? 8.184 4.143 -10.665 1.00 97.69 398 GLN A CA 1
ATOM 3193 C C . GLN A 1 398 ? 8.292 2.747 -11.286 1.00 97.69 398 GLN A C 1
ATOM 3195 O O . GLN A 1 398 ? 7.310 2.207 -11.805 1.00 97.69 398 GLN A O 1
ATOM 3200 N N . HIS A 1 399 ? 9.484 2.155 -11.217 1.00 98.00 399 HIS A N 1
ATOM 3201 C CA . HIS A 1 399 ? 9.785 0.893 -11.879 1.00 98.00 399 HIS A CA 1
ATOM 3202 C C . HIS A 1 399 ? 9.599 -0.342 -10.996 1.00 98.00 399 HIS A C 1
ATOM 3204 O O . HIS A 1 399 ? 9.317 -1.412 -11.532 1.00 98.00 399 HIS A O 1
ATOM 3210 N N . PHE A 1 400 ? 9.715 -0.224 -9.669 1.00 98.00 400 PHE A N 1
ATOM 3211 C CA . PHE A 1 400 ? 9.798 -1.399 -8.791 1.00 98.00 400 PHE A CA 1
ATOM 3212 C C . PHE A 1 400 ? 8.781 -1.430 -7.647 1.00 98.00 400 PHE A C 1
ATOM 3214 O O . PHE A 1 400 ? 8.652 -2.464 -6.990 1.00 98.00 400 PHE A O 1
ATOM 3221 N N . TYR A 1 401 ? 8.028 -0.352 -7.397 1.00 97.31 401 TYR A N 1
ATOM 3222 C CA . TYR A 1 401 ? 7.025 -0.351 -6.333 1.00 97.31 401 TYR A CA 1
ATOM 3223 C C . TYR A 1 401 ? 5.805 -1.219 -6.709 1.00 97.31 401 TYR A C 1
ATOM 3225 O O . TYR A 1 401 ? 5.156 -0.971 -7.731 1.00 97.31 401 TYR A O 1
ATOM 3233 N N . PRO A 1 402 ? 5.451 -2.242 -5.906 1.00 95.75 402 PRO A N 1
ATOM 3234 C CA . PRO A 1 402 ? 4.551 -3.298 -6.367 1.00 95.75 402 PRO A CA 1
ATOM 3235 C C . PRO A 1 402 ? 3.058 -3.045 -6.089 1.00 95.75 402 PRO A C 1
ATOM 3237 O O . PRO A 1 402 ? 2.248 -3.932 -6.369 1.00 95.75 402 PRO A O 1
ATOM 3240 N N . TYR A 1 403 ? 2.688 -1.883 -5.534 1.00 96.25 403 TYR A N 1
ATOM 3241 C CA . TYR A 1 403 ? 1.333 -1.611 -5.027 1.00 96.25 403 TYR A CA 1
ATOM 3242 C C . TYR A 1 403 ? 0.603 -0.440 -5.697 1.00 96.25 403 TYR A C 1
ATOM 3244 O O . TYR A 1 403 ? -0.466 -0.050 -5.233 1.00 96.25 403 TYR A O 1
ATOM 3252 N N . PHE A 1 404 ? 1.095 0.108 -6.811 1.00 94.44 404 PHE A N 1
ATOM 3253 C CA . PHE A 1 404 ? 0.356 1.174 -7.505 1.00 94.44 404 PHE A CA 1
ATOM 3254 C C . PHE A 1 404 ? -1.040 0.764 -8.000 1.00 94.44 404 PHE A C 1
ATOM 3256 O O . PHE A 1 404 ? -1.850 1.628 -8.302 1.00 94.44 404 PHE A O 1
ATOM 3263 N N . ASP A 1 405 ? -1.340 -0.535 -8.078 1.00 91.00 405 ASP A N 1
ATOM 3264 C CA . ASP A 1 405 ? -2.675 -1.034 -8.412 1.00 91.00 405 ASP A CA 1
ATOM 3265 C C . ASP A 1 405 ? -3.680 -0.955 -7.247 1.00 91.00 405 ASP A C 1
ATOM 3267 O O . ASP A 1 405 ? -4.874 -1.155 -7.463 1.00 91.00 405 ASP A O 1
ATOM 3271 N N . VAL A 1 406 ? -3.216 -0.687 -6.020 1.00 90.50 406 VAL A N 1
ATOM 3272 C CA . VAL A 1 406 ? -4.064 -0.643 -4.815 1.00 90.50 406 VAL A CA 1
ATOM 3273 C C . VAL A 1 406 ? -3.982 0.663 -4.024 1.00 90.50 406 VAL A C 1
ATOM 3275 O O . VAL A 1 406 ? -4.790 0.848 -3.113 1.00 90.50 406 VAL A O 1
ATOM 3278 N N . ILE A 1 407 ? -3.042 1.558 -4.339 1.00 91.69 407 ILE A N 1
ATOM 3279 C CA . ILE A 1 407 ? -2.982 2.896 -3.735 1.00 91.69 407 ILE A CA 1
ATOM 3280 C C . ILE A 1 407 ? -3.756 3.907 -4.585 1.00 91.69 407 ILE A C 1
ATOM 3282 O O . ILE A 1 407 ? -3.801 3.809 -5.808 1.00 91.69 407 ILE A O 1
ATOM 3286 N N . ASP A 1 408 ? -4.314 4.924 -3.934 1.00 84.94 408 ASP A N 1
ATOM 3287 C CA . ASP A 1 408 ? -5.021 6.027 -4.594 1.00 84.94 408 ASP A CA 1
ATOM 3288 C C . ASP A 1 408 ? -4.066 7.209 -4.809 1.00 84.94 408 ASP A C 1
ATOM 3290 O O . ASP A 1 408 ? -4.081 8.210 -4.090 1.00 84.94 408 ASP A O 1
ATOM 3294 N N . THR A 1 409 ? -3.086 7.041 -5.695 1.00 89.31 409 THR A N 1
ATOM 3295 C CA . THR A 1 409 ? -2.091 8.080 -5.989 1.00 89.31 409 THR A CA 1
ATOM 3296 C C . THR A 1 409 ? -1.800 8.121 -7.476 1.00 89.31 409 THR A C 1
ATOM 3298 O O . THR A 1 409 ? -1.348 7.141 -8.061 1.00 89.31 409 THR A O 1
ATOM 3301 N N . ASP A 1 410 ? -2.033 9.291 -8.068 1.00 90.62 410 ASP A N 1
ATOM 3302 C CA . ASP A 1 410 ? -1.661 9.606 -9.444 1.00 90.62 410 ASP A CA 1
ATOM 3303 C C . ASP A 1 410 ? -0.146 9.827 -9.519 1.00 90.62 410 ASP A C 1
ATOM 3305 O O . ASP A 1 410 ? 0.361 10.941 -9.370 1.00 90.62 410 ASP A O 1
ATOM 3309 N N . TRP A 1 411 ? 0.589 8.723 -9.638 1.00 93.81 411 TRP A N 1
ATOM 3310 C CA . TRP A 1 411 ? 2.040 8.722 -9.505 1.00 93.81 411 TRP A CA 1
ATOM 3311 C C . TRP A 1 411 ? 2.759 9.521 -10.603 1.00 93.81 411 TRP A C 1
ATOM 3313 O O . TRP A 1 411 ? 3.810 10.110 -10.342 1.00 93.81 411 TRP A O 1
ATOM 3323 N N . ASP A 1 412 ? 2.161 9.631 -11.793 1.00 88.31 412 ASP A N 1
ATOM 3324 C CA . ASP A 1 412 ? 2.712 10.425 -12.896 1.00 88.31 412 ASP A CA 1
ATOM 3325 C C . ASP A 1 412 ? 2.753 11.926 -12.568 1.00 88.31 412 ASP A C 1
ATOM 3327 O O . ASP A 1 412 ? 3.654 12.635 -13.029 1.00 88.31 412 ASP A O 1
ATOM 3331 N N . LYS A 1 413 ? 1.824 12.414 -11.731 1.00 93.00 413 LYS A N 1
ATOM 3332 C CA . LYS A 1 413 ? 1.818 13.801 -11.236 1.00 93.00 413 LYS A CA 1
ATOM 3333 C C . LYS A 1 413 ? 2.767 14.040 -10.068 1.00 93.00 413 LYS A C 1
ATOM 3335 O O . LYS A 1 413 ? 3.226 15.165 -9.887 1.00 93.00 413 LYS A O 1
ATOM 3340 N N . VAL A 1 414 ? 3.109 13.000 -9.305 1.00 96.12 414 VAL A N 1
ATOM 3341 C CA . VAL A 1 414 ? 3.952 13.137 -8.106 1.00 96.12 414 VAL A CA 1
ATOM 3342 C C . VAL A 1 414 ? 5.328 13.706 -8.449 1.00 96.12 414 VAL A C 1
ATOM 3344 O O . VAL A 1 414 ? 5.828 14.548 -7.708 1.00 96.12 414 VAL A O 1
ATOM 3347 N N . LEU A 1 415 ? 5.939 13.298 -9.567 1.00 96.31 415 LEU A N 1
ATOM 3348 C CA . LEU A 1 415 ? 7.252 13.807 -9.977 1.00 96.31 415 LEU A CA 1
ATOM 3349 C C . LEU A 1 415 ? 7.265 15.326 -10.226 1.00 96.31 415 LEU A C 1
ATOM 3351 O O . LEU A 1 415 ? 8.017 16.011 -9.531 1.00 96.31 415 LEU A O 1
ATOM 3355 N N . PRO A 1 416 ? 6.476 15.881 -11.170 1.00 95.56 416 PRO A N 1
ATOM 3356 C CA . PRO A 1 416 ? 6.508 17.316 -11.439 1.00 95.56 416 PRO A CA 1
ATOM 3357 C C . PRO A 1 416 ? 6.065 18.154 -10.231 1.00 95.56 416 PRO A C 1
ATOM 3359 O O . PRO A 1 416 ? 6.657 19.202 -9.983 1.00 95.56 416 PRO A O 1
ATOM 3362 N N . GLU A 1 417 ? 5.094 17.684 -9.438 1.00 95.69 417 GLU A N 1
ATOM 3363 C CA . GLU A 1 417 ? 4.685 18.355 -8.194 1.00 95.69 417 GLU A CA 1
ATOM 3364 C C . GLU A 1 417 ? 5.835 18.406 -7.176 1.00 95.69 417 GLU A C 1
ATOM 3366 O O . GLU A 1 417 ? 6.132 19.468 -6.629 1.00 95.69 417 GLU A O 1
ATOM 3371 N N . THR A 1 418 ? 6.534 17.283 -6.973 1.00 97.06 418 THR A N 1
ATOM 3372 C CA . THR A 1 418 ? 7.663 17.202 -6.031 1.00 97.06 418 THR A CA 1
ATOM 3373 C C . THR A 1 418 ? 8.836 18.061 -6.495 1.00 97.06 418 THR A C 1
ATOM 3375 O O . THR A 1 418 ? 9.433 18.767 -5.690 1.00 97.06 418 THR A O 1
ATOM 3378 N N . LEU A 1 419 ? 9.172 18.040 -7.789 1.00 97.56 419 LEU A N 1
ATOM 3379 C CA . LEU A 1 419 ? 10.243 18.876 -8.339 1.00 97.56 419 LEU A CA 1
ATOM 3380 C C . LEU A 1 419 ? 9.917 20.365 -8.184 1.00 97.56 419 LEU A C 1
ATOM 3382 O O . LEU A 1 419 ? 10.782 21.136 -7.775 1.00 97.56 419 LEU A O 1
ATOM 3386 N N . SER A 1 420 ? 8.666 20.754 -8.450 1.00 96.25 420 SER A N 1
ATOM 3387 C CA . SER A 1 420 ? 8.205 22.125 -8.228 1.00 96.25 420 SER A CA 1
ATOM 3388 C C . SER A 1 420 ? 8.336 22.533 -6.761 1.00 96.25 420 SER A C 1
ATOM 3390 O O . SER A 1 420 ? 8.761 23.651 -6.485 1.00 96.25 420 SER A O 1
ATOM 3392 N N . GLU A 1 421 ? 7.983 21.652 -5.822 1.00 95.88 421 GLU A N 1
ATOM 3393 C CA . GLU A 1 421 ? 8.121 21.918 -4.389 1.00 95.88 421 GLU A CA 1
ATOM 3394 C C . GLU A 1 421 ? 9.595 22.049 -3.975 1.00 95.88 421 GLU A C 1
ATOM 3396 O O . GLU A 1 421 ? 9.958 23.009 -3.295 1.00 95.88 421 GLU A O 1
ATOM 3401 N N . VAL A 1 422 ? 10.462 21.145 -4.443 1.00 96.88 422 VAL A N 1
ATOM 3402 C CA . VAL A 1 422 ? 11.889 21.129 -4.087 1.00 96.88 422 VAL A CA 1
ATOM 3403 C C . VAL A 1 422 ? 12.644 22.353 -4.603 1.00 96.88 422 VAL A C 1
ATOM 3405 O O . VAL A 1 422 ? 13.520 22.862 -3.902 1.00 96.88 422 VAL A O 1
ATOM 3408 N N . LEU A 1 423 ? 12.281 22.880 -5.775 1.00 95.81 423 LEU A N 1
ATOM 3409 C CA . LEU A 1 423 ? 12.833 24.138 -6.295 1.00 95.81 423 LEU A CA 1
ATOM 3410 C C . LEU A 1 423 ? 12.468 25.356 -5.427 1.00 95.81 423 LEU A C 1
ATOM 3412 O O . LEU A 1 423 ? 13.181 26.355 -5.439 1.00 95.81 423 LEU A O 1
ATOM 3416 N N . MET A 1 424 ? 11.382 25.280 -4.650 1.00 95.06 424 MET A N 1
ATOM 3417 C CA . MET A 1 424 ? 10.967 26.344 -3.729 1.00 95.06 424 MET A CA 1
ATOM 3418 C C . MET A 1 424 ? 11.553 26.195 -2.317 1.00 95.06 424 MET A C 1
ATOM 3420 O O . MET A 1 424 ? 11.385 27.096 -1.490 1.00 95.06 424 MET A O 1
ATOM 3424 N N . ASN A 1 425 ? 12.212 25.073 -2.007 1.00 94.94 425 ASN A N 1
ATOM 3425 C CA . ASN A 1 425 ? 12.799 24.833 -0.690 1.00 94.94 425 ASN A CA 1
ATOM 3426 C C . ASN A 1 425 ? 13.964 25.792 -0.421 1.00 94.94 425 ASN A C 1
ATOM 3428 O O . ASN A 1 425 ? 14.866 25.941 -1.246 1.00 94.94 425 ASN A O 1
ATOM 3432 N N . LYS A 1 426 ? 13.973 26.400 0.768 1.00 92.06 426 LYS A N 1
ATOM 3433 C CA . LYS A 1 426 ? 15.002 27.362 1.189 1.00 92.06 426 LYS A CA 1
ATOM 3434 C C . LYS A 1 426 ? 15.998 26.758 2.168 1.00 92.06 426 LYS A C 1
ATOM 3436 O O . LYS A 1 426 ? 17.103 27.271 2.290 1.00 92.06 426 LYS A O 1
ATOM 3441 N N . THR A 1 427 ? 15.606 25.694 2.867 1.00 91.19 427 THR A N 1
ATOM 3442 C CA . THR A 1 427 ? 16.428 25.036 3.886 1.00 91.19 427 THR A CA 1
ATOM 3443 C C . THR A 1 427 ? 16.501 23.518 3.674 1.00 91.19 427 THR A C 1
ATOM 3445 O O . THR A 1 427 ? 15.609 22.930 3.052 1.00 91.19 427 THR A O 1
ATOM 3448 N N . PRO A 1 428 ? 17.513 22.835 4.243 1.00 90.88 428 PRO A N 1
ATOM 3449 C CA . PRO A 1 428 ? 17.551 21.374 4.311 1.00 90.88 428 PRO A CA 1
ATOM 3450 C C . PRO A 1 428 ? 16.310 20.726 4.929 1.00 90.88 428 PRO A C 1
ATOM 3452 O O . PRO A 1 428 ? 15.944 19.617 4.540 1.00 90.88 428 PRO A O 1
ATOM 3455 N N . ASN A 1 429 ? 15.666 21.395 5.889 1.00 89.25 429 ASN A N 1
ATOM 3456 C CA . ASN A 1 429 ? 14.476 20.864 6.550 1.00 89.25 429 ASN A CA 1
ATOM 3457 C C . ASN A 1 429 ? 13.237 20.990 5.658 1.00 89.25 429 ASN A C 1
ATOM 3459 O O . ASN A 1 429 ? 12.462 20.039 5.598 1.00 89.25 429 ASN A O 1
ATOM 3463 N N . ASP A 1 430 ? 13.107 22.076 4.885 1.00 93.38 430 ASP A N 1
ATOM 3464 C CA . ASP A 1 430 ? 12.057 22.198 3.858 1.00 93.38 430 ASP A CA 1
ATOM 3465 C C . ASP A 1 430 ? 12.159 21.038 2.853 1.00 93.38 430 ASP A C 1
ATOM 3467 O O . ASP A 1 430 ? 11.157 20.439 2.454 1.00 93.38 430 ASP A O 1
ATOM 3471 N N . TYR A 1 431 ? 13.393 20.683 2.479 1.00 95.94 431 TYR A N 1
ATOM 3472 C CA . TYR A 1 431 ? 13.669 19.535 1.623 1.00 95.94 431 TYR A CA 1
ATOM 3473 C C . TYR A 1 431 ? 13.353 18.205 2.282 1.00 95.94 431 TYR A C 1
ATOM 3475 O O . TYR A 1 431 ? 12.727 17.354 1.655 1.00 95.94 431 TYR A O 1
ATOM 3483 N N . TYR A 1 432 ? 13.746 18.012 3.538 1.00 94.31 432 TYR A N 1
ATOM 3484 C CA . TYR A 1 432 ? 13.396 16.803 4.271 1.00 94.31 432 TYR A CA 1
ATOM 3485 C C . TYR A 1 432 ? 11.873 16.607 4.331 1.00 94.31 432 TYR A C 1
ATOM 3487 O O . TYR A 1 432 ? 11.392 15.504 4.068 1.00 94.31 432 TYR A O 1
ATOM 3495 N N . ASP A 1 433 ? 11.108 17.671 4.573 1.00 93.25 433 ASP A N 1
ATOM 3496 C CA . ASP A 1 433 ? 9.645 17.638 4.584 1.00 93.25 433 ASP A CA 1
ATOM 3497 C C . ASP A 1 433 ? 9.054 17.346 3.197 1.00 93.25 433 ASP A C 1
ATOM 3499 O O . ASP A 1 433 ? 8.188 16.473 3.069 1.00 93.25 433 ASP A O 1
ATOM 3503 N N . SER A 1 434 ? 9.564 17.993 2.145 1.00 96.12 434 SER A N 1
ATOM 3504 C CA . SER A 1 434 ? 9.171 17.721 0.751 1.00 96.12 434 SER A CA 1
ATOM 3505 C C . SER A 1 434 ? 9.472 16.267 0.363 1.00 96.12 434 SER A C 1
ATOM 3507 O O . SER A 1 434 ? 8.654 15.578 -0.248 1.00 96.12 434 SER A O 1
ATOM 3509 N N . PHE A 1 435 ? 10.619 15.741 0.801 1.00 97.25 435 PHE A N 1
ATOM 3510 C CA . PHE A 1 435 ? 11.013 14.367 0.528 1.00 97.25 435 PHE A CA 1
ATOM 3511 C C . PHE A 1 435 ? 10.131 13.364 1.296 1.00 97.25 435 PHE A C 1
ATOM 3513 O O . PHE A 1 435 ? 9.723 12.330 0.762 1.00 97.25 435 PHE A O 1
ATOM 3520 N N . ARG A 1 436 ? 9.740 13.675 2.538 1.00 96.25 436 ARG A N 1
ATOM 3521 C CA . ARG A 1 436 ? 8.777 12.851 3.288 1.00 96.25 436 ARG A CA 1
ATOM 3522 C C . ARG A 1 436 ? 7.424 12.777 2.589 1.00 96.25 436 ARG A C 1
ATOM 3524 O O . ARG A 1 436 ? 6.816 11.708 2.606 1.00 96.25 436 ARG A O 1
ATOM 3531 N N . LYS A 1 437 ? 6.965 13.860 1.950 1.00 96.19 437 LYS A N 1
ATOM 3532 C CA . LYS A 1 437 ? 5.690 13.876 1.213 1.00 96.19 437 LYS A CA 1
ATOM 3533 C C . LYS A 1 437 ? 5.685 12.894 0.043 1.00 96.19 437 LYS A C 1
ATOM 3535 O O . LYS A 1 437 ? 4.744 12.110 -0.057 1.00 96.19 437 LYS A O 1
ATOM 3540 N N . ILE A 1 438 ? 6.725 12.855 -0.795 1.00 96.44 438 ILE A N 1
ATOM 3541 C CA . ILE A 1 438 ? 6.795 11.870 -1.898 1.00 96.44 438 ILE A CA 1
ATOM 3542 C C . ILE A 1 438 ? 6.809 10.426 -1.372 1.00 96.44 438 ILE A C 1
ATOM 3544 O O . ILE A 1 438 ? 6.117 9.571 -1.920 1.00 96.44 438 ILE A O 1
ATOM 3548 N N . VAL A 1 439 ? 7.500 10.142 -0.262 1.00 97.75 439 VAL A N 1
ATOM 3549 C CA . VAL A 1 439 ? 7.453 8.806 0.363 1.00 97.75 439 VAL A CA 1
ATOM 3550 C C . VAL A 1 439 ? 6.070 8.513 0.962 1.00 97.75 439 VAL A C 1
ATOM 3552 O O . VAL A 1 439 ? 5.593 7.381 0.883 1.00 97.75 439 VAL A O 1
ATOM 3555 N N . ALA A 1 440 ? 5.380 9.513 1.518 1.00 97.06 440 ALA A N 1
ATOM 3556 C CA . ALA A 1 440 ? 4.015 9.379 2.033 1.00 97.06 440 ALA A CA 1
ATOM 3557 C C . ALA A 1 440 ? 2.987 9.072 0.930 1.00 97.06 440 ALA A C 1
ATOM 3559 O O . ALA A 1 440 ? 2.039 8.322 1.170 1.00 97.06 440 ALA A O 1
ATOM 3560 N N . LYS A 1 441 ? 3.205 9.575 -0.294 1.00 96.50 441 LYS A N 1
ATOM 3561 C CA . LYS A 1 441 ? 2.374 9.278 -1.474 1.00 96.50 441 LYS A CA 1
ATOM 3562 C C . LYS A 1 441 ? 2.405 7.803 -1.886 1.00 96.50 441 LYS A C 1
ATOM 3564 O O . LYS A 1 441 ? 1.460 7.352 -2.518 1.00 96.50 441 LYS A O 1
ATOM 3569 N N . LEU A 1 442 ? 3.414 7.029 -1.475 1.00 96.75 442 LEU A N 1
ATOM 3570 C CA . LEU A 1 442 ? 3.411 5.572 -1.668 1.00 96.75 442 LEU A CA 1
ATOM 3571 C C . LEU A 1 442 ? 2.364 4.862 -0.806 1.00 96.75 442 LEU A C 1
ATOM 3573 O O . LEU A 1 442 ? 1.994 3.743 -1.120 1.00 96.75 442 LEU A O 1
ATOM 3577 N N . GLN A 1 443 ? 1.902 5.478 0.289 1.00 96.94 443 GLN A N 1
ATOM 3578 C CA . GLN A 1 443 ? 1.010 4.850 1.274 1.00 96.94 443 GLN A CA 1
ATOM 3579 C C . GLN A 1 443 ? 1.572 3.534 1.857 1.00 96.94 443 GLN A C 1
ATOM 3581 O O . GLN A 1 443 ? 0.841 2.686 2.358 1.00 96.94 443 GLN A O 1
ATOM 3586 N N . ASP A 1 444 ? 2.894 3.392 1.870 1.00 97.38 444 ASP A N 1
ATOM 3587 C CA . ASP A 1 444 ? 3.605 2.196 2.298 1.00 97.38 444 ASP A CA 1
ATOM 3588 C C . ASP A 1 444 ? 3.951 2.259 3.791 1.00 97.38 444 ASP A C 1
ATOM 3590 O O . ASP A 1 444 ? 4.631 3.176 4.246 1.00 97.38 444 ASP A O 1
ATOM 3594 N N . GLY A 1 445 ? 3.548 1.260 4.577 1.00 95.62 445 GLY A N 1
ATOM 3595 C CA . GLY A 1 445 ? 3.877 1.220 6.003 1.00 95.62 445 GLY A CA 1
ATOM 3596 C C . GLY A 1 445 ? 5.367 1.030 6.315 1.00 95.62 445 GLY A C 1
ATOM 3597 O O . GLY A 1 445 ? 5.780 1.330 7.436 1.00 95.62 445 GLY A O 1
ATOM 3598 N N . HIS A 1 446 ? 6.204 0.605 5.366 1.00 95.62 446 HIS A N 1
ATOM 3599 C CA . HIS A 1 446 ? 7.665 0.665 5.497 1.00 95.62 446 HIS A CA 1
ATOM 3600 C C . HIS A 1 446 ? 8.254 1.994 5.003 1.00 95.62 446 HIS A C 1
ATOM 3602 O O . HIS A 1 446 ? 9.414 2.277 5.299 1.00 95.62 446 HIS A O 1
ATOM 3608 N N . GLY A 1 447 ? 7.467 2.811 4.295 1.00 96.25 447 GLY A N 1
ATOM 3609 C CA . GLY A 1 447 ? 7.861 4.101 3.736 1.00 96.25 447 GLY A CA 1
ATOM 3610 C C . GLY A 1 447 ? 8.397 5.053 4.803 1.00 96.25 447 GLY A C 1
ATOM 3611 O O . GLY A 1 447 ? 7.630 5.625 5.580 1.00 96.25 447 GLY A O 1
ATOM 3612 N N . PHE A 1 448 ? 9.718 5.229 4.844 1.00 94.94 448 PHE A N 1
ATOM 3613 C CA . PHE A 1 448 ? 10.388 6.085 5.823 1.00 94.94 448 PHE A CA 1
ATOM 3614 C C . PHE A 1 448 ? 11.720 6.626 5.301 1.00 94.94 448 PHE A C 1
ATOM 3616 O O . PHE A 1 448 ? 12.438 5.935 4.579 1.00 94.94 448 PHE A O 1
ATOM 3623 N N . ILE A 1 449 ? 12.077 7.843 5.720 1.00 94.62 449 ILE A N 1
ATOM 3624 C CA . ILE A 1 449 ? 13.361 8.474 5.403 1.00 94.62 449 ILE A CA 1
ATOM 3625 C C . ILE A 1 449 ? 14.231 8.491 6.654 1.00 94.62 449 ILE A C 1
ATOM 3627 O O . ILE A 1 449 ? 13.911 9.138 7.647 1.00 94.62 449 ILE A O 1
ATOM 3631 N N . TYR A 1 450 ? 15.374 7.821 6.580 1.00 92.38 450 TYR A N 1
ATOM 3632 C CA . TYR A 1 450 ? 16.449 7.976 7.545 1.00 92.38 450 TYR A CA 1
ATOM 3633 C C . TYR A 1 450 ? 17.269 9.204 7.170 1.00 92.38 450 TYR A C 1
ATOM 3635 O O . TYR A 1 450 ? 17.977 9.209 6.165 1.00 92.38 450 TYR A O 1
ATOM 3643 N N . TYR A 1 451 ? 17.156 10.230 8.001 1.00 90.62 451 TYR A N 1
ATOM 3644 C CA . TYR A 1 451 ? 17.962 11.438 7.956 1.00 90.62 451 TYR A CA 1
ATOM 3645 C C . TYR A 1 451 ? 17.960 12.071 9.351 1.00 90.62 451 TYR A C 1
ATOM 3647 O O . TYR A 1 451 ? 16.991 11.922 10.099 1.00 90.62 451 TYR A O 1
ATOM 3655 N N . LYS A 1 452 ? 19.049 12.748 9.725 1.00 85.88 452 LYS A N 1
ATOM 3656 C CA . LYS A 1 452 ? 19.138 13.495 10.986 1.00 85.88 452 LYS A CA 1
ATOM 3657 C C . LYS A 1 452 ? 19.036 14.992 10.669 1.00 85.88 452 LYS A C 1
ATOM 3659 O O . LYS A 1 452 ? 20.057 15.568 10.290 1.00 85.88 452 LYS A O 1
ATOM 3664 N N . PRO A 1 453 ? 17.843 15.607 10.784 1.00 84.25 453 PRO A N 1
ATOM 3665 C CA . PRO A 1 453 ? 17.683 17.024 10.490 1.00 84.25 453 PRO A CA 1
ATOM 3666 C C . PRO A 1 453 ? 18.479 17.890 11.471 1.00 84.25 453 PRO A C 1
ATOM 3668 O O . PRO A 1 453 ? 18.744 17.490 12.609 1.00 84.25 453 PRO A O 1
ATOM 3671 N N . LYS A 1 454 ? 18.881 19.073 11.000 1.00 82.69 454 LYS A N 1
ATOM 3672 C CA . LYS A 1 454 ? 19.577 20.097 11.787 1.00 82.69 454 LYS A CA 1
ATOM 3673 C C . LYS A 1 454 ? 18.825 21.431 11.636 1.00 82.69 454 LYS A C 1
ATOM 3675 O O . LYS A 1 454 ? 18.563 21.818 10.498 1.00 82.69 454 LYS A O 1
ATOM 3680 N N . PRO A 1 455 ? 18.472 22.141 12.728 1.00 84.56 455 PRO A N 1
ATOM 3681 C CA . PRO A 1 455 ? 18.623 21.741 14.132 1.00 84.56 455 PRO A CA 1
ATOM 3682 C C . PRO A 1 455 ? 17.839 20.462 14.465 1.00 84.56 455 PRO A C 1
ATOM 3684 O O . PRO A 1 455 ? 16.935 20.068 13.729 1.00 84.56 455 PRO A O 1
ATOM 3687 N N . ALA A 1 456 ? 18.231 19.790 15.550 1.00 85.94 456 ALA A N 1
ATOM 3688 C CA . ALA A 1 456 ? 17.593 18.548 15.967 1.00 85.94 456 ALA A CA 1
ATOM 3689 C C . ALA A 1 456 ? 16.103 18.778 16.303 1.00 85.94 456 ALA A C 1
ATOM 3691 O O . ALA A 1 456 ? 15.738 19.845 16.818 1.00 85.94 456 ALA A O 1
ATOM 3692 N N . PRO A 1 457 ? 15.233 17.797 16.012 1.00 87.31 457 PRO A N 1
ATOM 3693 C CA . PRO A 1 457 ? 13.831 17.887 16.369 1.00 87.31 457 PRO A CA 1
ATOM 3694 C C . PRO A 1 457 ? 13.684 17.721 17.882 1.00 87.31 457 PRO A C 1
ATOM 3696 O O . PRO A 1 457 ? 14.360 16.895 18.495 1.00 87.31 457 PRO A O 1
ATOM 3699 N N . GLY A 1 458 ? 12.781 18.497 18.469 1.00 91.06 458 GLY A N 1
ATOM 3700 C CA . GLY A 1 458 ? 12.376 18.373 19.858 1.00 91.06 458 GLY A CA 1
ATOM 3701 C C . GLY A 1 458 ? 10.921 17.964 19.998 1.00 91.06 458 GLY A C 1
ATOM 3702 O O . GLY A 1 458 ? 10.087 18.275 19.139 1.00 91.06 458 GLY A O 1
ATOM 3703 N N . GLY A 1 459 ? 10.623 17.290 21.103 1.00 92.31 459 GLY A N 1
ATOM 3704 C CA . GLY A 1 459 ? 9.316 16.722 21.385 1.00 92.31 459 GLY A CA 1
ATOM 3705 C C . GLY A 1 459 ? 8.714 17.159 22.713 1.00 92.31 459 GLY A C 1
ATOM 3706 O O . GLY A 1 459 ? 9.387 17.715 23.577 1.00 92.31 459 GLY A O 1
ATOM 3707 N N . LEU A 1 460 ? 7.414 16.905 22.863 1.00 93.94 460 LEU A N 1
ATOM 3708 C CA . LEU A 1 460 ? 6.715 17.044 24.139 1.00 93.94 460 LEU A CA 1
ATOM 3709 C C . LEU A 1 460 ? 6.846 15.738 24.940 1.00 93.94 460 LEU A C 1
ATOM 3711 O O . LEU A 1 460 ? 6.681 14.670 24.339 1.00 93.94 460 LEU A O 1
ATOM 3715 N N . PRO A 1 461 ? 7.063 15.790 26.268 1.00 93.38 461 PRO A N 1
ATOM 3716 C CA . PRO A 1 461 ? 7.218 14.608 27.119 1.00 93.38 461 PRO A CA 1
ATOM 3717 C C . PRO A 1 461 ? 5.861 13.947 27.438 1.00 93.38 461 PRO A C 1
ATOM 3719 O O . PRO A 1 461 ? 5.486 13.765 28.596 1.00 93.38 461 PRO A O 1
ATOM 3722 N N . ILE A 1 462 ? 5.094 13.613 26.395 1.00 93.75 462 ILE A N 1
ATOM 3723 C CA . ILE A 1 462 ? 3.755 13.015 26.470 1.00 93.75 462 ILE A CA 1
ATOM 3724 C C . ILE A 1 462 ? 3.543 11.912 25.425 1.00 93.75 462 ILE A C 1
ATOM 3726 O O . ILE A 1 462 ? 4.152 11.905 24.348 1.00 93.75 462 ILE A O 1
ATOM 3730 N N . LYS A 1 463 ? 2.587 11.026 25.707 1.00 93.56 463 LYS A N 1
ATOM 3731 C CA . LYS A 1 463 ? 1.920 10.175 24.716 1.00 93.56 463 LYS A CA 1
ATOM 3732 C C . LYS A 1 463 ? 0.500 10.681 24.499 1.00 93.56 463 LYS A C 1
ATOM 3734 O O . LYS A 1 463 ? -0.186 11.039 25.456 1.00 93.56 463 LYS A O 1
ATOM 3739 N N . VAL A 1 464 ? 0.079 10.724 23.238 1.00 95.50 464 VAL A N 1
ATOM 3740 C CA . VAL A 1 464 ? -1.273 11.128 22.847 1.00 95.50 464 VAL A CA 1
ATOM 3741 C C . VAL A 1 464 ? -1.919 10.082 21.956 1.00 95.50 464 VAL A C 1
ATOM 3743 O O . VAL A 1 464 ? -1.240 9.417 21.175 1.00 95.50 464 VAL A O 1
ATOM 3746 N N . GLU A 1 465 ? -3.241 9.986 22.033 1.00 95.06 465 GLU A N 1
ATOM 3747 C CA . GLU A 1 465 ? -4.058 9.163 21.146 1.00 95.06 465 GLU A CA 1
ATOM 3748 C C . GLU A 1 465 ? -5.263 9.937 20.609 1.00 95.06 465 GLU A C 1
ATOM 3750 O O . GLU A 1 465 ? -5.671 10.962 21.157 1.00 95.06 465 GLU A O 1
ATOM 3755 N N . TRP A 1 466 ? -5.838 9.441 19.512 1.00 94.88 466 TRP A N 1
ATOM 3756 C CA . TRP A 1 466 ? -7.084 9.960 18.955 1.00 94.88 466 TRP A CA 1
ATOM 3757 C C . TRP A 1 466 ? -8.276 9.202 19.542 1.00 94.88 466 TRP A C 1
ATOM 3759 O O . TRP A 1 466 ? -8.611 8.108 19.085 1.00 94.88 466 TRP A O 1
ATOM 3769 N N . ILE A 1 467 ? -8.922 9.784 20.550 1.00 94.94 467 ILE A N 1
ATOM 3770 C CA . ILE A 1 467 ? -9.997 9.152 21.324 1.00 94.94 467 ILE A CA 1
ATOM 3771 C C . ILE A 1 467 ? -11.222 10.064 21.280 1.00 94.94 467 ILE A C 1
ATOM 3773 O O . ILE A 1 467 ? -11.104 11.272 21.453 1.00 94.94 467 ILE A O 1
ATOM 3777 N N . GLU A 1 468 ? -12.397 9.501 20.975 1.00 91.50 468 GLU A N 1
ATOM 3778 C CA . GLU A 1 468 ? -13.667 10.250 20.881 1.00 91.50 468 GLU A CA 1
ATOM 3779 C C . GLU A 1 468 ? -13.597 11.503 19.977 1.00 91.50 468 GLU A C 1
ATOM 3781 O O . GLU A 1 468 ? -14.243 12.517 20.219 1.00 91.50 468 GLU A O 1
ATOM 3786 N N . ASN A 1 469 ? -12.839 11.408 18.878 1.00 89.19 469 ASN A N 1
ATOM 3787 C CA . ASN A 1 469 ? -12.545 12.500 17.938 1.00 89.19 469 ASN A CA 1
ATOM 3788 C C . ASN A 1 469 ? -11.729 13.671 18.516 1.00 89.19 469 ASN A C 1
ATOM 3790 O O . ASN A 1 469 ? -11.860 14.802 18.050 1.00 89.19 469 ASN A O 1
ATOM 3794 N N . GLN A 1 470 ? -10.894 13.412 19.519 1.00 94.88 470 GLN A N 1
ATOM 3795 C CA . GLN A 1 470 ? -10.055 14.419 20.160 1.00 94.88 470 GLN A CA 1
ATOM 3796 C C . GLN A 1 470 ? -8.628 13.887 20.344 1.00 94.88 470 GLN A C 1
ATOM 3798 O O . GLN A 1 470 ? -8.418 12.679 20.445 1.00 94.88 470 GLN A O 1
ATOM 3803 N N . VAL A 1 471 ? -7.638 14.786 20.373 1.00 97.44 471 VAL A N 1
ATOM 3804 C CA . VAL A 1 471 ? -6.251 14.437 20.728 1.00 97.44 471 VAL A CA 1
ATOM 3805 C C . VAL A 1 471 ? -6.147 14.439 22.249 1.00 97.44 471 VAL A C 1
ATOM 3807 O O . VAL A 1 471 ? -6.234 15.499 22.868 1.00 97.44 471 VAL A O 1
ATOM 3810 N N . VAL A 1 472 ? -5.987 13.263 22.846 1.00 97.81 472 VAL A N 1
ATOM 3811 C CA . VAL A 1 472 ? -6.035 13.060 24.300 1.00 97.81 472 VAL A CA 1
ATOM 3812 C C . VAL A 1 472 ? -4.678 12.599 24.795 1.00 97.81 472 VAL A C 1
ATOM 3814 O O . VAL A 1 472 ? -4.091 11.686 24.219 1.00 97.81 472 VAL A O 1
ATOM 3817 N N . ILE A 1 473 ? -4.186 13.210 25.868 1.00 97.62 473 ILE A N 1
ATOM 3818 C CA . ILE A 1 473 ? -2.955 12.794 26.540 1.00 97.62 473 ILE A CA 1
ATOM 3819 C C . ILE A 1 473 ? -3.226 11.491 27.293 1.00 97.62 473 ILE A C 1
ATOM 3821 O O . ILE A 1 473 ? -4.056 11.455 28.199 1.00 97.62 473 ILE A O 1
ATOM 3825 N N . THR A 1 474 ? -2.527 10.418 26.934 1.00 96.12 474 THR A N 1
ATOM 3826 C CA . THR A 1 474 ? -2.660 9.102 27.577 1.00 96.12 474 THR A CA 1
ATOM 3827 C C . THR A 1 474 ? -1.530 8.812 28.562 1.00 96.12 474 THR A C 1
ATOM 3829 O O . THR A 1 474 ? -1.733 8.057 29.508 1.00 96.12 474 THR A O 1
ATOM 3832 N N . ALA A 1 475 ? -0.377 9.470 28.415 1.00 94.12 475 ALA A N 1
ATOM 3833 C CA . ALA A 1 475 ? 0.726 9.427 29.375 1.00 94.12 475 ALA A CA 1
ATOM 3834 C C . ALA A 1 475 ? 1.533 10.736 29.354 1.00 94.12 475 ALA A C 1
ATOM 3836 O O . ALA A 1 475 ? 1.545 11.439 28.342 1.00 94.12 475 ALA A O 1
ATOM 3837 N N . SER A 1 476 ? 2.203 11.068 30.460 1.00 94.06 476 SER A N 1
ATOM 3838 C CA . SER A 1 476 ? 2.995 12.296 30.613 1.00 94.06 476 SER A CA 1
ATOM 3839 C C . SER A 1 476 ? 4.154 12.085 31.590 1.00 94.06 476 SER A C 1
ATOM 3841 O O . SER A 1 476 ? 3.944 11.503 32.651 1.00 94.06 476 SER A O 1
ATOM 3843 N N . GLU A 1 477 ? 5.346 12.592 31.261 1.00 92.94 477 GLU A N 1
ATOM 3844 C CA . GLU A 1 477 ? 6.506 12.647 32.176 1.00 92.94 477 GLU A CA 1
ATOM 3845 C C . GLU A 1 477 ? 6.611 14.003 32.904 1.00 92.94 477 GLU A C 1
ATOM 3847 O O . GLU A 1 477 ? 7.560 14.248 33.645 1.00 92.94 477 GLU A O 1
ATOM 3852 N N . THR A 1 478 ? 5.649 14.910 32.701 1.00 93.19 478 THR A N 1
ATOM 3853 C CA . THR A 1 478 ? 5.630 16.245 33.318 1.00 93.19 478 THR A CA 1
ATOM 3854 C C . THR A 1 478 ? 4.323 16.495 34.072 1.00 93.19 478 THR A C 1
ATOM 3856 O O . THR A 1 478 ? 3.252 16.159 33.566 1.00 93.19 478 THR A O 1
ATOM 3859 N N . PRO A 1 479 ? 4.345 17.149 35.249 1.00 94.19 479 PRO A N 1
ATOM 3860 C CA . PRO A 1 479 ? 3.121 17.478 35.983 1.00 94.19 479 PRO A CA 1
ATOM 3861 C C . PRO A 1 479 ? 2.269 18.569 35.306 1.00 94.19 479 PRO A C 1
ATOM 3863 O O . PRO A 1 479 ? 1.098 18.737 35.656 1.00 94.19 479 PRO A O 1
ATOM 3866 N N . LEU A 1 480 ? 2.833 19.315 34.343 1.00 95.50 480 LEU A N 1
ATOM 3867 C CA . LEU A 1 480 ? 2.124 20.372 33.607 1.00 95.50 480 LEU A CA 1
ATOM 3868 C C . LEU A 1 480 ? 0.998 19.811 32.725 1.00 95.50 480 LEU A C 1
ATOM 3870 O O . LEU A 1 480 ? -0.041 20.455 32.549 1.00 95.50 480 LEU A O 1
ATOM 3874 N N . LEU A 1 481 ? 1.199 18.600 32.203 1.00 96.00 481 LEU A N 1
ATOM 3875 C CA . LEU A 1 481 ? 0.309 17.905 31.280 1.00 96.00 481 LEU A CA 1
ATOM 3876 C C . LEU A 1 481 ? -0.176 16.619 31.947 1.00 96.00 481 LEU A C 1
ATOM 3878 O O . LEU A 1 481 ? 0.630 15.836 32.441 1.00 96.00 481 LEU A O 1
ATOM 3882 N N . LYS A 1 482 ? -1.488 16.394 31.996 1.00 95.31 482 LYS A N 1
ATOM 3883 C CA . LYS A 1 482 ? -2.077 15.285 32.753 1.00 95.31 482 LYS A CA 1
ATOM 3884 C C . LYS A 1 482 ? -2.724 14.268 31.825 1.00 95.31 482 LYS A C 1
ATOM 3886 O O . LYS A 1 482 ? -3.293 14.615 30.792 1.00 95.31 482 LYS A O 1
ATOM 3891 N N . LYS A 1 483 ? -2.677 12.999 32.235 1.00 95.62 483 LYS A N 1
ATOM 3892 C CA . LYS A 1 483 ? -3.461 11.930 31.610 1.00 95.62 483 LYS A CA 1
ATOM 3893 C C . LYS A 1 483 ? -4.943 12.330 31.577 1.00 95.62 483 LYS A C 1
ATOM 3895 O O . LYS A 1 483 ? -5.500 12.734 32.594 1.00 95.62 483 LYS A O 1
ATOM 3900 N N . GLY A 1 484 ? -5.571 12.225 30.407 1.00 96.31 484 GLY A N 1
ATOM 3901 C CA . GLY A 1 484 ? -6.961 12.610 30.164 1.00 96.31 484 GLY A CA 1
ATOM 3902 C C . GLY A 1 484 ? -7.189 14.081 29.797 1.00 96.31 484 GLY A C 1
ATOM 3903 O O . GLY A 1 484 ? -8.342 14.440 29.527 1.00 96.31 484 GLY A O 1
ATOM 3904 N N . ASP A 1 485 ? -6.139 14.912 29.761 1.00 97.81 485 ASP A N 1
ATOM 3905 C CA . ASP A 1 485 ? -6.203 16.247 29.157 1.00 97.81 485 ASP A CA 1
ATOM 3906 C C . ASP A 1 485 ? -6.450 16.118 27.646 1.00 97.81 485 ASP A C 1
ATOM 3908 O O . ASP A 1 485 ? -5.856 15.274 26.968 1.00 97.81 485 ASP A O 1
ATOM 3912 N N . ILE A 1 486 ? -7.296 16.991 27.101 1.00 98.12 486 ILE A N 1
ATOM 3913 C CA . ILE A 1 486 ? -7.522 17.101 25.657 1.00 98.12 486 ILE A CA 1
ATOM 3914 C C . ILE A 1 486 ? -6.712 18.275 25.115 1.00 98.12 486 ILE A C 1
ATOM 3916 O O . ILE A 1 486 ? -6.874 19.400 25.581 1.00 98.12 486 ILE A O 1
ATOM 3920 N N . ILE A 1 487 ? -5.899 18.053 24.084 1.00 97.94 487 ILE A N 1
ATOM 3921 C CA . ILE A 1 487 ? -5.175 19.127 23.399 1.00 97.94 487 ILE A CA 1
ATOM 3922 C C . ILE A 1 487 ? -6.109 19.795 22.390 1.00 97.94 487 ILE A C 1
ATOM 3924 O O . ILE A 1 487 ? -6.264 19.343 21.254 1.00 97.94 487 ILE A O 1
ATOM 3928 N N . HIS A 1 488 ? -6.727 20.903 22.799 1.00 95.94 488 HIS A N 1
ATOM 3929 C CA . HIS A 1 488 ? -7.613 21.678 21.939 1.00 95.94 488 HIS A CA 1
ATOM 3930 C C . HIS A 1 488 ? -6.827 22.489 20.898 1.00 95.94 488 HIS A C 1
ATOM 3932 O O . HIS A 1 488 ? -7.193 22.501 19.719 1.00 95.94 488 HIS A O 1
ATOM 3938 N N . ARG A 1 489 ? -5.715 23.127 21.300 1.00 97.69 489 ARG A N 1
ATOM 3939 C CA . ARG A 1 489 ? -4.795 23.841 20.393 1.00 97.69 489 ARG A CA 1
ATOM 3940 C C . ARG A 1 489 ? -3.330 23.644 20.772 1.00 97.69 489 ARG A C 1
ATOM 3942 O O . ARG A 1 489 ? -3.006 23.526 21.950 1.00 97.69 489 ARG A O 1
ATOM 3949 N N . ILE A 1 490 ? -2.463 23.693 19.768 1.00 97.31 490 ILE A N 1
ATOM 3950 C CA . ILE A 1 490 ? -1.005 23.753 19.888 1.00 97.31 490 ILE A CA 1
ATOM 3951 C C . ILE A 1 490 ? -0.484 24.805 18.906 1.00 97.31 490 ILE A C 1
ATOM 3953 O O . ILE A 1 490 ? -0.891 24.811 17.748 1.00 97.31 490 ILE A O 1
ATOM 3957 N N . ASP A 1 491 ? 0.340 25.739 19.377 1.00 96.38 491 ASP A N 1
ATOM 3958 C CA . ASP A 1 491 ? 0.948 26.818 18.579 1.00 96.38 491 ASP A CA 1
ATOM 3959 C C . ASP A 1 491 ? -0.055 27.578 17.690 1.00 96.38 491 ASP A C 1
ATOM 3961 O O . ASP A 1 491 ? 0.201 27.911 16.534 1.00 96.38 491 ASP A O 1
ATOM 3965 N N . GLY A 1 492 ? -1.253 27.835 18.224 1.00 94.44 492 GLY A N 1
ATOM 3966 C CA . GLY A 1 492 ? -2.299 28.582 17.520 1.00 94.44 492 GLY A CA 1
ATOM 3967 C C . GLY A 1 492 ? -3.093 27.785 16.474 1.00 94.44 492 GLY A C 1
ATOM 3968 O O . GLY A 1 492 ? -4.013 28.342 15.872 1.00 94.44 492 GLY A O 1
ATOM 3969 N N . ILE A 1 493 ? -2.843 26.488 16.282 1.00 96.44 493 ILE A N 1
ATOM 3970 C CA . ILE A 1 493 ? -3.683 25.609 15.446 1.00 96.44 493 ILE A CA 1
ATOM 3971 C C . ILE A 1 493 ? -4.452 24.599 16.301 1.00 96.44 493 ILE A C 1
ATOM 3973 O O . ILE A 1 493 ? -4.031 24.277 17.407 1.00 96.44 493 ILE A O 1
ATOM 3977 N N . SER A 1 494 ? -5.610 24.121 15.828 1.00 96.31 494 SER A N 1
ATOM 3978 C CA . SER A 1 494 ? -6.368 23.094 16.557 1.00 96.31 494 SER A CA 1
ATOM 3979 C C . SER A 1 494 ? -5.594 21.775 16.613 1.00 96.31 494 SER A C 1
ATOM 3981 O O . SER A 1 494 ? -4.859 21.452 15.678 1.00 96.31 494 SER A O 1
ATOM 3983 N N . GLY A 1 495 ? -5.782 20.994 17.680 1.00 92.62 495 GLY A N 1
ATOM 3984 C CA . GLY A 1 495 ? -5.145 19.681 17.825 1.00 92.62 495 GLY A CA 1
ATOM 3985 C C . GLY A 1 495 ? -5.456 18.742 16.652 1.00 92.62 495 GLY A C 1
ATOM 3986 O O . GLY A 1 495 ? -4.556 18.102 16.119 1.00 92.62 495 GLY A O 1
ATOM 3987 N N . GLU A 1 496 ? -6.700 18.739 16.164 1.00 92.19 496 GLU A N 1
ATOM 3988 C CA . GLU A 1 496 ? -7.092 17.989 14.960 1.00 92.19 496 GLU A CA 1
ATOM 3989 C C . GLU A 1 496 ? -6.308 18.438 13.719 1.00 92.19 496 GLU A C 1
ATOM 3991 O O . GLU A 1 496 ? -5.754 17.608 13.001 1.00 92.19 496 GLU A O 1
ATOM 3996 N N . LYS A 1 497 ? -6.201 19.752 13.478 1.00 92.44 497 LYS A N 1
ATOM 3997 C CA . LYS A 1 497 ? -5.445 20.273 12.334 1.00 92.44 497 LYS A CA 1
ATOM 3998 C C . LYS A 1 497 ? -3.955 19.956 12.457 1.00 92.44 497 LYS A C 1
ATOM 4000 O O . LYS A 1 497 ? -3.329 19.632 11.454 1.00 92.44 497 LYS A O 1
ATOM 4005 N N . ALA A 1 498 ? -3.391 20.018 13.663 1.00 94.50 498 ALA A N 1
ATOM 4006 C CA . ALA A 1 498 ? -2.007 19.629 13.919 1.00 94.50 498 ALA A CA 1
ATOM 4007 C C . ALA A 1 498 ? -1.765 18.143 13.603 1.00 94.50 498 ALA A C 1
ATOM 4009 O O . ALA A 1 498 ? -0.768 17.815 12.962 1.00 94.50 498 ALA A O 1
ATOM 4010 N N . LEU A 1 499 ? -2.699 17.259 13.970 1.00 94.81 499 LEU A N 1
ATOM 4011 C CA . LEU A 1 499 ? -2.641 15.839 13.618 1.00 94.81 499 LEU A CA 1
ATOM 4012 C C . LEU A 1 499 ? -2.721 15.626 12.099 1.00 94.81 499 LEU A C 1
ATOM 4014 O O . LEU A 1 499 ? -1.862 14.949 11.540 1.00 94.81 499 LEU A O 1
ATOM 4018 N N . LEU A 1 500 ? -3.693 16.238 11.415 1.00 91.69 500 LEU A N 1
ATOM 4019 C CA . LEU A 1 500 ? -3.828 16.139 9.952 1.00 91.69 500 LEU A CA 1
ATOM 4020 C C . LEU A 1 500 ? -2.574 16.658 9.227 1.00 91.69 500 LEU A C 1
ATOM 4022 O O . LEU A 1 500 ? -2.106 16.053 8.261 1.00 91.69 500 LEU A O 1
ATOM 4026 N N . ASN A 1 501 ? -1.987 17.746 9.731 1.00 91.31 501 ASN A N 1
ATOM 4027 C CA . ASN A 1 501 ? -0.726 18.282 9.230 1.00 91.31 501 ASN A CA 1
ATOM 4028 C C . ASN A 1 501 ? 0.463 17.347 9.487 1.00 91.31 501 ASN A C 1
ATOM 4030 O O . ASN A 1 501 ? 1.426 17.405 8.732 1.00 91.31 501 ASN A O 1
ATOM 4034 N N . ALA A 1 502 ? 0.446 16.520 10.529 1.00 92.12 502 ALA A N 1
ATOM 4035 C CA . ALA A 1 502 ? 1.485 15.519 10.747 1.00 92.12 502 ALA A CA 1
ATOM 4036 C C . ALA A 1 502 ? 1.289 14.302 9.822 1.00 92.12 502 ALA A C 1
ATOM 4038 O O . ALA A 1 502 ? 2.261 13.783 9.275 1.00 92.12 502 ALA A O 1
ATOM 4039 N N . GLU A 1 503 ? 0.039 13.885 9.582 1.00 94.00 503 GLU A N 1
ATOM 4040 C CA . GLU A 1 503 ? -0.300 12.725 8.744 1.00 94.00 503 GLU A CA 1
ATOM 4041 C C . GLU A 1 503 ? 0.212 12.851 7.294 1.00 94.00 503 GLU A C 1
ATOM 4043 O O . GLU A 1 503 ? 0.626 11.849 6.716 1.00 94.00 503 GLU A O 1
ATOM 4048 N N . GLN A 1 504 ? 0.266 14.054 6.708 1.00 92.62 504 GLN A N 1
ATOM 4049 C CA . GLN A 1 504 ? 0.793 14.270 5.341 1.00 92.62 504 GLN A CA 1
ATOM 4050 C C . GLN A 1 504 ? 2.271 13.874 5.153 1.00 92.62 504 GLN A C 1
ATOM 4052 O O . GLN A 1 504 ? 2.698 13.652 4.022 1.00 92.62 504 GLN A O 1
ATOM 4057 N N . TYR A 1 505 ? 3.045 13.755 6.236 1.00 93.38 505 TYR A N 1
ATOM 4058 C CA . TYR A 1 505 ? 4.469 13.393 6.202 1.00 93.38 505 TYR A CA 1
ATOM 4059 C C . TYR A 1 505 ? 4.740 11.931 6.577 1.00 93.38 505 TYR A C 1
ATOM 4061 O O . TYR A 1 505 ? 5.887 11.554 6.852 1.00 93.38 505 TYR A O 1
ATOM 4069 N N . VAL A 1 506 ? 3.686 11.120 6.678 1.00 95.38 506 VAL A N 1
ATOM 4070 C CA . VAL A 1 506 ? 3.747 9.747 7.172 1.00 95.38 506 VAL A CA 1
ATOM 4071 C C . VAL A 1 506 ? 3.179 8.806 6.112 1.00 95.38 506 VAL A C 1
ATOM 4073 O O . VAL A 1 506 ? 2.035 8.937 5.682 1.00 95.38 506 VAL A O 1
ATOM 4076 N N . SER A 1 507 ? 3.981 7.823 5.707 1.00 96.56 507 SER A N 1
ATOM 4077 C CA . SER A 1 507 ? 3.550 6.777 4.778 1.00 96.56 507 SER A CA 1
ATOM 4078 C C . SER A 1 507 ? 2.882 5.614 5.516 1.00 96.56 507 SER A C 1
ATOM 4080 O O . SER A 1 507 ? 3.231 5.296 6.660 1.00 96.56 507 SER A O 1
ATOM 4082 N N . GLY A 1 508 ? 1.892 5.002 4.867 1.00 95.94 508 GLY A N 1
ATOM 4083 C CA . GLY A 1 508 ? 1.135 3.863 5.384 1.00 95.94 508 GLY A CA 1
ATOM 4084 C C . GLY A 1 508 ? -0.375 3.972 5.191 1.00 95.94 508 GLY A C 1
ATOM 4085 O O . GLY A 1 508 ? -0.897 4.985 4.703 1.00 95.94 508 GLY A O 1
ATOM 4086 N N . SER A 1 509 ? -1.065 2.921 5.639 1.00 96.50 509 SER A N 1
ATOM 4087 C CA . SER A 1 509 ? -2.524 2.866 5.767 1.00 96.50 509 SER A CA 1
ATOM 4088 C C . SER A 1 509 ? -3.063 3.996 6.654 1.00 96.50 509 SER A C 1
ATOM 4090 O O . SER A 1 509 ? -2.318 4.515 7.492 1.00 96.50 509 SER A O 1
ATOM 4092 N N . PRO A 1 510 ? -4.347 4.379 6.531 1.00 94.31 510 PRO A N 1
ATOM 4093 C CA . PRO A 1 510 ? -4.927 5.437 7.359 1.00 94.31 510 PRO A CA 1
ATOM 4094 C C . PRO A 1 510 ? -4.716 5.226 8.868 1.00 94.31 510 PRO A C 1
ATOM 4096 O O . PRO A 1 510 ? -4.363 6.167 9.578 1.00 94.31 510 PRO A O 1
ATOM 4099 N N . GLN A 1 511 ? -4.864 3.989 9.355 1.00 94.31 511 GLN A N 1
ATOM 4100 C CA . GLN A 1 511 ? -4.684 3.650 10.768 1.00 94.31 511 GLN A CA 1
ATOM 4101 C C . GLN A 1 511 ? -3.222 3.750 11.226 1.00 94.31 511 GLN A C 1
ATOM 4103 O O . GLN A 1 511 ? -2.949 4.346 12.269 1.00 94.31 511 GLN A O 1
ATOM 4108 N N . LEU A 1 512 ? -2.268 3.240 10.438 1.00 95.19 512 LEU A N 1
ATOM 4109 C CA . LEU A 1 512 ? -0.843 3.319 10.775 1.00 95.19 512 LEU A CA 1
ATOM 4110 C C . LEU A 1 512 ? -0.333 4.759 10.693 1.00 95.19 512 LEU A C 1
ATOM 4112 O O . LEU A 1 512 ? 0.447 5.200 11.538 1.00 95.19 512 LEU A O 1
ATOM 4116 N N . ARG A 1 513 ? -0.783 5.494 9.672 1.00 95.56 513 ARG A N 1
ATOM 4117 C CA . ARG A 1 513 ? -0.427 6.892 9.442 1.00 95.56 513 ARG A CA 1
ATOM 4118 C C . ARG A 1 513 ? -0.807 7.750 10.637 1.00 95.56 513 ARG A C 1
ATOM 4120 O O . ARG A 1 513 ? 0.041 8.470 11.154 1.00 95.56 513 ARG A O 1
ATOM 4127 N N . ARG A 1 514 ? -2.045 7.606 11.115 1.00 95.25 514 ARG A N 1
ATOM 4128 C CA . ARG A 1 514 ? -2.525 8.285 12.319 1.00 95.25 514 ARG A CA 1
ATOM 4129 C C . ARG A 1 514 ? -1.711 7.906 13.548 1.00 95.25 514 ARG A C 1
ATOM 4131 O O . ARG A 1 514 ? -1.252 8.792 14.261 1.00 95.25 514 ARG A O 1
ATOM 4138 N N . TYR A 1 515 ? -1.497 6.608 13.769 1.00 94.19 515 TYR A N 1
ATOM 4139 C CA . TYR A 1 515 ? -0.717 6.109 14.904 1.00 94.19 515 TYR A CA 1
ATOM 4140 C C . TYR A 1 515 ? 0.689 6.733 14.953 1.00 94.19 515 TYR A C 1
ATOM 4142 O O . TYR A 1 515 ? 1.098 7.290 15.969 1.00 94.19 515 TYR A O 1
ATOM 4150 N N . ARG A 1 516 ? 1.420 6.727 13.833 1.00 93.69 516 ARG A N 1
ATOM 4151 C CA . ARG A 1 516 ? 2.773 7.306 13.767 1.00 93.69 516 ARG A CA 1
ATOM 4152 C C . ARG A 1 516 ? 2.783 8.834 13.801 1.00 93.69 516 ARG A C 1
ATOM 4154 O O . ARG A 1 516 ? 3.701 9.413 14.374 1.00 93.69 516 ARG A O 1
ATOM 4161 N N . ALA A 1 517 ? 1.776 9.491 13.228 1.00 94.94 517 ALA A N 1
ATOM 4162 C CA . ALA A 1 517 ? 1.624 10.941 13.331 1.00 94.94 517 ALA A CA 1
ATOM 4163 C C . ALA A 1 517 ? 1.423 11.381 14.792 1.00 94.94 517 ALA A C 1
ATOM 4165 O O . ALA A 1 517 ? 2.006 12.375 15.218 1.00 94.94 517 ALA A O 1
ATOM 4166 N N . LEU A 1 518 ? 0.673 10.603 15.580 1.00 94.31 518 LEU A N 1
ATOM 4167 C CA . LEU A 1 518 ? 0.486 10.836 17.015 1.00 94.31 518 LEU A CA 1
ATOM 4168 C C . LEU A 1 518 ? 1.784 10.653 17.820 1.00 94.31 518 LEU A C 1
ATOM 4170 O O . LEU A 1 518 ? 2.033 11.428 18.742 1.00 94.31 518 LEU A O 1
ATOM 4174 N N . ASN A 1 519 ? 2.662 9.719 17.432 1.00 90.31 519 ASN A N 1
ATOM 4175 C CA . ASN A 1 519 ? 3.985 9.568 18.061 1.00 90.31 519 ASN A CA 1
ATOM 4176 C C . ASN A 1 519 ? 4.865 10.823 17.917 1.00 90.31 519 ASN A C 1
ATOM 4178 O O . ASN A 1 519 ? 5.709 11.073 18.771 1.00 90.31 519 ASN A O 1
ATOM 4182 N N . GLN A 1 520 ? 4.659 11.615 16.860 1.00 87.06 520 GLN A N 1
ATOM 4183 C CA . GLN A 1 520 ? 5.379 12.869 16.593 1.00 87.06 520 GLN A CA 1
ATOM 4184 C C . GLN A 1 520 ? 4.513 14.113 16.841 1.00 87.06 520 GLN A C 1
ATOM 4186 O O . GLN A 1 520 ? 4.841 15.216 16.397 1.00 87.06 520 GLN A O 1
ATOM 4191 N N . PHE A 1 521 ? 3.377 13.964 17.524 1.00 91.88 521 PHE A N 1
ATOM 4192 C CA . PHE A 1 521 ? 2.450 15.071 17.706 1.00 91.88 521 PHE A CA 1
ATOM 4193 C C . PHE A 1 521 ? 3.112 16.216 18.480 1.00 91.88 521 PHE A C 1
ATOM 4195 O O . PHE A 1 521 ? 3.681 16.026 19.556 1.00 91.88 521 PHE A O 1
ATOM 4202 N N . GLY A 1 522 ? 3.039 17.423 17.924 1.00 89.50 522 GLY A N 1
ATOM 4203 C CA . GLY A 1 522 ? 3.608 18.617 18.539 1.00 89.50 522 GLY A CA 1
ATOM 4204 C C . GLY A 1 522 ? 5.132 18.709 18.515 1.00 89.50 522 GLY A C 1
ATOM 4205 O O . GLY A 1 522 ? 5.671 19.580 19.200 1.00 89.50 522 GLY A O 1
ATOM 4206 N N . SER A 1 523 ? 5.829 17.867 17.740 1.00 89.75 523 SER A N 1
ATOM 4207 C CA . SER A 1 523 ? 7.262 18.051 17.483 1.00 89.75 523 SER A CA 1
ATOM 4208 C C . SER A 1 523 ? 7.543 19.417 16.839 1.00 89.75 523 SER A C 1
ATOM 4210 O O . SER A 1 523 ? 6.711 19.981 16.129 1.00 89.75 523 SER A O 1
ATOM 4212 N N . GLY A 1 524 ? 8.729 19.951 17.100 1.00 89.75 524 GLY A N 1
ATOM 4213 C CA . GLY A 1 524 ? 9.219 21.221 16.567 1.00 89.75 524 GLY A CA 1
ATOM 4214 C C . GLY A 1 524 ? 10.735 21.288 16.710 1.00 89.75 524 GLY A C 1
ATOM 4215 O O . GLY A 1 524 ? 11.382 20.253 16.836 1.00 89.75 524 GLY A O 1
ATOM 4216 N N . THR A 1 525 ? 11.323 22.480 16.724 1.00 90.25 525 THR A N 1
ATOM 4217 C CA . THR A 1 525 ? 12.762 22.623 16.997 1.00 90.25 525 THR A CA 1
ATOM 4218 C C . THR A 1 525 ? 13.056 22.321 18.468 1.00 90.25 525 THR A C 1
ATOM 4220 O O . THR A 1 525 ? 12.334 22.801 19.347 1.00 90.25 525 THR A O 1
ATOM 4223 N N . GLN A 1 526 ? 14.104 21.545 18.757 1.00 91.88 526 GLN A N 1
ATOM 4224 C CA . GLN A 1 526 ? 14.559 21.310 20.132 1.00 91.88 526 GLN A CA 1
ATOM 4225 C C . GLN A 1 526 ? 14.887 22.633 20.839 1.00 91.88 526 GLN A C 1
ATOM 4227 O O . GLN A 1 526 ? 15.535 23.505 20.263 1.00 91.88 526 GLN A O 1
ATOM 4232 N N . GLY A 1 527 ? 14.411 22.790 22.077 1.00 93.38 527 GLY A N 1
ATOM 4233 C CA . GLY A 1 527 ? 14.554 24.016 22.869 1.00 93.38 527 GLY A CA 1
ATOM 4234 C C . GLY A 1 527 ? 13.600 25.153 22.482 1.00 93.38 527 GLY A C 1
ATOM 4235 O O . GLY A 1 527 ? 13.774 26.272 22.954 1.00 93.38 527 GLY A O 1
ATOM 4236 N N . SER A 1 528 ? 12.616 24.903 21.610 1.00 95.19 528 SER A N 1
ATOM 4237 C CA . SER A 1 528 ? 11.536 25.863 21.339 1.00 95.19 528 SER A CA 1
ATOM 4238 C C . SER A 1 528 ? 10.343 25.659 22.274 1.00 95.19 528 SER A C 1
ATOM 4240 O O . SER A 1 528 ? 10.011 24.530 22.638 1.00 95.19 528 SER A O 1
ATOM 4242 N N . THR A 1 529 ? 9.638 26.742 22.604 1.00 97.31 529 THR A N 1
ATOM 4243 C CA . THR A 1 529 ? 8.419 26.694 23.424 1.00 97.31 529 THR A CA 1
ATOM 4244 C C . THR A 1 529 ? 7.201 26.288 22.591 1.00 97.31 529 THR A C 1
ATOM 4246 O O . THR A 1 529 ? 6.911 26.910 21.570 1.00 97.31 529 THR A O 1
ATOM 4249 N N . ALA A 1 530 ? 6.452 25.286 23.049 1.00 97.19 530 ALA A N 1
ATOM 4250 C CA . ALA A 1 530 ? 5.116 24.956 22.564 1.00 97.19 530 ALA A CA 1
ATOM 4251 C C . ALA A 1 530 ? 4.049 25.664 23.409 1.00 97.19 530 ALA A C 1
ATOM 4253 O O . ALA A 1 530 ? 4.121 25.647 24.641 1.00 97.19 530 ALA A O 1
ATOM 4254 N N . LYS A 1 531 ? 3.034 26.239 22.757 1.00 98.06 531 LYS A N 1
ATOM 4255 C CA . LYS A 1 531 ? 1.894 26.896 23.419 1.00 98.06 531 LYS A CA 1
ATOM 4256 C C . LYS A 1 531 ? 0.640 26.046 23.292 1.00 98.06 531 LYS A C 1
ATOM 4258 O O . LYS A 1 531 ? 0.077 25.923 22.205 1.00 98.06 531 LYS A O 1
ATOM 4263 N N . LEU A 1 532 ? 0.189 25.471 24.399 1.00 98.12 532 LEU A N 1
ATOM 4264 C CA . LEU A 1 532 ? -0.930 24.537 24.453 1.00 98.12 532 LEU A CA 1
ATOM 4265 C C . LEU A 1 532 ? -2.177 25.202 25.046 1.00 98.12 532 LEU A C 1
ATOM 4267 O O . LEU A 1 532 ? -2.112 25.929 26.034 1.00 98.12 532 LEU A O 1
ATOM 4271 N N . THR A 1 533 ? -3.331 24.925 24.441 1.00 98.12 533 THR A N 1
ATOM 4272 C CA . THR A 1 533 ? -4.653 25.139 25.048 1.00 98.12 533 THR A CA 1
ATOM 4273 C C . THR A 1 533 ? -5.286 23.777 25.262 1.00 98.12 533 THR A C 1
ATOM 4275 O O . THR A 1 533 ? -5.508 23.046 24.294 1.00 98.12 533 THR A O 1
ATOM 4278 N N . LEU A 1 534 ? -5.539 23.432 26.518 1.00 97.81 534 LEU A N 1
ATOM 4279 C CA . LEU A 1 534 ? -6.030 22.132 26.952 1.00 97.81 534 LEU A CA 1
ATOM 4280 C C . LEU A 1 534 ? -7.465 22.247 27.467 1.00 97.81 534 LEU A C 1
ATOM 4282 O O . LEU A 1 534 ? -7.831 23.285 28.012 1.00 97.81 534 LEU A O 1
ATOM 4286 N N . LEU A 1 535 ? -8.241 21.170 27.354 1.00 96.69 535 LEU A N 1
ATOM 4287 C CA . LEU A 1 535 ? -9.461 20.977 28.139 1.00 96.69 535 LEU A CA 1
ATOM 4288 C C . LEU A 1 535 ? -9.179 19.936 29.224 1.00 96.69 535 LEU A C 1
ATOM 4290 O O . LEU A 1 535 ? -8.893 18.773 28.919 1.00 96.69 535 LEU A O 1
ATOM 4294 N N . ARG A 1 536 ? -9.255 20.363 30.485 1.00 94.94 536 ARG A N 1
ATOM 4295 C CA . ARG A 1 536 ? -9.021 19.550 31.682 1.00 94.94 536 ARG A CA 1
ATOM 4296 C C . ARG A 1 536 ? -10.269 19.615 32.546 1.00 94.94 536 ARG A C 1
ATOM 4298 O O . ARG A 1 536 ? -10.576 20.672 33.076 1.00 94.94 536 ARG A O 1
ATOM 4305 N N . ASN A 1 537 ? -10.982 18.497 32.684 1.00 88.31 537 ASN A N 1
ATOM 4306 C CA . ASN A 1 537 ? -12.272 18.450 33.392 1.00 88.31 537 ASN A CA 1
ATOM 4307 C C . ASN A 1 537 ? -13.242 19.550 32.915 1.00 88.31 537 ASN A C 1
ATOM 4309 O O . ASN A 1 537 ? -13.846 20.241 33.723 1.00 88.31 537 ASN A O 1
ATOM 4313 N N . ASP A 1 538 ? -13.324 19.729 31.593 1.00 85.12 538 ASP A N 1
ATOM 4314 C CA . ASP A 1 538 ? -14.134 20.746 30.903 1.00 85.12 538 ASP A CA 1
ATOM 4315 C C . ASP A 1 538 ? -13.717 22.213 31.139 1.00 85.12 538 ASP A C 1
ATOM 4317 O O . ASP A 1 538 ? -14.307 23.126 30.563 1.00 85.12 538 ASP A O 1
ATOM 4321 N N . GLU A 1 539 ? -12.631 22.454 31.877 1.00 94.88 539 GLU A N 1
ATOM 4322 C CA . GLU A 1 539 ? -12.013 23.772 32.020 1.00 94.88 539 GLU A CA 1
ATOM 4323 C C . GLU A 1 539 ? -10.898 23.986 30.993 1.00 94.88 539 GLU A C 1
ATOM 4325 O O . GLU A 1 539 ? -10.125 23.080 30.667 1.00 94.88 539 GLU A O 1
ATOM 4330 N N . THR A 1 540 ? -10.787 25.216 30.489 1.00 96.81 540 THR A N 1
ATOM 4331 C CA . THR A 1 540 ? -9.703 25.595 29.576 1.00 96.81 540 THR A CA 1
ATOM 4332 C C . THR A 1 540 ? -8.443 25.938 30.361 1.00 96.81 540 THR A C 1
ATOM 4334 O O . THR A 1 540 ? -8.457 26.827 31.208 1.00 96.81 540 THR A O 1
ATOM 4337 N N . VAL A 1 541 ? -7.332 25.273 30.041 1.00 97.31 541 VAL A N 1
ATOM 4338 C CA . VAL A 1 541 ? -6.021 25.500 30.663 1.00 97.31 541 VAL A CA 1
ATOM 4339 C C . VAL A 1 541 ? -5.003 25.884 29.595 1.00 97.31 541 VAL A C 1
ATOM 4341 O O . VAL A 1 541 ? -4.892 25.221 28.563 1.00 97.31 541 VAL A O 1
ATOM 4344 N N . HIS A 1 542 ? -4.226 26.936 29.845 1.00 97.62 542 HIS A N 1
ATOM 4345 C CA . HIS A 1 542 ? -3.122 27.348 28.979 1.00 97.62 542 HIS A CA 1
ATOM 4346 C C . HIS A 1 542 ? -1.788 26.903 29.575 1.00 97.62 542 HIS A C 1
ATOM 4348 O O . HIS A 1 542 ? -1.527 27.136 30.754 1.00 97.62 542 HIS A O 1
ATOM 4354 N N . VAL A 1 543 ? -0.949 26.258 28.764 1.00 97.62 543 VAL A N 1
ATOM 4355 C CA . VAL A 1 543 ? 0.365 25.751 29.182 1.00 97.62 543 VAL A CA 1
ATOM 4356 C C . VAL A 1 543 ? 1.409 26.155 28.151 1.00 97.62 543 VAL A C 1
ATOM 4358 O O . VAL A 1 543 ? 1.220 25.935 26.956 1.00 97.62 543 VAL A O 1
ATOM 4361 N N . GLU A 1 544 ? 2.525 26.707 28.614 1.00 97.62 544 GLU A N 1
ATOM 4362 C CA . GLU A 1 544 ? 3.740 26.852 27.813 1.00 97.62 544 GLU A CA 1
ATOM 4363 C C . GLU A 1 544 ? 4.772 25.829 28.298 1.00 97.62 544 GLU A C 1
ATOM 4365 O O . GLU A 1 544 ? 5.002 25.692 29.499 1.00 97.62 544 GLU A O 1
ATOM 4370 N N . ILE A 1 545 ? 5.361 25.072 27.372 1.00 96.62 545 ILE A N 1
ATOM 4371 C CA . ILE A 1 545 ? 6.315 24.004 27.693 1.00 96.62 545 ILE A CA 1
ATOM 4372 C C . ILE A 1 545 ? 7.438 23.961 26.658 1.00 96.62 545 ILE A C 1
ATOM 4374 O O . ILE A 1 545 ? 7.198 24.139 25.465 1.00 96.62 545 ILE A O 1
ATOM 4378 N N . GLN A 1 546 ? 8.671 23.739 27.108 1.00 95.75 546 GLN A N 1
ATOM 4379 C CA . GLN A 1 546 ? 9.818 23.571 26.219 1.00 95.75 546 GLN A CA 1
ATOM 4380 C C . GLN A 1 546 ? 9.774 22.213 25.519 1.00 95.75 546 GLN A C 1
ATOM 4382 O O . GLN A 1 546 ? 9.443 21.197 26.128 1.00 95.75 546 GLN A O 1
ATOM 4387 N N . ARG A 1 547 ? 10.139 22.190 24.238 1.00 95.00 547 ARG A N 1
ATOM 4388 C CA . ARG A 1 547 ? 10.377 20.948 23.505 1.00 95.00 547 ARG A CA 1
ATOM 4389 C C . ARG A 1 547 ? 11.745 20.395 23.871 1.00 95.00 547 ARG A C 1
ATOM 4391 O O . ARG A 1 547 ? 12.768 20.996 23.542 1.00 95.00 547 ARG A O 1
ATOM 4398 N N . GLU A 1 548 ? 11.748 19.248 24.529 1.00 91.75 548 GLU A N 1
ATOM 4399 C CA . GLU A 1 548 ? 12.959 18.536 24.937 1.00 91.75 548 GLU A CA 1
ATOM 4400 C C . GLU A 1 548 ? 13.568 17.766 23.761 1.00 91.75 548 GLU A C 1
ATOM 4402 O O . GLU A 1 548 ? 12.994 17.725 22.672 1.00 91.75 548 GLU A O 1
ATOM 4407 N N . GLU A 1 549 ? 14.734 17.150 23.964 1.00 86.06 549 GLU A N 1
ATOM 4408 C CA . GLU A 1 549 ? 15.270 16.179 23.007 1.00 86.06 549 GLU A CA 1
ATOM 4409 C C . GLU A 1 549 ? 14.210 15.112 22.687 1.00 86.06 549 GLU A C 1
ATOM 4411 O O . GLU A 1 549 ? 13.535 14.590 23.578 1.00 86.06 549 GLU A O 1
ATOM 4416 N N . GLU A 1 550 ? 14.031 14.806 21.401 1.00 80.25 550 GLU A N 1
ATOM 4417 C CA . GLU A 1 550 ? 12.967 13.916 20.948 1.00 80.25 550 GLU A CA 1
ATOM 4418 C C . GLU A 1 550 ? 13.210 12.461 21.396 1.00 80.25 550 GLU A C 1
ATOM 4420 O O . GLU A 1 550 ? 13.861 11.659 20.720 1.00 80.25 550 GLU A O 1
ATOM 4425 N N . LYS A 1 551 ? 12.633 12.108 22.550 1.00 71.31 551 LYS A N 1
ATOM 4426 C CA . LYS A 1 551 ? 12.577 10.734 23.068 1.00 71.31 551 LYS A CA 1
ATOM 4427 C C . LYS A 1 551 ? 11.594 9.856 22.281 1.00 71.31 551 LYS A C 1
ATOM 4429 O O . LYS A 1 551 ? 11.698 8.626 22.331 1.00 71.31 551 LYS A O 1
ATOM 4434 N N . ARG A 1 552 ? 10.638 10.449 21.550 1.00 74.62 552 ARG A N 1
ATOM 4435 C CA . ARG A 1 552 ? 9.597 9.726 20.803 1.00 74.62 552 ARG A CA 1
ATOM 4436 C C . ARG A 1 552 ? 10.125 9.372 19.416 1.00 74.62 552 ARG A C 1
ATOM 4438 O O . ARG A 1 552 ? 10.578 10.219 18.651 1.00 74.62 552 ARG A O 1
ATOM 4445 N N . ARG A 1 553 ? 10.102 8.091 19.058 1.00 76.62 553 ARG A N 1
ATOM 4446 C CA . ARG A 1 553 ? 10.585 7.626 17.752 1.00 76.62 553 ARG A CA 1
ATOM 4447 C C . ARG A 1 553 ? 9.436 7.651 16.742 1.00 76.62 553 ARG A C 1
ATOM 4449 O O . ARG A 1 553 ? 8.268 7.534 17.090 1.00 76.62 553 ARG A O 1
ATOM 4456 N N . PHE A 1 554 ? 9.769 7.743 15.454 1.00 81.19 554 PHE A N 1
ATOM 4457 C CA . PHE A 1 554 ? 8.770 7.676 14.376 1.00 81.19 554 PHE A CA 1
ATOM 4458 C C . PHE A 1 554 ? 7.905 6.405 14.457 1.00 81.19 554 PHE A C 1
ATOM 4460 O O . PHE A 1 554 ? 6.691 6.453 14.273 1.00 81.19 554 PHE A O 1
ATOM 4467 N N . PHE A 1 555 ? 8.533 5.264 14.754 1.00 82.25 555 PHE A N 1
ATOM 4468 C CA . PHE A 1 555 ? 7.850 3.974 14.806 1.00 82.25 555 PHE A CA 1
ATOM 4469 C C . PHE A 1 555 ? 7.107 3.725 16.126 1.00 82.25 555 PHE A C 1
ATOM 4471 O O . PHE A 1 555 ? 6.113 3.008 16.102 1.00 82.25 555 PHE A O 1
ATOM 4478 N N . PHE A 1 556 ? 7.553 4.310 17.243 1.00 77.00 556 PHE A N 1
ATOM 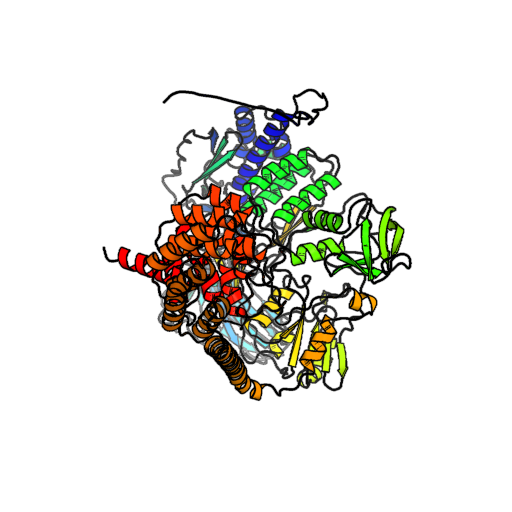4479 C CA . PHE A 1 556 ? 6.985 4.073 18.575 1.00 77.00 556 PHE A CA 1
ATOM 4480 C C . PHE A 1 556 ? 7.286 5.219 19.550 1.00 77.00 556 PHE A C 1
ATOM 4482 O O . PHE A 1 556 ? 8.317 5.888 19.453 1.00 77.00 556 PHE A O 1
ATOM 4489 N N . ASN A 1 557 ? 6.413 5.406 20.537 1.00 82.38 557 ASN A N 1
ATOM 4490 C CA . ASN A 1 557 ? 6.621 6.336 21.644 1.00 82.38 557 ASN A CA 1
ATOM 4491 C C . ASN A 1 557 ? 7.135 5.569 22.877 1.00 82.38 557 ASN A C 1
ATOM 4493 O O . ASN A 1 557 ? 6.546 4.556 23.235 1.00 82.38 557 ASN A O 1
ATOM 4497 N N . ARG A 1 558 ? 8.228 6.037 23.498 1.00 81.44 558 ARG A N 1
ATOM 4498 C CA . ARG A 1 558 ? 8.822 5.419 24.703 1.00 81.44 558 ARG A CA 1
ATOM 4499 C C . ARG A 1 558 ? 8.062 5.732 25.991 1.00 81.44 558 ARG A C 1
ATOM 4501 O O . ARG A 1 558 ? 8.293 5.089 27.004 1.00 81.44 558 ARG A O 1
ATOM 4508 N N . ILE A 1 559 ? 7.184 6.730 25.962 1.00 86.88 559 ILE A N 1
ATOM 4509 C CA . ILE A 1 559 ? 6.363 7.099 27.110 1.00 86.88 559 ILE A CA 1
ATOM 4510 C C . ILE A 1 559 ? 5.184 6.132 27.142 1.00 86.88 559 ILE A C 1
ATOM 4512 O O . ILE A 1 559 ? 4.284 6.221 26.303 1.00 86.88 559 ILE A O 1
ATOM 4516 N N . SER A 1 560 ? 5.207 5.187 28.078 1.00 83.50 560 SER A N 1
ATOM 4517 C CA . SER A 1 560 ? 4.148 4.188 28.204 1.00 83.50 560 SER A CA 1
ATOM 4518 C C . SER A 1 560 ? 2.979 4.695 29.048 1.00 83.50 560 SER A C 1
ATOM 4520 O O . SER A 1 560 ? 3.146 5.454 30.000 1.00 83.50 560 SER A O 1
ATOM 4522 N N . GLU A 1 561 ? 1.776 4.255 28.688 1.00 88.00 561 GLU A N 1
ATOM 4523 C CA . GLU A 1 561 ? 0.568 4.461 29.492 1.00 88.00 561 GLU A CA 1
ATOM 4524 C C . GLU A 1 561 ? 0.390 3.374 30.561 1.00 88.00 561 GLU A C 1
ATOM 4526 O O . GLU A 1 561 ? -0.185 3.641 31.618 1.00 88.00 561 GLU A O 1
ATOM 4531 N N . PHE A 1 562 ? 0.863 2.162 30.272 1.00 88.19 562 PHE A N 1
ATOM 4532 C CA . PHE A 1 562 ? 0.657 0.974 31.090 1.00 88.19 562 PHE A CA 1
ATOM 4533 C C . PHE A 1 562 ? 1.986 0.275 31.369 1.00 88.19 562 PHE A C 1
ATOM 4535 O O . PHE A 1 562 ? 2.955 0.424 30.622 1.00 88.19 562 PHE A O 1
ATOM 4542 N N . ASP A 1 563 ? 2.001 -0.506 32.443 1.00 84.75 563 ASP A N 1
ATOM 4543 C CA . ASP A 1 563 ? 3.060 -1.469 32.711 1.00 84.75 563 ASP A CA 1
ATOM 4544 C C . ASP A 1 563 ? 2.747 -2.777 31.971 1.00 84.75 563 ASP A C 1
ATOM 4546 O O . ASP A 1 563 ? 1.670 -3.357 32.155 1.00 84.75 563 ASP A O 1
ATOM 4550 N N . PHE A 1 564 ? 3.663 -3.212 31.108 1.00 85.00 564 PHE A N 1
ATOM 4551 C CA . PHE A 1 564 ? 3.505 -4.392 30.262 1.00 85.00 564 PHE A CA 1
ATOM 4552 C C . PHE A 1 564 ? 4.502 -5.478 30.697 1.00 85.00 564 PHE A C 1
ATOM 4554 O O . PHE A 1 564 ? 5.585 -5.566 30.121 1.00 85.00 564 PHE A O 1
ATOM 4561 N N . PRO A 1 565 ? 4.166 -6.322 31.693 1.00 88.62 565 PRO A N 1
ATOM 4562 C CA . PRO A 1 565 ? 5.083 -7.359 32.167 1.00 88.62 565 PRO A CA 1
ATOM 4563 C C . PRO A 1 565 ? 5.388 -8.373 31.059 1.00 88.62 565 PRO A C 1
ATOM 4565 O O . PRO A 1 565 ? 4.517 -8.652 30.241 1.00 88.62 565 PRO A O 1
ATOM 4568 N N . ASP A 1 566 ? 6.574 -8.983 31.058 1.00 88.88 566 ASP A N 1
ATOM 4569 C CA . ASP A 1 566 ? 6.924 -10.009 30.061 1.00 88.88 566 ASP A CA 1
ATOM 4570 C C . ASP A 1 566 ? 5.923 -11.174 30.116 1.00 88.88 566 ASP A C 1
ATOM 4572 O O . ASP A 1 566 ? 5.183 -11.432 29.162 1.00 88.88 566 ASP A O 1
ATOM 4576 N N . ILE A 1 567 ? 5.806 -11.820 31.280 1.00 92.19 567 ILE A N 1
ATOM 4577 C CA . ILE A 1 567 ? 4.847 -12.900 31.526 1.00 92.19 567 ILE A CA 1
ATOM 4578 C C . ILE A 1 567 ? 4.185 -12.690 32.886 1.00 92.19 567 ILE A C 1
ATOM 4580 O O . ILE A 1 567 ? 4.851 -12.438 33.889 1.00 92.19 567 ILE A O 1
ATOM 4584 N N . LYS A 1 568 ? 2.855 -12.815 32.946 1.00 94.56 568 LYS A N 1
ATOM 4585 C CA . LYS A 1 568 ? 2.095 -12.674 34.194 1.00 94.56 568 LYS A CA 1
ATOM 4586 C C . LYS A 1 568 ? 0.962 -13.683 34.279 1.00 94.56 568 LYS A C 1
ATOM 4588 O O . LYS A 1 568 ? 0.136 -13.783 33.377 1.00 94.56 568 LYS A O 1
ATOM 4593 N N . GLU A 1 569 ? 0.874 -14.381 35.403 1.00 94.31 569 GLU A N 1
ATOM 4594 C CA . GLU A 1 569 ? -0.315 -15.154 35.755 1.00 94.31 569 GLU A CA 1
ATOM 4595 C C . GLU A 1 569 ? -1.384 -14.198 36.305 1.00 94.31 569 GLU A C 1
ATOM 4597 O O . GLU A 1 569 ? -1.178 -13.497 37.296 1.00 94.31 569 GLU A O 1
ATOM 4602 N N . LEU A 1 570 ? -2.507 -14.093 35.597 1.00 92.69 570 LEU A N 1
ATOM 4603 C CA . LEU A 1 570 ? -3.606 -13.171 35.898 1.00 92.69 570 LEU A CA 1
ATOM 4604 C C . LEU A 1 570 ? -4.562 -13.736 36.956 1.00 92.69 570 LEU A C 1
ATOM 4606 O O . LEU A 1 570 ? -5.208 -12.986 37.686 1.00 92.69 570 LEU A O 1
ATOM 4610 N N . ALA A 1 571 ? -4.706 -15.056 36.959 1.00 90.12 571 ALA A N 1
ATOM 4611 C CA . ALA A 1 571 ? -5.430 -15.888 37.912 1.00 90.12 571 ALA A CA 1
ATOM 4612 C C . ALA A 1 571 ? -4.950 -17.335 37.706 1.00 90.12 571 ALA A C 1
ATOM 4614 O O . ALA A 1 571 ? -4.265 -17.598 36.720 1.00 90.12 571 ALA A O 1
ATOM 4615 N N . GLU A 1 572 ? -5.341 -18.259 38.584 1.00 90.00 572 GLU A N 1
ATOM 4616 C CA . GLU A 1 572 ? -5.009 -19.685 38.449 1.00 90.00 572 GLU A CA 1
ATOM 4617 C C . GLU A 1 572 ? -5.315 -20.197 37.026 1.00 90.00 572 GLU A C 1
ATOM 4619 O O . GLU A 1 572 ? -6.456 -20.124 36.559 1.00 90.00 572 GLU A O 1
ATOM 4624 N N . ASP A 1 573 ? -4.275 -20.664 36.329 1.00 91.12 573 ASP A N 1
ATOM 4625 C CA . ASP A 1 573 ? -4.294 -21.151 34.940 1.00 91.12 573 ASP A CA 1
ATOM 4626 C C . ASP A 1 573 ? -4.630 -20.114 33.844 1.00 91.12 573 ASP A C 1
ATOM 4628 O O . ASP A 1 573 ? -4.895 -20.489 32.697 1.00 91.12 573 ASP A O 1
ATOM 4632 N N . PHE A 1 574 ? -4.618 -18.813 34.142 1.00 95.69 574 PHE A N 1
ATOM 4633 C CA . PHE A 1 574 ? -4.833 -17.745 33.159 1.00 95.69 574 PHE A CA 1
ATOM 4634 C C . PHE A 1 574 ? -3.596 -16.865 33.018 1.00 95.69 574 PHE A C 1
ATOM 4636 O O . PHE A 1 574 ? -3.153 -16.248 33.983 1.00 95.69 574 PHE A O 1
ATOM 4643 N N . TYR A 1 575 ? -3.082 -16.737 31.798 1.00 96.56 575 TYR A N 1
ATOM 4644 C CA . TYR A 1 575 ? -1.790 -16.106 31.544 1.00 96.56 575 TYR A CA 1
ATOM 4645 C C . TYR A 1 575 ? -1.887 -14.909 30.605 1.00 96.56 575 TYR A C 1
ATOM 4647 O O . TYR A 1 575 ? -2.677 -14.891 29.664 1.00 96.56 575 TYR A O 1
ATOM 4655 N N . TYR A 1 576 ? -1.032 -13.928 30.852 1.00 96.38 576 TYR A N 1
ATOM 4656 C CA . TYR A 1 576 ? -0.686 -12.836 29.958 1.00 96.38 576 TYR A CA 1
ATOM 4657 C C . TYR A 1 576 ? 0.768 -13.008 29.517 1.00 96.38 576 TYR A C 1
ATOM 4659 O O . TYR A 1 576 ? 1.631 -13.304 30.346 1.00 96.38 576 TYR A O 1
ATOM 4667 N N . VAL A 1 577 ? 1.029 -12.818 28.228 1.00 94.31 577 VAL A N 1
ATOM 4668 C CA . VAL A 1 577 ? 2.359 -12.897 27.623 1.00 94.31 577 VAL A CA 1
ATOM 4669 C C . VAL A 1 577 ? 2.534 -11.713 26.679 1.00 94.31 577 VAL A C 1
ATOM 4671 O O . VAL A 1 577 ? 1.793 -11.581 25.703 1.00 94.31 577 VAL A O 1
ATOM 4674 N N . ASN A 1 578 ? 3.527 -10.869 26.938 1.00 90.75 578 ASN A N 1
ATOM 4675 C CA . ASN A 1 578 ? 3.884 -9.762 26.065 1.00 90.75 578 ASN A CA 1
ATOM 4676 C C . ASN A 1 578 ? 4.788 -10.261 24.930 1.00 90.75 578 ASN A C 1
ATOM 4678 O O . ASN A 1 578 ? 5.957 -10.585 25.140 1.00 90.75 578 ASN A O 1
ATOM 4682 N N . LEU A 1 579 ? 4.272 -10.297 23.702 1.00 87.56 579 LEU A N 1
ATOM 4683 C CA . LEU A 1 579 ? 5.033 -10.760 22.542 1.00 87.56 579 LEU A CA 1
ATOM 4684 C C . LEU A 1 579 ? 6.191 -9.831 22.179 1.00 87.56 579 LEU A C 1
ATOM 4686 O O . LEU A 1 579 ? 7.105 -10.264 21.481 1.00 87.56 579 LEU A O 1
ATOM 4690 N N . SER A 1 580 ? 6.140 -8.567 22.599 1.00 77.06 580 SER A N 1
ATOM 4691 C CA . SER A 1 580 ? 7.131 -7.559 22.233 1.00 77.06 580 SER A CA 1
ATOM 4692 C C . SER A 1 580 ? 8.413 -7.607 23.064 1.00 77.06 580 SER A C 1
ATOM 4694 O O . SER A 1 580 ? 9.485 -7.327 22.527 1.00 77.06 580 SER A O 1
ATOM 4696 N N . SER A 1 581 ? 8.317 -8.002 24.333 1.00 81.88 581 SER A N 1
ATOM 4697 C CA . SER A 1 581 ? 9.421 -7.929 25.295 1.00 81.88 581 SER A CA 1
ATOM 4698 C C . SER A 1 581 ? 9.885 -9.295 25.813 1.00 81.88 581 SER A C 1
ATOM 4700 O O . SER A 1 581 ? 11.066 -9.438 26.130 1.00 81.88 581 SER A O 1
ATOM 4702 N N . THR A 1 582 ? 9.006 -10.311 25.831 1.00 87.38 582 THR A N 1
ATOM 4703 C CA . THR A 1 582 ? 9.314 -11.637 26.401 1.00 87.38 582 THR A CA 1
ATOM 4704 C C . THR A 1 582 ? 10.525 -12.281 25.732 1.00 87.38 582 THR A C 1
ATOM 4706 O O . THR A 1 582 ? 10.507 -12.544 24.525 1.00 87.38 582 THR A O 1
ATOM 4709 N N . ASP A 1 583 ? 11.536 -12.605 26.543 1.00 85.50 583 ASP A N 1
ATOM 4710 C CA . ASP A 1 583 ? 12.751 -13.307 26.128 1.00 85.50 583 ASP A CA 1
ATOM 4711 C C . ASP A 1 583 ? 12.472 -14.792 25.825 1.00 85.50 583 ASP A C 1
ATOM 4713 O O . ASP A 1 583 ? 11.699 -15.468 26.512 1.00 85.50 583 ASP A O 1
ATOM 4717 N N . LEU A 1 584 ? 13.128 -15.328 24.792 1.00 85.44 584 LEU A N 1
ATOM 4718 C CA . LEU A 1 584 ? 12.971 -16.723 24.378 1.00 85.44 584 LEU A CA 1
ATOM 4719 C C . LEU A 1 584 ? 13.288 -17.734 25.496 1.00 85.44 584 LEU A C 1
ATOM 4721 O O . LEU A 1 584 ? 12.609 -18.757 25.594 1.00 85.44 584 LEU A O 1
ATOM 4725 N N . GLU A 1 585 ? 14.294 -17.480 26.335 1.00 87.56 585 GLU A N 1
ATOM 4726 C CA . GLU A 1 585 ? 14.649 -18.376 27.442 1.00 87.56 585 GLU A CA 1
ATOM 4727 C C . GLU A 1 585 ? 13.622 -18.324 28.574 1.00 87.56 585 GLU A C 1
ATOM 4729 O O . GLU A 1 585 ? 13.370 -19.335 29.230 1.00 87.56 585 GLU A O 1
ATOM 4734 N N . GLU A 1 586 ? 12.985 -17.176 28.792 1.00 88.38 586 GLU A N 1
ATOM 4735 C CA . GLU A 1 586 ? 11.885 -17.055 29.748 1.00 88.38 586 GLU A CA 1
ATOM 4736 C C . GLU A 1 586 ? 10.631 -17.776 29.249 1.00 88.38 586 GLU A C 1
ATOM 4738 O O . GLU A 1 586 ? 10.039 -18.574 29.979 1.00 88.38 586 GLU A O 1
ATOM 4743 N N . TYR A 1 587 ? 10.291 -17.598 27.972 1.00 90.00 587 TYR A N 1
ATOM 4744 C CA . TYR A 1 587 ? 9.198 -18.325 27.334 1.00 90.00 587 TYR A CA 1
ATOM 4745 C C . TYR A 1 587 ? 9.377 -19.848 27.427 1.00 90.00 587 TYR A C 1
ATOM 4747 O O . TYR A 1 587 ? 8.439 -20.561 27.792 1.00 90.00 587 TYR A O 1
ATOM 4755 N N . LYS A 1 588 ? 10.590 -20.360 27.167 1.00 89.69 588 LYS A N 1
ATOM 4756 C CA . LYS A 1 588 ? 10.899 -21.796 27.290 1.00 89.69 588 LYS A CA 1
ATOM 4757 C C . LYS A 1 588 ? 10.645 -22.341 28.697 1.00 89.69 588 LYS A C 1
ATOM 4759 O O . LYS A 1 588 ? 10.226 -23.485 28.818 1.00 89.69 588 LYS A O 1
ATOM 4764 N N . LYS A 1 589 ? 10.856 -21.545 29.752 1.00 91.56 589 LYS A N 1
ATOM 4765 C CA . LYS A 1 589 ? 10.616 -21.969 31.145 1.00 91.56 589 LYS A CA 1
ATOM 4766 C C . LYS A 1 589 ? 9.134 -22.100 31.489 1.00 91.56 589 LYS A C 1
ATOM 4768 O O . LYS A 1 589 ? 8.792 -22.836 32.409 1.00 91.56 589 LYS A O 1
ATOM 4773 N N . VAL A 1 590 ? 8.257 -21.378 30.791 1.00 91.75 590 VAL A N 1
ATOM 4774 C CA . VAL A 1 590 ? 6.816 -21.366 31.088 1.00 91.75 590 VAL A CA 1
ATOM 4775 C C . VAL A 1 590 ? 5.977 -22.126 30.067 1.00 91.75 590 VAL A C 1
ATOM 4777 O O . VAL A 1 590 ? 4.773 -22.258 30.263 1.00 91.75 590 VAL A O 1
ATOM 4780 N N . ILE A 1 591 ? 6.574 -22.641 28.990 1.00 93.88 591 ILE A N 1
ATOM 4781 C CA . ILE A 1 591 ? 5.830 -23.249 27.881 1.00 93.88 591 ILE A CA 1
ATOM 4782 C C . ILE A 1 591 ? 4.938 -24.418 28.320 1.00 93.88 591 ILE A C 1
ATOM 4784 O O . ILE A 1 591 ? 3.797 -24.511 27.870 1.00 93.88 591 ILE A O 1
ATOM 4788 N N . ASP A 1 592 ? 5.403 -25.250 29.255 1.00 94.38 592 ASP A N 1
ATOM 4789 C CA . ASP A 1 592 ? 4.617 -26.363 29.798 1.00 94.38 592 ASP A CA 1
ATOM 4790 C C . ASP A 1 592 ? 3.456 -25.869 30.671 1.00 94.38 592 ASP A C 1
ATOM 4792 O O . ASP A 1 592 ? 2.368 -26.444 30.654 1.00 94.38 592 ASP A O 1
ATOM 4796 N N . ARG A 1 593 ? 3.636 -24.753 31.390 1.00 94.62 593 ARG A N 1
ATOM 4797 C CA . ARG A 1 593 ? 2.543 -24.101 32.131 1.00 94.62 593 ARG A CA 1
ATOM 4798 C C . ARG A 1 593 ? 1.506 -23.516 31.178 1.00 94.62 593 ARG A C 1
ATOM 4800 O O . ARG A 1 593 ? 0.314 -23.715 31.381 1.00 94.62 593 ARG A O 1
ATOM 4807 N N . LEU A 1 594 ? 1.952 -22.847 30.113 1.00 95.25 594 LEU A N 1
ATOM 4808 C CA . LEU A 1 594 ? 1.074 -22.306 29.074 1.00 95.25 594 LEU A CA 1
ATOM 4809 C C . LEU A 1 594 ? 0.299 -23.422 28.357 1.00 95.25 594 LEU A C 1
ATOM 4811 O O . LEU A 1 594 ? -0.886 -23.265 28.084 1.00 95.25 594 LEU A O 1
ATOM 4815 N N . ALA A 1 595 ? 0.920 -24.577 28.113 1.00 95.31 595 ALA A N 1
ATOM 4816 C CA . ALA A 1 595 ? 0.240 -25.728 27.523 1.00 95.31 595 ALA A CA 1
ATOM 4817 C C . ALA A 1 595 ? -0.900 -26.282 28.394 1.00 95.31 595 ALA A C 1
ATOM 4819 O O . ALA A 1 595 ? -1.898 -26.764 27.855 1.00 95.31 595 ALA A O 1
ATOM 4820 N N . ASN A 1 596 ? -0.772 -26.162 29.719 1.00 94.94 596 ASN A N 1
ATOM 4821 C CA . ASN A 1 596 ? -1.779 -26.581 30.696 1.00 94.94 596 ASN A CA 1
ATOM 4822 C C . ASN A 1 596 ? -2.750 -25.457 31.111 1.00 94.94 596 ASN A C 1
ATOM 4824 O O . ASN A 1 596 ? -3.659 -25.698 31.903 1.00 94.94 596 ASN A O 1
ATOM 4828 N N . ALA A 1 597 ? -2.592 -24.243 30.577 1.00 96.38 597 ALA A N 1
ATOM 4829 C CA . ALA A 1 597 ? -3.431 -23.101 30.920 1.00 96.38 597 ALA A CA 1
ATOM 4830 C C . ALA A 1 597 ? -4.891 -23.271 30.456 1.00 96.38 597 ALA A C 1
ATOM 4832 O O . ALA A 1 597 ? -5.188 -23.889 29.431 1.00 96.38 597 ALA A O 1
ATOM 4833 N N . LYS A 1 598 ? -5.819 -22.626 31.171 1.00 95.62 598 LYS A N 1
ATOM 4834 C CA . LYS A 1 598 ? -7.231 -22.486 30.782 1.00 95.62 598 LYS A CA 1
ATOM 4835 C C . LYS A 1 598 ? -7.435 -21.337 29.794 1.00 95.62 598 LYS A C 1
ATOM 4837 O O . LYS A 1 598 ? -8.288 -21.430 28.906 1.00 95.62 598 LYS A O 1
ATOM 4842 N N . GLY A 1 599 ? -6.639 -20.273 29.901 1.00 96.81 599 GLY A N 1
ATOM 4843 C CA . GLY A 1 599 ? -6.685 -19.151 28.967 1.00 96.81 599 GLY A CA 1
ATOM 4844 C C . GLY A 1 599 ? -5.376 -18.375 28.875 1.00 96.81 599 GLY A C 1
ATOM 4845 O O . GLY A 1 599 ? -4.663 -18.235 29.865 1.00 96.81 599 GLY A O 1
ATOM 4846 N N . ILE A 1 600 ? -5.061 -17.868 27.683 1.00 97.75 600 ILE A N 1
ATOM 4847 C CA . ILE A 1 600 ? -3.816 -17.137 27.417 1.00 97.75 600 ILE A CA 1
ATOM 4848 C C . ILE A 1 600 ? -4.121 -15.883 26.597 1.00 97.75 600 ILE A C 1
ATOM 4850 O O . ILE A 1 600 ? -4.833 -15.940 25.593 1.00 97.75 600 ILE A O 1
ATOM 4854 N N . ILE A 1 601 ? -3.560 -14.754 27.016 1.00 97.94 601 ILE A N 1
ATOM 4855 C CA . ILE A 1 601 ? -3.561 -13.492 26.280 1.00 97.94 601 ILE A CA 1
ATOM 4856 C C . ILE A 1 601 ? -2.148 -13.252 25.766 1.00 97.94 601 ILE A C 1
ATOM 4858 O O . ILE A 1 601 ? -1.214 -13.150 26.556 1.00 97.94 601 ILE A O 1
ATOM 4862 N N . PHE A 1 602 ? -2.010 -13.129 24.453 1.00 95.56 602 PHE A N 1
ATOM 4863 C CA . PHE A 1 602 ? -0.786 -12.687 23.802 1.00 95.56 602 PHE A CA 1
ATOM 4864 C C . PHE A 1 602 ? -0.930 -11.223 23.399 1.00 95.56 602 PHE A C 1
ATOM 4866 O O . PHE A 1 602 ? -1.731 -10.882 22.528 1.00 95.56 602 PHE A O 1
ATOM 4873 N N . ASP A 1 603 ? -0.163 -10.344 24.026 1.00 93.25 603 ASP A N 1
ATOM 4874 C CA . ASP A 1 603 ? -0.212 -8.919 23.726 1.00 93.25 603 ASP A CA 1
ATOM 4875 C C . ASP A 1 603 ? 0.845 -8.547 22.689 1.00 93.25 603 ASP A C 1
ATOM 4877 O O . ASP A 1 603 ? 2.034 -8.780 22.891 1.00 93.25 603 ASP A O 1
ATOM 4881 N N . SER A 1 604 ? 0.405 -8.002 21.554 1.00 88.31 604 SER A N 1
ATOM 4882 C CA . SER A 1 604 ? 1.296 -7.535 20.484 1.00 88.31 604 SER A CA 1
ATOM 4883 C C . SER A 1 604 ? 1.568 -6.030 20.561 1.00 88.31 604 SER A C 1
ATOM 4885 O O . SER A 1 604 ? 2.197 -5.477 19.653 1.00 88.31 604 SER A O 1
ATOM 4887 N N . ARG A 1 605 ? 1.049 -5.344 21.588 1.00 84.31 605 ARG A N 1
ATOM 4888 C CA . ARG A 1 605 ? 1.337 -3.932 21.842 1.00 84.31 605 ARG A CA 1
ATOM 4889 C C . ARG A 1 605 ? 2.756 -3.797 22.385 1.00 84.31 605 ARG A C 1
ATOM 4891 O O . ARG A 1 605 ? 3.253 -4.659 23.098 1.00 84.31 605 ARG A O 1
ATOM 4898 N N . TRP A 1 606 ? 3.409 -2.713 21.986 1.00 69.69 606 TRP A N 1
ATOM 4899 C CA . TRP A 1 606 ? 4.813 -2.433 22.272 1.00 69.69 606 TRP A CA 1
ATOM 4900 C C . TRP A 1 606 ? 4.941 -1.374 23.367 1.00 69.69 606 TRP A C 1
ATOM 4902 O O . TRP A 1 606 ? 4.240 -0.359 23.321 1.00 69.69 606 TRP A O 1
ATOM 4912 N N . ASP A 1 607 ? 5.860 -1.581 24.305 1.00 59.78 607 ASP A N 1
ATOM 4913 C CA . ASP A 1 607 ? 6.072 -0.735 25.488 1.00 59.78 607 ASP A CA 1
ATOM 4914 C C . ASP A 1 607 ? 7.193 0.312 25.328 1.00 59.78 607 ASP A C 1
ATOM 4916 O O . ASP A 1 607 ? 7.257 1.272 26.091 1.00 59.78 607 ASP A O 1
ATOM 4920 N N . GLY A 1 608 ? 8.043 0.181 24.305 1.00 54.97 608 GLY A N 1
ATOM 4921 C CA . GLY A 1 608 ? 9.145 1.108 24.037 1.00 54.97 608 GLY A CA 1
ATOM 4922 C C . GLY A 1 608 ? 10.549 0.547 24.281 1.00 54.97 608 GLY A C 1
ATOM 4923 O O . GLY A 1 608 ? 11.501 1.268 23.968 1.00 54.97 608 GLY A O 1
ATOM 4924 N N . ASP A 1 609 ? 10.699 -0.687 24.782 1.00 56.47 609 ASP A N 1
ATOM 4925 C CA . ASP A 1 609 ? 11.988 -1.257 25.217 1.00 56.47 609 ASP A CA 1
ATOM 4926 C C . ASP A 1 609 ? 12.820 -1.846 24.054 1.00 56.47 609 ASP A C 1
ATOM 4928 O O . ASP A 1 609 ? 12.381 -2.727 23.329 1.00 56.47 609 ASP A O 1
ATOM 4932 N N . GLU A 1 610 ? 14.074 -1.414 23.867 1.00 54.72 610 GLU A N 1
ATOM 4933 C CA . GLU A 1 610 ? 14.957 -1.811 22.748 1.00 54.72 610 GLU A CA 1
ATOM 4934 C C . GLU A 1 610 ? 15.306 -3.318 22.679 1.00 54.72 610 GLU A C 1
ATOM 4936 O O . GLU A 1 610 ? 15.984 -3.751 21.744 1.00 54.72 610 GLU A O 1
ATOM 4941 N N . LYS A 1 611 ? 14.794 -4.147 23.597 1.00 56.31 611 LYS A N 1
ATOM 4942 C CA . LYS A 1 611 ? 14.935 -5.616 23.635 1.00 56.31 611 LYS A CA 1
ATOM 4943 C C . LYS A 1 611 ? 14.267 -6.380 22.477 1.00 56.31 611 LYS A C 1
ATOM 4945 O O . LYS A 1 611 ? 14.238 -7.608 22.514 1.00 56.31 611 LYS A O 1
ATOM 4950 N N . TYR A 1 612 ? 13.852 -5.705 21.399 1.00 51.28 612 TYR A N 1
ATOM 4951 C CA . TYR A 1 612 ? 13.298 -6.299 20.166 1.00 51.28 612 TYR A CA 1
ATOM 4952 C C . TYR A 1 612 ? 14.017 -7.580 19.665 1.00 51.28 612 TYR A C 1
ATOM 4954 O O . TYR A 1 612 ? 13.334 -8.470 19.157 1.00 51.28 612 TYR A O 1
ATOM 4962 N N . PRO A 1 613 ? 15.353 -7.757 19.804 1.00 49.59 613 PRO A N 1
ATOM 4963 C CA . PRO A 1 613 ? 16.022 -8.993 19.385 1.00 49.59 613 PRO A CA 1
ATOM 4964 C C . PRO A 1 613 ? 15.627 -10.259 20.167 1.00 49.59 613 PRO A C 1
ATOM 4966 O O . PRO A 1 613 ? 15.939 -11.356 19.709 1.00 49.59 613 PRO A O 1
ATOM 4969 N N . LYS A 1 614 ? 14.990 -10.128 21.338 1.00 55.22 614 LYS A N 1
ATOM 4970 C CA . LYS A 1 614 ? 14.685 -11.236 22.262 1.00 55.22 614 LYS A CA 1
ATOM 4971 C C . LYS A 1 614 ? 13.240 -11.749 22.179 1.00 55.22 614 LYS A C 1
ATOM 4973 O O . LYS A 1 614 ? 12.941 -12.776 22.777 1.00 55.22 614 LYS A O 1
ATOM 4978 N N . ALA A 1 615 ? 12.386 -11.077 21.406 1.00 67.94 615 ALA A N 1
ATOM 4979 C CA . ALA A 1 615 ? 10.948 -11.316 21.306 1.00 67.94 615 ALA A CA 1
ATOM 4980 C C . ALA A 1 615 ? 10.556 -12.664 20.656 1.00 67.94 615 ALA A C 1
ATOM 4982 O O . ALA A 1 615 ? 11.116 -13.089 19.639 1.00 67.94 615 ALA A O 1
ATOM 4983 N N . ILE A 1 616 ? 9.492 -13.301 21.158 1.00 80.06 616 ILE A N 1
ATOM 4984 C CA . ILE A 1 616 ? 8.976 -14.602 20.681 1.00 80.06 616 ILE A CA 1
ATOM 4985 C C . ILE A 1 616 ? 8.055 -14.524 19.442 1.00 80.06 616 ILE A C 1
ATOM 4987 O O . ILE A 1 616 ? 7.110 -15.296 19.300 1.00 80.06 616 ILE A O 1
ATOM 4991 N N . ILE A 1 617 ? 8.366 -13.659 18.474 1.00 76.56 617 ILE A N 1
ATOM 4992 C CA . ILE A 1 617 ? 7.487 -13.352 17.321 1.00 76.56 617 ILE A CA 1
ATOM 4993 C C . ILE A 1 617 ? 7.793 -14.127 16.027 1.00 76.56 617 ILE A C 1
ATOM 4995 O O . ILE A 1 617 ? 7.221 -13.830 14.978 1.00 76.56 617 ILE A O 1
ATOM 4999 N N . ASN A 1 618 ? 8.691 -15.117 16.056 1.00 83.00 618 ASN A N 1
ATOM 5000 C CA . ASN A 1 618 ? 8.962 -15.949 14.882 1.00 83.00 618 ASN A CA 1
ATOM 5001 C C . ASN A 1 618 ? 7.804 -16.944 14.637 1.00 83.00 618 ASN A C 1
ATOM 5003 O O . ASN A 1 618 ? 7.615 -17.870 15.433 1.00 83.00 618 ASN A O 1
ATOM 5007 N N . PRO A 1 619 ? 7.063 -16.815 13.518 1.00 80.50 619 PRO A N 1
ATOM 5008 C CA . PRO A 1 619 ? 5.911 -17.665 13.228 1.00 80.50 619 PRO A CA 1
ATOM 5009 C C . PRO A 1 619 ? 6.273 -19.135 12.964 1.00 80.50 619 PRO A C 1
ATOM 5011 O O . PRO A 1 619 ? 5.383 -19.975 12.995 1.00 80.50 619 PRO A O 1
ATOM 5014 N N . LYS A 1 620 ? 7.544 -19.468 12.691 1.00 80.25 620 LYS A N 1
ATOM 5015 C CA . LYS A 1 620 ? 7.970 -20.849 12.408 1.00 80.25 620 LYS A CA 1
ATOM 5016 C C . LYS A 1 620 ? 8.362 -21.654 13.645 1.00 80.25 620 LYS A C 1
ATOM 5018 O O . LYS A 1 620 ? 8.332 -22.875 13.580 1.00 80.25 620 LYS A O 1
ATOM 5023 N N . SER A 1 621 ? 8.787 -21.004 14.729 1.00 79.38 621 SER A N 1
ATOM 5024 C CA . SER A 1 621 ? 9.499 -21.690 15.820 1.00 79.38 621 SER A CA 1
ATOM 5025 C C . SER A 1 621 ? 8.890 -21.519 17.206 1.00 79.38 621 SER A C 1
ATOM 5027 O O . SER A 1 621 ? 9.243 -22.292 18.096 1.00 79.38 621 SER A O 1
ATOM 5029 N N . HIS A 1 622 ? 8.036 -20.514 17.411 1.00 87.06 622 HIS A N 1
ATOM 5030 C CA . HIS A 1 622 ? 7.523 -20.167 18.739 1.00 87.06 622 HIS A CA 1
ATOM 5031 C C . HIS A 1 622 ? 6.036 -20.506 18.852 1.00 87.06 622 HIS A C 1
ATOM 5033 O O . HIS A 1 622 ? 5.661 -21.655 18.669 1.00 87.06 622 HIS A O 1
ATOM 5039 N N . ILE A 1 623 ? 5.183 -19.522 19.134 1.00 92.50 623 ILE A N 1
ATOM 5040 C CA . ILE A 1 623 ? 3.801 -19.733 19.564 1.00 92.50 623 ILE A CA 1
ATOM 5041 C C . ILE A 1 623 ? 2.938 -20.455 18.501 1.00 92.50 623 ILE A C 1
ATOM 5043 O O . ILE A 1 623 ? 2.270 -21.415 18.865 1.00 92.50 623 ILE A O 1
ATOM 5047 N N . ILE A 1 624 ? 2.971 -20.081 17.207 1.00 94.38 624 ILE A N 1
ATOM 5048 C CA . ILE A 1 624 ? 2.121 -20.703 16.154 1.00 94.38 624 ILE A CA 1
ATOM 5049 C C . ILE A 1 624 ? 2.237 -22.235 16.102 1.00 94.38 624 ILE A C 1
ATOM 5051 O O . ILE A 1 624 ? 1.186 -22.871 16.158 1.00 94.38 624 ILE A O 1
ATOM 5055 N N . PRO A 1 625 ? 3.439 -22.850 16.024 1.00 95.12 625 PRO A N 1
ATOM 5056 C CA . PRO A 1 625 ? 3.595 -24.304 16.086 1.00 95.12 625 PRO A CA 1
ATOM 5057 C C . PRO A 1 625 ? 2.829 -24.991 17.222 1.00 95.12 625 PRO A C 1
ATOM 5059 O O . PRO A 1 625 ? 2.372 -26.118 17.052 1.00 95.12 625 PRO A O 1
ATOM 5062 N N . HIS A 1 626 ? 2.652 -24.328 18.367 1.00 95.81 626 HIS A N 1
ATOM 5063 C CA . HIS A 1 626 ? 1.942 -24.877 19.524 1.00 95.81 626 HIS A CA 1
ATOM 5064 C C . HIS A 1 626 ? 0.411 -24.732 19.432 1.00 95.81 626 HIS A C 1
ATOM 5066 O O . HIS A 1 626 ? -0.293 -25.367 20.215 1.00 95.81 626 HIS A O 1
ATOM 5072 N N . LEU A 1 627 ? -0.105 -23.941 18.479 1.00 96.25 627 LEU A N 1
ATOM 5073 C CA . LEU A 1 627 ? -1.540 -23.676 18.267 1.00 96.25 627 LEU A CA 1
ATOM 5074 C C . LEU A 1 627 ? -2.194 -24.536 17.179 1.00 96.25 627 LEU A C 1
ATOM 5076 O O . LEU A 1 627 ? -3.413 -24.512 17.041 1.00 96.25 627 LEU A O 1
ATOM 5080 N N . ILE A 1 628 ? -1.397 -25.206 16.349 1.00 95.38 628 ILE A N 1
ATOM 5081 C CA . ILE A 1 628 ? -1.858 -25.870 15.123 1.00 95.38 628 ILE A CA 1
ATOM 5082 C C . ILE A 1 628 ? -1.811 -27.390 15.265 1.00 95.38 628 ILE A C 1
ATOM 5084 O O . ILE A 1 628 ? -0.862 -27.923 15.840 1.00 95.38 628 ILE A O 1
ATOM 5088 N N . ASP A 1 629 ? -2.796 -28.088 14.707 1.00 92.81 629 ASP A N 1
ATOM 5089 C CA . ASP A 1 629 ? -2.830 -29.558 14.701 1.00 92.81 629 ASP A CA 1
ATOM 5090 C C . ASP A 1 629 ? -2.079 -30.147 13.496 1.00 92.81 629 ASP A C 1
ATOM 5092 O O . ASP A 1 629 ? -1.341 -31.119 13.647 1.00 92.81 629 ASP A O 1
ATOM 5096 N N . ASP A 1 630 ? -2.176 -29.484 12.340 1.00 93.81 630 ASP A N 1
ATOM 5097 C CA . ASP A 1 630 ? -1.552 -29.874 11.072 1.00 93.81 630 ASP A CA 1
ATOM 5098 C C . ASP A 1 630 ? -0.604 -28.789 10.544 1.00 93.81 630 ASP A C 1
ATOM 5100 O O . ASP A 1 630 ? -0.628 -27.637 10.988 1.00 93.81 630 ASP A O 1
ATOM 5104 N N . THR A 1 631 ? 0.207 -29.140 9.542 1.00 91.94 631 THR A N 1
ATOM 5105 C CA . THR A 1 631 ? 1.049 -28.195 8.803 1.00 91.94 631 THR A CA 1
ATOM 5106 C C . THR A 1 631 ? 0.218 -27.046 8.220 1.00 91.94 631 THR A C 1
ATOM 5108 O O . THR A 1 631 ? -0.688 -27.255 7.409 1.00 91.94 631 THR A O 1
ATOM 5111 N N . VAL A 1 632 ? 0.572 -25.803 8.553 1.00 93.62 632 VAL A N 1
ATOM 5112 C CA . VAL A 1 632 ? -0.078 -24.601 8.001 1.00 93.62 632 VAL A CA 1
ATOM 5113 C C . VAL A 1 632 ? 0.845 -23.836 7.064 1.00 93.62 632 VAL A C 1
ATOM 5115 O O . VAL A 1 632 ? 2.065 -23.961 7.115 1.00 93.62 632 VAL A O 1
ATOM 5118 N N . GLN A 1 633 ? 0.266 -23.012 6.195 1.00 91.19 633 GLN A N 1
ATOM 5119 C CA . GLN A 1 633 ? 0.998 -22.221 5.209 1.00 91.19 633 GLN A CA 1
ATOM 5120 C C . GLN A 1 633 ? 1.028 -20.743 5.588 1.00 91.19 633 GLN A C 1
ATOM 5122 O O . GLN A 1 633 ? 0.065 -20.193 6.125 1.00 91.19 633 GLN A O 1
ATOM 5127 N N . SER A 1 634 ? 2.100 -20.058 5.208 1.00 91.56 634 SER A N 1
ATOM 5128 C CA . SER A 1 634 ? 2.165 -18.602 5.268 1.00 91.56 634 SER A CA 1
ATOM 5129 C C . SER A 1 634 ? 1.263 -17.926 4.228 1.00 91.56 634 SER A C 1
ATOM 5131 O O . SER A 1 634 ? 0.635 -18.576 3.379 1.00 91.56 634 SER A O 1
ATOM 5133 N N . ALA A 1 635 ? 1.195 -16.594 4.306 1.00 94.69 635 ALA A N 1
ATOM 5134 C CA . ALA A 1 635 ? 0.586 -15.732 3.295 1.00 94.69 635 ALA A CA 1
ATOM 5135 C C . ALA A 1 635 ? 1.236 -15.931 1.905 1.00 94.69 635 ALA A C 1
ATOM 5137 O O . ALA A 1 635 ? 2.190 -16.691 1.747 1.00 94.69 635 ALA A O 1
ATOM 5138 N N . ARG A 1 636 ? 0.720 -15.269 0.865 1.00 94.62 636 ARG A N 1
ATOM 5139 C CA . ARG A 1 636 ? 1.265 -15.405 -0.497 1.00 94.62 636 ARG A CA 1
ATOM 5140 C C . ARG A 1 636 ? 2.285 -14.306 -0.764 1.00 94.62 636 ARG A C 1
ATOM 5142 O O . ARG A 1 636 ? 1.916 -13.133 -0.809 1.00 94.62 636 ARG A O 1
ATOM 5149 N N . TRP A 1 637 ? 3.535 -14.693 -0.985 1.00 92.31 637 TRP A N 1
ATOM 5150 C CA . TRP A 1 637 ? 4.657 -13.787 -1.221 1.00 92.31 637 TRP A CA 1
ATOM 5151 C C . TRP A 1 637 ? 4.913 -13.695 -2.724 1.00 92.31 637 TRP A C 1
ATOM 5153 O O . TRP A 1 637 ? 5.077 -14.722 -3.376 1.00 92.31 637 TRP A O 1
ATOM 5163 N N . ASN A 1 638 ? 4.901 -12.487 -3.287 1.00 94.38 638 ASN A N 1
ATOM 5164 C CA . ASN A 1 638 ? 5.038 -12.273 -4.727 1.00 94.38 638 ASN A CA 1
ATOM 5165 C C . ASN A 1 638 ? 6.139 -11.239 -4.981 1.00 94.38 638 ASN A C 1
ATOM 5167 O O . ASN A 1 638 ? 5.940 -10.042 -4.750 1.00 94.38 638 ASN A O 1
ATOM 5171 N N . ILE A 1 639 ? 7.297 -11.697 -5.451 1.00 94.81 639 ILE A N 1
ATOM 5172 C CA . ILE A 1 639 ? 8.401 -10.809 -5.833 1.00 94.81 639 ILE A CA 1
ATOM 5173 C C . ILE A 1 639 ? 8.227 -10.427 -7.305 1.00 94.81 639 ILE A C 1
ATOM 5175 O O . ILE A 1 639 ? 8.033 -11.327 -8.124 1.00 94.81 639 ILE A O 1
ATOM 5179 N N . PRO A 1 640 ? 8.215 -9.123 -7.640 1.00 96.06 640 PRO A N 1
ATOM 5180 C CA . PRO A 1 640 ? 8.036 -8.669 -9.013 1.00 96.06 640 PRO A CA 1
ATOM 5181 C C . PRO A 1 640 ? 9.222 -9.079 -9.891 1.00 96.06 640 PRO A C 1
ATOM 5183 O O . PRO A 1 640 ? 10.364 -8.804 -9.543 1.00 96.06 640 PRO A O 1
ATOM 5186 N N . ASN A 1 641 ? 8.944 -9.681 -11.042 1.00 95.00 641 ASN A N 1
ATOM 5187 C CA . ASN A 1 641 ? 9.924 -9.946 -12.092 1.00 95.00 641 ASN A CA 1
ATOM 5188 C C . ASN A 1 641 ? 9.813 -8.817 -13.124 1.00 95.00 641 ASN A C 1
ATOM 5190 O O . ASN A 1 641 ? 8.843 -8.769 -13.887 1.00 95.00 641 ASN A O 1
ATOM 5194 N N . VAL A 1 642 ? 10.762 -7.880 -13.109 1.00 97.19 642 VAL A N 1
ATOM 5195 C CA . VAL A 1 642 ? 10.733 -6.663 -13.934 1.00 97.19 642 VAL A CA 1
ATOM 5196 C C . VAL A 1 642 ? 11.785 -6.757 -15.036 1.00 97.19 642 VAL A C 1
ATOM 5198 O O . VAL A 1 642 ? 12.974 -6.906 -14.762 1.00 97.19 642 VAL A O 1
ATOM 5201 N N . ILE A 1 643 ? 11.333 -6.662 -16.285 1.00 95.94 643 ILE A N 1
ATOM 5202 C CA . ILE A 1 643 ? 12.192 -6.588 -17.484 1.00 95.94 643 ILE A CA 1
ATOM 5203 C C . ILE A 1 643 ? 11.832 -5.415 -18.403 1.00 95.94 643 ILE A C 1
ATOM 5205 O O . ILE A 1 643 ? 12.610 -5.059 -19.282 1.00 95.94 643 ILE A O 1
ATOM 5209 N N . TYR A 1 644 ? 10.680 -4.782 -18.168 1.00 97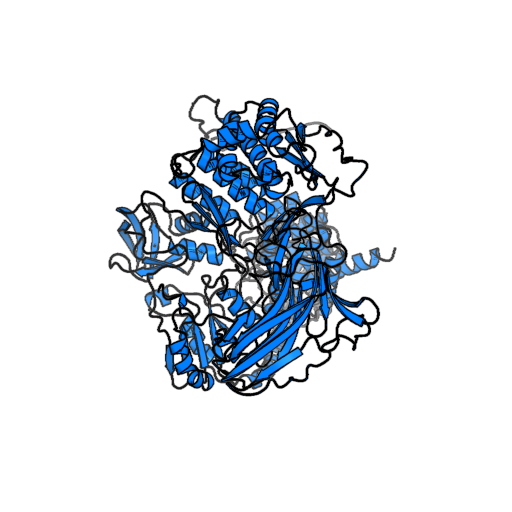.19 644 TYR A N 1
ATOM 5210 C CA . TYR A 1 644 ? 10.218 -3.597 -18.881 1.00 97.19 644 TYR A CA 1
ATOM 5211 C C . TYR A 1 644 ? 10.031 -2.433 -17.897 1.00 97.19 644 TYR A C 1
ATOM 5213 O O . TYR A 1 644 ? 9.621 -2.659 -16.750 1.00 97.19 644 TYR A O 1
ATOM 5221 N N . PRO A 1 645 ? 10.293 -1.183 -18.317 1.00 96.75 645 PRO A N 1
ATOM 5222 C CA . PRO A 1 645 ? 10.042 -0.025 -17.475 1.00 96.75 645 PRO A CA 1
ATOM 5223 C C . PRO A 1 645 ? 8.557 0.196 -17.214 1.00 96.75 645 PRO A C 1
ATOM 5225 O O . PRO A 1 645 ? 7.676 -0.412 -17.821 1.00 96.75 645 PRO A O 1
ATOM 5228 N N . ASP A 1 646 ? 8.289 1.110 -16.286 1.00 95.06 646 ASP A N 1
ATOM 5229 C CA . ASP A 1 646 ? 6.943 1.516 -15.859 1.00 95.06 646 ASP A CA 1
ATOM 5230 C C . ASP A 1 646 ? 6.050 0.350 -15.402 1.00 95.06 646 ASP A C 1
ATOM 5232 O O . ASP A 1 646 ? 4.825 0.453 -15.422 1.00 95.06 646 ASP A O 1
ATOM 5236 N N . ARG A 1 647 ? 6.669 -0.763 -14.975 1.00 92.44 647 ARG A N 1
ATOM 5237 C CA . ARG A 1 647 ? 5.988 -1.989 -14.525 1.00 92.44 647 ARG A CA 1
ATOM 5238 C C . ARG A 1 647 ? 5.070 -2.577 -15.604 1.00 92.44 647 ARG A C 1
ATOM 5240 O O . ARG A 1 647 ? 4.055 -3.200 -15.288 1.00 92.44 647 ARG A O 1
ATOM 5247 N N . GLN A 1 648 ? 5.425 -2.374 -16.872 1.00 93.06 648 GLN A N 1
ATOM 5248 C CA . GLN A 1 648 ? 4.737 -2.993 -17.995 1.00 93.06 648 GLN A CA 1
ATOM 5249 C C . GLN A 1 648 ? 4.951 -4.516 -17.975 1.00 93.06 648 GLN A C 1
ATOM 5251 O O . GLN A 1 648 ? 6.047 -4.988 -17.679 1.00 93.06 648 GLN A O 1
ATOM 5256 N N . ASP A 1 649 ? 3.888 -5.272 -18.266 1.00 89.38 649 ASP A N 1
ATOM 5257 C CA . ASP A 1 649 ? 3.895 -6.741 -18.347 1.00 89.38 649 ASP A CA 1
ATOM 5258 C C . ASP A 1 649 ? 4.498 -7.432 -17.110 1.00 89.38 649 ASP A C 1
ATOM 5260 O O . ASP A 1 649 ? 5.158 -8.470 -17.185 1.00 89.38 649 ASP A O 1
ATOM 5264 N N . LEU A 1 650 ? 4.255 -6.836 -15.937 1.00 90.06 650 LEU A N 1
ATOM 5265 C CA . LEU A 1 650 ? 4.811 -7.292 -14.674 1.00 90.06 650 LEU A CA 1
ATOM 5266 C C . LEU A 1 650 ? 4.335 -8.709 -14.323 1.00 90.06 650 LEU A C 1
ATOM 5268 O O . LEU A 1 650 ? 3.140 -8.959 -14.142 1.00 90.06 650 LEU A O 1
ATOM 5272 N N . THR A 1 651 ? 5.286 -9.622 -14.137 1.00 92.75 651 THR A N 1
ATOM 5273 C CA . THR A 1 651 ? 5.024 -10.962 -13.597 1.00 92.75 651 THR A CA 1
ATOM 5274 C C . THR A 1 651 ? 5.569 -11.088 -12.178 1.00 92.75 651 THR A C 1
ATOM 5276 O O . THR A 1 651 ? 6.217 -10.178 -11.660 1.00 92.75 651 THR A O 1
ATOM 5279 N N . TYR A 1 652 ? 5.267 -12.201 -11.509 1.00 91.06 652 TYR A N 1
ATOM 5280 C CA . TYR A 1 652 ? 5.704 -12.425 -10.137 1.00 91.06 652 TYR A CA 1
ATOM 5281 C C . TYR A 1 652 ? 6.194 -13.847 -9.928 1.00 91.06 652 TYR A C 1
ATOM 5283 O O . TYR A 1 652 ? 5.509 -14.803 -10.303 1.00 91.06 652 TYR A O 1
ATOM 5291 N N . SER A 1 653 ? 7.297 -13.972 -9.202 1.00 86.12 653 SER A N 1
ATOM 5292 C CA . SER A 1 653 ? 7.694 -15.228 -8.580 1.00 86.12 653 SER A CA 1
ATOM 5293 C C . SER A 1 653 ? 6.960 -15.386 -7.258 1.00 86.12 653 SER A C 1
ATOM 5295 O O . SER A 1 653 ? 7.037 -14.531 -6.370 1.00 86.12 653 SER A O 1
ATOM 5297 N N . LYS A 1 654 ? 6.191 -16.470 -7.159 1.00 88.62 654 LYS A N 1
ATOM 5298 C CA . LYS A 1 654 ? 5.241 -16.712 -6.073 1.00 88.62 654 LYS A CA 1
ATOM 5299 C C . LYS A 1 654 ? 5.805 -17.753 -5.124 1.00 88.62 654 LYS A C 1
ATOM 5301 O O . LYS A 1 654 ? 6.245 -18.808 -5.570 1.00 88.62 654 LYS A O 1
ATOM 5306 N N . SER A 1 655 ? 5.728 -17.495 -3.827 1.00 85.12 655 SER A N 1
ATOM 5307 C CA . SER A 1 655 ? 6.143 -18.457 -2.813 1.00 85.12 655 SER A CA 1
ATOM 5308 C C . SER A 1 655 ? 5.221 -18.461 -1.599 1.00 85.12 655 SER A C 1
ATOM 5310 O O . SER A 1 655 ? 4.469 -17.517 -1.321 1.00 85.12 655 SER A O 1
ATOM 5312 N N . ARG A 1 656 ? 5.267 -19.591 -0.896 1.00 86.12 656 ARG A N 1
ATOM 5313 C CA . ARG A 1 656 ? 4.689 -19.832 0.425 1.00 86.12 656 ARG A CA 1
ATOM 5314 C C . ARG A 1 656 ? 5.661 -20.729 1.179 1.00 86.12 656 ARG A C 1
ATOM 5316 O O . ARG A 1 656 ? 6.470 -21.420 0.565 1.00 86.12 656 ARG A O 1
ATOM 5323 N N . TRP A 1 657 ? 5.593 -20.694 2.497 1.00 83.88 657 TRP A N 1
ATOM 5324 C CA . TRP A 1 657 ? 6.380 -21.569 3.356 1.00 83.88 657 TRP A CA 1
ATOM 5325 C C . TRP A 1 657 ? 5.484 -22.160 4.435 1.00 83.88 657 TRP A C 1
ATOM 5327 O O . TRP A 1 657 ? 4.500 -21.534 4.834 1.00 83.88 657 TRP A O 1
ATOM 5337 N N . SER A 1 658 ? 5.853 -23.348 4.901 1.00 87.94 658 SER A N 1
ATOM 5338 C CA . SER A 1 658 ? 5.094 -24.112 5.887 1.00 87.94 658 SER A CA 1
ATOM 5339 C C . SER A 1 658 ? 5.536 -23.820 7.323 1.00 87.94 658 SER A C 1
ATOM 5341 O O . SER A 1 658 ? 6.677 -23.407 7.563 1.00 87.94 658 SER A O 1
ATOM 5343 N N . VAL A 1 659 ? 4.630 -24.067 8.267 1.00 86.62 659 VAL A N 1
ATOM 5344 C CA . VAL A 1 659 ? 4.897 -24.191 9.703 1.00 86.62 659 VAL A CA 1
ATOM 5345 C C . VAL A 1 659 ? 4.424 -25.563 10.139 1.00 86.62 659 VAL A C 1
ATOM 5347 O O . VAL A 1 659 ? 3.260 -25.900 9.926 1.00 86.62 659 VAL A O 1
ATOM 5350 N N . GLU A 1 660 ? 5.328 -26.320 10.751 1.00 92.75 660 GLU A N 1
ATOM 5351 C CA . GLU A 1 660 ? 5.022 -27.643 11.277 1.00 92.75 660 GLU A CA 1
ATOM 5352 C C . GLU A 1 660 ? 4.521 -27.563 12.722 1.00 92.75 660 GLU A C 1
ATOM 5354 O O . GLU A 1 660 ? 4.953 -26.694 13.492 1.00 92.75 660 GLU A O 1
ATOM 5359 N N . PRO A 1 661 ? 3.607 -28.462 13.103 1.00 94.12 661 PRO A N 1
ATOM 5360 C CA . PRO A 1 661 ? 2.966 -28.423 14.401 1.00 94.12 661 PRO A CA 1
ATOM 5361 C C . PRO A 1 661 ? 3.951 -29.003 15.459 1.00 94.12 661 PRO A C 1
ATOM 5363 O O . PRO A 1 661 ? 4.567 -30.043 15.239 1.00 94.12 661 PRO A O 1
ATOM 5366 N N . LYS A 1 662 ? 4.136 -28.339 16.615 1.00 94.00 662 LYS A N 1
ATOM 5367 C CA . LYS A 1 662 ? 5.118 -28.692 17.668 1.00 94.00 662 LYS A CA 1
ATOM 5368 C C . LYS A 1 662 ? 4.481 -28.926 19.050 1.00 94.00 662 LYS A C 1
ATOM 5370 O O . LYS A 1 662 ? 3.569 -28.208 19.455 1.00 94.00 662 LYS A O 1
ATOM 5375 N N . ALA A 1 663 ? 4.996 -29.906 19.801 1.00 92.75 663 ALA A N 1
ATOM 5376 C CA . ALA A 1 663 ? 4.652 -30.140 21.210 1.00 92.75 663 ALA A CA 1
ATOM 5377 C C . ALA A 1 663 ? 5.480 -29.247 22.173 1.00 92.75 663 ALA A C 1
ATOM 5379 O O . ALA A 1 663 ? 6.630 -28.932 21.852 1.00 92.75 663 ALA A O 1
ATOM 5380 N N . PRO A 1 664 ? 4.939 -28.848 23.344 1.00 95.12 664 PRO A N 1
ATOM 5381 C CA . PRO A 1 664 ? 3.592 -29.150 23.848 1.00 95.12 664 PRO A CA 1
ATOM 5382 C C . PRO A 1 664 ? 2.497 -28.337 23.130 1.00 95.12 664 PRO A C 1
ATOM 5384 O O . PRO A 1 664 ? 2.771 -27.278 22.583 1.00 95.12 664 PRO A O 1
ATOM 5387 N N . ARG A 1 665 ? 1.250 -28.826 23.087 1.00 94.44 665 ARG A N 1
ATOM 5388 C CA . ARG A 1 665 ? 0.127 -28.122 22.427 1.00 94.44 665 ARG A CA 1
ATOM 5389 C C . ARG A 1 665 ? -0.584 -27.187 23.389 1.00 94.44 665 ARG A C 1
ATOM 5391 O O . ARG A 1 665 ? -0.847 -27.578 24.522 1.00 94.44 665 ARG A O 1
ATOM 5398 N N . PHE A 1 666 ? -0.970 -26.003 22.927 1.00 94.75 666 PHE A N 1
ATOM 5399 C CA . PHE A 1 666 ? -1.793 -25.087 23.712 1.00 94.75 666 PHE A CA 1
ATOM 5400 C C . PHE A 1 666 ? -3.268 -25.406 23.484 1.00 94.75 666 PHE A C 1
ATOM 5402 O O . PHE A 1 666 ? -3.800 -25.198 22.398 1.00 94.75 666 PHE A O 1
ATOM 5409 N N . LYS A 1 667 ? -3.936 -25.916 24.522 1.00 89.44 667 LYS A N 1
ATOM 5410 C CA . LYS A 1 667 ? -5.374 -26.252 24.489 1.00 89.44 667 LYS A CA 1
ATOM 5411 C C . LYS A 1 667 ? -6.263 -25.161 25.099 1.00 89.44 667 LYS A C 1
ATOM 5413 O O . LYS A 1 667 ? -7.485 -25.309 25.149 1.00 89.44 667 LYS A O 1
ATOM 5418 N N . ALA A 1 668 ? -5.639 -24.092 25.587 1.00 93.56 668 ALA A N 1
ATOM 5419 C CA . ALA A 1 668 ? -6.277 -22.965 26.247 1.00 93.56 668 ALA A CA 1
ATOM 5420 C C . ALA A 1 668 ? -7.201 -22.179 25.304 1.00 93.56 668 ALA A C 1
ATOM 5422 O O . ALA A 1 668 ? -7.084 -22.243 24.080 1.00 93.56 668 ALA A O 1
ATOM 5423 N N . LYS A 1 669 ? -8.078 -21.347 25.874 1.00 95.38 669 LYS A N 1
ATOM 5424 C CA . LYS A 1 669 ? -8.732 -20.275 25.114 1.00 95.38 669 LYS A CA 1
ATOM 5425 C C . LYS A 1 669 ? -7.749 -19.125 24.897 1.00 95.38 669 LYS A C 1
ATOM 5427 O O . LYS A 1 669 ? -7.238 -18.573 25.868 1.00 95.38 669 LYS A O 1
ATOM 5432 N N . ILE A 1 670 ? -7.498 -18.756 23.644 1.00 97.19 670 ILE A N 1
ATOM 5433 C CA . ILE A 1 670 ? -6.422 -17.821 23.294 1.00 97.19 670 ILE A CA 1
ATOM 5434 C C . ILE A 1 670 ? -6.984 -16.532 22.703 1.00 97.19 670 ILE A C 1
ATOM 5436 O O . ILE A 1 670 ? -7.902 -16.553 21.879 1.00 97.19 670 ILE A O 1
ATOM 5440 N N . VAL A 1 671 ? -6.406 -15.410 23.127 1.00 98.19 671 VAL A N 1
ATOM 5441 C CA . VAL A 1 671 ? -6.682 -14.069 22.608 1.00 98.19 671 VAL A CA 1
ATOM 5442 C C . VAL A 1 671 ? -5.369 -13.395 22.223 1.00 98.19 671 VAL A C 1
ATOM 5444 O O . VAL A 1 671 ? -4.413 -13.438 22.991 1.00 98.19 671 VAL A O 1
ATOM 5447 N N . PHE A 1 672 ? -5.338 -12.725 21.072 1.00 97.25 672 PHE A N 1
ATOM 5448 C CA . PHE A 1 672 ? -4.268 -11.798 20.702 1.00 97.25 672 PHE A CA 1
ATOM 5449 C C . PHE A 1 672 ? -4.761 -10.355 20.793 1.00 97.25 672 PHE A C 1
ATOM 5451 O O . PHE A 1 672 ? -5.822 -10.040 20.253 1.00 97.25 672 PHE A O 1
ATOM 5458 N N . ILE A 1 673 ? -3.992 -9.472 21.430 1.00 96.81 673 ILE A N 1
ATOM 5459 C CA . ILE A 1 673 ? -4.257 -8.027 21.429 1.00 96.81 673 ILE A CA 1
ATOM 5460 C C . ILE A 1 673 ? -3.450 -7.370 20.307 1.00 96.81 673 ILE A C 1
ATOM 5462 O O . ILE A 1 673 ? -2.255 -7.632 20.158 1.00 96.81 673 ILE A O 1
ATOM 5466 N N . THR A 1 674 ? -4.105 -6.527 19.507 1.00 94.31 674 THR A N 1
ATOM 5467 C CA . THR A 1 674 ? -3.519 -5.874 18.326 1.00 94.31 674 THR A CA 1
ATOM 5468 C C . THR A 1 674 ? -3.824 -4.379 18.258 1.00 94.31 674 THR A C 1
ATOM 5470 O O . THR A 1 674 ? -4.867 -3.910 18.714 1.00 94.31 674 THR A O 1
ATOM 5473 N N . GLU A 1 675 ? -2.904 -3.637 17.639 1.00 92.50 675 GLU A N 1
ATOM 5474 C CA . GLU A 1 675 ? -3.002 -2.204 17.348 1.00 92.50 675 GLU A CA 1
ATOM 5475 C C . GLU A 1 675 ? -2.363 -1.884 15.982 1.00 92.50 675 GLU A C 1
ATOM 5477 O O . GLU A 1 675 ? -1.650 -2.734 15.431 1.00 92.50 675 GLU A O 1
ATOM 5482 N N . PRO A 1 676 ? -2.536 -0.662 15.427 1.00 92.56 676 PRO A N 1
ATOM 5483 C CA . PRO A 1 676 ? -1.956 -0.297 14.133 1.00 92.56 676 PRO A CA 1
ATOM 5484 C C . PRO A 1 676 ? -0.428 -0.400 14.075 1.00 92.56 676 PRO A C 1
ATOM 5486 O O . PRO A 1 676 ? 0.128 -0.443 12.984 1.00 92.56 676 PRO A O 1
ATOM 5489 N N . PHE A 1 677 ? 0.256 -0.453 15.223 1.00 88.94 677 PHE A N 1
ATOM 5490 C CA . PHE A 1 677 ? 1.695 -0.705 15.318 1.00 88.94 677 PHE A CA 1
ATOM 5491 C C . PHE A 1 677 ? 2.115 -2.073 14.759 1.00 88.94 677 PHE A C 1
ATOM 5493 O O . PHE A 1 677 ? 3.227 -2.202 14.248 1.00 88.94 677 PHE A O 1
ATOM 5500 N N . VAL A 1 678 ? 1.246 -3.088 14.838 1.00 91.38 678 VAL A N 1
ATOM 5501 C CA . VAL A 1 678 ? 1.549 -4.443 14.362 1.00 91.38 678 VAL A CA 1
ATOM 5502 C C . VAL A 1 678 ? 1.748 -4.399 12.847 1.00 91.38 678 VAL A C 1
ATOM 5504 O O . VAL A 1 678 ? 0.799 -4.231 12.083 1.00 91.38 678 VAL A O 1
ATOM 5507 N N . VAL A 1 679 ? 3.001 -4.527 12.415 1.00 91.00 679 VAL A N 1
ATOM 5508 C CA . VAL A 1 679 ? 3.459 -4.348 11.032 1.00 91.00 679 VAL A CA 1
ATOM 5509 C C . VAL A 1 679 ? 4.412 -5.480 10.648 1.00 91.00 679 VAL A C 1
ATOM 5511 O O . VAL A 1 679 ? 5.037 -6.096 11.511 1.00 91.00 679 VAL A O 1
ATOM 5514 N N . SER A 1 680 ? 4.572 -5.744 9.351 1.00 91.12 680 SER A N 1
ATOM 5515 C CA . SER A 1 680 ? 5.619 -6.624 8.822 1.00 91.12 680 SER A CA 1
ATOM 5516 C C . SER A 1 680 ? 5.534 -8.060 9.365 1.00 91.12 680 SER A C 1
ATOM 5518 O O . SER A 1 680 ? 4.514 -8.730 9.184 1.00 91.12 680 SER A O 1
ATOM 5520 N N . SER A 1 681 ? 6.572 -8.554 10.049 1.00 85.88 681 SER A N 1
ATOM 5521 C CA . SER A 1 681 ? 6.581 -9.871 10.697 1.00 85.88 681 SER A CA 1
ATOM 5522 C C . SER A 1 681 ? 5.392 -10.076 11.642 1.00 85.88 681 SER A C 1
ATOM 5524 O O . SER A 1 681 ? 4.807 -11.157 11.633 1.00 85.88 681 SER A O 1
ATOM 5526 N N . GLY A 1 682 ? 4.964 -9.037 12.368 1.00 89.88 682 GLY A N 1
ATOM 5527 C CA . GLY A 1 682 ? 3.768 -9.090 13.212 1.00 89.88 682 GLY A CA 1
ATOM 5528 C C . GLY A 1 682 ? 2.493 -9.369 12.411 1.00 89.88 682 GLY A C 1
ATOM 5529 O O . GLY A 1 682 ? 1.644 -10.141 12.838 1.00 89.88 682 GLY A O 1
ATOM 5530 N N . GLU A 1 683 ? 2.374 -8.841 11.193 1.00 92.88 683 GLU A N 1
ATOM 5531 C CA . GLU A 1 683 ? 1.233 -9.145 10.319 1.00 92.88 683 GLU A CA 1
ATOM 5532 C C . GLU A 1 683 ? 1.359 -10.486 9.600 1.00 92.88 683 GLU A C 1
ATOM 5534 O O . GLU A 1 683 ? 0.349 -11.107 9.281 1.00 92.88 683 GLU A O 1
ATOM 5539 N N . THR A 1 684 ? 2.581 -10.968 9.368 1.00 90.94 684 THR A N 1
ATOM 5540 C CA . THR A 1 684 ? 2.796 -12.356 8.929 1.00 90.94 684 THR A CA 1
ATOM 5541 C C . THR A 1 684 ? 2.269 -13.321 9.981 1.00 90.94 684 THR A C 1
ATOM 5543 O O . THR A 1 684 ? 1.559 -14.272 9.655 1.00 90.94 684 THR A O 1
ATOM 5546 N N . TYR A 1 685 ? 2.593 -13.033 11.239 1.00 91.00 685 TYR A N 1
ATOM 5547 C CA . TYR A 1 685 ? 2.150 -13.781 12.396 1.00 91.00 685 TYR A CA 1
ATOM 5548 C C . TYR A 1 685 ? 0.616 -13.744 12.514 1.00 91.00 685 TYR A C 1
ATOM 5550 O O . TYR A 1 685 ? -0.045 -14.781 12.438 1.00 91.00 685 TYR A O 1
ATOM 5558 N N . MET A 1 686 ? 0.032 -12.544 12.578 1.00 94.69 686 MET A N 1
ATOM 5559 C CA . MET A 1 686 ? -1.417 -12.364 12.716 1.00 94.69 686 MET A CA 1
ATOM 5560 C C . MET A 1 686 ? -2.220 -12.852 11.504 1.00 94.69 686 MET A C 1
ATOM 5562 O O . MET A 1 686 ? -3.356 -13.284 11.669 1.00 94.69 686 MET A O 1
ATOM 5566 N N . GLY A 1 687 ? -1.647 -12.849 10.297 1.00 95.38 687 GLY A N 1
ATOM 5567 C CA . GLY A 1 687 ? -2.306 -13.386 9.104 1.00 95.38 687 GLY A CA 1
ATOM 5568 C C . GLY A 1 687 ? -2.537 -14.897 9.167 1.00 95.38 687 GLY A C 1
ATOM 5569 O O . GLY A 1 687 ? -3.559 -15.378 8.682 1.00 95.38 687 GLY A O 1
ATOM 5570 N N . ILE A 1 688 ? -1.626 -15.655 9.790 1.00 96.06 688 ILE A N 1
ATOM 5571 C CA . ILE A 1 688 ? -1.825 -17.094 10.031 1.00 96.06 688 ILE A CA 1
ATOM 5572 C C . ILE A 1 688 ? -2.927 -17.294 11.081 1.00 96.06 688 ILE A C 1
ATOM 5574 O O . ILE A 1 688 ? -3.831 -18.099 10.855 1.00 96.06 688 ILE A O 1
ATOM 5578 N N . ILE A 1 689 ? -2.903 -16.516 12.172 1.00 96.38 689 ILE A N 1
ATOM 5579 C CA . ILE A 1 689 ? -3.945 -16.547 13.214 1.00 96.38 689 ILE A CA 1
ATOM 5580 C C . ILE A 1 689 ? -5.336 -16.250 12.621 1.00 96.38 689 ILE A C 1
ATOM 5582 O O . ILE A 1 689 ? -6.266 -17.019 12.859 1.00 96.38 689 ILE A O 1
ATOM 5586 N N . GLU A 1 690 ? -5.470 -15.189 11.811 1.00 96.12 690 GLU A N 1
ATOM 5587 C CA . GLU A 1 690 ? -6.723 -14.787 11.146 1.00 96.12 690 GLU A CA 1
ATOM 5588 C C . GLU A 1 690 ? -7.236 -15.885 10.202 1.00 96.12 690 GLU A C 1
ATOM 5590 O O . GLU A 1 690 ? -8.400 -16.279 10.277 1.00 96.12 690 GLU A O 1
ATOM 5595 N N . HIS A 1 691 ? -6.380 -16.392 9.308 1.00 95.81 691 HIS A N 1
ATOM 5596 C CA . HIS A 1 691 ? -6.811 -17.316 8.258 1.00 95.81 691 HIS A CA 1
ATOM 5597 C C . HIS A 1 691 ? -7.258 -18.673 8.804 1.00 95.81 691 HIS A C 1
ATOM 5599 O O . HIS A 1 691 ? -8.298 -19.189 8.391 1.00 95.81 691 HIS A O 1
ATOM 5605 N N . TYR A 1 692 ? -6.476 -19.235 9.729 1.00 96.06 692 TYR A N 1
ATOM 5606 C CA . TYR A 1 692 ? -6.744 -20.544 10.325 1.00 96.06 692 TYR A CA 1
ATOM 5607 C C . TYR A 1 692 ? -7.636 -20.463 11.570 1.00 96.06 692 TYR A C 1
ATOM 5609 O O . TYR A 1 692 ? -7.963 -21.496 12.143 1.00 96.06 692 TYR A O 1
ATOM 5617 N N . LYS A 1 693 ? -8.073 -19.254 11.959 1.00 95.19 693 LYS A N 1
ATOM 5618 C CA . LYS A 1 693 ? -8.961 -19.002 13.107 1.00 95.19 693 LYS A CA 1
ATOM 5619 C C . LYS A 1 693 ? -8.417 -19.584 14.415 1.00 95.19 693 LYS A C 1
ATOM 5621 O O . LYS A 1 693 ? -9.159 -20.172 15.196 1.00 95.19 693 LYS A O 1
ATOM 5626 N N . LEU A 1 694 ? -7.115 -19.420 14.641 1.00 95.56 694 LEU A N 1
ATOM 5627 C CA . LEU A 1 694 ? -6.411 -20.052 15.764 1.00 95.56 694 LEU A CA 1
ATOM 5628 C C . LEU A 1 694 ? -6.702 -19.379 17.114 1.00 95.56 694 LEU A C 1
ATOM 5630 O O . LEU A 1 694 ? -6.470 -19.975 18.161 1.00 95.56 694 LEU A O 1
ATOM 5634 N N . ALA A 1 695 ? -7.183 -18.134 17.104 1.00 96.19 695 ALA A N 1
ATOM 5635 C CA . ALA A 1 695 ? -7.502 -17.365 18.301 1.00 96.19 695 ALA A CA 1
ATOM 5636 C C . ALA A 1 695 ? -8.429 -16.185 17.977 1.00 96.19 695 ALA A C 1
ATOM 5638 O O . ALA A 1 695 ? -8.533 -15.759 16.823 1.00 96.19 695 ALA A O 1
ATOM 5639 N N . GLU A 1 696 ? -9.058 -15.621 19.010 1.00 96.50 696 GLU A N 1
ATOM 5640 C CA . GLU A 1 696 ? -9.728 -14.321 18.906 1.00 96.50 696 GLU A CA 1
ATOM 5641 C C . GLU A 1 696 ? -8.688 -13.192 18.814 1.00 96.50 696 GLU A C 1
ATOM 5643 O O . GLU A 1 696 ? -7.633 -13.248 19.449 1.00 96.50 696 GLU A O 1
ATOM 5648 N N . ILE A 1 697 ? -8.997 -12.145 18.050 1.00 97.75 697 ILE A N 1
ATOM 5649 C CA . ILE A 1 697 ? -8.147 -10.967 17.860 1.00 97.75 697 ILE A CA 1
ATOM 5650 C C . ILE A 1 697 ? -8.893 -9.750 18.408 1.00 97.75 697 ILE A C 1
ATOM 5652 O O . ILE A 1 697 ? -9.891 -9.302 17.839 1.00 97.75 697 ILE A O 1
ATOM 5656 N N . VAL A 1 698 ? -8.405 -9.211 19.519 1.00 98.19 698 VAL A N 1
ATOM 5657 C CA . VAL A 1 698 ? -8.981 -8.068 20.230 1.00 98.19 698 VAL A CA 1
ATOM 5658 C C . VAL A 1 698 ? -8.182 -6.809 19.901 1.00 98.19 698 VAL A C 1
ATOM 5660 O O . VAL A 1 698 ? -6.954 -6.833 19.868 1.00 98.19 698 VAL A O 1
ATOM 5663 N N . GLY A 1 699 ? -8.869 -5.689 19.684 1.00 96.00 699 GLY A N 1
ATOM 5664 C CA . GLY A 1 699 ? -8.223 -4.378 19.596 1.00 96.00 699 GLY A CA 1
ATOM 5665 C C . GLY A 1 699 ? -8.524 -3.622 18.315 1.00 96.00 699 GLY A C 1
ATOM 5666 O O . GLY A 1 699 ? -9.691 -3.456 17.962 1.00 96.00 699 GLY A O 1
ATOM 5667 N N . GLN A 1 700 ? -7.490 -3.099 17.663 1.00 94.88 700 GLN A N 1
ATOM 5668 C CA . GLN A 1 700 ? -7.612 -2.310 16.438 1.00 94.88 700 GLN A CA 1
ATOM 5669 C C . GLN A 1 700 ? -6.984 -3.022 15.239 1.00 94.88 700 GLN A C 1
ATOM 5671 O O . GLN A 1 700 ? -6.143 -3.903 15.376 1.00 94.88 700 GLN A O 1
ATOM 5676 N N . THR A 1 701 ? -7.375 -2.590 14.041 1.00 94.81 701 THR A N 1
ATOM 5677 C CA . THR A 1 701 ? -6.783 -3.057 12.786 1.00 94.81 701 THR A CA 1
ATOM 5678 C C . THR A 1 701 ? -5.273 -2.823 12.757 1.00 94.81 701 THR A C 1
ATOM 5680 O O . THR A 1 701 ? -4.803 -1.735 13.094 1.00 94.81 701 THR A O 1
ATOM 5683 N N . THR A 1 702 ? -4.525 -3.827 12.301 1.00 96.00 702 THR A N 1
ATOM 5684 C CA . THR A 1 702 ? -3.063 -3.764 12.158 1.00 96.00 702 THR A CA 1
ATOM 5685 C C . THR A 1 702 ? -2.626 -2.844 11.004 1.00 96.00 702 THR A C 1
ATOM 5687 O O . THR A 1 702 ? -3.442 -2.237 10.301 1.00 96.00 702 THR A O 1
ATOM 5690 N N . ALA A 1 703 ? -1.316 -2.707 10.796 1.00 95.62 703 ALA A N 1
ATOM 5691 C CA . ALA A 1 703 ? -0.715 -1.710 9.913 1.00 95.62 703 ALA A CA 1
ATOM 5692 C C . ALA A 1 703 ? -1.118 -1.793 8.430 1.00 95.62 703 ALA A C 1
ATOM 5694 O O . ALA A 1 703 ? -1.087 -0.773 7.739 1.00 95.62 703 ALA A O 1
ATOM 5695 N N . GLY A 1 704 ? -1.443 -2.974 7.902 1.00 96.56 704 GLY A N 1
ATOM 5696 C CA . GLY A 1 704 ? -1.652 -3.184 6.470 1.00 96.56 704 GLY A CA 1
ATOM 5697 C C . GLY A 1 704 ? -0.377 -3.022 5.642 1.00 96.56 704 GLY A C 1
ATOM 5698 O O . GLY A 1 704 ? -0.424 -2.503 4.530 1.00 96.56 704 GLY A O 1
ATOM 5699 N N . CYS A 1 705 ? 0.772 -3.437 6.168 1.00 96.25 705 CYS A N 1
ATOM 5700 C CA . CYS A 1 705 ? 2.055 -3.417 5.484 1.00 96.25 705 CYS A CA 1
ATOM 5701 C C . CYS A 1 705 ? 2.908 -4.635 5.862 1.00 96.25 705 CYS A C 1
ATOM 5703 O O . CYS A 1 705 ? 3.485 -4.702 6.946 1.00 96.25 705 CYS A O 1
ATOM 5705 N N . ASN A 1 706 ? 3.043 -5.567 4.916 1.00 94.12 706 ASN A N 1
ATOM 5706 C CA . ASN A 1 706 ? 3.832 -6.786 5.060 1.00 94.12 706 ASN A CA 1
ATOM 5707 C C . ASN A 1 706 ? 4.730 -6.999 3.829 1.00 94.12 706 ASN A C 1
ATOM 5709 O O . ASN A 1 706 ? 4.474 -6.437 2.761 1.00 94.12 706 ASN A O 1
ATOM 5713 N N . GLY A 1 707 ? 5.771 -7.813 3.982 1.00 91.44 707 GLY A N 1
ATOM 5714 C CA . GLY A 1 707 ? 6.786 -8.074 2.967 1.00 91.44 707 GLY A CA 1
ATOM 5715 C C . GLY A 1 707 ? 8.162 -7.533 3.346 1.00 91.44 707 GLY A C 1
ATOM 5716 O O . GLY A 1 707 ? 8.313 -6.719 4.256 1.00 91.44 707 GLY A O 1
ATOM 5717 N N . ASN A 1 708 ? 9.190 -7.988 2.637 1.00 90.50 708 ASN A N 1
ATOM 5718 C CA . ASN A 1 708 ? 10.562 -7.584 2.907 1.00 90.50 708 ASN A CA 1
ATOM 5719 C C . ASN A 1 708 ? 10.799 -6.136 2.467 1.00 90.50 708 ASN A C 1
ATOM 5721 O O . ASN A 1 708 ? 10.629 -5.783 1.294 1.00 90.50 708 ASN A O 1
ATOM 5725 N N . ALA A 1 709 ? 11.252 -5.308 3.405 1.00 93.06 709 ALA A N 1
ATOM 5726 C CA . ALA A 1 709 ? 11.655 -3.945 3.106 1.00 93.06 709 ALA A CA 1
ATOM 5727 C C . ALA A 1 709 ? 12.949 -3.905 2.272 1.00 93.06 709 ALA A C 1
ATOM 5729 O O . ALA A 1 709 ? 13.870 -4.702 2.480 1.00 93.06 709 ALA A O 1
ATOM 5730 N N . ASN A 1 710 ? 13.023 -2.938 1.366 1.00 94.88 710 ASN A N 1
ATOM 5731 C CA . ASN A 1 710 ? 14.177 -2.583 0.558 1.00 94.88 710 ASN A CA 1
ATOM 5732 C C . ASN A 1 710 ? 14.627 -1.147 0.882 1.00 94.88 710 ASN A C 1
ATOM 5734 O O . ASN A 1 710 ? 13.872 -0.368 1.469 1.00 94.88 710 ASN A O 1
ATOM 5738 N N . PHE A 1 711 ? 15.876 -0.817 0.551 1.00 94.94 711 PHE A N 1
ATOM 5739 C CA . PHE A 1 711 ? 16.533 0.417 0.976 1.00 94.94 711 PHE A CA 1
ATOM 5740 C C . PHE A 1 711 ? 17.195 1.111 -0.205 1.00 94.94 711 PHE A C 1
ATOM 5742 O O . PHE A 1 711 ? 17.943 0.487 -0.951 1.00 94.94 711 PHE A O 1
ATOM 5749 N N . ILE A 1 712 ? 16.952 2.411 -0.332 1.00 96.06 712 ILE A N 1
ATOM 5750 C CA . ILE A 1 712 ? 17.606 3.283 -1.305 1.00 96.06 712 ILE A CA 1
ATOM 5751 C C . ILE A 1 712 ? 18.671 4.083 -0.549 1.00 96.06 712 ILE A C 1
ATOM 5753 O O . ILE A 1 712 ? 18.294 4.975 0.220 1.00 96.06 712 ILE A O 1
ATOM 5757 N N . PRO A 1 713 ? 19.970 3.767 -0.687 1.00 93.88 713 PRO A N 1
ATOM 5758 C CA . PRO A 1 713 ? 21.023 4.668 -0.237 1.00 93.88 713 PRO A CA 1
ATOM 5759 C C . PRO A 1 713 ? 21.030 5.911 -1.129 1.00 93.88 713 PRO A C 1
ATOM 5761 O O . PRO A 1 713 ? 20.859 5.796 -2.340 1.00 93.88 713 PRO A O 1
ATOM 5764 N N . LEU A 1 714 ? 21.188 7.090 -0.530 1.00 95.56 714 LEU A N 1
ATOM 5765 C CA . LEU A 1 714 ? 21.192 8.358 -1.252 1.00 95.56 714 LEU A CA 1
ATOM 5766 C C . LEU A 1 714 ? 22.323 9.275 -0.753 1.00 95.56 714 LEU A C 1
ATOM 5768 O O . LEU A 1 714 ? 22.629 9.279 0.446 1.00 95.56 714 LEU A O 1
ATOM 5772 N N . PRO A 1 715 ? 22.915 10.091 -1.643 1.00 93.75 715 PRO A N 1
ATOM 5773 C CA . PRO A 1 715 ? 23.861 11.141 -1.276 1.00 93.75 715 PRO A CA 1
ATOM 5774 C C . PRO A 1 715 ? 23.378 12.060 -0.144 1.00 93.75 715 PRO A C 1
ATOM 5776 O O . PRO A 1 715 ? 22.179 12.304 0.022 1.00 93.75 715 PRO A O 1
ATOM 5779 N N . GLY A 1 716 ? 24.324 12.620 0.618 1.00 91.44 716 GLY A N 1
ATOM 5780 C CA . GLY A 1 716 ? 24.037 13.583 1.690 1.00 91.44 716 GLY A CA 1
ATOM 5781 C C . GLY A 1 716 ? 23.509 12.961 2.989 1.00 91.44 716 GLY A C 1
ATOM 5782 O O . GLY A 1 716 ? 22.907 13.659 3.806 1.00 91.44 716 GLY A O 1
ATOM 5783 N N . GLY A 1 717 ? 23.711 11.652 3.182 1.00 89.75 717 GLY A N 1
ATOM 5784 C CA . GLY A 1 717 ? 23.325 10.930 4.401 1.00 89.75 717 GLY A CA 1
ATOM 5785 C C . GLY A 1 717 ? 21.851 10.523 4.462 1.00 89.75 717 GLY A C 1
ATOM 5786 O O . GLY A 1 717 ? 21.353 10.203 5.543 1.00 89.75 717 GLY A O 1
ATOM 5787 N N . PHE A 1 718 ? 21.149 10.540 3.326 1.00 93.81 718 PHE A N 1
ATOM 5788 C CA . PHE A 1 718 ? 19.764 10.093 3.229 1.00 93.81 718 PHE A CA 1
ATOM 5789 C C . PHE A 1 718 ? 19.693 8.595 2.944 1.00 93.81 718 PHE A C 1
ATOM 5791 O O . PHE A 1 718 ? 20.511 8.018 2.228 1.00 93.81 718 PHE A O 1
ATOM 5798 N N . ARG A 1 719 ? 18.655 7.951 3.468 1.00 94.81 719 ARG A N 1
ATOM 5799 C CA . ARG A 1 719 ? 18.288 6.591 3.073 1.00 94.81 719 ARG A CA 1
ATOM 5800 C C . ARG A 1 719 ? 16.782 6.430 3.134 1.00 94.81 719 ARG A C 1
ATOM 5802 O O . ARG A 1 719 ? 16.176 6.807 4.132 1.00 94.81 719 ARG A O 1
ATOM 5809 N N . VAL A 1 720 ? 16.184 5.821 2.118 1.00 96.69 720 VAL A N 1
ATOM 5810 C CA . VAL A 1 720 ? 14.735 5.565 2.089 1.00 96.69 720 VAL A CA 1
ATOM 5811 C C . VAL A 1 720 ? 14.461 4.081 2.274 1.00 96.69 720 VAL A C 1
ATOM 5813 O O . VAL A 1 720 ? 15.101 3.261 1.626 1.00 96.69 720 VAL A O 1
ATOM 5816 N N . MET A 1 721 ? 13.521 3.731 3.147 1.00 96.00 721 MET A N 1
ATOM 5817 C CA . MET A 1 721 ? 12.993 2.374 3.307 1.00 96.00 721 MET A CA 1
ATOM 5818 C C . MET A 1 721 ? 11.605 2.274 2.677 1.00 96.00 721 MET A C 1
ATOM 5820 O O . MET A 1 721 ? 10.827 3.221 2.766 1.00 96.00 721 MET A O 1
ATOM 5824 N N . TRP A 1 722 ? 11.315 1.144 2.034 1.00 96.88 722 TRP A N 1
ATOM 5825 C CA . TRP A 1 722 ? 10.058 0.868 1.325 1.00 96.88 722 TRP A CA 1
ATOM 5826 C C . TRP A 1 722 ? 9.849 -0.646 1.149 1.00 96.88 722 TRP A C 1
ATOM 5828 O O . TRP A 1 722 ? 10.756 -1.422 1.429 1.00 96.88 722 TRP A O 1
ATOM 5838 N N . THR A 1 723 ? 8.683 -1.099 0.694 1.00 96.88 723 THR A N 1
ATOM 5839 C CA . THR A 1 723 ? 8.353 -2.523 0.506 1.00 96.88 723 THR A CA 1
ATOM 5840 C C . THR A 1 723 ? 8.624 -2.985 -0.927 1.00 96.88 723 THR A C 1
ATOM 5842 O O . THR A 1 723 ? 7.941 -2.564 -1.856 1.00 96.88 723 THR A O 1
ATOM 5845 N N . GLY A 1 724 ? 9.569 -3.914 -1.114 1.00 95.12 724 GLY A N 1
ATOM 5846 C CA . GLY A 1 724 ? 9.994 -4.382 -2.446 1.00 95.12 724 GLY A CA 1
ATOM 5847 C C . GLY A 1 724 ? 9.188 -5.540 -3.053 1.00 95.12 724 GLY A C 1
ATOM 5848 O O . GLY A 1 724 ? 9.534 -6.029 -4.125 1.00 95.12 724 GLY A O 1
ATOM 5849 N N . MET A 1 725 ? 8.136 -6.012 -2.382 1.00 95.06 725 MET A N 1
ATOM 5850 C CA . MET A 1 725 ? 7.347 -7.175 -2.808 1.00 95.06 725 MET A CA 1
ATOM 5851 C C . MET A 1 725 ? 5.859 -7.027 -2.500 1.00 95.06 725 MET A C 1
ATOM 5853 O O . MET A 1 725 ? 5.460 -6.241 -1.640 1.00 95.06 725 MET A O 1
ATOM 5857 N N . LYS A 1 726 ? 5.040 -7.845 -3.164 1.00 96.94 726 LYS A N 1
ATOM 5858 C CA . LYS A 1 726 ? 3.591 -7.890 -2.973 1.00 96.94 726 LYS A CA 1
ATOM 5859 C C . LYS A 1 726 ? 3.182 -9.078 -2.111 1.00 96.94 726 LYS A C 1
ATOM 5861 O O . LYS A 1 726 ? 3.306 -10.228 -2.530 1.00 96.94 726 LYS A O 1
ATOM 5866 N N . VAL A 1 727 ? 2.641 -8.808 -0.928 1.00 96.88 727 VAL A N 1
ATOM 5867 C CA . VAL A 1 727 ? 2.079 -9.830 -0.037 1.00 96.88 727 VAL A CA 1
ATOM 5868 C C . VAL A 1 727 ? 0.556 -9.789 -0.119 1.00 96.88 727 VAL A C 1
ATOM 5870 O O . VAL A 1 727 ? -0.069 -8.749 0.096 1.00 96.88 727 VAL A O 1
ATOM 5873 N N . LEU A 1 728 ? -0.042 -10.933 -0.444 1.00 96.62 728 LEU A N 1
ATOM 5874 C CA . LEU A 1 728 ? -1.491 -11.140 -0.420 1.00 96.62 728 LEU A CA 1
ATOM 5875 C C . LEU A 1 728 ? -1.855 -12.037 0.761 1.00 96.62 728 LEU A C 1
ATOM 5877 O O . LEU A 1 728 ? -1.055 -12.879 1.177 1.00 96.62 728 LEU A O 1
ATOM 5881 N N . LYS A 1 729 ? -3.087 -11.903 1.257 1.00 95.12 729 LYS A N 1
ATOM 5882 C CA . LYS A 1 729 ? -3.648 -12.819 2.255 1.00 95.12 729 LYS A CA 1
ATOM 5883 C C . LYS A 1 729 ? -3.649 -14.260 1.729 1.00 95.12 729 LYS A C 1
ATOM 5885 O O . LYS A 1 729 ? -3.525 -14.514 0.526 1.00 95.12 729 LYS A O 1
ATOM 5890 N N . HIS A 1 730 ? -3.819 -15.231 2.622 1.00 93.94 730 HIS A N 1
ATOM 5891 C CA . HIS A 1 730 ? -3.857 -16.660 2.282 1.00 93.94 730 HIS A CA 1
ATOM 5892 C C . HIS A 1 730 ? -4.902 -16.999 1.205 1.00 93.94 730 HIS A C 1
ATOM 5894 O O . HIS A 1 730 ? -4.622 -17.789 0.295 1.00 93.94 730 HIS A O 1
ATOM 5900 N N . ASP A 1 731 ? -6.063 -16.336 1.247 1.00 87.50 731 ASP A N 1
ATOM 5901 C CA . ASP A 1 731 ? -7.149 -16.456 0.260 1.00 87.50 731 ASP A CA 1
ATOM 5902 C C . ASP A 1 731 ? -6.853 -15.752 -1.082 1.00 87.50 731 ASP A C 1
ATOM 5904 O O . ASP A 1 731 ? -7.638 -15.845 -2.022 1.00 87.50 731 ASP A O 1
ATOM 5908 N N . GLY A 1 732 ? -5.710 -15.068 -1.197 1.00 90.81 732 GLY A N 1
ATOM 5909 C CA . GLY A 1 732 ? -5.305 -14.290 -2.366 1.00 90.81 732 GLY A CA 1
ATOM 5910 C C . GLY A 1 732 ? -5.840 -12.859 -2.390 1.00 90.81 732 GLY A C 1
ATOM 5911 O O . GLY A 1 732 ? -5.570 -12.136 -3.346 1.00 90.81 732 GLY A O 1
ATOM 5912 N N . SER A 1 733 ? -6.579 -12.423 -1.368 1.00 90.12 733 SER A N 1
ATOM 5913 C CA . SER A 1 733 ? -7.076 -11.052 -1.295 1.00 90.12 733 SER A CA 1
ATOM 5914 C C . SER A 1 733 ? -6.036 -10.059 -0.774 1.00 90.12 733 SER A C 1
ATOM 5916 O O . SER A 1 733 ? -4.965 -10.423 -0.286 1.00 90.12 733 SER A O 1
ATOM 5918 N N . GLN A 1 734 ? -6.336 -8.772 -0.934 1.00 92.94 734 GLN A N 1
ATOM 5919 C CA . GLN A 1 734 ? -5.444 -7.678 -0.569 1.00 92.94 734 GLN A CA 1
ATOM 5920 C C . GLN A 1 734 ? -5.166 -7.648 0.943 1.00 92.94 734 GLN A C 1
ATOM 5922 O O . GLN A 1 734 ? -6.086 -7.693 1.758 1.00 92.94 734 GLN A O 1
ATOM 5927 N N . HIS A 1 735 ? -3.884 -7.532 1.299 1.00 94.88 735 HIS A N 1
ATOM 5928 C CA . HIS A 1 735 ? -3.421 -7.240 2.662 1.00 94.88 735 HIS A CA 1
ATOM 5929 C C . HIS A 1 735 ? -3.007 -5.772 2.813 1.00 94.88 735 HIS A C 1
ATOM 5931 O O . HIS A 1 735 ? -3.381 -5.111 3.780 1.00 94.88 735 HIS A O 1
ATOM 5937 N N . HIS A 1 736 ? -2.260 -5.255 1.832 1.00 97.62 736 HIS A N 1
ATOM 5938 C CA . HIS A 1 736 ? -1.730 -3.892 1.840 1.00 97.62 736 HIS A CA 1
ATOM 5939 C C . HIS A 1 736 ? -2.841 -2.843 2.015 1.00 97.62 736 HIS A C 1
ATOM 5941 O O . HIS A 1 736 ? -3.904 -2.972 1.410 1.00 97.62 736 HIS A O 1
ATOM 5947 N N . LEU A 1 737 ? -2.612 -1.833 2.857 1.00 95.88 737 LEU A N 1
ATOM 5948 C CA . LEU A 1 737 ? -3.574 -0.819 3.327 1.00 95.88 737 LEU A CA 1
ATOM 5949 C C . LEU A 1 737 ? -4.764 -1.321 4.166 1.00 95.88 737 LEU A C 1
ATOM 5951 O O . LEU A 1 737 ? -5.427 -0.503 4.799 1.00 95.88 737 LEU A O 1
ATOM 5955 N N . ILE A 1 738 ? -5.035 -2.629 4.207 1.00 95.19 738 ILE A N 1
ATOM 5956 C CA . ILE A 1 738 ? -6.168 -3.203 4.950 1.00 95.19 738 ILE A CA 1
ATOM 5957 C C . ILE A 1 738 ? -5.716 -3.718 6.314 1.00 95.19 738 ILE A C 1
ATOM 5959 O O . ILE A 1 738 ? -6.303 -3.348 7.324 1.00 95.19 738 ILE A O 1
ATOM 5963 N N . GLY A 1 739 ? -4.674 -4.551 6.337 1.00 94.69 739 GLY A N 1
ATOM 5964 C CA . GLY A 1 739 ? -4.218 -5.243 7.539 1.00 94.69 739 GLY A CA 1
ATOM 5965 C C . GLY A 1 739 ? -5.111 -6.415 7.957 1.00 94.69 739 GLY A C 1
ATOM 5966 O O . GLY A 1 739 ? -5.942 -6.930 7.196 1.00 94.69 739 GLY A O 1
ATOM 5967 N N . ILE A 1 740 ? -4.903 -6.852 9.192 1.00 95.56 740 ILE A N 1
ATOM 5968 C CA . ILE A 1 740 ? -5.681 -7.863 9.898 1.00 95.56 740 ILE A CA 1
ATOM 5969 C C . ILE A 1 740 ? -6.756 -7.140 10.699 1.00 95.56 740 ILE A C 1
ATOM 5971 O O . ILE A 1 740 ? -6.461 -6.225 11.472 1.00 95.56 740 ILE A O 1
ATOM 5975 N N . LEU A 1 741 ? -8.010 -7.524 10.470 1.00 93.50 741 LEU A N 1
ATOM 5976 C CA . LEU A 1 741 ? -9.140 -6.941 11.181 1.00 93.50 741 LEU A CA 1
ATOM 5977 C C . LEU A 1 741 ? -9.328 -7.690 12.507 1.00 93.50 741 LEU A C 1
ATOM 5979 O O . LEU A 1 741 ? -9.322 -8.922 12.498 1.00 93.50 741 LEU A O 1
ATOM 5983 N N . PRO A 1 742 ? -9.528 -6.988 13.634 1.00 93.31 742 PRO A N 1
ATOM 5984 C CA . PRO A 1 742 ? -9.839 -7.652 14.891 1.00 93.31 742 PRO A CA 1
ATOM 5985 C C . PRO A 1 742 ? -11.199 -8.353 14.781 1.00 93.31 742 PRO A C 1
ATOM 5987 O O . PRO A 1 742 ? -12.157 -7.789 14.245 1.00 93.31 742 PRO A O 1
ATOM 5990 N N . THR A 1 743 ? -11.301 -9.568 15.316 1.00 93.00 743 THR A N 1
ATOM 5991 C CA . THR A 1 743 ? -12.588 -10.267 15.465 1.00 93.00 743 THR A CA 1
ATOM 5992 C C . THR A 1 743 ? -13.457 -9.579 16.518 1.00 93.00 743 THR A C 1
ATOM 5994 O O . THR A 1 743 ? -14.682 -9.560 16.401 1.00 93.00 743 THR A O 1
ATOM 5997 N N . VAL A 1 744 ? -12.818 -8.940 17.506 1.00 94.06 744 VAL A N 1
ATOM 5998 C CA . VAL A 1 744 ? -13.453 -8.137 18.552 1.00 94.06 744 VAL A CA 1
ATOM 5999 C C . VAL A 1 744 ? -12.828 -6.733 18.559 1.00 94.06 744 VAL A C 1
ATOM 6001 O O . VAL A 1 744 ? -11.846 -6.489 19.267 1.00 94.06 744 VAL A O 1
ATOM 6004 N N . PRO A 1 745 ? -13.360 -5.783 17.766 1.00 92.06 745 PRO A N 1
ATOM 6005 C CA . PRO A 1 745 ? -12.860 -4.415 17.761 1.00 92.06 745 PRO A CA 1
ATOM 6006 C C . PRO A 1 745 ? -13.131 -3.721 19.100 1.00 92.06 745 PRO A C 1
ATOM 6008 O O . PRO A 1 745 ? -14.251 -3.763 19.613 1.00 92.06 745 PRO A O 1
ATOM 6011 N N . VAL A 1 746 ? -12.127 -3.024 19.632 1.00 92.44 746 VAL A N 1
ATOM 6012 C CA . VAL A 1 746 ? -12.235 -2.246 20.876 1.00 92.44 746 VAL A CA 1
ATOM 6013 C C . VAL A 1 746 ? -12.016 -0.770 20.569 1.00 92.44 746 VAL A C 1
ATOM 6015 O O . VAL A 1 746 ? -11.075 -0.396 19.870 1.00 92.44 746 VAL A O 1
ATOM 6018 N N . LYS A 1 747 ? -12.909 0.077 21.084 1.00 87.94 747 LYS A N 1
ATOM 6019 C CA . LYS A 1 747 ? -12.791 1.535 21.014 1.00 87.94 747 LYS A CA 1
ATOM 6020 C C . LYS A 1 747 ? -12.497 2.062 22.403 1.00 87.94 747 LYS A C 1
ATOM 6022 O O . LYS A 1 747 ? -13.231 1.733 23.329 1.00 87.94 747 LYS A O 1
ATOM 6027 N N . ARG A 1 748 ? -11.468 2.897 22.507 1.00 92.19 748 ARG A N 1
ATOM 6028 C CA . ARG A 1 748 ? -11.104 3.527 23.770 1.00 92.19 748 ARG A CA 1
ATOM 6029 C C . ARG A 1 748 ? -12.052 4.664 24.139 1.00 92.19 748 ARG A C 1
ATOM 6031 O O . ARG A 1 748 ? -12.580 5.327 23.241 1.00 92.19 748 ARG A O 1
ATOM 6038 N N . THR A 1 749 ? -12.198 4.924 25.435 1.00 95.88 749 THR A N 1
ATOM 6039 C CA . THR A 1 749 ? -12.955 6.065 25.970 1.00 95.88 749 THR A CA 1
ATOM 6040 C C . THR A 1 749 ? -12.068 7.031 26.753 1.00 95.88 749 THR A C 1
ATOM 6042 O O . THR A 1 749 ? -11.118 6.629 27.427 1.00 95.88 749 THR A O 1
ATOM 6045 N N . ILE A 1 750 ? -12.386 8.331 26.709 1.00 95.56 750 ILE A N 1
ATOM 6046 C CA . ILE A 1 750 ? -11.650 9.344 27.496 1.00 95.56 750 ILE A CA 1
ATOM 6047 C C . ILE A 1 750 ? -11.811 9.058 28.993 1.00 95.56 750 ILE A C 1
ATOM 6049 O O . ILE A 1 750 ? -10.878 9.232 29.779 1.00 95.56 750 ILE A O 1
ATOM 6053 N N . LYS A 1 751 ? -12.993 8.569 29.381 1.00 95.38 751 LYS A N 1
ATOM 6054 C CA . LYS A 1 751 ? -13.284 8.128 30.743 1.00 95.38 751 LYS A CA 1
ATOM 6055 C C . LYS A 1 751 ? -12.324 7.023 31.195 1.00 95.38 751 LYS A C 1
ATOM 6057 O O . LYS A 1 751 ? -11.691 7.188 32.232 1.00 95.38 751 LYS A O 1
ATOM 6062 N N . ALA A 1 752 ? -12.152 5.955 30.414 1.00 96.06 752 ALA A N 1
ATOM 6063 C CA . ALA A 1 752 ? -11.224 4.877 30.759 1.00 96.06 752 ALA A CA 1
ATOM 6064 C C . ALA A 1 752 ? -9.772 5.363 30.870 1.00 96.06 752 ALA A C 1
ATOM 6066 O O . ALA A 1 752 ? -9.074 4.977 31.806 1.00 96.06 752 ALA A O 1
ATOM 6067 N N . VAL A 1 753 ? -9.334 6.269 29.985 1.00 96.25 753 VAL A N 1
ATOM 6068 C CA . VAL A 1 753 ? -8.008 6.905 30.090 1.00 96.25 753 VAL A CA 1
ATOM 6069 C C . VAL A 1 753 ? -7.862 7.618 31.437 1.00 96.25 753 VAL A C 1
ATOM 6071 O O . VAL A 1 753 ? -6.903 7.361 32.163 1.00 96.25 753 VAL A O 1
ATOM 6074 N N . ARG A 1 754 ? -8.826 8.465 31.817 1.00 94.75 754 ARG A N 1
ATOM 6075 C CA . ARG A 1 754 ? -8.815 9.179 33.109 1.00 94.75 754 ARG A CA 1
ATOM 6076 C C . ARG A 1 754 ? -8.818 8.228 34.310 1.00 94.75 754 ARG A C 1
ATOM 6078 O O . ARG A 1 754 ? -8.191 8.529 35.317 1.00 94.75 754 ARG A O 1
ATOM 6085 N N . GLU A 1 755 ? -9.486 7.085 34.186 1.00 95.31 755 GLU A N 1
ATOM 6086 C CA . GLU A 1 755 ? -9.582 6.048 35.222 1.00 95.31 755 GLU A CA 1
ATOM 6087 C C . GLU A 1 755 ? -8.377 5.093 35.263 1.00 95.31 755 GLU A C 1
ATOM 6089 O O . GLU A 1 755 ? -8.301 4.255 36.156 1.00 95.31 755 GLU A O 1
ATOM 6094 N N . GLY A 1 756 ? -7.436 5.180 34.316 1.00 94.12 756 GLY A N 1
ATOM 6095 C CA . GLY A 1 756 ? -6.299 4.256 34.269 1.00 94.12 756 GLY A CA 1
ATOM 6096 C C . GLY A 1 756 ? -6.615 2.873 33.692 1.00 94.12 756 GLY A C 1
ATOM 6097 O O . GLY A 1 756 ? -5.813 1.961 33.867 1.00 94.12 756 GLY A O 1
ATOM 6098 N N . ARG A 1 757 ? -7.754 2.703 33.013 1.00 95.62 757 ARG A N 1
ATOM 6099 C CA . ARG A 1 757 ? -8.235 1.399 32.537 1.00 95.62 757 ARG A CA 1
ATOM 6100 C C . ARG A 1 757 ? -7.700 1.039 31.153 1.00 95.62 757 ARG A C 1
ATOM 6102 O O . ARG A 1 757 ? -7.713 1.858 30.231 1.00 95.62 757 ARG A O 1
ATOM 6109 N N . ASP A 1 758 ? -7.279 -0.215 31.008 1.00 95.12 758 ASP A N 1
ATOM 6110 C CA . ASP A 1 758 ? -6.874 -0.812 29.736 1.00 95.12 758 ASP A CA 1
ATOM 6111 C C . ASP A 1 758 ? -8.037 -1.616 29.141 1.00 95.12 758 ASP A C 1
ATOM 6113 O O . ASP A 1 758 ? -8.178 -2.818 29.368 1.00 95.12 758 ASP A O 1
ATOM 6117 N N . GLU A 1 759 ? -8.887 -0.940 28.367 1.00 96.00 759 GLU A N 1
ATOM 6118 C CA . GLU A 1 759 ? -10.089 -1.537 27.766 1.00 96.00 759 GLU A CA 1
ATOM 6119 C C . GLU A 1 759 ? -9.771 -2.708 26.815 1.00 96.00 759 GLU A C 1
ATOM 6121 O O . GLU A 1 759 ? -10.619 -3.579 26.606 1.00 96.00 759 GLU A O 1
ATOM 6126 N N . TYR A 1 760 ? -8.556 -2.773 26.256 1.00 95.62 760 TYR A N 1
ATOM 6127 C CA . TYR A 1 760 ? -8.139 -3.907 25.431 1.00 95.62 760 TYR A CA 1
ATOM 6128 C C . TYR A 1 760 ? -7.882 -5.146 26.284 1.00 95.62 760 TYR A C 1
ATOM 6130 O O . TYR A 1 760 ? -8.417 -6.220 25.994 1.00 95.62 760 TYR A O 1
ATOM 6138 N N . LEU A 1 761 ? -7.092 -4.989 27.351 1.00 96.12 761 LEU A N 1
ATOM 6139 C CA . LEU A 1 761 ? -6.769 -6.076 28.269 1.00 96.12 761 LEU A CA 1
ATOM 6140 C C . LEU A 1 761 ? -8.009 -6.540 29.041 1.00 96.12 761 LEU A C 1
ATOM 6142 O O . LEU A 1 761 ? -8.240 -7.742 29.146 1.00 96.12 761 LEU A O 1
ATOM 6146 N N . GLU A 1 762 ? -8.851 -5.616 29.513 1.00 96.69 762 GLU A N 1
ATOM 6147 C CA . GLU A 1 762 ? -10.131 -5.938 30.159 1.00 96.69 762 GLU A CA 1
ATOM 6148 C C . GLU A 1 762 ? -10.997 -6.823 29.255 1.00 96.69 762 GLU A C 1
ATOM 6150 O O . GLU A 1 762 ? -11.511 -7.858 29.696 1.00 96.69 762 GLU A O 1
ATOM 6155 N N . LYS A 1 763 ? -11.105 -6.470 27.965 1.00 97.31 763 LYS A N 1
ATOM 6156 C CA . LYS A 1 763 ? -11.891 -7.253 27.010 1.00 97.31 763 LYS A CA 1
ATOM 6157 C C . LYS A 1 763 ? -11.270 -8.616 26.717 1.00 97.31 763 LYS A C 1
ATOM 6159 O O . LYS A 1 763 ? -11.991 -9.608 26.609 1.00 97.31 763 LYS A O 1
ATOM 6164 N N . ALA A 1 764 ? -9.946 -8.687 26.608 1.00 97.06 764 ALA A N 1
ATOM 6165 C CA . ALA A 1 764 ? -9.241 -9.949 26.431 1.00 97.06 764 ALA A CA 1
ATOM 6166 C C . ALA A 1 764 ? -9.458 -10.888 27.633 1.00 97.06 764 ALA A C 1
ATOM 6168 O O . ALA A 1 764 ? -9.795 -12.057 27.436 1.00 97.06 764 ALA A O 1
ATOM 6169 N N . ILE A 1 765 ? -9.372 -10.360 28.863 1.00 96.25 765 ILE A N 1
ATOM 6170 C CA . ILE A 1 765 ? -9.639 -11.088 30.116 1.00 96.25 765 ILE A CA 1
ATOM 6171 C C . ILE A 1 765 ? -11.078 -11.608 30.158 1.00 96.25 765 ILE A C 1
ATOM 6173 O O . ILE A 1 765 ? -11.298 -12.773 30.495 1.00 96.25 765 ILE A O 1
ATOM 6177 N N . GLU A 1 766 ? -12.055 -10.776 29.787 1.00 95.25 766 GLU A N 1
ATOM 6178 C CA . GLU A 1 766 ? -13.463 -11.179 29.690 1.00 95.25 766 GLU A CA 1
ATOM 6179 C C . GLU A 1 766 ? -13.628 -12.398 28.767 1.00 95.25 766 GLU A C 1
ATOM 6181 O O . GLU A 1 766 ? -14.321 -13.359 29.110 1.00 95.25 766 GLU A O 1
ATOM 6186 N N . ILE A 1 767 ? -12.959 -12.393 27.610 1.00 94.88 767 ILE A N 1
ATOM 6187 C CA . ILE A 1 767 ? -13.057 -13.474 26.626 1.00 94.88 767 ILE A CA 1
ATOM 6188 C C . ILE A 1 767 ? -12.433 -14.759 27.160 1.00 94.88 767 ILE A C 1
ATOM 6190 O O . ILE A 1 767 ? -13.102 -15.796 27.105 1.00 94.88 767 ILE A O 1
ATOM 6194 N N . ILE A 1 768 ? -11.201 -14.725 27.679 1.00 94.38 768 ILE A N 1
ATOM 6195 C CA . ILE A 1 768 ? -10.527 -15.947 28.151 1.00 94.38 768 ILE A CA 1
ATOM 6196 C C . ILE A 1 768 ? -11.248 -16.578 29.350 1.00 94.38 768 ILE A C 1
ATOM 6198 O O . ILE A 1 768 ? -11.318 -17.800 29.426 1.00 94.38 768 ILE A O 1
ATOM 6202 N N . LYS A 1 769 ? -11.872 -15.775 30.223 1.00 90.19 769 LYS A N 1
ATOM 6203 C CA . LYS A 1 769 ? -12.609 -16.261 31.405 1.00 90.19 769 LYS A CA 1
ATOM 6204 C C . LYS A 1 769 ? -14.029 -16.759 31.107 1.00 90.19 769 LYS A C 1
ATOM 6206 O O . LYS A 1 769 ? -14.663 -17.358 31.971 1.00 90.19 769 LYS A O 1
ATOM 6211 N N . LYS A 1 770 ? -14.561 -16.530 29.903 1.00 81.81 770 LYS A N 1
ATOM 6212 C CA . LYS A 1 770 ? -15.919 -16.960 29.532 1.00 81.81 770 LYS A CA 1
ATOM 6213 C C . LYS A 1 770 ? -15.965 -18.477 29.273 1.00 81.81 770 LYS A C 1
ATOM 6215 O O . LYS A 1 770 ? -15.468 -18.933 28.239 1.00 81.81 770 LYS A O 1
ATOM 6220 N N . GLU A 1 771 ? -16.596 -19.234 30.178 1.00 51.59 771 GLU A N 1
ATOM 6221 C CA . GLU A 1 771 ? -16.780 -20.695 30.086 1.00 51.59 771 GLU A CA 1
ATOM 6222 C C . GLU A 1 771 ? -17.520 -21.141 28.806 1.00 51.59 771 GLU A C 1
ATOM 6224 O O . GLU A 1 771 ? -18.470 -20.490 28.352 1.00 51.59 771 GLU A O 1
ATOM 6229 N N . LYS A 1 772 ? -17.129 -22.304 28.256 1.00 43.22 772 LYS A N 1
ATOM 6230 C CA . LYS A 1 772 ? -17.824 -23.020 27.166 1.00 43.22 772 LYS A CA 1
ATOM 6231 C C . LYS A 1 772 ? -19.226 -23.486 27.612 1.00 43.22 772 LYS A C 1
ATOM 6233 O O . LYS A 1 772 ? -19.458 -24.657 27.874 1.00 43.22 772 LYS A O 1
ATOM 6238 N N . LYS A 1 773 ? -20.197 -22.570 27.654 1.00 33.66 773 LYS A N 1
ATOM 6239 C CA . LYS A 1 773 ? -21.645 -22.873 27.705 1.00 33.66 773 LYS A CA 1
ATOM 6240 C C . LYS A 1 773 ? -22.349 -22.657 26.356 1.00 33.66 773 LYS A C 1
ATOM 6242 O O . LYS A 1 773 ? -23.576 -22.679 26.289 1.00 33.66 773 LYS A O 1
ATOM 6247 N N . GLU A 1 774 ? -21.600 -22.419 25.277 1.00 34.97 774 GLU A N 1
ATOM 6248 C CA . GLU A 1 774 ? -22.159 -21.925 24.007 1.00 34.97 774 GLU A CA 1
ATOM 6249 C C . GLU A 1 774 ? -22.439 -22.997 22.936 1.00 34.97 774 GLU A C 1
ATOM 6251 O O . GLU A 1 774 ? -23.133 -22.680 21.976 1.00 34.97 774 GLU A O 1
ATOM 6256 N N . GLU A 1 775 ? -22.109 -24.277 23.152 1.00 32.88 775 GLU A N 1
ATOM 6257 C CA . GLU A 1 775 ? -22.580 -25.377 22.275 1.00 32.88 775 GLU A CA 1
ATOM 6258 C C . GLU A 1 775 ? -24.097 -25.652 22.397 1.00 32.88 775 GLU A C 1
ATOM 6260 O O . GLU A 1 775 ? -24.683 -26.292 21.534 1.00 32.88 775 GLU A O 1
ATOM 6265 N N . LYS A 1 776 ? -24.788 -25.075 23.395 1.00 29.61 776 LYS A N 1
ATOM 6266 C CA . LYS A 1 776 ? -26.268 -25.056 23.475 1.00 29.61 776 LYS A CA 1
ATOM 6267 C C . LYS A 1 776 ? -26.911 -23.757 22.967 1.00 29.61 776 LYS A C 1
ATOM 6269 O O . LYS A 1 776 ? -28.130 -23.608 23.027 1.00 29.61 776 LYS A O 1
ATOM 6274 N N . LYS A 1 777 ? -26.128 -22.781 22.487 1.00 30.42 777 LYS A N 1
ATOM 6275 C CA . LYS A 1 777 ? -26.671 -21.518 21.945 1.00 30.42 777 LYS A CA 1
ATOM 6276 C C . LYS A 1 777 ? -26.963 -21.562 20.447 1.00 30.42 777 LYS A C 1
ATOM 6278 O O . LYS A 1 777 ? -27.697 -20.690 19.983 1.00 30.42 777 LYS A O 1
ATOM 6283 N N . GLU A 1 778 ? -26.492 -22.567 19.710 1.00 29.34 778 GLU A N 1
ATOM 6284 C CA . GLU A 1 778 ? -26.905 -22.747 18.310 1.00 29.34 778 GLU A CA 1
ATOM 6285 C C . GLU A 1 778 ? -28.391 -23.126 18.176 1.00 29.34 778 GLU A C 1
ATOM 6287 O O . GLU A 1 778 ? -29.031 -22.712 17.212 1.00 29.34 778 GLU A O 1
ATOM 6292 N N . GLU A 1 779 ? -29.013 -23.718 19.205 1.00 30.33 779 GLU A N 1
ATOM 6293 C CA . GLU A 1 779 ? -30.478 -23.878 19.266 1.00 30.33 779 GLU A CA 1
ATOM 6294 C C . GLU A 1 779 ? -31.235 -22.559 19.534 1.00 30.33 779 GLU A C 1
ATOM 6296 O O . GLU A 1 779 ? -32.412 -22.432 19.192 1.00 30.33 779 GLU A O 1
ATOM 6301 N N . LYS A 1 780 ? -30.576 -21.519 20.072 1.00 31.06 780 LYS A N 1
ATOM 6302 C CA . LYS A 1 780 ? -31.211 -20.224 20.399 1.00 31.06 780 LYS A CA 1
ATOM 6303 C C . LYS A 1 780 ? -31.248 -19.212 19.251 1.00 31.06 780 LYS A C 1
ATOM 6305 O O . LYS A 1 780 ? -31.939 -18.200 19.371 1.00 31.06 780 LYS A O 1
ATOM 6310 N N . LYS A 1 781 ? -30.613 -19.488 18.105 1.00 31.86 781 LYS A N 1
ATOM 6311 C CA . LYS A 1 781 ? -30.885 -18.731 16.864 1.00 31.86 781 LYS A CA 1
ATOM 6312 C C . LYS A 1 781 ? -32.233 -19.102 16.228 1.00 31.86 781 LYS A C 1
ATOM 6314 O O . LYS A 1 781 ? -32.754 -18.334 15.425 1.00 31.86 781 LYS A O 1
ATOM 6319 N N . GLY A 1 782 ? -32.848 -20.214 16.641 1.00 30.09 782 GLY A N 1
ATOM 6320 C CA . GLY A 1 782 ? -34.224 -20.563 16.271 1.00 30.09 782 GLY A CA 1
ATOM 6321 C C . GLY A 1 782 ? -35.305 -19.728 16.978 1.00 30.09 782 GLY A C 1
ATOM 6322 O O . GLY A 1 782 ? -36.454 -19.722 16.537 1.00 30.09 782 GLY A O 1
ATOM 6323 N N . THR A 1 783 ? -34.967 -19.003 18.052 1.00 32.94 783 THR A N 1
ATOM 6324 C CA . THR A 1 783 ? -35.936 -18.251 18.876 1.00 32.94 783 THR A CA 1
ATOM 6325 C C . THR A 1 783 ? -36.134 -16.781 18.477 1.00 32.94 783 THR A C 1
ATOM 6327 O O . THR A 1 783 ? -37.240 -16.273 18.653 1.00 32.94 783 THR A O 1
ATOM 6330 N N . ASP A 1 784 ? -35.158 -16.110 17.854 1.00 37.22 784 ASP A N 1
ATOM 6331 C CA . ASP A 1 784 ? -35.310 -14.692 17.452 1.00 37.22 784 ASP A CA 1
ATOM 6332 C C . ASP A 1 784 ? -36.198 -14.498 16.206 1.00 37.22 784 ASP A C 1
ATOM 6334 O O . ASP A 1 784 ? -36.884 -13.479 16.073 1.00 37.22 784 ASP A O 1
ATOM 6338 N N . ALA A 1 785 ? -36.276 -15.502 15.326 1.00 36.88 785 ALA A N 1
ATOM 6339 C CA . ALA A 1 785 ? -37.207 -15.500 14.193 1.00 36.88 785 ALA A CA 1
ATOM 6340 C C . ALA A 1 785 ? -38.674 -15.690 14.635 1.00 36.88 785 ALA A C 1
ATOM 6342 O O . ALA A 1 785 ? -39.580 -15.092 14.058 1.00 36.88 785 ALA A O 1
ATOM 6343 N N . LYS A 1 786 ? -38.920 -16.466 15.704 1.00 34.97 786 LYS A N 1
ATOM 6344 C CA . LYS A 1 786 ? -40.268 -16.642 16.277 1.00 34.97 786 LYS A CA 1
ATOM 6345 C C . LYS A 1 786 ? -40.780 -15.371 16.964 1.00 34.97 786 LYS A C 1
ATOM 6347 O O . LYS A 1 786 ? -41.958 -15.049 16.843 1.00 34.97 786 LYS A O 1
ATOM 6352 N N . ASN A 1 787 ? -39.899 -14.613 17.621 1.00 43.38 787 ASN A N 1
ATOM 6353 C CA . ASN A 1 787 ? -40.275 -13.410 18.374 1.00 43.38 787 ASN A CA 1
ATOM 6354 C C . ASN A 1 787 ? -40.660 -12.217 17.457 1.00 43.38 787 ASN A C 1
ATOM 6356 O O . ASN A 1 787 ? -41.499 -11.382 17.805 1.00 43.38 787 ASN A O 1
ATOM 6360 N N . THR A 1 788 ? -40.100 -12.152 16.241 1.00 57.62 788 THR A N 1
ATOM 6361 C CA . THR A 1 788 ? -40.402 -11.109 15.239 1.00 57.62 788 THR A CA 1
ATOM 6362 C C . THR A 1 788 ? -41.700 -11.369 14.464 1.00 57.62 788 THR A C 1
ATOM 6364 O O . THR A 1 788 ? -42.472 -10.433 14.239 1.00 57.62 788 THR A O 1
ATOM 6367 N N . GLU A 1 789 ? -41.997 -12.622 14.109 1.00 63.41 789 GLU A N 1
ATOM 6368 C CA . GLU A 1 789 ? -43.251 -12.997 13.436 1.00 63.41 789 GLU A CA 1
ATOM 6369 C C . GLU A 1 789 ? -44.470 -12.859 14.367 1.00 63.41 789 GLU A C 1
ATOM 6371 O O . GLU A 1 789 ? -45.514 -12.336 13.966 1.00 63.41 789 GLU A O 1
ATOM 6376 N N . GLU A 1 790 ? -44.319 -13.224 15.643 1.00 73.44 790 GLU A N 1
ATOM 6377 C CA . GLU A 1 790 ? -45.364 -13.056 16.657 1.00 73.44 790 GLU A CA 1
ATOM 6378 C C . GLU A 1 790 ? -45.686 -11.572 16.912 1.00 73.44 790 GLU A C 1
ATOM 6380 O O . GLU A 1 790 ? -46.855 -11.185 17.001 1.00 73.44 790 GLU A O 1
ATOM 6385 N N . THR A 1 791 ? -44.663 -10.712 16.942 1.00 77.88 791 THR A N 1
ATOM 6386 C CA . THR A 1 791 ? -44.825 -9.255 17.076 1.00 77.88 791 THR A CA 1
ATOM 6387 C C . THR A 1 791 ? -45.505 -8.640 15.847 1.00 77.88 791 THR A C 1
ATOM 6389 O O . THR A 1 791 ? -46.406 -7.806 15.981 1.00 77.88 791 THR A O 1
ATOM 6392 N N . ALA A 1 792 ? -45.135 -9.065 14.633 1.00 80.00 792 ALA A N 1
ATOM 6393 C CA . ALA A 1 792 ? -45.791 -8.619 13.403 1.00 80.00 792 ALA A CA 1
ATOM 6394 C C . ALA A 1 792 ? -47.272 -9.028 13.365 1.00 80.00 792 ALA A C 1
ATOM 6396 O O . ALA A 1 792 ? -48.124 -8.222 12.977 1.00 80.00 792 ALA A O 1
ATOM 6397 N N . ARG A 1 793 ? -47.587 -10.244 13.833 1.00 86.69 793 ARG A N 1
ATOM 6398 C CA . ARG A 1 793 ? -48.960 -10.743 13.957 1.00 86.69 793 ARG A CA 1
ATOM 6399 C C . ARG A 1 793 ? -49.764 -9.956 14.993 1.00 86.69 793 ARG A C 1
ATOM 6401 O O . ARG A 1 793 ? -50.851 -9.498 14.664 1.00 86.69 793 ARG A O 1
ATOM 6408 N N . LYS A 1 794 ? -49.221 -9.705 16.190 1.00 88.25 794 LYS A N 1
ATOM 6409 C CA . LYS A 1 794 ? -49.866 -8.871 17.227 1.00 88.25 794 LYS A CA 1
ATOM 6410 C C . LYS A 1 794 ? -50.187 -7.460 16.720 1.00 88.25 794 LYS A C 1
ATOM 6412 O O . LYS A 1 794 ? -51.307 -6.984 16.884 1.00 88.25 794 LYS A O 1
ATOM 6417 N N . ASN A 1 795 ? -49.241 -6.822 16.029 1.00 87.88 795 ASN A N 1
ATOM 6418 C CA . ASN A 1 795 ? -49.451 -5.498 15.439 1.00 87.88 795 ASN A CA 1
ATOM 6419 C C . ASN A 1 795 ? -50.518 -5.498 14.332 1.00 87.88 795 ASN A C 1
ATOM 6421 O O . ASN A 1 795 ? -51.255 -4.521 14.191 1.00 87.88 795 ASN A O 1
ATOM 6425 N N . TYR A 1 796 ? -50.605 -6.571 13.541 1.00 93.12 796 TYR A N 1
ATOM 6426 C CA . TYR A 1 796 ? -51.673 -6.749 12.557 1.00 93.12 796 TYR A CA 1
ATOM 6427 C C . TYR A 1 796 ? -53.043 -6.907 13.217 1.00 93.12 796 TYR A C 1
ATOM 6429 O O . TYR A 1 796 ? -53.958 -6.181 12.840 1.00 93.12 796 TYR A O 1
ATOM 6437 N N . GLU A 1 797 ? -53.177 -7.783 14.217 1.00 92.94 797 GLU A N 1
ATOM 6438 C CA . GLU A 1 797 ? -54.449 -7.986 14.923 1.00 92.94 797 GLU A CA 1
ATOM 6439 C C . GLU A 1 797 ? -54.933 -6.691 15.585 1.00 92.94 797 GLU A C 1
ATOM 6441 O O . GLU A 1 797 ? -56.108 -6.338 15.483 1.00 92.94 797 GLU A O 1
ATOM 6446 N N . GLN A 1 798 ? -54.022 -5.917 16.185 1.00 92.00 798 GLN A N 1
ATOM 6447 C CA . GLN A 1 798 ? -54.366 -4.621 16.765 1.00 92.00 798 GLN A CA 1
ATOM 6448 C C . GLN A 1 798 ? -54.813 -3.608 15.700 1.00 92.00 798 GLN A C 1
ATOM 6450 O O . GLN A 1 798 ? -55.823 -2.931 15.883 1.00 92.00 798 GLN A O 1
ATOM 6455 N N . ALA A 1 799 ? -54.099 -3.506 14.574 1.00 91.31 799 ALA A N 1
ATOM 6456 C CA . ALA A 1 799 ? -54.492 -2.612 13.483 1.00 91.31 799 ALA A CA 1
ATOM 6457 C C . ALA A 1 799 ? -55.832 -3.025 12.853 1.00 91.31 799 ALA A C 1
ATOM 6459 O O . ALA A 1 799 ? -56.629 -2.163 12.491 1.00 91.31 799 ALA A O 1
ATOM 6460 N N . LYS A 1 800 ? -56.100 -4.333 12.764 1.00 94.31 800 LYS A N 1
ATOM 6461 C CA . LYS A 1 800 ? -57.383 -4.874 12.311 1.00 94.31 800 LYS A CA 1
ATOM 6462 C C . LYS A 1 800 ? -58.502 -4.514 13.283 1.00 94.31 800 LYS A C 1
ATOM 6464 O O . LYS A 1 800 ? -59.510 -3.981 12.843 1.00 94.31 800 LYS A O 1
ATOM 6469 N N . LYS A 1 801 ? -58.302 -4.705 14.590 1.00 95.44 801 LYS A N 1
ATOM 6470 C CA . LYS A 1 801 ? -59.269 -4.303 15.622 1.00 95.44 801 LYS A CA 1
ATOM 6471 C C . LYS A 1 801 ? -59.574 -2.801 15.571 1.00 95.44 801 LYS A C 1
ATOM 6473 O O . LYS A 1 801 ? -60.736 -2.420 15.652 1.00 95.44 801 LYS A O 1
ATOM 6478 N N . ASN A 1 802 ? -58.551 -1.961 15.399 1.00 92.75 802 ASN A N 1
ATOM 6479 C CA . ASN A 1 802 ? -58.726 -0.512 15.276 1.00 92.75 802 ASN A CA 1
ATOM 6480 C C . ASN A 1 802 ? -59.521 -0.139 14.016 1.00 92.75 802 ASN A C 1
ATOM 6482 O O . ASN A 1 802 ? -60.398 0.711 14.089 1.00 92.75 802 ASN A O 1
ATOM 6486 N N . PHE A 1 803 ? -59.251 -0.792 12.882 1.00 95.88 803 PHE A N 1
ATOM 6487 C CA . PHE A 1 803 ? -59.994 -0.579 11.638 1.00 95.88 803 PHE A CA 1
ATOM 6488 C C . PHE A 1 803 ? -61.444 -1.077 11.710 1.00 95.88 803 PHE A C 1
ATOM 6490 O O . PHE A 1 803 ? -62.339 -0.404 11.208 1.00 95.88 803 PHE A O 1
ATOM 6497 N N . ASP A 1 804 ? -61.680 -2.236 12.330 1.00 94.25 804 ASP A N 1
ATOM 6498 C CA . ASP A 1 804 ? -63.022 -2.801 12.507 1.00 94.25 804 ASP A CA 1
ATOM 6499 C C . ASP A 1 804 ? -63.879 -1.903 13.424 1.00 94.25 804 ASP A C 1
ATOM 6501 O O . ASP A 1 804 ? -65.082 -1.776 13.209 1.00 94.25 804 ASP A O 1
ATOM 6505 N N . ALA A 1 805 ? -63.258 -1.246 14.414 1.00 94.88 805 ALA A N 1
ATOM 6506 C CA . ALA A 1 805 ? -63.912 -0.264 15.279 1.00 94.88 805 ALA A CA 1
ATOM 6507 C C . ALA A 1 805 ? -64.111 1.106 14.600 1.00 94.88 805 ALA A C 1
ATOM 6509 O O . ALA A 1 805 ? -65.167 1.716 14.747 1.00 94.88 805 ALA A O 1
ATOM 6510 N N . ASP A 1 806 ? -63.110 1.588 13.857 1.00 94.50 806 ASP A N 1
ATOM 6511 C CA . ASP A 1 806 ? -63.146 2.845 13.107 1.00 94.50 806 ASP A CA 1
ATOM 6512 C C . ASP A 1 806 ? -62.404 2.701 11.760 1.00 94.50 806 ASP A C 1
ATOM 6514 O O . ASP A 1 806 ? -61.170 2.786 11.710 1.00 94.50 806 ASP A O 1
ATOM 6518 N N . PRO A 1 807 ? -63.125 2.538 10.635 1.00 92.12 807 PRO A N 1
ATOM 6519 C CA . PRO A 1 807 ? -62.525 2.427 9.310 1.00 92.12 807 PRO A CA 1
ATOM 6520 C C . PRO A 1 807 ? -62.169 3.808 8.728 1.00 92.12 807 PRO A C 1
ATOM 6522 O O . PRO A 1 807 ? -62.590 4.152 7.613 1.00 92.12 807 PRO A O 1
ATOM 6525 N N . SER A 1 808 ? -61.427 4.616 9.491 1.00 95.56 808 SER A N 1
ATOM 6526 C CA . SER A 1 808 ? -60.875 5.912 9.087 1.00 95.56 808 SER A CA 1
ATOM 6527 C C . SER A 1 808 ? -59.719 5.766 8.090 1.00 95.56 808 SER A C 1
ATOM 6529 O O . SER A 1 808 ? -59.174 4.676 7.879 1.00 95.56 808 SER A O 1
ATOM 6531 N N . GLU A 1 809 ? -59.329 6.869 7.442 1.00 94.31 809 GLU A N 1
ATOM 6532 C CA . GLU A 1 809 ? -58.193 6.893 6.508 1.00 94.31 809 GLU A CA 1
ATOM 6533 C C . GLU A 1 809 ? -56.908 6.375 7.176 1.00 94.31 809 GLU A C 1
ATOM 6535 O O . GLU A 1 809 ? -56.226 5.513 6.619 1.00 94.31 809 GLU A O 1
ATOM 6540 N N . GLU A 1 810 ? -56.623 6.837 8.395 1.00 93.44 810 GLU A N 1
ATOM 6541 C CA . GLU A 1 810 ? -55.424 6.480 9.158 1.00 93.44 810 GLU A CA 1
ATOM 6542 C C . GLU A 1 810 ? -55.415 4.993 9.545 1.00 93.44 810 GLU A C 1
ATOM 6544 O O . GLU A 1 810 ? -54.440 4.283 9.286 1.00 93.44 810 GLU A O 1
ATOM 6549 N N . ASN A 1 811 ? -56.529 4.467 10.067 1.00 95.12 811 ASN A N 1
ATOM 6550 C CA . ASN A 1 811 ? -56.633 3.040 10.387 1.00 95.12 811 ASN A CA 1
ATOM 6551 C C . ASN A 1 811 ? -56.568 2.162 9.128 1.00 95.12 811 ASN A C 1
ATOM 6553 O O . ASN A 1 811 ? -55.988 1.076 9.161 1.00 95.12 811 ASN A O 1
ATOM 6557 N N . THR A 1 812 ? -57.071 2.647 7.987 1.00 96.75 812 THR A N 1
ATOM 6558 C CA . THR A 1 812 ? -56.909 1.968 6.691 1.00 96.75 812 THR A CA 1
ATOM 6559 C C . THR A 1 812 ? -55.436 1.903 6.277 1.00 96.75 812 THR A C 1
ATOM 6561 O O . THR A 1 812 ? -54.961 0.864 5.801 1.00 96.75 812 THR A O 1
ATOM 6564 N N . ILE A 1 813 ? -54.691 2.999 6.471 1.00 96.06 813 ILE A N 1
ATOM 6565 C CA . ILE A 1 813 ? -53.251 3.067 6.200 1.00 96.06 813 ILE A CA 1
ATOM 6566 C C . ILE A 1 813 ? -52.508 2.038 7.057 1.00 96.06 813 ILE A C 1
ATOM 6568 O O . ILE A 1 813 ? -51.762 1.214 6.510 1.00 96.06 813 ILE A O 1
ATOM 6572 N N . TRP A 1 814 ? -52.741 2.038 8.371 1.00 95.25 814 TRP A N 1
ATOM 6573 C CA . TRP A 1 814 ? -52.083 1.124 9.305 1.00 95.25 814 TRP A CA 1
ATOM 6574 C C . TRP A 1 814 ? -52.440 -0.335 9.065 1.00 95.25 814 TRP A C 1
ATOM 6576 O O . TRP A 1 814 ? -51.528 -1.163 8.999 1.00 95.25 814 TRP A O 1
ATOM 6586 N N . LEU A 1 815 ? -53.716 -0.659 8.840 1.00 96.50 815 LEU A N 1
ATOM 6587 C CA . LEU A 1 815 ? -54.134 -2.018 8.506 1.00 96.50 815 LEU A CA 1
ATOM 6588 C C . LEU A 1 815 ? -53.407 -2.521 7.255 1.00 96.50 815 LEU A C 1
ATOM 6590 O O . LEU A 1 815 ? -52.817 -3.604 7.270 1.00 96.50 815 LEU A O 1
ATOM 6594 N N . GLY A 1 816 ? -53.361 -1.719 6.188 1.00 96.00 816 GLY A N 1
ATOM 6595 C CA . GLY A 1 816 ? -52.639 -2.094 4.974 1.00 96.00 816 GLY A CA 1
ATOM 6596 C C . GLY A 1 816 ? -51.128 -2.253 5.196 1.00 96.00 816 GLY A C 1
ATOM 6597 O O . GLY A 1 816 ? -50.527 -3.192 4.666 1.00 96.00 816 GLY A O 1
ATOM 6598 N N . ARG A 1 817 ? -50.501 -1.398 6.023 1.00 94.62 817 ARG A N 1
ATOM 6599 C CA . ARG A 1 817 ? -49.058 -1.475 6.331 1.00 94.62 817 ARG A CA 1
ATOM 6600 C C . ARG A 1 817 ? -48.742 -2.759 7.093 1.00 94.62 817 ARG A C 1
ATOM 6602 O O . ARG A 1 817 ? -47.839 -3.492 6.694 1.00 94.62 817 ARG A O 1
ATOM 6609 N N . ARG A 1 818 ? -49.517 -3.067 8.140 1.00 93.75 818 ARG A N 1
ATOM 6610 C CA . ARG A 1 818 ? -49.351 -4.285 8.950 1.00 93.75 818 ARG A CA 1
ATOM 6611 C C . ARG A 1 818 ? -49.629 -5.552 8.151 1.00 93.75 818 ARG A C 1
ATOM 6613 O O . ARG A 1 818 ? -48.845 -6.491 8.231 1.00 93.75 818 ARG A O 1
ATOM 6620 N N . THR A 1 819 ? -50.648 -5.537 7.292 1.00 93.69 819 THR A N 1
ATOM 6621 C CA . THR A 1 819 ? -50.925 -6.634 6.348 1.00 93.69 819 THR A CA 1
ATOM 6622 C C . THR A 1 819 ? -49.720 -6.896 5.444 1.00 93.69 819 THR A C 1
ATOM 6624 O O . THR A 1 819 ? -49.306 -8.036 5.244 1.00 93.69 819 THR A O 1
ATOM 6627 N N . ALA A 1 820 ? -49.091 -5.837 4.934 1.00 91.00 820 ALA A N 1
ATOM 6628 C CA . ALA A 1 820 ? -47.919 -5.974 4.089 1.00 91.00 820 ALA A CA 1
ATOM 6629 C C . ALA A 1 820 ? -46.673 -6.494 4.828 1.00 91.00 820 ALA A C 1
ATOM 6631 O O . ALA A 1 820 ? -45.863 -7.180 4.207 1.00 91.00 820 ALA A O 1
ATOM 6632 N N . TYR A 1 821 ? -46.507 -6.198 6.121 1.00 88.81 821 TYR A N 1
ATOM 6633 C CA . TYR A 1 821 ? -45.407 -6.748 6.926 1.00 88.81 821 TYR A CA 1
ATOM 6634 C C . TYR A 1 821 ? -45.535 -8.254 7.175 1.00 88.81 821 TYR A C 1
ATOM 6636 O O . TYR A 1 821 ? -44.520 -8.914 7.352 1.00 88.81 821 TYR A O 1
ATOM 6644 N N . LEU A 1 822 ? -46.742 -8.817 7.061 1.00 88.69 822 LEU A N 1
ATOM 6645 C CA . LEU A 1 822 ? -46.973 -10.267 7.036 1.00 88.69 822 LEU A CA 1
ATOM 6646 C C . LEU A 1 822 ? -46.697 -10.911 5.661 1.00 88.69 822 LEU A C 1
ATOM 6648 O O . LEU A 1 822 ? -47.069 -12.056 5.424 1.00 88.69 822 LEU A O 1
ATOM 6652 N N . GLY A 1 823 ? -46.132 -10.171 4.699 1.00 88.00 823 GLY A N 1
ATOM 6653 C CA . GLY A 1 823 ? -45.903 -10.654 3.330 1.00 88.00 823 GLY A CA 1
ATOM 6654 C C . GLY A 1 823 ? -47.157 -10.684 2.444 1.00 88.00 823 GLY A C 1
ATOM 6655 O O . GLY A 1 823 ? -47.076 -11.011 1.257 1.00 88.00 823 GLY A O 1
ATOM 6656 N N . LYS A 1 824 ? -48.323 -10.279 2.967 1.00 94.00 824 LYS A N 1
ATOM 6657 C CA . LYS A 1 824 ? -49.619 -10.296 2.267 1.00 94.00 824 LYS A CA 1
ATOM 6658 C C . LYS A 1 824 ? -49.809 -9.067 1.370 1.00 94.00 824 LYS A C 1
ATOM 6660 O O . LYS A 1 824 ? -50.724 -8.261 1.527 1.00 94.00 824 LYS A O 1
ATOM 6665 N N . TYR A 1 825 ? -48.915 -8.882 0.399 1.00 94.31 825 TYR A N 1
ATOM 6666 C CA . TYR A 1 825 ? -48.866 -7.652 -0.405 1.00 94.31 825 TYR A CA 1
ATOM 6667 C C . TYR A 1 825 ? -50.091 -7.432 -1.303 1.00 94.31 825 TYR A C 1
ATOM 6669 O O . TYR A 1 825 ? -50.470 -6.286 -1.534 1.00 94.31 825 TYR A O 1
ATOM 6677 N N . LYS A 1 826 ? -50.707 -8.505 -1.823 1.00 94.38 826 LYS A N 1
ATOM 6678 C CA . LYS A 1 826 ? -51.920 -8.403 -2.655 1.00 94.38 826 LYS A CA 1
ATOM 6679 C C . LYS A 1 826 ? -53.113 -7.917 -1.826 1.00 94.38 826 LYS A C 1
ATOM 6681 O O . LYS A 1 826 ? -53.753 -6.951 -2.226 1.00 94.38 826 LYS A O 1
ATOM 6686 N N . GLU A 1 827 ? -53.312 -8.501 -0.646 1.00 96.25 827 GLU A N 1
ATOM 6687 C CA . GLU A 1 827 ? -54.342 -8.082 0.314 1.00 96.25 827 GLU A CA 1
ATOM 6688 C C . GLU A 1 827 ? -54.135 -6.624 0.751 1.00 96.25 827 GLU A C 1
ATOM 6690 O O . GLU A 1 827 ? -55.075 -5.837 0.749 1.00 96.25 827 GLU A O 1
ATOM 6695 N N . ALA A 1 828 ? -52.892 -6.205 1.022 1.00 96.81 828 ALA A N 1
ATOM 6696 C CA . ALA A 1 828 ? -52.593 -4.804 1.331 1.00 96.81 828 ALA A CA 1
ATOM 6697 C C . ALA A 1 828 ? -52.991 -3.844 0.188 1.00 96.81 828 ALA A C 1
ATOM 6699 O O . ALA A 1 828 ? -53.550 -2.778 0.438 1.00 96.81 828 ALA A O 1
ATOM 6700 N N . VAL A 1 829 ? -52.751 -4.218 -1.077 1.00 97.25 829 VAL A N 1
ATOM 6701 C CA . VAL A 1 829 ? -53.203 -3.431 -2.242 1.00 97.25 829 VAL A CA 1
ATOM 6702 C C . VAL A 1 829 ? -54.731 -3.356 -2.307 1.00 97.25 829 VAL A C 1
ATOM 6704 O O . VAL A 1 829 ? -55.264 -2.304 -2.665 1.00 97.25 829 VAL A O 1
ATOM 6707 N N . GLU A 1 830 ? -55.437 -4.433 -1.969 1.00 97.19 830 GLU A N 1
ATOM 6708 C CA . GLU A 1 830 ? -56.904 -4.462 -1.919 1.00 97.19 830 GLU A CA 1
ATOM 6709 C C . GLU A 1 830 ? -57.456 -3.585 -0.794 1.00 97.19 830 GLU A C 1
ATOM 6711 O O . GLU A 1 830 ? -58.362 -2.793 -1.051 1.00 97.19 830 GLU A O 1
ATOM 6716 N N . ILE A 1 831 ? -56.860 -3.638 0.403 1.00 97.56 831 ILE A N 1
ATOM 6717 C CA . ILE A 1 831 ? -57.196 -2.762 1.537 1.00 97.56 831 ILE A CA 1
ATOM 6718 C C . ILE A 1 831 ? -57.076 -1.296 1.119 1.00 97.56 831 ILE A C 1
ATOM 6720 O O . ILE A 1 831 ? -58.038 -0.540 1.239 1.00 97.56 831 ILE A O 1
ATOM 6724 N N . TYR A 1 832 ? -55.945 -0.895 0.531 1.00 98.06 832 TYR A N 1
ATOM 6725 C CA . TYR A 1 832 ? -55.782 0.479 0.053 1.00 98.06 832 TYR A CA 1
ATOM 6726 C C . TYR A 1 832 ? -56.712 0.827 -1.111 1.00 98.06 832 TYR A C 1
ATOM 6728 O O . TYR A 1 832 ? -57.113 1.977 -1.257 1.00 98.06 832 TYR A O 1
ATOM 6736 N N . THR A 1 833 ? -57.070 -0.143 -1.955 1.00 97.12 833 THR A N 1
ATOM 6737 C CA . THR A 1 833 ? -58.014 0.082 -3.058 1.00 97.12 833 THR A CA 1
ATOM 6738 C C . THR A 1 833 ? -59.421 0.355 -2.541 1.00 97.12 833 THR A C 1
ATOM 6740 O O . THR A 1 833 ? -60.038 1.307 -3.010 1.00 97.12 833 THR A O 1
ATOM 6743 N N . LYS A 1 834 ? -59.894 -0.407 -1.547 1.00 95.81 834 LYS A N 1
ATOM 6744 C CA . LYS A 1 834 ? -61.158 -0.137 -0.844 1.00 95.81 834 LYS A CA 1
ATOM 6745 C C . LYS A 1 834 ? -61.097 1.195 -0.093 1.00 95.81 834 LYS A C 1
ATOM 6747 O O . LYS A 1 834 ? -62.006 2.008 -0.208 1.00 95.81 834 LYS A O 1
ATOM 6752 N N . GLY A 1 835 ? -59.978 1.475 0.576 1.00 96.81 835 GLY A N 1
ATOM 6753 C CA . GLY A 1 835 ? -59.718 2.771 1.206 1.00 96.81 835 GLY A CA 1
ATOM 6754 C C . GLY A 1 835 ? -59.877 3.943 0.241 1.00 96.81 835 GLY A C 1
ATOM 6755 O O . GLY A 1 835 ? -60.564 4.906 0.549 1.00 96.81 835 GLY A O 1
ATOM 6756 N N . LEU A 1 836 ? -59.311 3.841 -0.963 1.00 97.38 836 LEU A N 1
ATOM 6757 C CA . LEU A 1 836 ? -59.402 4.876 -1.999 1.00 97.38 836 LEU A CA 1
ATOM 6758 C C . LEU A 1 836 ? -60.795 5.015 -2.628 1.00 97.38 836 LEU A C 1
ATOM 6760 O O . LEU A 1 836 ? -61.063 6.050 -3.232 1.00 97.38 836 LEU A O 1
ATOM 6764 N N . GLN A 1 837 ? -61.680 4.020 -2.500 1.00 95.69 837 GLN A N 1
ATOM 6765 C CA . GLN A 1 837 ? -63.094 4.186 -2.864 1.00 95.69 837 GLN A CA 1
ATOM 6766 C C . GLN A 1 837 ? -63.806 5.113 -1.871 1.00 95.69 837 GLN A C 1
ATOM 6768 O O . GLN A 1 837 ? -64.623 5.930 -2.282 1.00 95.69 837 GLN A O 1
ATOM 6773 N N . LYS A 1 838 ? -63.456 5.021 -0.581 1.00 94.69 838 LYS A N 1
ATOM 6774 C CA . LYS A 1 838 ? -64.016 5.854 0.494 1.00 94.69 838 LYS A CA 1
ATOM 6775 C C . LYS A 1 838 ? -63.330 7.222 0.613 1.00 94.69 838 LYS A C 1
ATOM 6777 O O . LYS A 1 838 ? -63.990 8.221 0.867 1.00 94.69 838 LYS A O 1
ATOM 6782 N N . TYR A 1 839 ? -62.020 7.274 0.380 1.00 96.25 839 TYR A N 1
ATOM 6783 C CA . TYR A 1 839 ? -61.173 8.465 0.503 1.00 96.25 839 TYR A CA 1
ATOM 6784 C C . TYR A 1 839 ? -60.430 8.761 -0.815 1.00 96.25 839 TYR A C 1
ATOM 6786 O O . TYR A 1 839 ? -59.198 8.676 -0.879 1.00 96.25 839 TYR A O 1
ATOM 6794 N N . PRO A 1 840 ? -61.137 9.122 -1.905 1.00 94.56 840 PRO A N 1
ATOM 6795 C CA . PRO A 1 840 ? -60.531 9.285 -3.232 1.00 94.56 840 PRO A CA 1
ATOM 6796 C C . PRO A 1 840 ? -59.523 10.445 -3.334 1.00 94.56 840 PRO A C 1
ATOM 6798 O O . PRO A 1 840 ? -58.738 10.485 -4.289 1.00 94.56 840 PRO A O 1
ATOM 6801 N N . GLY A 1 841 ? -59.537 11.377 -2.373 1.00 94.00 841 GLY A N 1
ATOM 6802 C CA . GLY A 1 841 ? -58.604 12.505 -2.252 1.00 94.00 841 GLY A CA 1
ATOM 6803 C C . GLY A 1 841 ? -57.342 12.224 -1.424 1.00 94.00 841 GLY A C 1
ATOM 6804 O O . GLY A 1 841 ? -56.485 13.098 -1.329 1.00 94.00 841 GLY A O 1
ATOM 6805 N N . SER A 1 842 ? -57.189 11.025 -0.852 1.00 96.12 842 SER A N 1
ATOM 6806 C CA . SER A 1 842 ? -56.067 10.696 0.038 1.00 96.12 842 SER A CA 1
ATOM 6807 C C . SER A 1 842 ? -54.753 10.487 -0.723 1.00 96.12 842 SER A C 1
ATOM 6809 O O . SER A 1 842 ? -54.515 9.428 -1.313 1.00 96.12 842 SER A O 1
ATOM 6811 N N . TYR A 1 843 ? -53.841 11.466 -0.670 1.00 96.56 843 TYR A N 1
ATOM 6812 C CA . TYR A 1 843 ? -52.483 11.295 -1.209 1.00 96.56 843 TYR A CA 1
ATOM 6813 C C . TYR A 1 843 ? -51.707 10.184 -0.480 1.00 96.56 843 TYR A C 1
ATOM 6815 O O . TYR A 1 843 ? -50.908 9.486 -1.112 1.00 96.56 843 TYR A O 1
ATOM 6823 N N . LYS A 1 844 ? -51.977 9.974 0.817 1.00 96.25 844 LYS A N 1
ATOM 6824 C CA . LYS A 1 844 ? -51.343 8.945 1.654 1.00 96.25 844 LYS A CA 1
ATOM 6825 C C . LYS A 1 844 ? -51.698 7.536 1.179 1.00 96.25 844 LYS A C 1
ATOM 6827 O O . LYS A 1 844 ? -50.805 6.718 0.951 1.00 96.25 844 LYS A O 1
ATOM 6832 N N . LEU A 1 845 ? -52.978 7.251 0.933 1.00 97.19 845 LEU A N 1
ATOM 6833 C CA . LEU A 1 845 ? -53.409 5.945 0.428 1.00 97.19 845 LEU A CA 1
ATOM 6834 C C . LEU A 1 845 ? -52.846 5.658 -0.971 1.00 97.19 845 LEU A C 1
ATOM 6836 O O . LEU A 1 845 ? -52.395 4.538 -1.223 1.00 97.19 845 LEU A O 1
ATOM 6840 N N . TYR A 1 846 ? -52.780 6.659 -1.862 1.00 98.19 846 TYR A N 1
ATOM 6841 C CA . TYR A 1 846 ? -52.088 6.501 -3.149 1.00 98.19 846 TYR A CA 1
ATOM 6842 C C . TYR A 1 846 ? -50.591 6.208 -2.965 1.00 98.19 846 TYR A C 1
ATOM 6844 O O . TYR A 1 846 ? -50.069 5.309 -3.625 1.00 98.19 846 TYR A O 1
ATOM 6852 N N . ARG A 1 847 ? -49.900 6.894 -2.043 1.00 96.50 847 ARG A N 1
ATOM 6853 C CA . ARG A 1 847 ? -48.487 6.633 -1.717 1.00 96.50 847 ARG A CA 1
ATOM 6854 C C . ARG A 1 847 ? -48.276 5.188 -1.256 1.00 96.50 847 ARG A C 1
ATOM 6856 O O . ARG A 1 847 ? -47.398 4.494 -1.771 1.00 96.50 847 ARG A O 1
ATOM 6863 N N . HIS A 1 848 ? -49.082 4.704 -0.312 1.00 97.25 848 HIS A N 1
ATOM 6864 C CA . HIS A 1 848 ? -48.924 3.351 0.228 1.00 97.25 848 HIS A CA 1
ATOM 6865 C C . HIS A 1 848 ? -49.328 2.258 -0.774 1.00 97.25 848 HIS A C 1
ATOM 6867 O O . HIS A 1 848 ? -48.610 1.260 -0.914 1.00 97.25 848 HIS A O 1
ATOM 6873 N N . ARG A 1 849 ? -50.413 2.453 -1.541 1.00 98.31 849 ARG A N 1
ATOM 6874 C CA . ARG A 1 849 ? -50.798 1.516 -2.607 1.00 98.31 849 ARG A CA 1
ATOM 6875 C C . ARG A 1 849 ? -49.762 1.470 -3.721 1.00 98.31 849 ARG A C 1
ATOM 6877 O O . ARG A 1 849 ? -49.412 0.376 -4.170 1.00 98.31 849 ARG A O 1
ATOM 6884 N N . GLY A 1 850 ? -49.229 2.625 -4.115 1.00 97.81 850 GLY A N 1
ATOM 6885 C CA . GLY A 1 850 ? -48.157 2.736 -5.098 1.00 97.81 850 GLY A CA 1
ATOM 6886 C C . GLY A 1 850 ? -46.924 1.938 -4.679 1.00 97.81 850 GLY A C 1
ATOM 6887 O O . GLY A 1 850 ? -46.412 1.134 -5.459 1.00 97.81 850 GLY A O 1
ATOM 6888 N N . HIS A 1 851 ? -46.514 2.053 -3.413 1.00 97.19 851 HIS A N 1
ATOM 6889 C CA . HIS A 1 851 ? -45.390 1.289 -2.870 1.00 97.19 851 HIS A CA 1
ATOM 6890 C C . HIS A 1 851 ? -45.648 -0.223 -2.973 1.00 97.19 851 HIS A C 1
ATOM 6892 O O . HIS A 1 851 ? -44.827 -0.965 -3.510 1.00 97.19 851 HIS A O 1
ATOM 6898 N N . ARG A 1 852 ? -46.816 -0.713 -2.545 1.00 96.69 852 ARG A N 1
ATOM 6899 C CA . ARG A 1 852 ? -47.131 -2.151 -2.664 1.00 96.69 852 ARG A CA 1
ATOM 6900 C C . ARG A 1 852 ? -47.302 -2.614 -4.117 1.00 96.69 852 ARG A C 1
ATOM 6902 O O . ARG A 1 852 ? -47.031 -3.776 -4.432 1.00 96.69 852 ARG A O 1
ATOM 6909 N N . CYS A 1 853 ? -47.684 -1.722 -5.032 1.00 97.31 853 CYS A N 1
ATOM 6910 C CA . CYS A 1 853 ? -47.658 -2.003 -6.466 1.00 97.31 853 CYS A CA 1
ATOM 6911 C C . CYS A 1 853 ? -46.228 -2.231 -6.982 1.00 97.31 853 CYS A C 1
ATOM 6913 O O . CYS A 1 853 ? -46.048 -3.119 -7.811 1.00 97.31 853 CYS A O 1
ATOM 6915 N N . ILE A 1 854 ? -45.210 -1.523 -6.469 1.00 97.75 854 ILE A N 1
ATOM 6916 C CA . ILE A 1 854 ? -43.796 -1.836 -6.760 1.00 97.75 854 ILE A CA 1
ATOM 6917 C C . ILE A 1 854 ? -43.459 -3.246 -6.264 1.00 97.75 854 ILE A C 1
ATOM 6919 O O . ILE A 1 854 ? -42.991 -4.072 -7.044 1.00 97.75 854 ILE A O 1
ATOM 6923 N N . THR A 1 855 ? -43.773 -3.560 -5.001 1.00 95.62 855 THR A N 1
ATOM 6924 C CA . THR A 1 855 ? -43.495 -4.880 -4.403 1.00 95.62 855 THR A CA 1
ATOM 6925 C C . THR A 1 855 ? -44.144 -6.027 -5.186 1.00 95.62 855 THR A C 1
ATOM 6927 O O . THR A 1 855 ? -43.575 -7.107 -5.300 1.00 95.62 855 THR A O 1
ATOM 6930 N N . THR A 1 856 ? -45.314 -5.801 -5.786 1.00 95.56 856 THR A N 1
ATOM 6931 C CA . THR A 1 856 ? -46.028 -6.791 -6.615 1.00 95.56 856 THR A CA 1
ATOM 6932 C C . THR A 1 856 ? -45.729 -6.679 -8.116 1.00 95.56 856 THR A C 1
ATOM 6934 O O . THR A 1 856 ? -46.456 -7.259 -8.921 1.00 95.56 856 THR A O 1
ATOM 6937 N N . ARG A 1 857 ? -44.667 -5.950 -8.500 1.00 96.69 857 ARG A N 1
ATOM 6938 C CA . ARG A 1 857 ? -44.175 -5.764 -9.882 1.00 96.69 857 ARG A CA 1
ATOM 6939 C C . ARG A 1 857 ? -45.167 -5.073 -10.831 1.00 96.69 857 ARG A C 1
ATOM 6941 O O . ARG A 1 857 ? -45.027 -5.098 -12.050 1.00 96.69 857 ARG A O 1
ATOM 6948 N N . LYS A 1 858 ? -46.169 -4.377 -10.294 1.00 97.38 858 LYS A N 1
ATOM 6949 C CA . LYS A 1 858 ? -47.159 -3.591 -11.048 1.00 97.38 858 LYS A CA 1
ATOM 6950 C C . LYS A 1 858 ? -46.672 -2.149 -11.248 1.00 97.38 858 LYS A C 1
ATOM 6952 O O . LYS A 1 858 ? -47.365 -1.200 -10.879 1.00 97.38 858 LYS A O 1
ATOM 6957 N N . PHE A 1 859 ? -45.494 -1.968 -11.850 1.00 97.69 859 PHE A N 1
ATOM 6958 C CA . PHE A 1 859 ? -44.796 -0.671 -11.910 1.00 97.69 859 PHE A CA 1
ATOM 6959 C C . PHE A 1 859 ? -45.619 0.449 -12.566 1.00 97.69 859 PHE A C 1
ATOM 6961 O O . PHE A 1 859 ? -45.720 1.542 -12.018 1.00 97.69 859 PHE A O 1
ATOM 6968 N N . LYS A 1 860 ? -46.320 0.170 -13.674 1.00 96.88 860 LYS A N 1
ATOM 6969 C CA . LYS A 1 860 ? -47.199 1.161 -14.331 1.00 96.88 860 LYS A CA 1
ATOM 6970 C C . LYS A 1 860 ? -48.338 1.644 -13.421 1.00 96.88 860 LYS A C 1
ATOM 6972 O O . LYS A 1 860 ? -48.702 2.818 -13.457 1.00 96.88 860 LYS A O 1
ATOM 6977 N N . LYS A 1 861 ? -48.896 0.755 -12.587 1.00 96.94 861 LYS A N 1
ATOM 6978 C CA . LYS A 1 861 ? -49.926 1.126 -11.599 1.00 96.94 861 LYS A CA 1
ATOM 6979 C C . LYS A 1 861 ? -49.321 1.950 -10.464 1.00 96.94 861 LYS A C 1
ATOM 6981 O O . LYS A 1 861 ? -49.919 2.951 -10.086 1.00 96.94 861 LYS A O 1
ATOM 6986 N N . ALA A 1 862 ? -48.119 1.594 -10.006 1.00 98.25 862 ALA A N 1
ATOM 6987 C CA . ALA A 1 862 ? -47.381 2.385 -9.024 1.00 98.25 862 ALA A CA 1
ATOM 6988 C C . ALA A 1 862 ? -47.135 3.821 -9.517 1.00 98.25 862 ALA A C 1
ATOM 6990 O O . ALA A 1 862 ? -47.469 4.767 -8.812 1.00 98.25 862 ALA A O 1
ATOM 6991 N N . ILE A 1 863 ? -46.654 3.996 -10.755 1.00 98.50 863 ILE A N 1
ATOM 6992 C CA . ILE A 1 863 ? -46.454 5.322 -11.370 1.00 98.50 863 ILE A CA 1
ATOM 6993 C C . ILE A 1 863 ? -47.766 6.118 -11.399 1.00 98.50 863 ILE A C 1
ATOM 6995 O O . ILE A 1 863 ? -47.778 7.298 -11.051 1.00 98.50 863 ILE A O 1
ATOM 6999 N N . LYS A 1 864 ? -48.886 5.490 -11.790 1.00 98.12 864 LYS A N 1
ATOM 7000 C CA . LYS A 1 864 ? -50.205 6.148 -11.807 1.00 98.12 864 LYS A CA 1
ATOM 7001 C C . LYS A 1 864 ? -50.604 6.645 -10.414 1.00 98.12 864 LYS A C 1
ATOM 7003 O O . LYS A 1 864 ? -51.042 7.790 -10.293 1.00 98.12 864 LYS A O 1
ATOM 7008 N N . ASP A 1 865 ? -50.427 5.812 -9.393 1.00 98.19 865 ASP A N 1
ATOM 7009 C CA . ASP A 1 865 ? -50.747 6.156 -8.008 1.00 98.19 865 ASP A CA 1
ATOM 7010 C C . ASP A 1 865 ? -49.852 7.281 -7.484 1.00 98.19 865 ASP A C 1
ATOM 7012 O O . ASP A 1 865 ? -50.361 8.285 -6.994 1.00 98.19 865 ASP A O 1
ATOM 7016 N N . PHE A 1 866 ? -48.536 7.194 -7.673 1.00 98.56 866 PHE A N 1
ATOM 7017 C CA . PHE A 1 866 ? -47.623 8.242 -7.220 1.00 98.56 866 PHE A CA 1
ATOM 7018 C C . PHE A 1 866 ? -47.830 9.570 -7.953 1.00 98.56 866 PHE A C 1
ATOM 7020 O O . PHE A 1 866 ? -47.835 10.615 -7.313 1.00 98.56 866 PHE A O 1
ATOM 7027 N N . LYS A 1 867 ? -48.108 9.571 -9.266 1.00 98.25 867 LYS A N 1
ATOM 7028 C CA . LYS A 1 867 ? -48.481 10.805 -9.988 1.00 98.25 867 LYS A CA 1
ATOM 7029 C C . LYS A 1 867 ? -49.766 11.424 -9.442 1.00 98.25 867 LYS A C 1
ATOM 7031 O O . LYS A 1 867 ? -49.905 12.646 -9.450 1.00 98.25 867 LYS A O 1
ATOM 7036 N N . LYS A 1 868 ? -50.723 10.605 -8.997 1.00 97.75 868 LYS A N 1
ATOM 7037 C CA . LYS A 1 868 ? -51.943 11.094 -8.347 1.00 97.75 868 LYS A CA 1
ATOM 7038 C C . LYS A 1 868 ? -51.632 11.645 -6.953 1.00 97.75 868 LYS A C 1
ATOM 7040 O O . LYS A 1 868 ? -52.103 12.736 -6.652 1.00 97.75 868 LYS A O 1
ATOM 7045 N N . ALA A 1 869 ? -50.784 10.974 -6.172 1.00 97.69 869 ALA A N 1
ATOM 7046 C CA . ALA A 1 869 ? -50.309 11.458 -4.875 1.00 97.69 869 ALA A CA 1
ATOM 7047 C C . ALA A 1 869 ? -49.580 12.809 -4.994 1.00 97.69 869 ALA A C 1
ATOM 7049 O O . ALA A 1 869 ? -49.943 13.739 -4.285 1.00 97.69 869 ALA A O 1
ATOM 7050 N N . VAL A 1 870 ? -48.658 12.967 -5.957 1.00 97.38 870 VAL A N 1
ATOM 7051 C CA . VAL A 1 870 ? -47.964 14.240 -6.258 1.00 97.38 870 VAL A CA 1
ATOM 7052 C C . VAL A 1 870 ? -48.953 15.378 -6.527 1.00 97.38 870 VAL A C 1
ATOM 7054 O O . VAL A 1 870 ? -48.760 16.498 -6.062 1.00 97.38 870 VAL A O 1
ATOM 7057 N N . LYS A 1 871 ? -50.029 15.110 -7.280 1.00 96.69 871 LYS A N 1
ATOM 7058 C CA . LYS A 1 871 ? -51.056 16.124 -7.563 1.00 96.69 871 LYS A CA 1
ATOM 7059 C C . LYS A 1 871 ? -51.843 16.517 -6.313 1.00 96.69 871 LYS A C 1
ATOM 7061 O O . LYS A 1 871 ? -52.178 17.685 -6.170 1.00 96.69 871 LYS A O 1
ATOM 7066 N N . LEU A 1 872 ? -52.157 15.548 -5.457 1.00 95.62 872 LEU A N 1
ATOM 7067 C CA . LEU A 1 872 ? -53.010 15.735 -4.281 1.00 95.62 872 LEU A CA 1
ATOM 7068 C C . LEU A 1 872 ? -52.264 16.326 -3.077 1.00 95.62 872 LEU A C 1
ATOM 7070 O O . LEU A 1 872 ? -52.876 17.020 -2.280 1.00 95.62 872 LEU A O 1
ATOM 7074 N N . VAL A 1 873 ? -50.956 16.088 -2.955 1.00 94.75 873 VAL A N 1
ATOM 7075 C CA . VAL A 1 873 ? -50.130 16.620 -1.854 1.00 94.75 873 VAL A CA 1
ATOM 7076 C C . VAL A 1 873 ? -49.691 18.076 -2.088 1.00 94.75 873 VAL A C 1
ATOM 7078 O O . VAL A 1 873 ? -49.083 18.708 -1.226 1.00 94.75 873 VAL A O 1
ATOM 7081 N N . LYS A 1 874 ? -49.962 18.645 -3.270 1.00 89.94 874 LYS A N 1
ATOM 7082 C CA . LYS A 1 874 ? -49.551 20.011 -3.612 1.00 89.94 874 LYS A CA 1
ATOM 7083 C C . LYS A 1 874 ? -50.243 21.026 -2.693 1.00 89.94 874 LYS A C 1
ATOM 7085 O O . LYS A 1 874 ? -51.465 21.094 -2.666 1.00 89.94 874 LYS A O 1
ATOM 7090 N N . GLY A 1 875 ? -49.453 21.849 -2.001 1.00 84.50 875 GLY A N 1
ATOM 7091 C CA . GLY A 1 875 ? -49.957 22.862 -1.064 1.00 84.50 875 GLY A CA 1
ATOM 7092 C C . GLY A 1 875 ? -50.281 22.329 0.335 1.00 84.50 875 GLY A C 1
ATOM 7093 O O . GLY A 1 875 ? -50.682 23.110 1.190 1.00 84.50 875 GLY A O 1
ATOM 7094 N N . ILE A 1 876 ? -50.082 21.030 0.583 1.00 87.69 876 ILE A N 1
ATOM 7095 C CA . ILE A 1 876 ? -50.220 20.433 1.913 1.00 87.69 876 ILE A CA 1
ATOM 7096 C C . ILE A 1 876 ? -48.911 20.641 2.700 1.00 87.69 876 ILE A C 1
ATOM 7098 O O . ILE A 1 876 ? -47.835 20.428 2.125 1.00 87.69 876 ILE A O 1
ATOM 7102 N N . PRO A 1 877 ? -48.972 21.055 3.984 1.00 85.69 877 PRO A N 1
ATOM 7103 C CA . PRO A 1 877 ? -47.795 21.167 4.842 1.00 85.69 877 PRO A CA 1
ATOM 7104 C C . PRO A 1 877 ? -46.983 19.871 4.916 1.00 85.69 877 PRO A C 1
ATOM 7106 O O . PRO A 1 877 ? -47.517 18.768 4.797 1.00 85.69 877 PRO A O 1
ATOM 7109 N N . LEU A 1 878 ? -45.673 20.012 5.124 1.00 87.75 878 LEU A N 1
ATOM 7110 C CA . LEU A 1 878 ? -44.774 18.872 5.256 1.00 87.75 878 LEU A CA 1
ATOM 7111 C C . LEU A 1 878 ? -45.128 18.063 6.508 1.00 87.75 878 LEU A C 1
ATOM 7113 O O . LEU A 1 878 ? -45.150 18.598 7.613 1.00 87.75 878 LEU A O 1
ATOM 7117 N N . GLU A 1 879 ? -45.350 16.766 6.330 1.00 90.12 879 GLU A N 1
ATOM 7118 C CA . GLU A 1 879 ? -45.686 15.843 7.411 1.00 90.12 879 GLU A CA 1
ATOM 7119 C C . GLU A 1 879 ? -44.607 14.764 7.513 1.00 90.12 879 GLU A C 1
ATOM 7121 O O . GLU A 1 879 ? -44.260 14.127 6.511 1.00 90.12 879 GLU A O 1
ATOM 7126 N N . VAL A 1 880 ? -44.084 14.561 8.723 1.00 89.94 880 VAL A N 1
ATOM 7127 C CA . VAL A 1 880 ? -43.203 13.432 9.044 1.00 89.94 880 VAL A CA 1
ATOM 7128 C C . VAL A 1 880 ? -44.031 12.153 8.970 1.00 89.94 880 VAL A C 1
ATOM 7130 O O . VAL A 1 880 ? -45.078 12.059 9.604 1.00 89.94 880 VAL A O 1
ATOM 7133 N N . GLU A 1 881 ? -43.593 11.172 8.181 1.00 87.62 881 GLU A N 1
ATOM 7134 C CA . GLU A 1 881 ? -44.327 9.914 8.051 1.00 87.62 881 GLU A CA 1
ATOM 7135 C C . GLU A 1 881 ? -43.882 8.960 9.169 1.00 87.62 881 GLU A C 1
ATOM 7137 O O . GLU A 1 881 ? -42.698 8.631 9.220 1.00 87.62 881 GLU A O 1
ATOM 7142 N N . PRO A 1 882 ? -44.784 8.479 10.047 1.00 85.75 882 PRO A N 1
ATOM 7143 C CA . PRO A 1 882 ? -44.401 7.572 11.122 1.00 85.75 882 PRO A CA 1
ATOM 7144 C C . PRO A 1 882 ? -43.814 6.272 10.581 1.00 85.75 882 PRO A C 1
ATOM 7146 O O . PRO A 1 882 ? -44.362 5.680 9.638 1.00 85.75 882 PRO A O 1
ATOM 7149 N N . ASP A 1 883 ? -42.763 5.775 11.225 1.00 80.69 883 ASP A N 1
ATOM 7150 C CA . ASP A 1 883 ? -42.163 4.499 10.864 1.00 80.69 883 ASP A CA 1
ATOM 7151 C C . ASP A 1 883 ? -43.141 3.353 11.086 1.00 80.69 883 ASP A C 1
ATOM 7153 O O . ASP A 1 883 ? -43.908 3.300 12.048 1.00 80.69 883 ASP A O 1
ATOM 7157 N N . GLY A 1 884 ? -43.130 2.399 10.161 1.00 73.31 884 GLY A N 1
ATOM 7158 C CA . GLY A 1 884 ? -43.993 1.235 10.307 1.00 73.31 884 GLY A CA 1
ATOM 7159 C C . GLY A 1 884 ? -43.387 0.229 11.271 1.00 73.31 884 GLY A C 1
ATOM 7160 O O . GLY A 1 884 ? -44.105 -0.405 12.038 1.00 73.31 884 GLY A O 1
ATOM 7161 N N . ILE A 1 885 ? -42.064 0.117 11.260 1.00 75.81 885 ILE A N 1
ATOM 7162 C CA . ILE A 1 885 ? -41.273 -0.589 12.259 1.00 75.81 885 ILE A CA 1
ATOM 7163 C C . ILE A 1 885 ? -40.285 0.458 12.772 1.00 75.81 885 ILE A C 1
ATOM 7165 O O . ILE A 1 885 ? -39.526 0.960 11.946 1.00 75.81 885 ILE A O 1
ATOM 7169 N N . PRO A 1 886 ? -40.325 0.830 14.061 1.00 74.00 886 PRO A N 1
ATOM 7170 C CA . PRO A 1 886 ? -39.396 1.809 14.604 1.00 74.00 886 PRO A CA 1
ATOM 7171 C C . PRO A 1 886 ? -37.942 1.408 14.364 1.00 74.00 886 PRO A C 1
ATOM 7173 O O . PRO A 1 886 ? -37.579 0.249 14.582 1.00 74.00 886 PRO A O 1
ATOM 7176 N N . ASN A 1 887 ? -37.109 2.360 13.945 1.00 78.06 887 ASN A N 1
ATOM 7177 C CA . ASN A 1 887 ? -35.662 2.159 13.951 1.00 78.06 887 ASN A CA 1
ATOM 7178 C C . ASN A 1 887 ? -35.105 2.158 15.384 1.00 78.06 887 ASN A C 1
ATOM 7180 O O . ASN A 1 887 ? -35.803 2.478 16.348 1.00 78.06 887 ASN A O 1
ATOM 7184 N N . ALA A 1 888 ? -33.824 1.812 15.530 1.00 69.50 888 ALA A N 1
ATOM 7185 C CA . ALA A 1 888 ? -33.163 1.693 16.831 1.00 69.50 888 ALA A CA 1
ATOM 7186 C C . ALA A 1 888 ? -33.157 2.997 17.654 1.00 69.50 888 ALA A C 1
ATOM 7188 O O . ALA A 1 888 ? -33.041 2.943 18.876 1.00 69.50 888 ALA A O 1
ATOM 7189 N N . ALA A 1 889 ? -33.294 4.156 17.001 1.00 69.88 889 ALA A N 1
ATOM 7190 C CA . ALA A 1 889 ? -33.401 5.453 17.661 1.00 69.88 889 ALA A CA 1
ATOM 7191 C C . ALA A 1 889 ? -34.858 5.873 17.931 1.00 69.88 889 ALA A C 1
ATOM 7193 O O . ALA A 1 889 ? -35.075 6.862 18.624 1.00 69.88 889 ALA A O 1
ATOM 7194 N N . ASN A 1 890 ? -35.845 5.135 17.405 1.00 75.44 890 ASN A N 1
ATOM 7195 C CA . ASN A 1 890 ? -37.272 5.458 17.447 1.00 75.44 890 ASN A CA 1
ATOM 7196 C C . ASN A 1 890 ? -37.583 6.875 16.909 1.00 75.44 890 ASN A C 1
ATOM 7198 O O . ASN A 1 890 ? -38.455 7.571 17.429 1.00 75.44 890 ASN A O 1
ATOM 7202 N N . ILE A 1 891 ? -36.843 7.314 15.882 1.00 78.94 891 ILE A N 1
ATOM 7203 C CA . ILE A 1 891 ? -36.976 8.639 15.252 1.00 78.94 891 ILE A CA 1
ATOM 7204 C C . ILE A 1 891 ? -37.358 8.451 13.782 1.00 78.94 891 ILE A C 1
ATOM 7206 O O . ILE A 1 891 ? -36.502 8.012 13.017 1.00 78.94 891 ILE A O 1
ATOM 7210 N N . PRO A 1 892 ? -38.571 8.830 13.345 1.00 83.94 892 PRO A N 1
ATOM 7211 C CA . PRO A 1 892 ? -38.925 8.774 11.933 1.00 83.94 892 PRO A CA 1
ATOM 7212 C C . PRO A 1 892 ? -38.010 9.660 11.088 1.00 83.94 892 PRO A C 1
ATOM 7214 O O . PRO A 1 892 ? -37.866 10.857 11.348 1.00 83.94 892 PRO A O 1
ATOM 7217 N N . VAL A 1 893 ? -37.394 9.074 10.063 1.00 86.94 893 VAL A N 1
ATOM 7218 C CA . VAL A 1 893 ? -36.389 9.765 9.237 1.00 86.94 893 VAL A CA 1
ATOM 7219 C C . VAL A 1 893 ? -36.954 10.333 7.938 1.00 86.94 893 VAL A C 1
ATOM 7221 O O . VAL A 1 893 ? -36.279 11.096 7.257 1.00 86.94 893 VAL A O 1
ATOM 7224 N N . SER A 1 894 ? -38.191 9.999 7.568 1.00 91.81 894 SER A N 1
ATOM 7225 C CA . SER A 1 894 ? -38.771 10.391 6.278 1.00 91.81 894 SER A CA 1
ATOM 7226 C C . SER A 1 894 ? -40.023 11.257 6.420 1.00 91.81 894 SER A C 1
ATOM 7228 O O . SER A 1 894 ? -40.680 11.311 7.459 1.00 91.81 894 SER A O 1
ATOM 7230 N N . ASN A 1 895 ? -40.369 11.948 5.337 1.00 94.19 895 ASN A N 1
ATOM 7231 C CA . ASN A 1 895 ? -41.585 12.745 5.232 1.00 94.19 895 ASN A CA 1
ATOM 7232 C C . ASN A 1 895 ? -42.410 12.319 4.011 1.00 94.19 895 ASN A C 1
ATOM 7234 O O . ASN A 1 895 ? -41.925 11.646 3.094 1.00 94.19 895 ASN A O 1
ATOM 7238 N N . THR A 1 896 ? -43.680 12.710 3.999 1.00 91.75 896 THR A N 1
ATOM 7239 C CA . THR A 1 896 ? -44.647 12.286 2.979 1.00 91.75 896 THR A CA 1
ATOM 7240 C C . THR A 1 896 ? -44.251 12.708 1.559 1.00 91.75 896 THR A C 1
ATOM 7242 O O . THR A 1 896 ? -44.371 11.901 0.634 1.00 91.75 896 THR A O 1
ATOM 7245 N N . GLN A 1 897 ? -43.718 13.921 1.369 1.00 94.75 897 GLN A N 1
ATOM 7246 C CA . GLN A 1 897 ? -43.250 14.414 0.065 1.00 94.75 897 GLN A CA 1
ATOM 7247 C C . GLN A 1 897 ? -42.043 13.619 -0.444 1.00 94.75 897 GLN A C 1
ATOM 7249 O O . GLN A 1 897 ? -42.071 13.120 -1.572 1.00 94.75 897 GLN A O 1
ATOM 7254 N N . PHE A 1 898 ? -41.021 13.438 0.400 1.00 96.88 898 PHE A N 1
ATOM 7255 C CA . PHE A 1 898 ? -39.859 12.602 0.098 1.00 96.88 898 PHE A CA 1
ATOM 7256 C C . PHE A 1 898 ? -40.308 11.210 -0.346 1.00 96.88 898 PHE A C 1
ATOM 7258 O O . PHE A 1 898 ? -39.951 10.756 -1.428 1.00 96.88 898 PHE A O 1
ATOM 7265 N N . ASN A 1 899 ? -41.177 10.561 0.431 1.00 96.62 899 ASN A N 1
ATOM 7266 C CA . ASN A 1 899 ? -41.606 9.205 0.128 1.00 96.62 899 ASN A CA 1
ATOM 7267 C C . ASN A 1 899 ? -42.399 9.096 -1.182 1.00 96.62 899 ASN A C 1
ATOM 7269 O O . ASN A 1 899 ? -42.248 8.105 -1.896 1.00 96.62 899 ASN A O 1
ATOM 7273 N N . ILE A 1 900 ? -43.233 10.079 -1.527 1.00 97.94 900 ILE A N 1
ATOM 7274 C CA . ILE A 1 900 ? -43.955 10.083 -2.808 1.00 97.94 900 ILE A CA 1
ATOM 7275 C C . ILE A 1 900 ? -42.967 10.174 -3.977 1.00 97.94 900 ILE A C 1
ATOM 7277 O O . ILE A 1 900 ? -43.041 9.365 -4.906 1.00 97.94 900 ILE A O 1
ATOM 7281 N N . TRP A 1 901 ? -42.039 11.131 -3.932 1.00 98.31 901 TRP A N 1
ATOM 7282 C CA . TRP A 1 901 ? -41.083 11.363 -5.016 1.00 98.31 901 TRP A CA 1
ATOM 7283 C C . TRP A 1 901 ? -40.033 10.256 -5.129 1.00 98.31 901 TRP A C 1
ATOM 7285 O O . TRP A 1 901 ? -39.742 9.814 -6.241 1.00 98.31 901 TRP A O 1
ATOM 7295 N N . TYR A 1 902 ? -39.536 9.746 -4.002 1.00 98.38 902 TYR A N 1
ATOM 7296 C CA . TYR A 1 902 ? -38.573 8.647 -3.943 1.00 98.38 902 TYR A CA 1
ATOM 7297 C C . TYR A 1 902 ? -39.110 7.394 -4.639 1.00 98.38 902 TYR A C 1
ATOM 7299 O O . TYR A 1 902 ? -38.466 6.830 -5.526 1.00 98.38 902 TYR A O 1
ATOM 7307 N N . HIS A 1 903 ? -40.332 6.982 -4.290 1.00 98.50 903 HIS A N 1
ATOM 7308 C CA . HIS A 1 903 ? -40.928 5.785 -4.874 1.00 98.50 903 HIS A CA 1
ATOM 7309 C C . HIS A 1 903 ? -41.428 6.015 -6.309 1.00 98.50 903 HIS A C 1
ATOM 7311 O O . HIS A 1 903 ? -41.437 5.071 -7.100 1.00 98.50 903 HIS A O 1
ATOM 7317 N N . LEU A 1 904 ? -41.798 7.248 -6.686 1.00 98.56 904 LEU A N 1
ATOM 7318 C CA . LEU A 1 904 ? -42.068 7.591 -8.085 1.00 98.56 904 LEU A CA 1
ATOM 7319 C C . LEU A 1 904 ? -40.806 7.441 -8.945 1.00 98.56 904 LEU A C 1
ATOM 7321 O O . LEU A 1 904 ? -40.872 6.823 -10.009 1.00 98.56 904 LEU A O 1
ATOM 7325 N N . GLY A 1 905 ? -39.670 7.962 -8.471 1.00 98.44 905 GLY A N 1
ATOM 7326 C CA . GLY A 1 905 ? -38.369 7.808 -9.124 1.00 98.44 905 GLY A CA 1
ATOM 7327 C C . GLY A 1 905 ? -37.988 6.341 -9.285 1.00 98.44 905 GLY A C 1
ATOM 7328 O O . GLY A 1 905 ? -37.653 5.913 -10.390 1.00 98.44 905 GLY A O 1
ATOM 7329 N N . LEU A 1 906 ? -38.166 5.543 -8.228 1.00 98.44 906 LEU A N 1
ATOM 7330 C CA . LEU A 1 906 ? -37.905 4.105 -8.266 1.00 98.44 906 LEU A CA 1
ATOM 7331 C C . LEU A 1 906 ? -38.810 3.384 -9.274 1.00 98.44 906 LEU A C 1
ATOM 7333 O O . LEU A 1 906 ? -38.347 2.534 -10.030 1.00 98.44 906 LEU A O 1
ATOM 7337 N N . ALA A 1 907 ? -40.100 3.721 -9.323 1.00 98.38 907 ALA A N 1
ATOM 7338 C CA . ALA A 1 907 ? -41.029 3.092 -10.254 1.00 98.38 907 ALA A CA 1
ATOM 7339 C C . ALA A 1 907 ? -40.676 3.393 -11.723 1.00 98.38 907 ALA A C 1
ATOM 7341 O O . ALA A 1 907 ? -40.732 2.481 -12.549 1.00 98.38 907 ALA A O 1
ATOM 7342 N N . TYR A 1 908 ? -40.267 4.627 -12.044 1.00 98.56 908 TYR A N 1
ATOM 7343 C CA . TYR A 1 908 ? -39.756 4.969 -13.377 1.00 98.56 908 TYR A CA 1
ATOM 7344 C C . TYR A 1 908 ? -38.449 4.237 -13.694 1.00 98.56 908 TYR A C 1
ATOM 7346 O O . TYR A 1 908 ? -38.336 3.620 -14.759 1.00 98.56 908 TYR A O 1
ATOM 7354 N N . TYR A 1 909 ? -37.512 4.209 -12.742 1.00 98.44 909 TYR A N 1
ATOM 7355 C CA . TYR A 1 909 ? -36.243 3.498 -12.873 1.00 98.44 909 TYR A CA 1
ATOM 7356 C C . TYR A 1 909 ? -36.464 2.014 -13.210 1.00 98.44 909 TYR A C 1
ATOM 7358 O O . TYR A 1 909 ? -35.893 1.498 -14.169 1.00 98.44 909 TYR A O 1
ATOM 7366 N N . LEU A 1 910 ? -37.378 1.343 -12.499 1.00 97.94 910 LEU A N 1
ATOM 7367 C CA . LEU A 1 910 ? -37.727 -0.066 -12.725 1.00 97.94 910 LEU A CA 1
ATOM 7368 C C . LEU A 1 910 ? -38.392 -0.321 -14.087 1.00 97.94 910 LEU A C 1
ATOM 7370 O O . LEU A 1 910 ? -38.314 -1.428 -14.617 1.00 97.94 910 LEU A O 1
ATOM 7374 N N . THR A 1 911 ? -39.020 0.687 -14.696 1.00 96.81 911 THR A N 1
ATOM 7375 C CA . THR A 1 911 ? -39.521 0.584 -16.078 1.00 96.81 911 THR A CA 1
ATOM 7376 C C . THR A 1 911 ? -38.454 0.860 -17.140 1.00 96.81 911 THR A C 1
ATOM 7378 O O . THR A 1 911 ? -38.669 0.537 -18.305 1.00 96.81 911 THR A O 1
ATOM 7381 N N . GLY A 1 912 ? -37.283 1.372 -16.750 1.00 95.25 912 GLY A N 1
ATOM 7382 C CA . GLY A 1 912 ? -36.223 1.816 -17.660 1.00 95.25 912 GLY A CA 1
ATOM 7383 C C . GLY A 1 912 ? -36.409 3.240 -18.193 1.00 95.25 912 GLY A C 1
ATOM 7384 O O . GLY A 1 912 ? -35.655 3.651 -19.069 1.00 95.25 912 GLY A O 1
ATOM 7385 N N . ASP A 1 913 ? -37.383 3.991 -17.675 1.00 97.50 913 ASP A N 1
ATOM 7386 C CA . ASP A 1 913 ? -37.608 5.399 -18.015 1.00 97.50 913 ASP A CA 1
ATOM 7387 C C . ASP A 1 913 ? -36.698 6.282 -17.145 1.00 97.50 913 ASP A C 1
ATOM 7389 O O . ASP A 1 913 ? -37.100 6.843 -16.121 1.00 97.50 913 ASP A O 1
ATOM 7393 N N . PHE A 1 914 ? -35.411 6.310 -17.499 1.00 97.50 914 PHE A N 1
ATOM 7394 C CA . PHE A 1 914 ? -34.384 6.956 -16.680 1.00 97.50 914 PHE A CA 1
ATOM 7395 C C . PHE A 1 914 ? -34.488 8.487 -16.671 1.00 97.50 914 PHE A C 1
ATOM 7397 O O . PHE A 1 914 ? -34.124 9.109 -15.676 1.00 97.50 914 PHE A O 1
ATOM 7404 N N . GLU A 1 915 ? -35.032 9.105 -17.721 1.00 97.12 915 GLU A N 1
ATOM 7405 C CA . GLU A 1 915 ? -35.258 10.555 -17.759 1.00 97.12 915 GLU A CA 1
ATOM 7406 C C . GLU A 1 915 ? -36.298 10.979 -16.719 1.00 97.12 915 GLU A C 1
ATOM 7408 O O . GLU A 1 915 ? -36.049 11.874 -15.902 1.00 97.12 915 GLU A O 1
ATOM 7413 N N . GLN A 1 916 ? -37.434 10.278 -16.681 1.00 97.94 916 GLN A N 1
ATOM 7414 C CA . GLN A 1 916 ? -38.480 10.547 -15.701 1.00 97.94 916 GLN A CA 1
ATOM 7415 C C . GLN A 1 916 ? -38.048 10.154 -14.286 1.00 97.94 916 GLN A C 1
ATOM 7417 O O . GLN A 1 916 ? -38.392 10.853 -13.328 1.00 97.94 916 GLN A O 1
ATOM 7422 N N . ALA A 1 917 ? -37.245 9.094 -14.139 1.00 98.38 917 ALA A N 1
ATOM 7423 C CA . ALA A 1 917 ? -36.634 8.739 -12.860 1.00 98.38 917 ALA A CA 1
ATOM 7424 C C . ALA A 1 917 ? -35.717 9.861 -12.348 1.00 98.38 917 ALA A C 1
ATOM 7426 O O . ALA A 1 917 ? -35.851 10.291 -11.202 1.00 98.38 917 ALA A O 1
ATOM 7427 N N . ALA A 1 918 ? -34.837 10.396 -13.202 1.00 97.38 918 ALA A N 1
ATOM 7428 C CA . ALA A 1 918 ? -33.945 11.493 -12.844 1.00 97.38 918 ALA A CA 1
ATOM 7429 C C . ALA A 1 918 ? -34.725 12.761 -12.470 1.00 97.38 918 ALA A C 1
ATOM 7431 O O . ALA A 1 918 ? -34.370 13.431 -11.502 1.00 97.38 918 ALA A O 1
ATOM 7432 N N . SER A 1 919 ? -35.799 13.084 -13.200 1.00 96.81 919 SER A N 1
ATOM 7433 C CA . SER A 1 919 ? -36.686 14.205 -12.864 1.00 96.81 919 SER A CA 1
ATOM 7434 C C . SER A 1 919 ? -37.327 14.025 -11.482 1.00 96.81 919 SER A C 1
ATOM 7436 O O . SER A 1 919 ? -37.223 14.913 -10.636 1.00 96.81 919 SER A O 1
ATOM 7438 N N . ALA A 1 920 ? -37.904 12.851 -11.211 1.00 97.88 920 ALA A N 1
ATOM 7439 C CA . ALA A 1 920 ? -38.548 12.558 -9.935 1.00 97.88 920 ALA A CA 1
ATOM 7440 C C . ALA A 1 920 ? -37.564 12.579 -8.754 1.00 97.88 920 ALA A C 1
ATOM 7442 O O . ALA A 1 920 ? -37.888 13.134 -7.707 1.00 97.88 920 ALA A O 1
ATOM 7443 N N . TYR A 1 921 ? -36.350 12.041 -8.909 1.00 98.44 921 TYR A N 1
ATOM 7444 C CA . TYR A 1 921 ? -35.347 12.084 -7.842 1.00 98.44 921 TYR A CA 1
ATOM 7445 C C . TYR A 1 921 ? -34.764 13.486 -7.611 1.00 98.44 921 TYR A C 1
ATOM 7447 O O . TYR A 1 921 ? -34.457 13.825 -6.471 1.00 98.44 921 TYR A O 1
ATOM 7455 N N . ARG A 1 922 ? -34.656 14.343 -8.638 1.00 97.12 922 ARG A N 1
ATOM 7456 C CA . ARG A 1 922 ? -34.300 15.762 -8.428 1.00 97.12 922 ARG A CA 1
ATOM 7457 C C . ARG A 1 922 ? -35.364 16.501 -7.622 1.00 97.12 922 ARG A C 1
ATOM 7459 O O . ARG A 1 922 ? -35.012 17.306 -6.768 1.00 97.12 922 ARG A O 1
ATOM 7466 N N . GLU A 1 923 ? -36.643 16.226 -7.873 1.00 97.06 923 GLU A N 1
ATOM 7467 C CA . GLU A 1 923 ? -37.723 16.745 -7.027 1.00 97.06 923 GLU A CA 1
ATOM 7468 C C . GLU A 1 923 ? -37.661 16.147 -5.617 1.00 97.06 923 GLU A C 1
ATOM 7470 O O . GLU A 1 923 ? -37.807 16.880 -4.645 1.00 97.06 923 GLU A O 1
ATOM 7475 N N . CYS A 1 924 ? -37.353 14.852 -5.490 1.00 97.50 924 CYS A N 1
ATOM 7476 C CA . CYS A 1 924 ? -37.174 14.178 -4.203 1.00 97.50 924 CYS A CA 1
ATOM 7477 C C . CYS A 1 924 ? -36.120 14.864 -3.321 1.00 97.50 924 CYS A C 1
ATOM 7479 O O . CYS A 1 924 ? -36.364 15.060 -2.133 1.00 97.50 924 CYS A O 1
ATOM 7481 N N . LEU A 1 925 ? -34.985 15.274 -3.901 1.00 95.50 925 LEU A N 1
ATOM 7482 C CA . LEU A 1 925 ? -33.895 15.939 -3.175 1.00 95.50 925 LEU A CA 1
ATOM 7483 C C . LEU A 1 925 ? -34.310 17.262 -2.514 1.00 95.50 925 LEU A C 1
ATOM 7485 O O . LEU A 1 925 ? -33.709 17.647 -1.516 1.00 95.50 925 LEU A O 1
ATOM 7489 N N . LYS A 1 926 ? -35.350 17.943 -3.016 1.00 95.19 926 LYS A N 1
ATOM 7490 C CA . LYS A 1 926 ? -35.876 19.175 -2.396 1.00 95.19 926 LYS A CA 1
ATOM 7491 C C . LYS A 1 926 ? -36.561 18.921 -1.052 1.00 95.19 926 LYS A C 1
ATOM 7493 O O . LYS A 1 926 ? -36.760 19.858 -0.287 1.00 95.19 926 LYS A O 1
ATOM 7498 N N . TRP A 1 927 ? -36.933 17.671 -0.786 1.00 94.94 927 TRP A N 1
ATOM 7499 C CA . TRP A 1 927 ? -37.641 17.247 0.420 1.00 94.94 927 TRP A CA 1
ATOM 7500 C C . TRP A 1 927 ? -36.750 16.456 1.384 1.00 94.94 927 TRP A C 1
ATOM 7502 O O . TRP A 1 927 ? -37.242 15.968 2.401 1.00 94.94 927 TRP A O 1
ATOM 7512 N N . CYS A 1 928 ? -35.455 16.319 1.082 1.00 94.44 928 CYS A N 1
ATOM 7513 C CA . CYS A 1 928 ? -34.469 15.745 1.993 1.00 94.44 928 CYS A CA 1
ATOM 7514 C C . CYS A 1 928 ? -34.128 16.767 3.083 1.00 94.44 928 CYS A C 1
ATOM 7516 O O . CYS A 1 928 ? -33.662 17.866 2.784 1.00 94.44 928 CYS A O 1
ATOM 7518 N N . ASN A 1 929 ? -34.351 16.407 4.345 1.00 92.00 929 ASN A N 1
ATOM 7519 C CA . ASN A 1 929 ? -34.107 17.273 5.505 1.00 92.00 929 ASN A CA 1
ATOM 7520 C C . ASN A 1 929 ? -33.160 16.643 6.542 1.00 92.00 929 ASN A C 1
ATOM 7522 O O . ASN A 1 929 ? -32.987 17.188 7.630 1.00 92.00 929 ASN A O 1
ATOM 7526 N N . ASN A 1 930 ? -32.549 15.505 6.209 1.00 93.44 930 ASN A N 1
ATOM 7527 C CA . ASN A 1 930 ? -31.529 14.825 7.002 1.00 93.44 930 ASN A CA 1
ATOM 7528 C C . ASN A 1 930 ? -30.610 13.993 6.095 1.00 93.44 930 ASN A C 1
ATOM 7530 O O . ASN A 1 930 ? -30.846 13.866 4.889 1.00 93.44 930 ASN A O 1
ATOM 7534 N N . ASP A 1 931 ? -29.563 13.431 6.693 1.00 95.12 931 ASP A N 1
ATOM 7535 C CA . ASP A 1 931 ? -28.546 12.683 5.965 1.00 95.12 931 ASP A CA 1
ATOM 7536 C C . ASP A 1 931 ? -29.075 11.346 5.403 1.00 95.12 931 ASP A C 1
ATOM 7538 O O . ASP A 1 931 ? -28.706 11.012 4.280 1.00 95.12 931 ASP A O 1
ATOM 7542 N N . ASP A 1 932 ? -29.969 10.627 6.102 1.00 93.81 932 ASP A N 1
ATOM 7543 C CA . ASP A 1 932 ? -30.590 9.371 5.628 1.00 93.81 932 ASP A CA 1
ATOM 7544 C C . ASP A 1 932 ? -31.336 9.565 4.294 1.00 93.81 932 ASP A C 1
ATOM 7546 O O . ASP A 1 932 ? -30.997 8.977 3.262 1.00 93.81 932 ASP A O 1
ATOM 7550 N N . THR A 1 933 ? -32.284 10.507 4.265 1.00 95.44 933 THR A N 1
ATOM 7551 C CA . THR A 1 933 ? -33.056 10.820 3.050 1.00 95.44 933 THR A CA 1
ATOM 7552 C C . THR A 1 933 ? -32.167 11.332 1.915 1.00 95.44 933 THR A C 1
ATOM 7554 O O . THR A 1 933 ? -32.411 11.017 0.744 1.00 95.44 933 THR A O 1
ATOM 7557 N N . LEU A 1 934 ? -31.113 12.091 2.237 1.00 96.44 934 LEU A N 1
ATOM 7558 C CA . LEU A 1 934 ? -30.151 12.586 1.256 1.00 96.44 934 LEU A CA 1
ATOM 7559 C C . LEU A 1 934 ? -29.360 11.441 0.611 1.00 96.44 934 LEU A C 1
ATOM 7561 O O . LEU A 1 934 ? -29.256 11.408 -0.620 1.00 96.44 934 LEU A O 1
ATOM 7565 N N . VAL A 1 935 ? -28.816 10.502 1.395 1.00 96.62 935 VAL A N 1
ATOM 7566 C CA . VAL A 1 935 ? -28.031 9.384 0.843 1.00 96.62 935 VAL A CA 1
ATOM 7567 C C . VAL A 1 935 ? -28.911 8.416 0.054 1.00 96.62 935 VAL A C 1
ATOM 7569 O O . VAL A 1 935 ? -28.518 7.990 -1.035 1.00 96.62 935 VAL A O 1
ATOM 7572 N N . ALA A 1 936 ? -30.133 8.143 0.516 1.00 95.81 936 ALA A N 1
ATOM 7573 C CA . ALA A 1 936 ? -31.065 7.270 -0.186 1.00 95.81 936 ALA A CA 1
ATOM 7574 C C . ALA A 1 936 ? -31.440 7.829 -1.571 1.00 95.81 936 ALA A C 1
ATOM 7576 O O . ALA A 1 936 ? -31.325 7.124 -2.578 1.00 95.81 936 ALA A O 1
ATOM 7577 N N . ALA A 1 937 ? -31.850 9.101 -1.664 1.00 97.38 937 ALA A N 1
ATOM 7578 C CA . ALA A 1 937 ? -32.199 9.719 -2.949 1.00 97.38 937 ALA A CA 1
ATOM 7579 C C . ALA A 1 937 ? -30.977 9.905 -3.864 1.00 97.38 937 ALA A C 1
ATOM 7581 O O . ALA A 1 937 ? -31.060 9.657 -5.072 1.00 97.38 937 ALA A O 1
ATOM 7582 N N . SER A 1 938 ? -29.829 10.293 -3.297 1.00 97.88 938 SER A N 1
ATOM 7583 C CA . SER A 1 938 ? -28.598 10.509 -4.066 1.00 97.88 938 SER A CA 1
ATOM 7584 C C . SER A 1 938 ? -28.076 9.216 -4.689 1.00 97.88 938 SER A C 1
ATOM 7586 O O . SER A 1 938 ? -27.620 9.230 -5.830 1.00 97.88 938 SER A O 1
ATOM 7588 N N . HIS A 1 939 ? -28.180 8.082 -3.991 1.00 98.06 939 HIS A N 1
ATOM 7589 C CA . HIS A 1 939 ? -27.754 6.786 -4.517 1.00 98.06 939 HIS A CA 1
ATOM 7590 C C . HIS A 1 939 ? -28.518 6.393 -5.792 1.00 98.06 939 HIS A C 1
ATOM 7592 O O . HIS A 1 939 ? -27.911 6.095 -6.826 1.00 98.06 939 HIS A O 1
ATOM 7598 N N . TRP A 1 940 ? -29.851 6.441 -5.753 1.00 98.19 940 TRP A N 1
ATOM 7599 C CA . TRP A 1 940 ? -30.672 6.070 -6.907 1.00 98.19 940 TRP A CA 1
ATOM 7600 C C . TRP A 1 940 ? -30.546 7.062 -8.067 1.00 98.19 940 TRP A C 1
ATOM 7602 O O . TRP A 1 940 ? -30.491 6.648 -9.230 1.00 98.19 940 TRP A O 1
ATOM 7612 N N . LEU A 1 941 ? -30.427 8.362 -7.783 1.00 98.31 941 LEU A N 1
ATOM 7613 C CA . LEU A 1 941 ? -30.181 9.364 -8.820 1.00 98.31 941 LEU A CA 1
ATOM 7614 C C . LEU A 1 941 ? -28.794 9.201 -9.461 1.00 98.31 941 LEU A C 1
ATOM 7616 O O . LEU A 1 941 ? -28.676 9.330 -10.680 1.00 98.31 941 LEU A O 1
ATOM 7620 N N . TYR A 1 942 ? -27.766 8.855 -8.679 1.00 98.38 942 TYR A N 1
ATOM 7621 C CA . TYR A 1 942 ? -26.433 8.551 -9.204 1.00 98.38 942 TYR A CA 1
ATOM 7622 C C . TYR A 1 942 ? -26.497 7.411 -10.224 1.00 98.38 942 TYR A C 1
ATOM 7624 O O . TYR A 1 942 ? -26.048 7.570 -11.362 1.00 98.38 942 TYR A O 1
ATOM 7632 N N . MET A 1 943 ? -27.104 6.279 -9.844 1.00 97.94 943 MET A N 1
ATOM 7633 C CA . MET A 1 943 ? -27.265 5.140 -10.751 1.00 97.94 943 MET A CA 1
ATOM 7634 C C . MET A 1 943 ? -28.061 5.535 -11.994 1.00 97.94 943 MET A C 1
ATOM 7636 O O . MET A 1 943 ? -27.651 5.211 -13.104 1.00 97.94 943 MET A O 1
ATOM 7640 N N . THR A 1 944 ? -29.141 6.303 -11.834 1.00 98.25 944 THR A N 1
ATOM 7641 C CA . THR A 1 944 ? -29.947 6.801 -12.958 1.00 98.25 944 THR A CA 1
ATOM 7642 C C . THR A 1 944 ? -29.098 7.605 -13.948 1.00 98.25 944 THR A C 1
ATOM 7644 O O . THR A 1 944 ? -29.124 7.319 -15.144 1.00 98.25 944 THR A O 1
ATOM 7647 N N . PHE A 1 945 ? -28.265 8.541 -13.478 1.00 98.06 945 PHE A N 1
ATOM 7648 C CA . PHE A 1 945 ? -27.363 9.292 -14.357 1.00 98.06 945 PHE A CA 1
ATOM 7649 C C . PHE A 1 945 ? -26.341 8.407 -15.061 1.00 98.06 945 PHE A C 1
ATOM 7651 O O . PHE A 1 945 ? -26.099 8.594 -16.253 1.00 98.06 945 PHE A O 1
ATOM 7658 N N . ARG A 1 946 ? -25.770 7.417 -14.369 1.00 97.62 946 ARG A N 1
ATOM 7659 C CA . ARG A 1 946 ? -24.849 6.462 -15.000 1.00 97.62 946 ARG A CA 1
ATOM 7660 C C . ARG A 1 946 ? -25.546 5.616 -16.067 1.00 97.62 946 ARG A C 1
ATOM 7662 O O . ARG A 1 946 ? -24.965 5.405 -17.125 1.00 97.62 946 ARG A O 1
ATOM 7669 N N . ARG A 1 947 ? -26.798 5.201 -15.842 1.00 94.81 947 ARG A N 1
ATOM 7670 C CA . ARG A 1 947 ? -27.621 4.466 -16.825 1.00 94.81 947 ARG A CA 1
ATOM 7671 C C . ARG A 1 947 ? -28.017 5.319 -18.035 1.00 94.81 947 ARG A C 1
ATOM 7673 O O . ARG A 1 947 ? -28.233 4.767 -19.105 1.00 94.81 947 ARG A O 1
ATOM 7680 N N . MET A 1 948 ? -28.035 6.643 -17.887 1.00 95.44 948 MET A N 1
ATOM 7681 C CA . MET A 1 948 ? -28.181 7.617 -18.981 1.00 95.44 948 MET A CA 1
ATOM 7682 C C . MET A 1 948 ? -26.842 8.017 -19.628 1.00 95.44 948 MET A C 1
ATOM 7684 O O . MET A 1 948 ? -26.801 8.962 -20.411 1.00 95.44 948 MET A O 1
ATOM 7688 N N . ASN A 1 949 ? -25.732 7.364 -19.264 1.00 93.94 949 ASN A N 1
ATOM 7689 C CA . ASN A 1 949 ? -24.373 7.718 -19.684 1.00 93.94 949 ASN A CA 1
ATOM 7690 C C . ASN A 1 949 ? -23.949 9.168 -19.337 1.00 93.94 949 ASN A C 1
ATOM 7692 O O . ASN A 1 949 ? -23.071 9.750 -19.969 1.00 93.94 949 ASN A O 1
ATOM 7696 N N . ASN A 1 950 ? -24.547 9.771 -18.305 1.00 93.31 950 ASN A N 1
ATOM 7697 C CA . ASN A 1 950 ? -24.243 11.127 -17.847 1.00 93.31 950 ASN A CA 1
ATOM 7698 C C . ASN A 1 950 ? -23.323 11.104 -16.616 1.00 93.31 950 ASN A C 1
ATOM 7700 O O . ASN A 1 950 ? -23.729 11.409 -15.491 1.00 93.31 950 ASN A O 1
ATOM 7704 N N . LYS A 1 951 ? -22.059 10.722 -16.833 1.00 93.12 951 LYS A N 1
ATOM 7705 C CA . LYS A 1 951 ? -21.049 10.598 -15.768 1.00 93.12 951 LYS A CA 1
ATOM 7706 C C . LYS A 1 951 ? -20.838 11.910 -14.998 1.00 93.12 951 LYS A C 1
ATOM 7708 O O . LYS A 1 951 ? -20.842 11.896 -13.772 1.00 93.12 951 LYS A O 1
ATOM 7713 N N . ALA A 1 952 ? -20.766 13.044 -15.696 1.00 83.12 952 ALA A N 1
ATOM 7714 C CA . ALA A 1 952 ? -20.525 14.348 -15.075 1.00 83.12 952 ALA A CA 1
ATOM 7715 C C . ALA A 1 952 ? -21.639 14.771 -14.096 1.00 83.12 952 ALA A C 1
ATOM 7717 O O . ALA A 1 952 ? -21.366 15.349 -13.044 1.00 83.12 952 ALA A O 1
ATOM 7718 N N . ALA A 1 953 ? -22.910 14.493 -14.414 1.00 82.88 953 ALA A N 1
ATOM 7719 C CA . ALA A 1 953 ? -24.008 14.759 -13.483 1.00 82.88 953 ALA A CA 1
ATOM 7720 C C . ALA A 1 953 ? -23.979 13.814 -12.273 1.00 82.88 953 ALA A C 1
ATOM 7722 O O . ALA A 1 953 ? -24.249 14.260 -11.158 1.00 82.88 953 ALA A O 1
ATOM 7723 N N . ALA A 1 954 ? -23.616 12.545 -12.488 1.00 94.12 954 ALA A N 1
ATOM 7724 C CA . ALA A 1 954 ? -23.455 11.566 -11.418 1.00 94.12 954 ALA A CA 1
ATOM 7725 C C . ALA A 1 954 ? -22.351 11.987 -10.433 1.00 94.12 954 ALA A C 1
ATOM 7727 O O . ALA A 1 954 ? -22.563 11.966 -9.228 1.00 94.12 954 ALA A O 1
ATOM 7728 N N . GLU A 1 955 ? -21.198 12.440 -10.924 1.00 89.38 955 GLU A N 1
ATOM 7729 C CA . GLU A 1 955 ? -20.075 12.860 -10.075 1.00 89.38 955 GLU A CA 1
ATOM 7730 C C . GLU A 1 955 ? -20.382 14.125 -9.269 1.00 89.38 955 GLU A C 1
ATOM 7732 O O . GLU A 1 955 ? -20.116 14.163 -8.069 1.00 89.38 955 GLU A O 1
ATOM 7737 N N . ARG A 1 956 ? -21.025 15.134 -9.877 1.00 88.94 956 ARG A N 1
ATOM 7738 C CA . ARG A 1 956 ? -21.436 16.352 -9.152 1.00 88.94 956 ARG A CA 1
ATOM 7739 C C . ARG A 1 956 ? -22.373 16.058 -7.981 1.00 88.94 956 ARG A C 1
ATOM 7741 O O . ARG A 1 956 ? -22.293 16.727 -6.954 1.00 88.94 956 ARG A O 1
ATOM 7748 N N . LEU A 1 957 ? -23.237 15.051 -8.119 1.00 91.44 957 LEU A N 1
ATOM 7749 C CA . LEU A 1 957 ? -24.169 14.641 -7.068 1.00 91.44 957 LEU A CA 1
ATOM 7750 C C . LEU A 1 957 ? -23.456 14.132 -5.804 1.00 91.44 957 LEU A C 1
ATOM 7752 O O . LEU A 1 957 ? -24.019 14.198 -4.718 1.00 91.44 957 LEU A O 1
ATOM 7756 N N . LEU A 1 958 ? -22.214 13.657 -5.924 1.00 92.75 958 LEU A N 1
ATOM 7757 C CA . LEU A 1 958 ? -21.440 13.131 -4.799 1.00 92.75 958 LEU A CA 1
ATOM 7758 C C . LEU A 1 958 ? -20.805 14.223 -3.922 1.00 92.75 958 LEU A C 1
ATOM 7760 O O . LEU A 1 958 ? -20.228 13.907 -2.878 1.00 92.75 958 LEU A O 1
ATOM 7764 N N . GLY A 1 959 ? -20.881 15.496 -4.324 1.00 90.38 959 GLY A N 1
ATOM 7765 C CA . GLY A 1 959 ? -20.294 16.624 -3.593 1.00 90.38 959 GLY A CA 1
ATOM 7766 C C . GLY A 1 959 ? -20.740 16.706 -2.124 1.00 90.38 959 GLY A C 1
ATOM 7767 O O . GLY A 1 959 ? -19.877 16.705 -1.247 1.00 90.38 959 GLY A O 1
ATOM 7768 N N . PRO A 1 960 ? -22.056 16.698 -1.828 1.00 89.56 960 PRO A N 1
ATOM 7769 C CA . PRO A 1 960 ? -22.573 16.774 -0.458 1.00 89.56 960 PRO A CA 1
ATOM 7770 C C . PRO A 1 960 ? -22.290 15.541 0.414 1.00 89.56 960 PRO A C 1
ATOM 7772 O O . PRO A 1 960 ? -22.393 15.628 1.635 1.00 89.56 960 PRO A O 1
ATOM 7775 N N . VAL A 1 961 ? -21.941 14.397 -0.185 1.00 93.75 961 VAL A N 1
ATOM 7776 C CA . VAL A 1 961 ? -21.721 13.139 0.544 1.00 93.75 961 VAL A CA 1
ATOM 7777 C C . VAL A 1 961 ? -20.365 13.173 1.249 1.00 93.75 961 VAL A C 1
ATOM 7779 O O . VAL A 1 961 ? -19.328 13.305 0.600 1.00 93.75 961 VAL A O 1
ATOM 7782 N N . LYS A 1 962 ? -20.344 13.006 2.571 1.00 90.81 962 LYS A N 1
ATOM 7783 C CA . LYS A 1 962 ? -19.120 13.014 3.393 1.00 90.81 962 LYS A CA 1
ATOM 7784 C C . LYS A 1 962 ? -18.888 11.641 4.017 1.00 90.81 962 LYS A C 1
ATOM 7786 O O . LYS A 1 962 ? -19.836 10.889 4.197 1.00 90.81 962 LYS A O 1
ATOM 7791 N N . GLU A 1 963 ? -17.652 11.310 4.387 1.00 87.56 963 GLU A N 1
ATOM 7792 C CA . GLU A 1 963 ? -17.356 10.049 5.095 1.00 87.56 963 GLU A CA 1
ATOM 7793 C C . GLU A 1 963 ? -18.047 9.958 6.459 1.00 87.56 963 GLU A C 1
ATOM 7795 O O . GLU A 1 963 ? -18.453 8.877 6.876 1.00 87.56 963 GLU A O 1
ATOM 7800 N N . LYS A 1 964 ? -18.221 11.100 7.132 1.00 88.50 964 LYS A N 1
ATOM 7801 C CA . LYS A 1 964 ? -18.985 11.223 8.374 1.00 88.50 964 LYS A CA 1
ATOM 7802 C C . LYS A 1 964 ? -20.299 11.949 8.080 1.00 88.50 964 LYS A C 1
ATOM 7804 O O . LYS A 1 964 ? -20.288 13.147 7.804 1.00 88.50 964 LYS A O 1
ATOM 7809 N N . MET A 1 965 ? -21.404 11.212 8.131 1.00 90.38 965 MET A N 1
ATOM 7810 C CA . MET A 1 965 ? -22.783 11.706 8.041 1.00 90.38 965 MET A CA 1
ATOM 7811 C C . MET A 1 965 ? -23.597 11.064 9.170 1.00 90.38 965 MET A C 1
ATOM 7813 O O . MET A 1 965 ? -23.279 9.954 9.607 1.00 90.38 965 MET A O 1
ATOM 7817 N N . LYS A 1 966 ? -24.616 11.756 9.679 1.00 91.88 966 LYS A N 1
ATOM 7818 C CA . LYS A 1 966 ? -25.485 11.264 10.753 1.00 91.88 966 LYS A CA 1
ATOM 7819 C C . LYS A 1 966 ? -26.570 10.362 10.158 1.00 91.88 966 LYS A C 1
ATOM 7821 O O . LYS A 1 966 ? -27.691 10.808 9.952 1.00 91.88 966 LYS A O 1
ATOM 7826 N N . ILE A 1 967 ? -26.206 9.111 9.884 1.00 90.31 967 ILE A N 1
ATOM 7827 C CA . ILE A 1 967 ? -27.088 8.099 9.284 1.00 90.31 967 ILE A CA 1
ATOM 7828 C C . ILE A 1 967 ? -27.683 7.198 10.370 1.00 90.31 967 ILE A C 1
ATOM 7830 O O . ILE A 1 967 ? -26.935 6.553 11.113 1.00 90.31 967 ILE A O 1
ATOM 7834 N N . ILE A 1 968 ? -29.011 7.144 10.452 1.00 83.38 968 ILE A N 1
ATOM 7835 C CA . ILE A 1 968 ? -29.766 6.347 11.426 1.00 83.38 968 ILE A CA 1
ATOM 7836 C C . ILE A 1 968 ? -30.075 4.946 10.872 1.00 83.38 968 ILE A C 1
ATOM 7838 O O . ILE A 1 968 ? -29.842 3.966 11.582 1.00 83.38 968 ILE A O 1
ATOM 7842 N N . GLU A 1 969 ? -30.516 4.815 9.617 1.00 82.25 969 GLU A N 1
ATOM 7843 C CA . GLU A 1 969 ? -30.931 3.531 9.013 1.00 82.25 969 GLU A CA 1
ATOM 7844 C C . GLU A 1 969 ? -30.443 3.272 7.570 1.00 82.25 969 GLU A C 1
ATOM 7846 O O . GLU A 1 969 ? -30.441 2.121 7.133 1.00 82.25 969 GLU A O 1
ATOM 7851 N N . ASP A 1 970 ? -29.967 4.284 6.835 1.00 87.88 970 ASP A N 1
ATOM 7852 C CA . ASP A 1 970 ? -29.576 4.155 5.417 1.00 87.88 970 ASP A CA 1
ATOM 7853 C C . ASP A 1 970 ? -28.055 3.946 5.181 1.00 87.88 970 ASP A C 1
ATOM 7855 O O . ASP A 1 970 ? -27.462 4.451 4.215 1.00 87.88 970 ASP A O 1
ATOM 7859 N N . GLN A 1 971 ? -27.376 3.187 6.054 1.00 88.88 971 GLN A N 1
ATOM 7860 C CA . GLN A 1 971 ? -25.908 3.030 6.011 1.00 88.88 971 GLN A CA 1
ATOM 7861 C C . GLN A 1 971 ? -25.404 2.362 4.721 1.00 88.88 971 GLN A C 1
ATOM 7863 O O . GLN A 1 971 ? -24.321 2.694 4.232 1.00 88.88 971 GLN A O 1
ATOM 7868 N N . ASP A 1 972 ? -26.195 1.466 4.130 1.00 90.75 972 ASP A N 1
ATOM 7869 C CA . ASP A 1 972 ? -25.849 0.782 2.880 1.00 90.75 972 ASP A CA 1
ATOM 7870 C C . ASP A 1 972 ? -25.767 1.755 1.693 1.00 90.75 972 ASP A C 1
ATOM 7872 O O . ASP A 1 972 ? -24.841 1.685 0.879 1.00 90.75 972 ASP A O 1
ATOM 7876 N N . TYR A 1 973 ? -26.701 2.709 1.605 1.00 95.06 973 TYR A N 1
ATOM 7877 C CA . TYR A 1 973 ? -26.690 3.727 0.553 1.00 95.06 973 TYR A CA 1
ATOM 7878 C C . TYR A 1 973 ? -25.530 4.703 0.721 1.00 95.06 973 TYR A C 1
ATOM 7880 O O . TYR A 1 973 ? -24.873 5.056 -0.263 1.00 95.06 973 TYR A O 1
ATOM 7888 N N . HIS A 1 974 ? -25.229 5.090 1.962 1.00 95.81 974 HIS A N 1
ATOM 7889 C CA . HIS A 1 974 ? -24.048 5.893 2.270 1.00 95.81 974 HIS A CA 1
ATOM 7890 C C . HIS A 1 974 ? -22.761 5.177 1.847 1.00 95.81 974 HIS A C 1
ATOM 7892 O O . HIS A 1 974 ? -21.930 5.755 1.144 1.00 95.81 974 HIS A O 1
ATOM 7898 N N . ALA A 1 975 ? -22.631 3.891 2.172 1.00 93.50 975 ALA A N 1
ATOM 7899 C CA . ALA A 1 975 ? -21.480 3.082 1.796 1.00 93.50 975 ALA A CA 1
ATOM 7900 C C . ALA A 1 975 ? -21.318 2.959 0.266 1.00 93.50 975 ALA A C 1
ATOM 7902 O O . ALA A 1 975 ? -20.202 3.084 -0.246 1.00 93.50 975 ALA A O 1
ATOM 7903 N N . LEU A 1 976 ? -22.418 2.793 -0.477 1.00 96.75 976 LEU A N 1
ATOM 7904 C CA . LEU A 1 976 ? -22.416 2.783 -1.945 1.00 96.75 976 LEU A CA 1
ATOM 7905 C C . LEU A 1 976 ? -22.010 4.136 -2.541 1.00 96.75 976 LEU A C 1
ATOM 7907 O O . LEU A 1 976 ? -21.234 4.170 -3.492 1.00 96.75 976 LEU A O 1
ATOM 7911 N N . LEU A 1 977 ? -22.481 5.252 -1.982 1.00 97.38 977 LEU A N 1
ATOM 7912 C CA . LEU A 1 977 ? -22.072 6.585 -2.432 1.00 97.38 977 LEU A CA 1
ATOM 7913 C C . LEU A 1 977 ? -20.588 6.852 -2.159 1.00 97.38 977 LEU A C 1
ATOM 7915 O O . LEU A 1 977 ? -19.909 7.420 -3.011 1.00 97.38 977 LEU A O 1
ATOM 7919 N N . LEU A 1 978 ? -20.054 6.392 -1.023 1.00 94.50 978 LEU A N 1
ATOM 7920 C CA . LEU A 1 978 ? -18.614 6.442 -0.750 1.00 94.50 978 LEU A CA 1
ATOM 7921 C C . LEU A 1 978 ? -17.821 5.573 -1.735 1.00 94.50 978 LEU A C 1
ATOM 7923 O O . LEU A 1 978 ? -16.755 5.987 -2.182 1.00 94.50 978 LEU A O 1
ATOM 7927 N N . MET A 1 979 ? -18.359 4.423 -2.150 1.00 96.50 979 MET A N 1
ATOM 7928 C CA . MET A 1 979 ? -17.763 3.638 -3.235 1.00 96.50 979 MET A CA 1
ATOM 7929 C C . MET A 1 979 ? -17.782 4.398 -4.562 1.00 96.50 979 MET A C 1
ATOM 7931 O O . MET A 1 979 ? -16.783 4.417 -5.276 1.00 96.50 979 MET A O 1
ATOM 7935 N N . TYR A 1 980 ? -18.883 5.070 -4.895 1.00 96.06 980 TYR A N 1
ATOM 7936 C CA . TYR A 1 980 ? -18.963 5.896 -6.101 1.00 96.06 980 TYR A CA 1
ATOM 7937 C C . TYR A 1 980 ? -17.980 7.075 -6.084 1.00 96.06 980 TYR A C 1
ATOM 7939 O O . TYR A 1 980 ? -17.559 7.507 -7.155 1.00 96.06 980 TYR A O 1
ATOM 7947 N N . LYS A 1 981 ? -17.584 7.554 -4.893 1.00 92.19 981 LYS A N 1
ATOM 7948 C CA . LYS A 1 981 ? -16.528 8.563 -4.684 1.00 92.19 981 LYS A CA 1
ATOM 7949 C C . LYS A 1 981 ? -15.100 8.012 -4.744 1.00 92.19 981 LYS A C 1
ATOM 7951 O O . LYS A 1 981 ? -14.173 8.805 -4.670 1.00 92.19 981 LYS A O 1
ATOM 7956 N N . GLY A 1 982 ? -14.918 6.695 -4.830 1.00 87.50 982 GLY A N 1
ATOM 7957 C CA . GLY A 1 982 ? -13.599 6.055 -4.748 1.00 87.50 982 GLY A CA 1
ATOM 7958 C C . GLY A 1 982 ? -13.096 5.810 -3.320 1.00 87.50 982 GLY A C 1
ATOM 7959 O O . GLY A 1 982 ? -12.033 5.235 -3.142 1.00 87.50 982 GLY A O 1
ATOM 7960 N N . LEU A 1 983 ? -13.876 6.161 -2.291 1.00 84.75 983 LEU A N 1
ATOM 7961 C CA . LEU A 1 983 ? -13.501 6.015 -0.875 1.00 84.75 983 LEU A CA 1
ATOM 7962 C C . LEU A 1 983 ? -13.777 4.605 -0.317 1.00 84.75 983 LEU A C 1
ATOM 7964 O O . LEU A 1 983 ? -13.375 4.268 0.796 1.00 84.75 983 LEU A O 1
ATOM 7968 N N . LYS A 1 984 ? -14.496 3.765 -1.071 1.00 86.06 984 LYS A N 1
ATOM 7969 C CA . LYS A 1 984 ? -14.699 2.331 -0.804 1.00 86.06 984 LYS A CA 1
ATOM 7970 C C . LYS A 1 984 ? -14.584 1.550 -2.111 1.00 86.06 984 LYS A C 1
ATOM 7972 O O . LYS A 1 984 ? -14.851 2.092 -3.179 1.00 86.06 984 LYS A O 1
ATOM 7977 N N . THR A 1 985 ? -14.239 0.265 -2.041 1.00 88.50 985 THR A N 1
ATOM 7978 C CA . THR A 1 985 ? -14.155 -0.582 -3.237 1.00 88.50 985 THR A CA 1
ATOM 7979 C C . THR A 1 985 ? -15.396 -1.474 -3.373 1.00 88.50 985 THR A C 1
ATOM 7981 O O . THR A 1 985 ? -15.972 -1.894 -2.366 1.00 88.50 985 THR A O 1
ATOM 7984 N N . PRO A 1 986 ? -15.803 -1.834 -4.606 1.00 87.69 986 PRO A N 1
ATOM 7985 C CA . PRO A 1 986 ? -16.886 -2.794 -4.836 1.00 87.69 986 PRO A CA 1
ATOM 7986 C C . PRO A 1 986 ? -16.681 -4.129 -4.112 1.00 87.69 986 PRO A C 1
ATOM 7988 O O . PRO A 1 986 ? -17.624 -4.729 -3.600 1.00 87.69 986 PRO A O 1
ATOM 7991 N N . VAL A 1 987 ? -15.428 -4.586 -4.044 1.00 82.94 987 VAL A N 1
ATOM 7992 C CA . VAL A 1 987 ? -15.060 -5.845 -3.391 1.00 82.94 987 VAL A CA 1
ATOM 7993 C C . VAL A 1 987 ? -15.155 -5.725 -1.872 1.00 82.94 987 VAL A C 1
ATOM 7995 O O . VAL A 1 987 ? -15.657 -6.654 -1.241 1.00 82.94 987 VAL A O 1
ATOM 7998 N N . SER A 1 988 ? -14.718 -4.605 -1.277 1.00 81.06 988 SER A N 1
ATOM 7999 C CA . SER A 1 988 ? -14.818 -4.423 0.175 1.00 81.06 988 SER A CA 1
ATOM 8000 C C . SER A 1 988 ? -16.275 -4.395 0.629 1.00 81.06 988 SER A C 1
ATOM 8002 O O . SER A 1 988 ? -16.615 -5.114 1.562 1.00 81.06 988 SER A O 1
ATOM 8004 N N . LEU A 1 989 ? -17.155 -3.695 -0.096 1.00 83.31 989 LEU A N 1
ATOM 8005 C CA . LEU A 1 989 ? -18.589 -3.658 0.210 1.00 83.31 989 LEU A CA 1
ATOM 8006 C C . LEU A 1 989 ? -19.254 -5.039 0.143 1.00 83.31 989 LEU A C 1
ATOM 8008 O O . LEU A 1 989 ? -19.968 -5.425 1.067 1.00 83.31 989 LEU A O 1
ATOM 8012 N N . LEU A 1 990 ? -18.985 -5.817 -0.912 1.00 80.81 990 LEU A N 1
ATOM 8013 C CA . LEU A 1 990 ? -19.535 -7.172 -1.041 1.00 80.81 990 LEU A CA 1
ATOM 8014 C C . LEU A 1 990 ? -18.993 -8.137 0.031 1.00 80.81 990 LEU A C 1
ATOM 8016 O O . LEU A 1 990 ? -19.705 -9.057 0.435 1.00 80.81 990 LEU A O 1
ATOM 8020 N N . LYS A 1 991 ? -17.749 -7.950 0.498 1.00 73.25 991 LYS A N 1
ATOM 8021 C CA . LYS A 1 991 ? -17.154 -8.759 1.577 1.00 73.25 991 LYS A CA 1
ATOM 8022 C C . LYS A 1 991 ? -17.715 -8.395 2.953 1.00 73.25 991 LYS A C 1
ATOM 8024 O O . LYS A 1 991 ? -18.017 -9.306 3.718 1.00 73.25 991 LYS A O 1
ATOM 8029 N N . THR A 1 992 ? -17.895 -7.107 3.256 1.00 66.88 992 THR A N 1
ATOM 8030 C CA . THR A 1 992 ? -18.431 -6.642 4.549 1.00 66.88 992 THR A CA 1
ATOM 8031 C C . THR A 1 992 ? -19.805 -7.247 4.849 1.00 66.88 992 THR A C 1
ATOM 8033 O O . THR A 1 992 ? -20.055 -7.647 5.981 1.00 66.88 992 THR A O 1
ATOM 8036 N N . ILE A 1 993 ? -20.652 -7.416 3.833 1.00 63.62 993 ILE A N 1
ATOM 8037 C CA . ILE A 1 993 ? -21.991 -8.008 3.990 1.00 63.62 993 ILE A CA 1
ATOM 8038 C C . ILE A 1 993 ? -21.937 -9.521 4.202 1.00 63.62 993 ILE A C 1
ATOM 8040 O O . ILE A 1 993 ? -22.707 -10.065 4.986 1.00 63.62 993 ILE A O 1
ATOM 8044 N N . LYS A 1 994 ? -20.997 -10.216 3.549 1.00 56.66 994 LYS A N 1
ATOM 8045 C CA . LYS A 1 994 ? -20.791 -11.658 3.765 1.00 56.66 994 LYS A CA 1
ATOM 8046 C C . LYS A 1 994 ? -20.184 -11.969 5.137 1.00 56.66 994 LYS A C 1
ATOM 8048 O O . LYS A 1 994 ? -20.400 -13.058 5.656 1.00 56.66 994 LYS A O 1
ATOM 8053 N N . ALA A 1 995 ? -19.421 -11.036 5.707 1.00 45.06 995 ALA A N 1
ATOM 8054 C CA . ALA A 1 995 ? -18.701 -11.216 6.965 1.00 45.06 995 ALA A CA 1
ATOM 8055 C C . ALA A 1 995 ? -19.508 -10.826 8.217 1.00 45.06 995 ALA A C 1
ATOM 8057 O O . ALA A 1 995 ? -19.182 -11.295 9.303 1.00 45.06 995 ALA A O 1
ATOM 8058 N N . SER A 1 996 ? -20.553 -9.995 8.103 1.00 44.78 996 SER A N 1
ATOM 8059 C CA . SER A 1 996 ? -21.238 -9.432 9.277 1.00 44.78 996 SER A CA 1
ATOM 8060 C C . SER A 1 996 ? -22.113 -10.424 10.055 1.00 44.78 996 SER A C 1
ATOM 8062 O O . SER A 1 996 ? -22.593 -10.076 11.128 1.00 44.78 996 SER A O 1
ATOM 8064 N N . GLY A 1 997 ? -22.359 -11.642 9.548 1.00 39.38 997 GLY A N 1
ATOM 8065 C CA . GLY A 1 997 ? -23.162 -12.678 10.229 1.00 39.38 997 GLY A CA 1
ATOM 8066 C C . GLY A 1 997 ? -24.626 -12.293 10.520 1.00 39.38 997 GLY A C 1
ATOM 8067 O O . GLY A 1 997 ? -25.377 -13.097 11.070 1.00 39.38 997 GLY A O 1
ATOM 8068 N N . THR A 1 998 ? -25.030 -11.084 10.129 1.00 42.09 998 THR A N 1
ATOM 8069 C CA . THR A 1 998 ? -26.338 -10.440 10.297 1.00 42.09 998 THR A CA 1
ATOM 8070 C C . THR A 1 998 ? -27.039 -10.278 8.945 1.00 42.09 998 THR A C 1
ATOM 8072 O O . THR A 1 998 ? -27.682 -9.262 8.685 1.00 42.09 998 THR A O 1
ATOM 8075 N N . ASP A 1 999 ? -26.892 -11.257 8.045 1.00 45.41 999 ASP A N 1
ATOM 8076 C CA . ASP A 1 999 ? -27.492 -11.207 6.709 1.00 45.41 999 ASP A CA 1
ATOM 8077 C C . ASP A 1 999 ? -29.026 -11.232 6.806 1.00 45.41 999 ASP A C 1
ATOM 8079 O O . ASP A 1 999 ? -29.666 -12.279 6.894 1.00 45.41 999 ASP A O 1
ATOM 8083 N N . THR A 1 1000 ? -29.638 -10.048 6.786 1.00 50.34 1000 THR A N 1
ATOM 8084 C CA . THR A 1 1000 ? -31.095 -9.874 6.708 1.00 50.34 1000 THR A CA 1
ATOM 8085 C C . THR A 1 1000 ? -31.631 -10.122 5.290 1.00 50.34 1000 THR A C 1
ATOM 8087 O O . THR A 1 1000 ? -32.816 -9.909 5.017 1.00 50.34 1000 THR A O 1
ATOM 8090 N N . GLY A 1 1001 ? -30.772 -10.492 4.329 1.00 58.97 1001 GLY A N 1
ATOM 8091 C CA . GLY A 1 1001 ? -31.078 -10.571 2.900 1.00 58.97 1001 GLY A CA 1
ATOM 8092 C C . GLY A 1 1001 ? -31.383 -9.214 2.243 1.00 58.97 1001 GLY A C 1
ATOM 8093 O O . GLY A 1 1001 ? -31.334 -9.110 1.019 1.00 58.97 1001 GLY A O 1
ATOM 8094 N N . LEU A 1 1002 ? -31.684 -8.171 3.029 1.00 59.22 1002 LEU A N 1
ATOM 8095 C CA . LEU A 1 1002 ? -31.982 -6.813 2.572 1.00 59.22 1002 LEU A CA 1
ATOM 8096 C C . LEU A 1 1002 ? -30.701 -6.067 2.185 1.00 59.22 1002 LEU A C 1
ATOM 8098 O O . LEU A 1 1002 ? -30.619 -5.557 1.071 1.00 59.22 1002 LEU A O 1
ATOM 8102 N N . SER A 1 1003 ? -29.692 -6.068 3.063 1.00 72.50 1003 SER A N 1
ATOM 8103 C CA . SER A 1 1003 ? -28.398 -5.415 2.802 1.00 72.50 1003 SER A CA 1
ATOM 8104 C C . SER A 1 1003 ? -27.678 -6.051 1.607 1.00 72.50 1003 SER A C 1
ATOM 8106 O O . SER A 1 1003 ? -27.235 -5.358 0.686 1.00 72.50 1003 SER A O 1
ATOM 8108 N N . THR A 1 1004 ? -27.714 -7.387 1.525 1.00 75.38 1004 THR A N 1
ATOM 8109 C CA . THR A 1 1004 ? -27.243 -8.164 0.369 1.00 75.38 1004 THR A CA 1
ATOM 8110 C C . THR A 1 1004 ? -27.908 -7.725 -0.938 1.00 75.38 1004 THR A C 1
ATOM 8112 O O . THR A 1 1004 ? -27.226 -7.560 -1.950 1.00 75.38 1004 THR A O 1
ATOM 8115 N N . ALA A 1 1005 ? -29.222 -7.480 -0.935 1.00 84.06 1005 ALA A N 1
ATOM 8116 C CA . ALA A 1 1005 ? -29.931 -7.015 -2.123 1.00 84.06 1005 ALA A CA 1
ATOM 8117 C C . ALA A 1 1005 ? -29.589 -5.558 -2.485 1.00 84.06 1005 ALA A C 1
ATOM 8119 O O . ALA A 1 1005 ? -29.359 -5.265 -3.658 1.00 84.06 1005 ALA A O 1
ATOM 8120 N N . THR A 1 1006 ? -29.538 -4.651 -1.506 1.00 88.56 1006 THR A N 1
ATOM 8121 C CA . THR A 1 1006 ? -29.288 -3.215 -1.718 1.00 88.56 1006 THR A CA 1
ATOM 8122 C C . THR A 1 1006 ? -27.871 -2.952 -2.224 1.00 88.56 1006 THR A C 1
ATOM 8124 O O . THR A 1 1006 ? -27.686 -2.394 -3.309 1.00 88.56 1006 THR A O 1
ATOM 8127 N N . VAL A 1 1007 ? -26.854 -3.407 -1.492 1.00 91.00 1007 VAL A N 1
ATOM 8128 C CA . VAL A 1 1007 ? -25.453 -3.187 -1.873 1.00 91.00 1007 VAL A CA 1
ATOM 8129 C C . VAL A 1 1007 ? -25.060 -4.047 -3.059 1.00 91.00 1007 VAL A C 1
ATOM 8131 O O . VAL A 1 1007 ? -24.383 -3.558 -3.964 1.00 91.00 1007 VAL A O 1
ATOM 8134 N N . GLY A 1 1008 ? -25.539 -5.293 -3.114 1.00 92.19 1008 GLY A N 1
ATOM 8135 C CA . GLY A 1 1008 ? -25.338 -6.155 -4.273 1.00 92.19 1008 GLY A CA 1
ATOM 8136 C C . GLY A 1 1008 ? -25.813 -5.479 -5.557 1.00 92.19 1008 GLY A C 1
ATOM 8137 O O . GLY A 1 1008 ? -25.074 -5.443 -6.540 1.00 92.19 1008 GLY A O 1
ATOM 8138 N N . TYR A 1 1009 ? -27.009 -4.883 -5.557 1.00 96.00 1009 TYR A N 1
ATOM 8139 C CA . TYR A 1 1009 ? -27.543 -4.233 -6.752 1.00 96.00 1009 TYR A CA 1
ATOM 8140 C C . TYR A 1 1009 ? -26.767 -2.962 -7.127 1.00 96.00 1009 TYR A C 1
ATOM 8142 O O . TYR A 1 1009 ? -26.474 -2.748 -8.308 1.00 96.00 1009 TYR A O 1
ATOM 8150 N N . GLY A 1 1010 ? -26.377 -2.147 -6.141 1.00 96.62 1010 GLY A N 1
ATOM 8151 C CA . GLY A 1 1010 ? -25.567 -0.948 -6.367 1.00 96.62 1010 GLY A CA 1
ATOM 8152 C C . GLY A 1 1010 ? -24.165 -1.253 -6.911 1.00 96.62 1010 GLY A C 1
ATOM 8153 O O . GLY A 1 1010 ? -23.683 -0.549 -7.802 1.00 96.62 1010 GLY A O 1
ATOM 8154 N N . VAL A 1 1011 ? -23.534 -2.330 -6.432 1.00 96.50 1011 VAL A N 1
ATOM 8155 C CA . VAL A 1 1011 ? -22.243 -2.829 -6.932 1.00 96.50 1011 VAL A CA 1
ATOM 8156 C C . VAL A 1 1011 ? -22.387 -3.486 -8.308 1.00 96.50 1011 VAL A C 1
ATOM 8158 O O . VAL A 1 1011 ? -21.567 -3.250 -9.193 1.00 96.50 1011 VAL A O 1
ATOM 8161 N N . GLY A 1 1012 ? -23.441 -4.275 -8.526 1.00 95.81 1012 GLY A N 1
ATOM 8162 C CA . GLY A 1 1012 ? -23.733 -4.875 -9.827 1.00 95.81 1012 GLY A CA 1
ATOM 8163 C C . GLY A 1 1012 ? -23.947 -3.813 -10.909 1.00 95.81 1012 GLY A C 1
ATOM 8164 O O . GLY A 1 1012 ? -23.345 -3.902 -11.977 1.00 95.81 1012 GLY A O 1
ATOM 8165 N N . ASN A 1 1013 ? -24.698 -2.744 -10.613 1.00 96.25 1013 ASN A N 1
ATOM 8166 C CA . ASN A 1 1013 ? -24.803 -1.591 -11.515 1.00 96.25 1013 ASN A CA 1
ATOM 8167 C C . ASN A 1 1013 ? -23.454 -0.925 -11.758 1.00 96.25 1013 ASN A C 1
ATOM 8169 O O . ASN A 1 1013 ? -23.154 -0.575 -12.897 1.00 96.25 1013 ASN A O 1
ATOM 8173 N N . TRP A 1 1014 ? -22.631 -0.792 -10.714 1.00 96.88 1014 TRP A N 1
ATOM 8174 C CA . TRP A 1 1014 ? -21.287 -0.250 -10.859 1.00 96.88 1014 TRP A CA 1
ATOM 8175 C C . TRP A 1 1014 ? -20.434 -1.042 -11.839 1.00 96.88 1014 TRP A C 1
ATOM 8177 O O . TRP A 1 1014 ? -19.818 -0.448 -12.718 1.00 96.88 1014 TRP A O 1
ATOM 8187 N N . TYR A 1 1015 ? -20.444 -2.370 -11.759 1.00 95.56 1015 TYR A N 1
ATOM 8188 C CA . TYR A 1 1015 ? -19.764 -3.194 -12.753 1.00 95.56 1015 TYR A CA 1
ATOM 8189 C C . TYR A 1 1015 ? -20.387 -3.039 -14.145 1.00 95.56 1015 TYR A C 1
ATOM 8191 O O . TYR A 1 1015 ? -19.652 -2.902 -15.121 1.00 95.56 1015 TYR A O 1
ATOM 8199 N N . TYR A 1 1016 ? -21.717 -2.975 -14.239 1.00 94.50 1016 TYR A N 1
ATOM 8200 C CA . TYR A 1 1016 ? -22.429 -2.847 -15.510 1.00 94.50 1016 TYR A CA 1
ATOM 8201 C C . TYR A 1 1016 ? -22.036 -1.582 -16.287 1.00 94.50 1016 TYR A C 1
ATOM 8203 O O . TYR A 1 1016 ? -21.549 -1.673 -17.411 1.00 94.50 1016 TYR A O 1
ATOM 8211 N N . TYR A 1 1017 ? -22.171 -0.394 -15.689 1.00 93.19 1017 TYR A N 1
ATOM 8212 C CA . TYR A 1 1017 ? -21.865 0.870 -16.376 1.00 93.19 1017 TYR A CA 1
ATOM 8213 C C . TYR A 1 1017 ? -20.362 1.212 -16.437 1.00 93.19 1017 TYR A C 1
ATOM 8215 O O . TYR A 1 1017 ? -20.005 2.308 -16.874 1.00 93.19 1017 TYR A O 1
ATOM 8223 N N . ASN A 1 1018 ? -19.485 0.322 -15.960 1.00 89.81 1018 ASN A N 1
ATOM 8224 C CA . ASN A 1 1018 ? -18.029 0.393 -16.143 1.00 89.81 1018 ASN A CA 1
ATOM 8225 C C . ASN A 1 1018 ? -17.507 -0.738 -17.060 1.00 89.81 1018 ASN A C 1
ATOM 8227 O O . ASN A 1 1018 ? -16.320 -1.034 -17.047 1.00 89.81 1018 ASN A O 1
ATOM 8231 N N . GLY A 1 1019 ? -18.376 -1.376 -17.856 1.00 89.69 1019 GLY A N 1
ATOM 8232 C CA . GLY A 1 1019 ? -17.966 -2.322 -18.904 1.00 89.69 1019 GLY A CA 1
ATOM 8233 C C . GLY A 1 1019 ? -17.777 -3.775 -18.454 1.00 89.69 1019 GLY A C 1
ATOM 8234 O O . GLY A 1 1019 ? -17.341 -4.607 -19.243 1.00 89.69 1019 GLY A O 1
ATOM 8235 N N . HIS A 1 1020 ? -18.139 -4.123 -17.218 1.00 91.88 1020 HIS A N 1
ATOM 8236 C CA . HIS A 1 1020 ? -18.004 -5.475 -16.666 1.00 91.88 1020 HIS A CA 1
ATOM 8237 C C . HIS A 1 1020 ? -19.359 -6.203 -16.590 1.00 91.88 1020 HIS A C 1
ATOM 8239 O O . HIS A 1 1020 ? -19.811 -6.611 -15.516 1.00 91.88 1020 HIS A O 1
ATOM 8245 N N . SER A 1 1021 ? -20.021 -6.362 -17.739 1.00 90.69 1021 SER A N 1
ATOM 8246 C CA . SER A 1 1021 ? -21.396 -6.881 -17.834 1.00 90.69 1021 SER A CA 1
ATOM 8247 C C . SER A 1 1021 ? -21.581 -8.303 -17.289 1.00 90.69 1021 SER A C 1
ATOM 8249 O O . SER A 1 1021 ? -22.570 -8.553 -16.602 1.00 90.69 1021 SER A O 1
ATOM 8251 N N . GLU A 1 1022 ? -20.634 -9.222 -17.515 1.00 90.25 1022 GLU A N 1
ATOM 8252 C CA . GLU A 1 1022 ? -20.739 -10.593 -16.978 1.00 90.25 1022 GLU A CA 1
ATOM 8253 C C . GLU A 1 1022 ? -20.652 -10.614 -15.448 1.00 90.25 1022 GLU A C 1
ATOM 8255 O O . GLU A 1 1022 ? -21.459 -11.258 -14.781 1.00 90.25 1022 GLU A O 1
ATOM 8260 N N . LYS A 1 1023 ? -19.765 -9.804 -14.866 1.00 87.31 1023 LYS A N 1
ATOM 8261 C CA . LYS A 1 1023 ? -19.654 -9.678 -13.410 1.00 87.31 1023 LYS A CA 1
ATOM 8262 C C . LYS A 1 1023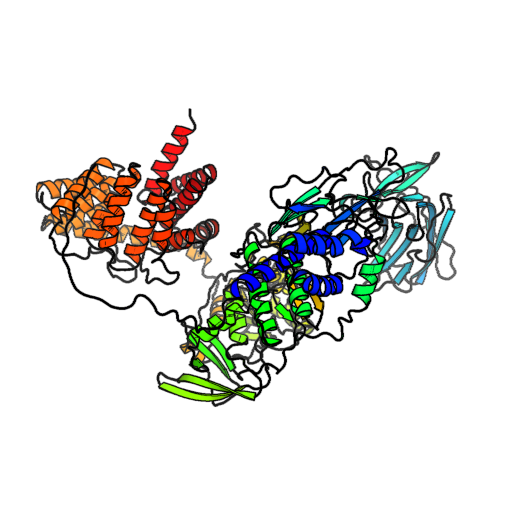 ? -20.911 -9.065 -12.790 1.00 87.31 1023 LYS A C 1
ATOM 8264 O O . LYS A 1 1023 ? -21.369 -9.507 -11.739 1.00 87.31 1023 LYS A O 1
ATOM 8269 N N . ALA A 1 1024 ? -21.504 -8.070 -13.450 1.00 94.19 1024 ALA A N 1
ATOM 8270 C CA . ALA A 1 1024 ? -22.790 -7.510 -13.038 1.00 94.19 1024 ALA A CA 1
ATOM 8271 C C . ALA A 1 1024 ? -23.902 -8.572 -13.048 1.00 94.19 1024 ALA A C 1
ATOM 8273 O O . ALA A 1 1024 ? -24.662 -8.689 -12.086 1.00 94.19 1024 ALA A O 1
ATOM 8274 N N . LYS A 1 1025 ? -23.956 -9.391 -14.103 1.00 94.12 1025 LYS A N 1
ATOM 8275 C CA . LYS A 1 1025 ? -24.921 -10.484 -14.265 1.00 94.12 1025 LYS A CA 1
ATOM 8276 C C . LYS A 1 1025 ? -24.765 -11.569 -13.196 1.00 94.12 1025 LYS A C 1
ATOM 8278 O O . LYS A 1 1025 ? -25.774 -12.028 -12.663 1.00 94.12 1025 LYS A O 1
ATOM 8283 N N . GLU A 1 1026 ? -23.539 -11.951 -12.842 1.00 92.12 1026 GLU A N 1
ATOM 8284 C CA . GLU A 1 1026 ? -23.262 -12.877 -11.733 1.00 92.12 1026 GLU A CA 1
ATOM 8285 C C . GLU A 1 1026 ? -23.765 -12.334 -10.394 1.00 92.12 1026 GLU A C 1
ATOM 8287 O O . GLU A 1 1026 ? -24.430 -13.044 -9.636 1.00 92.12 1026 GLU A O 1
ATOM 8292 N N . ILE A 1 1027 ? -23.502 -11.054 -10.121 1.00 91.44 1027 ILE A N 1
ATOM 8293 C CA . ILE A 1 1027 ? -23.957 -10.393 -8.896 1.00 91.44 1027 ILE A CA 1
ATOM 8294 C C . ILE A 1 1027 ? -25.486 -10.345 -8.853 1.00 91.44 1027 ILE A C 1
ATOM 8296 O O . ILE A 1 1027 ? -26.079 -10.718 -7.843 1.00 91.44 1027 ILE A O 1
ATOM 8300 N N . PHE A 1 1028 ? -26.148 -9.967 -9.950 1.00 94.75 1028 PHE A N 1
ATOM 8301 C CA . PHE A 1 1028 ? -27.611 -9.972 -10.016 1.00 94.75 1028 PHE A CA 1
ATOM 8302 C C . PHE A 1 1028 ? -28.188 -11.376 -9.821 1.00 94.75 1028 PHE A C 1
ATOM 8304 O O . PHE A 1 1028 ? -29.119 -11.541 -9.035 1.00 94.75 1028 PHE A O 1
ATOM 8311 N N . LYS A 1 1029 ? -27.589 -12.408 -10.429 1.00 92.31 1029 LYS A N 1
ATOM 8312 C CA . LYS A 1 1029 ? -27.973 -13.809 -10.195 1.00 92.31 1029 LYS A CA 1
ATOM 8313 C C . LYS A 1 1029 ? -27.846 -14.193 -8.717 1.00 92.31 1029 LYS A C 1
ATOM 8315 O O . LYS A 1 1029 ? -28.738 -14.843 -8.176 1.00 92.31 1029 LYS A O 1
ATOM 8320 N N . SER A 1 1030 ? -26.772 -13.762 -8.054 1.00 88.12 1030 SER A N 1
ATOM 8321 C CA . SER A 1 1030 ? -26.554 -14.000 -6.623 1.00 88.12 1030 SER A CA 1
ATOM 8322 C C . SER A 1 1030 ? -27.614 -13.327 -5.751 1.00 88.12 1030 SER A C 1
ATOM 8324 O O . SER A 1 1030 ? -28.040 -13.919 -4.764 1.00 88.12 1030 SER A O 1
ATOM 8326 N N . ILE A 1 1031 ? -28.058 -12.116 -6.100 1.00 90.75 1031 ILE A N 1
ATOM 8327 C CA . ILE A 1 1031 ? -29.146 -11.431 -5.385 1.00 90.75 1031 ILE A CA 1
ATOM 8328 C C . ILE A 1 1031 ? -30.453 -12.213 -5.542 1.00 90.75 1031 ILE A C 1
ATOM 8330 O O . ILE A 1 1031 ? -31.178 -12.407 -4.567 1.00 90.75 1031 ILE A O 1
ATOM 8334 N N . LEU A 1 1032 ? -30.738 -12.702 -6.755 1.00 89.56 1032 LEU A N 1
ATOM 8335 C CA . LEU A 1 1032 ? -31.968 -13.437 -7.059 1.00 89.56 1032 LEU A CA 1
ATOM 8336 C C . LEU A 1 1032 ? -32.065 -14.797 -6.359 1.00 89.56 1032 LEU A C 1
ATOM 8338 O O . LEU A 1 1032 ? -33.180 -15.268 -6.124 1.00 89.56 1032 LEU A O 1
ATOM 8342 N N . ALA A 1 1033 ? -30.930 -15.379 -5.964 1.00 85.94 1033 ALA A N 1
ATOM 8343 C CA . ALA A 1 1033 ? -30.875 -16.564 -5.109 1.00 85.94 1033 ALA A CA 1
ATOM 8344 C C . ALA A 1 1033 ? -31.295 -16.286 -3.646 1.00 85.94 1033 ALA A C 1
ATOM 8346 O O . ALA A 1 1033 ? -31.586 -17.221 -2.900 1.00 85.94 1033 ALA A O 1
ATOM 8347 N N . GLY A 1 1034 ? -31.345 -15.017 -3.225 1.00 80.25 1034 GLY A N 1
ATOM 8348 C CA . GLY A 1 1034 ? -31.753 -14.605 -1.882 1.00 80.25 1034 GLY A CA 1
ATOM 8349 C C . GLY A 1 1034 ? -33.264 -14.703 -1.619 1.00 80.25 1034 GLY A C 1
ATOM 8350 O O . GLY A 1 1034 ? -34.088 -14.782 -2.532 1.00 80.25 1034 GLY A O 1
ATOM 8351 N N . LYS A 1 1035 ? -33.653 -14.662 -0.335 1.00 75.75 1035 LYS A N 1
ATOM 8352 C CA . LYS A 1 1035 ? -35.055 -14.823 0.110 1.00 75.75 1035 LYS A CA 1
ATOM 8353 C C . LYS A 1 1035 ? -35.849 -13.507 0.217 1.00 75.75 1035 LYS A C 1
ATOM 8355 O O . LYS A 1 1035 ? -37.078 -13.544 0.242 1.00 75.75 1035 LYS A O 1
ATOM 8360 N N . ASN A 1 1036 ? -35.193 -12.341 0.238 1.00 80.75 1036 ASN A N 1
ATOM 8361 C CA . ASN A 1 1036 ? -35.851 -11.043 0.450 1.00 80.75 1036 ASN A CA 1
ATOM 8362 C C . ASN A 1 1036 ? -36.426 -10.441 -0.851 1.00 80.75 1036 ASN A C 1
ATOM 8364 O O . ASN A 1 1036 ? -35.966 -9.423 -1.367 1.00 80.75 1036 ASN A O 1
ATOM 8368 N N . ARG A 1 1037 ? -37.471 -11.081 -1.390 1.00 87.44 1037 ARG A N 1
ATOM 8369 C CA . ARG A 1 1037 ? -38.086 -10.728 -2.687 1.00 87.44 1037 ARG A CA 1
ATOM 8370 C C . ARG A 1 1037 ? -38.759 -9.352 -2.730 1.00 87.44 1037 ARG A C 1
ATOM 8372 O O . ARG A 1 1037 ? -39.171 -8.921 -3.809 1.00 87.44 1037 ARG A O 1
ATOM 8379 N N . ALA A 1 1038 ? -38.947 -8.701 -1.584 1.00 88.19 1038 ALA A N 1
ATOM 8380 C CA . ALA A 1 1038 ? -39.588 -7.392 -1.479 1.00 88.19 1038 ALA A CA 1
ATOM 8381 C C . ALA A 1 1038 ? -38.587 -6.224 -1.469 1.00 88.19 1038 ALA A C 1
ATOM 8383 O O . ALA A 1 1038 ? -39.009 -5.086 -1.678 1.00 88.19 1038 ALA A O 1
ATOM 8384 N N . ALA A 1 1039 ? -37.293 -6.494 -1.262 1.00 90.88 1039 ALA A N 1
ATOM 8385 C CA . ALA A 1 1039 ? -36.236 -5.491 -1.289 1.00 90.88 1039 ALA A CA 1
ATOM 8386 C C . ALA A 1 1039 ? -36.141 -4.806 -2.662 1.00 90.88 1039 ALA A C 1
ATOM 8388 O O . ALA A 1 1039 ? -36.189 -5.469 -3.701 1.00 90.88 1039 ALA A O 1
ATOM 8389 N N . PHE A 1 1040 ? -35.943 -3.486 -2.686 1.00 95.12 1040 PHE A N 1
ATOM 8390 C CA . PHE A 1 1040 ? -35.836 -2.740 -3.946 1.00 95.12 1040 PHE A CA 1
ATOM 8391 C C . PHE A 1 1040 ? -34.653 -3.201 -4.800 1.00 95.12 1040 PHE A C 1
ATOM 8393 O O . PHE A 1 1040 ? -34.823 -3.381 -6.004 1.00 95.12 1040 PHE A O 1
ATOM 8400 N N . GLY A 1 1041 ? -33.502 -3.489 -4.182 1.00 93.69 1041 GLY A N 1
ATOM 8401 C CA . GLY A 1 1041 ? -32.346 -4.058 -4.880 1.00 93.69 1041 GLY A CA 1
ATOM 8402 C C . GLY A 1 1041 ? -32.635 -5.422 -5.519 1.00 93.69 1041 GLY A C 1
ATOM 8403 O O . GLY A 1 1041 ? -32.182 -5.682 -6.629 1.00 93.69 1041 GLY A O 1
ATOM 8404 N N . TYR A 1 1042 ? -33.476 -6.258 -4.892 1.00 95.12 1042 TYR A N 1
ATOM 8405 C CA . TYR A 1 1042 ? -33.905 -7.539 -5.469 1.00 95.12 1042 TYR A CA 1
ATOM 8406 C C . TYR A 1 1042 ? -34.792 -7.321 -6.695 1.00 95.12 1042 TYR A C 1
ATOM 8408 O O . TYR A 1 1042 ? -34.555 -7.907 -7.747 1.00 95.12 1042 TYR A O 1
ATOM 8416 N N . ILE A 1 1043 ? -35.807 -6.460 -6.574 1.00 97.06 1043 ILE A N 1
ATOM 8417 C CA . ILE A 1 1043 ? -36.745 -6.157 -7.668 1.00 97.06 1043 ILE A CA 1
ATOM 8418 C C . ILE A 1 1043 ? -35.998 -5.540 -8.859 1.00 97.06 1043 ILE A C 1
ATOM 8420 O O . ILE A 1 1043 ? -36.272 -5.870 -10.010 1.00 97.06 1043 ILE A O 1
ATOM 8424 N N . ALA A 1 1044 ? -35.037 -4.657 -8.595 1.00 96.94 1044 ALA A N 1
ATOM 8425 C CA . ALA A 1 1044 ? -34.254 -4.018 -9.640 1.00 96.94 1044 ALA A CA 1
ATOM 8426 C C . ALA A 1 1044 ? -33.262 -4.996 -10.301 1.00 96.94 1044 ALA A C 1
ATOM 8428 O O . ALA A 1 1044 ? -33.152 -5.007 -11.529 1.00 96.94 1044 ALA A O 1
ATOM 8429 N N . ALA A 1 1045 ? -32.622 -5.879 -9.521 1.00 96.44 1045 ALA A N 1
ATOM 8430 C CA . ALA A 1 1045 ? -31.800 -6.969 -10.048 1.00 96.44 1045 ALA A CA 1
ATOM 8431 C C . ALA A 1 1045 ? -32.622 -7.934 -10.916 1.00 96.44 1045 ALA A C 1
ATOM 8433 O O . ALA A 1 1045 ? -32.153 -8.349 -11.968 1.00 96.44 1045 ALA A O 1
ATOM 8434 N N . GLU A 1 1046 ? -33.859 -8.249 -10.518 1.00 96.25 1046 GLU A N 1
ATOM 8435 C CA . GLU A 1 1046 ? -34.793 -9.094 -11.276 1.00 96.25 1046 GLU A CA 1
ATOM 8436 C C . GLU A 1 1046 ? -35.095 -8.494 -12.652 1.00 96.25 1046 GLU A C 1
ATOM 8438 O O . GLU A 1 1046 ? -34.999 -9.181 -13.669 1.00 96.25 1046 GLU A O 1
ATOM 8443 N N . VAL A 1 1047 ? -35.411 -7.196 -12.702 1.00 96.06 1047 VAL A N 1
ATOM 8444 C CA . VAL A 1 1047 ? -35.675 -6.487 -13.961 1.00 96.06 1047 VAL A CA 1
ATOM 8445 C C . VAL A 1 1047 ? -34.444 -6.483 -14.869 1.00 96.06 1047 VAL A C 1
ATOM 8447 O O . VAL A 1 1047 ? -34.562 -6.806 -16.053 1.00 96.06 1047 VAL A O 1
ATOM 8450 N N . ASP A 1 1048 ? -33.275 -6.115 -14.344 1.00 95.62 1048 ASP A N 1
ATOM 8451 C CA . ASP A 1 1048 ? -32.061 -5.995 -15.156 1.00 95.62 1048 ASP A CA 1
ATOM 8452 C C . ASP A 1 1048 ? -31.520 -7.357 -15.598 1.00 95.62 1048 ASP A C 1
ATOM 8454 O O . ASP A 1 1048 ? -31.165 -7.520 -16.765 1.00 95.62 1048 ASP A O 1
ATOM 8458 N N . TYR A 1 1049 ? -31.530 -8.362 -14.720 1.00 95.25 1049 TYR A N 1
ATOM 8459 C CA . TYR A 1 1049 ? -31.116 -9.721 -15.063 1.00 95.25 1049 TYR A CA 1
ATOM 8460 C C . TYR A 1 1049 ? -31.987 -10.309 -16.177 1.00 95.25 1049 TYR A C 1
ATOM 8462 O O . TYR A 1 1049 ? -31.458 -10.841 -17.153 1.00 95.25 1049 TYR A O 1
ATOM 8470 N N . ASN A 1 1050 ? -33.313 -10.144 -16.090 1.00 93.25 1050 ASN A N 1
ATOM 8471 C CA . ASN A 1 1050 ? -34.239 -10.611 -17.125 1.00 93.25 1050 ASN A CA 1
ATOM 8472 C C . ASN A 1 1050 ? -34.001 -9.923 -18.480 1.00 93.25 1050 ASN A C 1
ATOM 8474 O O . ASN A 1 1050 ? -34.102 -10.567 -19.524 1.00 93.25 1050 ASN A O 1
ATOM 8478 N N . LYS A 1 1051 ? -33.634 -8.634 -18.484 1.00 89.44 1051 LYS A N 1
ATOM 8479 C CA . LYS A 1 1051 ? -33.229 -7.931 -19.713 1.00 89.44 1051 LYS A CA 1
ATOM 8480 C C . LYS A 1 1051 ? -31.927 -8.501 -20.281 1.00 89.44 1051 LYS A C 1
ATOM 8482 O O . LYS A 1 1051 ? -31.874 -8.786 -21.473 1.00 89.44 1051 LYS A O 1
ATOM 8487 N N . MET A 1 1052 ? -30.921 -8.728 -19.433 1.00 89.38 1052 MET A N 1
ATOM 8488 C CA . MET A 1 1052 ? -29.609 -9.257 -19.835 1.00 89.38 1052 MET A CA 1
ATOM 8489 C C . MET A 1 1052 ? -29.689 -10.659 -20.454 1.00 89.38 1052 MET A C 1
ATOM 8491 O O . MET A 1 1052 ? -28.997 -10.941 -21.432 1.00 89.38 1052 MET A O 1
ATOM 8495 N N . ILE A 1 1053 ? -30.537 -11.545 -19.919 1.00 86.75 1053 ILE A N 1
ATOM 8496 C CA . ILE A 1 1053 ? -30.722 -12.895 -20.482 1.00 86.75 1053 ILE A CA 1
ATOM 8497 C C . ILE A 1 1053 ? -31.561 -12.889 -21.768 1.00 86.75 1053 ILE A C 1
ATOM 8499 O O . ILE A 1 1053 ? -31.373 -13.760 -22.613 1.00 86.75 1053 ILE A O 1
ATOM 8503 N N . ALA A 1 1054 ? -32.457 -11.913 -21.944 1.00 79.50 1054 ALA A N 1
ATOM 8504 C CA . ALA A 1 1054 ? -33.242 -11.765 -23.168 1.00 79.50 1054 ALA A CA 1
ATOM 8505 C C . ALA A 1 1054 ? -32.398 -11.238 -24.343 1.00 79.50 1054 ALA A C 1
ATOM 8507 O O . ALA A 1 1054 ? -32.642 -11.615 -25.486 1.00 79.50 1054 ALA A O 1
ATOM 8508 N N . THR A 1 1055 ? -31.382 -10.410 -24.076 1.00 63.97 1055 THR A N 1
ATOM 8509 C CA . THR A 1 1055 ? -30.445 -9.901 -25.094 1.00 63.97 1055 THR A CA 1
ATOM 8510 C C . THR A 1 1055 ? -29.386 -10.913 -25.536 1.00 63.97 1055 THR A C 1
ATOM 8512 O O . THR A 1 1055 ? -28.860 -10.769 -26.629 1.00 63.97 1055 THR A O 1
ATOM 8515 N N . GLY A 1 1056 ? -29.093 -11.946 -24.735 1.00 51.66 1056 GLY A N 1
ATOM 8516 C CA . GLY A 1 1056 ? -28.126 -13.007 -25.073 1.00 51.66 1056 GLY A CA 1
ATOM 8517 C C . GLY A 1 1056 ? -28.697 -14.184 -25.879 1.00 51.66 1056 GLY A C 1
ATOM 8518 O O . GLY A 1 1056 ? -28.008 -15.181 -26.059 1.00 51.66 1056 GLY A O 1
ATOM 8519 N N . LYS A 1 1057 ? -29.963 -14.101 -26.312 1.00 41.19 1057 LYS A N 1
ATOM 8520 C CA . LYS A 1 1057 ? -30.663 -15.101 -27.144 1.00 41.19 1057 LYS A CA 1
ATOM 8521 C C . LYS A 1 1057 ? -30.938 -14.610 -28.578 1.00 41.19 1057 LYS A C 1
ATOM 8523 O O . LYS A 1 1057 ? -31.814 -15.160 -29.242 1.00 41.19 1057 LYS A O 1
ATOM 8528 N N . LYS A 1 1058 ? -30.242 -13.567 -29.034 1.00 33.38 1058 LYS A N 1
ATOM 8529 C CA . LYS A 1 1058 ? -30.316 -13.069 -30.412 1.00 33.38 1058 LYS A CA 1
ATOM 8530 C C . LYS A 1 1058 ? -29.009 -13.281 -31.141 1.00 33.38 1058 LYS A C 1
ATOM 8532 O O . LYS A 1 1058 ? -27.966 -13.016 -30.506 1.00 33.38 1058 LYS A O 1
#

pLDDT: mean 86.6, std 16.43, range [23.3, 98.81]

Secondary structure (DSSP, 8-state):
---------------S---------TTHHHHHHHHHHHHHHHHHHHHHHHHH---HHHHHS-HHHHHHHHHHHHTT--SHHHHHHHHHHHHTTT-TT-EEEETTSPPPPP-----S--TT-EEEEEEEES---SSSS-S-EEEETTS----TT---EEEEEEE----TT-EEEEEEEEEEEE-STT-EEEEEEEEE-TTS-EEEEE--TTS-B--SS-EEEEEEEE-SS--SEEEEEEEEESSEEEEEEEEEEEEE-TTSPPEEEPPSSTT--SB-TTSPBSS-EE--HHHHSEEEEEEEETTEEEEEEEEPTT--TT-SSS--PPTT-EEEEEEETTEEEEEESEEEEETTEES---TTS-HHHHHHHHHT--TTT--TT-HHHHHHHHHHHHHHHHHH-TTTTTS---HHHHHHHHHHHHHT--SHHHHHHHHHHHHHHTT-TT-EEE---SSPEEE-SEEEEEETTEEEEEEESSTTS-TT-EEEEETTEEHHHHHHHHHTT--S-HHHHHHHHHHTTT-EETTPEEEEEEEETTEEEEEEEE-EE--S-SS--SS-SS---SEEEEETTEEEEETTT-BHHHHHHHHHHHHT-SEEEEE----S-TTGGGBS--TTTSHHHHH-SS-EE--EEEEEEE-SGGGTT-EEEEE--EE---SSP--SEEEEEE-TT--THHHHHHHHHHHHT-SEEEES------S-EEEEEEGGGEEEEEE-SEEE-TTS-B-TTT-PPPSEE----HHHHHHT--HHHHHHHHHHH--S-GGGSGGGHHHHHHHHHHHHHHHHHHHHHHHHH---HHHHHHHHHHHHHTT-HHHHHHHHHHHHHH-TT-HHHHHHHHHHHHHTT-HHHHHHHHHHHHHHSTTPPP-BPPPSS--TT-----BHHHHHHHHHHHHHHHHT-HHHHHHHHHHHHTT--SHHHHHHHHHHHHHHHHHTT-HHHHHHHTTT--SS---SS-HHHHHHHHHHTTSS-HHHHHHHHHHSS---SHHHHHHHHHHHHHHHTTT-HHHHHHHHHHHHTSS-TTSHHHHHHHHHHHHHHHHTT-

Sequence (1058 aa):
MRIKKRNMLLLGVMISAAFIFTLFPMDNGDKASREVQNLSAFARLYGYIRFFHPSDEAARVNWDKFAVYGTAKVKNAKNSQELKGILEELFLPIAPTIQIYDTGVKPKTFDSKLPKNVEDLHLVAWQHYGVDLKYRSNIYKSFRLGRFEIPESALNGICLSFFDVKYKGKRFKLTAQAKTEVNGEKNGGYIYINAVAPSGKPIVDDLMRDRPIRQNEWKKYEITGEFNEDPYYLQFGAELVGVGKMWADDFHFYLADKDGDWEDVSLSNPGFDEVKPDNRPAEWTYRKSSETNYEYTVVKDGDNNVLQIQNAAGYIPGMLFPQYPKVGEIINKELGGGLSCQVPLALWSDKNGTLGKNDKHPLEPLTAELNKIDLNSMTAESEPLRLGNIVIAWNVFQHFYPYFDVIDTDWDKVLPETLSEVLMNKTPNDYYDSFRKIVAKLQDGHGFIYYKPKPAPGGLPIKVEWIENQVVITASETPLLKKGDIIHRIDGISGEKALLNAEQYVSGSPQLRRYRALNQFGSGTQGSTAKLTLLRNDETVHVEIQREEEKRRFFFNRISEFDFPDIKELAEDFYYVNLSSTDLEEYKKVIDRLANAKGIIFDSRWDGDEKYPKAIINPKSHIIPHLIDDTVQSARWNIPNVIYPDRQDLTYSKSRWSVEPKAPRFKAKIVFITEPFVVSSGETYMGIIEHYKLAEIVGQTTAGCNGNANFIPLPGGFRVMWTGMKVLKHDGSQHHLIGILPTVPVKRTIKAVREGRDEYLEKAIEIIKKEKKEEKKEEKKGTDAKNTEETARKNYEQAKKNFDADPSEENTIWLGRRTAYLGKYKEAVEIYTKGLQKYPGSYKLYRHRGHRCITTRKFKKAIKDFKKAVKLVKGIPLEVEPDGIPNAANIPVSNTQFNIWYHLGLAYYLTGDFEQAASAYRECLKWCNNDDTLVAASHWLYMTFRRMNNKAAAERLLGPVKEKMKIIEDQDYHALLLMYKGLKTPVSLLKTIKASGTDTGLSTATVGYGVGNWYYYNGHSEKAKEIFKSILAGKNRAAFGYIAAEVDYNKMIATGKK

Radius of gyration: 36.82 Å; chains: 1; bounding box: 110×96×79 Å

Foldseek 3Di:
DDDDDDDDDDDDDDDDDPPDPPDDDPPVPVLLVQLLQQLLLVLVVLLCLQAFFFFPLSVPDPSQLLLLVLSVQRRRQPAPVSSLVSCCLSPCQRRVQKDKDFPPDDDDQRPLCPDPDCPQKDKWFKWWLFDDQPPDDDPIDIDIFPDPPQPPPQDWWDKKAKDDDFFAQKKKKKKKKKAWADDDDQWFKWKWKWFAAPVRHTQDGGTCNVPGHHHRDIDMDMDIDHRNGTGNMMMIDMITDWATKMKMADIWMWIAHPPGDTDTDDDDCRGQPDADPVQARPNMDTDDCQVNQWDWGFDDDDNGTIIMIHGHPPDGTPDPDDDADDRSDWDWADSGSRMIMIHTRMFMAHPVTTPSRDPVRHSVVVNVVSVVDDLQPDALQDLSQLSSQLSQVLSSCLFFVDCPVPAPAPSSVLSSVLSSQSVVDDDSVSSVQSVLLSLQSSLAQQWDKDDQDPPGKFAAQFQWDQAPNFTFTLFGPDPLHDFLKTFQDKPPHGQNVQLVVLLSSHHFFPFLSSVLSRLCRNMDRQQDWMWTWIQDVNDTDIDIDGGHRRCRDSLGGLGANDDQDQKDDPDVLEIEHEQQQHAPVNCVVCVVSQQSGQEYEYEPDHNNDPNRVRGQLQCQPHDVLQLDPAKDKWFKWWRWTGRDGSCPPIDTDIDIDIHHRDPPHRPHAYEYEDGQSQEESSLRNVLRCQVVVSHAYEEAFYGLHYADWDWNDGRNRMMTIGHRIATARNVRHRSHSGHRGGPHYDHDHSVCSVVSHDRRVVVSVVRRPDDPPCVVCVVVVVPVVVVVLVVLVVQLVVLVVVCVVPVDLVSLLSNLLSCVVNVNLVVSLVSLVVSCVVVVLDLSSLLSNLLSCLLVVVLVSSLVSLVSSVVSCPPPDKAQDQDSDQFPVSDRQAISQLSSLLSNLLSCVLVVVLVSSLVSLVSSCVRHPFDQSLLSSLLSNLLSCLSVVNNVVSVVSLVPQDPDGPHRDNVLSSQLSCCVVVNDPLVRLCVCQVPPVPPPLQSLLSSLLSSLSVCVSVVNPVSSLVSLVVSCPTDCSSHSSVSSSVSVNVVVVVVVVD